Protein AF-0000000076226963 (afdb_homodimer)

Radius of gyration: 39.1 Å; Cα contacts (8 Å, |Δi|>4): 1462; chains: 2; bounding box: 75×161×65 Å

pLDDT: mean 89.84, std 10.43, range [43.22, 98.31]

InterPro domains:
  IPR007192 Cdc23 [PF04049] (12-250)
  IPR011990 Tetratricopeptide-like helical domain superfamily [G3DSA:1.25.40.10] (7-307)
  IPR011990 Tetratricopeptide-like helical domain superfamily [G3DSA:1.25.40.10] (308-516)
  IPR011990 Tetratricopeptide-like helical domain superfamily [SSF48452] (150-516)
  IPR019734 Tetratricopeptide repeat [PF13181] (312-343)
  IPR019734 Tetratricopeptide repeat [PF13181] (346-377)
  IPR019734 Tetratricopeptide repeat [PF13181] (414-442)
  IPR019734 Tetratricopeptide repeat [PF13181] (488-518)
  IPR019734 Tetratricopeptide repeat [PS50005] (311-344)
  IPR019734 Tetratricopeptide repeat [PS50005] (345-378)
  IPR019734 Tetratricopeptide repeat [PS50005] (413-446)
  IPR019734 Tetratricopeptide repeat [SM00028] (149-182)
  IPR019734 Tetratricopeptide repeat [SM00028] (243-276)
  IPR019734 Tetratricopeptide repeat [SM00028] (311-344)
  IPR019734 Tetratricopeptide repeat [SM00028] (345-378)
  IPR019734 Tetratricopeptide repeat [SM00028] (379-412)
  IPR019734 Tetratricopeptide repeat [SM00028] (413-446)
  IPR019734 Tetratricopeptide repeat [SM00028] (447-480)
  IPR019734 Tetratricopeptide repeat [SM00028] (488-521)

Nearest PDB structures (foldseek):
  8pkp-assembly1_V  TM=8.610E-01  e=2.396E-35  Homo sapiens
  6q6h-assembly1_V  TM=8.801E-01  e=3.695E-35  Homo sapiens
  9gaw-assembly1_U  TM=9.253E-01  e=6.177E-33  Homo sapiens
  8tar-assembly1_U  TM=9.081E-01  e=4.508E-33  Homo sapiens
  5l9t-assembly1_C  TM=8.942E-01  e=3.047E-31  Homo sapiens

Structure (mmCIF, N/CA/C/O backbone):
data_AF-0000000076226963-model_v1
#
loop_
_entity.id
_entity.type
_entity.pdbx_description
1 polymer 'Cdc23 domain-containing protein'
#
loop_
_atom_site.group_PDB
_atom_site.id
_atom_site.type_symbol
_atom_site.label_atom_id
_atom_site.label_alt_id
_atom_site.label_comp_id
_atom_site.label_asym_id
_atom_site.label_entity_id
_atom_site.label_seq_id
_atom_site.pdbx_PDB_ins_code
_atom_site.Cartn_x
_atom_site.Cartn_y
_atom_site.Cartn_z
_atom_site.occupancy
_atom_site.B_iso_or_equiv
_atom_site.auth_seq_id
_atom_site.auth_comp_id
_atom_site.auth_asym_id
_atom_site.auth_atom_id
_atom_site.pdbx_PDB_model_num
ATOM 1 N N . MET A 1 1 ? 24.438 -33.594 -20.312 1 43.47 1 MET A N 1
ATOM 2 C CA . MET A 1 1 ? 25.391 -33.219 -19.266 1 43.47 1 MET A CA 1
ATOM 3 C C . MET A 1 1 ? 24.891 -32.062 -18.453 1 43.47 1 MET A C 1
ATOM 5 O O . MET A 1 1 ? 24.391 -31.078 -19 1 43.47 1 MET A O 1
ATOM 9 N N . SER A 1 2 ? 24.688 -32.281 -17.203 1 61.31 2 SER A N 1
ATOM 10 C CA . SER A 1 2 ? 24 -31.422 -16.234 1 61.31 2 SER A CA 1
ATOM 11 C C . SER A 1 2 ? 24.609 -30.031 -16.203 1 61.31 2 SER A C 1
ATOM 13 O O . SER A 1 2 ? 25.828 -29.891 -16.078 1 61.31 2 SER A O 1
ATOM 15 N N . LEU A 1 3 ? 23.984 -29.094 -17.094 1 66.94 3 LEU A N 1
ATOM 16 C CA . LEU A 1 3 ? 24.422 -27.703 -17.109 1 66.94 3 LEU A CA 1
ATOM 17 C C . LEU A 1 3 ? 24.953 -27.297 -15.734 1 66.94 3 LEU A C 1
ATOM 19 O O . LEU A 1 3 ? 25.625 -26.266 -15.609 1 66.94 3 LEU A O 1
ATOM 23 N N . PHE A 1 4 ? 24.875 -28.234 -14.789 1 73.12 4 PHE A N 1
ATOM 24 C CA . PHE A 1 4 ? 25.25 -27.891 -13.43 1 73.12 4 PHE A CA 1
ATOM 25 C C . PHE A 1 4 ? 26.609 -28.469 -13.078 1 73.12 4 PHE A C 1
ATOM 27 O O . PHE A 1 4 ? 27.234 -28.078 -12.086 1 73.12 4 PHE A O 1
ATOM 34 N N . SER A 1 5 ? 27.094 -29.484 -13.781 1 66.06 5 SER A N 1
ATOM 35 C CA . SER A 1 5 ? 28.281 -30.25 -13.414 1 66.06 5 SER A CA 1
ATOM 36 C C . SER A 1 5 ? 29.5 -29.328 -13.32 1 66.06 5 SER A C 1
ATOM 38 O O . SER A 1 5 ? 30.391 -29.547 -12.484 1 66.06 5 SER A O 1
ATOM 40 N N . SER A 1 6 ? 29.578 -28.266 -14.07 1 68.38 6 SER A N 1
ATOM 41 C CA . SER A 1 6 ? 30.781 -27.438 -14.094 1 68.38 6 SER A CA 1
ATOM 42 C C . SER A 1 6 ? 30.562 -26.109 -13.359 1 68.38 6 SER A C 1
ATOM 44 O O . SER A 1 6 ? 31.438 -25.234 -13.359 1 68.38 6 SER A O 1
ATOM 46 N N . LEU A 1 7 ? 29.516 -26.109 -12.602 1 77.62 7 LEU A N 1
ATOM 47 C CA . LEU A 1 7 ? 29.156 -24.812 -12.055 1 77.62 7 LEU A CA 1
ATOM 48 C C . LEU A 1 7 ? 29.703 -24.641 -10.641 1 77.62 7 LEU A C 1
ATOM 50 O O . LEU A 1 7 ? 29.547 -25.531 -9.805 1 77.62 7 LEU A O 1
ATOM 54 N N . SER A 1 8 ? 30.641 -23.719 -10.531 1 83.75 8 SER A N 1
ATOM 55 C CA . SER A 1 8 ? 31.062 -23.344 -9.188 1 83.75 8 SER A CA 1
ATOM 56 C C . SER A 1 8 ? 29.938 -22.609 -8.445 1 83.75 8 SER A C 1
ATOM 58 O O . SER A 1 8 ? 29.547 -21.516 -8.836 1 83.75 8 SER A O 1
ATOM 60 N N . LEU A 1 9 ? 29.438 -23.188 -7.398 1 85.69 9 LEU A N 1
ATOM 61 C CA . LEU A 1 9 ? 28.312 -22.656 -6.648 1 85.69 9 LEU A CA 1
ATOM 62 C C . LEU A 1 9 ? 28.656 -21.312 -6.02 1 85.69 9 LEU A C 1
ATOM 64 O O . LEU A 1 9 ? 27.797 -20.453 -5.855 1 85.69 9 LEU A O 1
ATOM 68 N N . GLN A 1 10 ? 29.875 -21.156 -5.742 1 84.88 10 GLN A N 1
ATOM 69 C CA . GLN A 1 10 ? 30.297 -19.875 -5.188 1 84.88 10 GLN A CA 1
ATOM 70 C C . GLN A 1 10 ? 30.203 -18.766 -6.227 1 84.88 10 GLN A C 1
ATOM 72 O O . GLN A 1 10 ? 29.828 -17.641 -5.906 1 84.88 10 GLN A O 1
ATOM 77 N N . HIS A 1 11 ? 30.609 -19.141 -7.352 1 86.38 11 HIS A N 1
ATOM 78 C CA . HIS A 1 11 ? 30.516 -18.156 -8.43 1 86.38 11 HIS A CA 1
ATOM 79 C C . HIS A 1 11 ? 29.062 -17.781 -8.719 1 86.38 11 HIS A C 1
ATOM 81 O O . HIS A 1 11 ? 28.766 -16.609 -8.953 1 86.38 11 HIS A O 1
ATOM 87 N N . VAL A 1 12 ? 28.25 -18.828 -8.648 1 89.5 12 VAL A N 1
ATOM 88 C CA . VAL A 1 12 ? 26.828 -18.594 -8.875 1 89.5 12 VAL A CA 1
ATOM 89 C C . VAL A 1 12 ? 26.281 -17.656 -7.801 1 89.5 12 VAL A C 1
ATOM 91 O O . VAL A 1 12 ? 25.5 -16.75 -8.102 1 89.5 12 VAL A O 1
ATOM 94 N N . LYS A 1 13 ? 26.688 -17.859 -6.609 1 90.75 13 LYS A N 1
ATOM 95 C CA . LYS A 1 13 ? 26.234 -17.031 -5.504 1 90.75 13 LYS A CA 1
ATOM 96 C C . LYS A 1 13 ? 26.625 -15.57 -5.727 1 90.75 13 LYS A C 1
ATOM 98 O O . LYS A 1 13 ? 25.797 -14.672 -5.559 1 90.75 13 LYS A O 1
ATOM 103 N N . ASN A 1 14 ? 27.812 -15.32 -6.117 1 87.81 14 ASN A N 1
ATOM 104 C CA . ASN A 1 14 ? 28.297 -13.961 -6.344 1 87.81 14 ASN A CA 1
ATOM 105 C C . ASN A 1 14 ? 27.562 -13.289 -7.492 1 87.81 14 ASN A C 1
ATOM 107 O O . ASN A 1 14 ? 27.234 -12.094 -7.414 1 87.81 14 ASN A O 1
ATOM 111 N N . GLU A 1 15 ? 27.328 -14.078 -8.484 1 90.12 15 GLU A N 1
ATOM 112 C CA . GLU A 1 15 ? 26.594 -13.531 -9.625 1 90.12 15 GLU A CA 1
ATOM 113 C C . GLU A 1 15 ? 25.172 -13.172 -9.25 1 90.12 15 GLU A C 1
ATOM 115 O O . GLU A 1 15 ? 24.641 -12.148 -9.703 1 90.12 15 GLU A O 1
ATOM 120 N N . MET A 1 16 ? 24.594 -14.023 -8.43 1 92.75 16 MET A N 1
ATOM 121 C CA . MET A 1 16 ? 23.219 -13.773 -8.008 1 92.75 16 MET A CA 1
ATOM 122 C C . MET A 1 16 ? 23.141 -12.547 -7.113 1 92.75 16 MET A C 1
ATOM 124 O O . MET A 1 16 ? 22.172 -11.789 -7.168 1 92.75 16 MET A O 1
ATOM 128 N N . LEU A 1 17 ? 24.141 -12.297 -6.316 1 91.56 17 LEU A N 1
ATOM 129 C CA . LEU A 1 17 ? 24.172 -11.117 -5.465 1 91.56 17 LEU A CA 1
ATOM 130 C C . LEU A 1 17 ? 24.359 -9.852 -6.297 1 91.56 17 LEU A C 1
ATOM 132 O O . LEU A 1 17 ? 23.766 -8.805 -5.988 1 91.56 17 LEU A O 1
ATOM 136 N N . GLU A 1 18 ? 25.125 -10 -7.297 1 90.62 18 GLU A N 1
ATOM 137 C CA . GLU A 1 18 ? 25.328 -8.859 -8.188 1 90.62 18 GLU A CA 1
ATOM 138 C C . GLU A 1 18 ? 24.031 -8.469 -8.898 1 90.62 18 GLU A C 1
ATOM 140 O O . GLU A 1 18 ? 23.719 -7.289 -9.016 1 90.62 18 GLU A O 1
ATOM 145 N N . ILE A 1 19 ? 23.344 -9.492 -9.414 1 93.25 19 ILE A N 1
ATOM 146 C CA . ILE A 1 19 ? 22.094 -9.211 -10.117 1 93.25 19 ILE A CA 1
ATOM 147 C C . ILE A 1 19 ? 21.062 -8.664 -9.141 1 93.25 19 ILE A C 1
ATOM 149 O O . ILE A 1 19 ? 20.25 -7.812 -9.508 1 93.25 19 ILE A O 1
ATOM 153 N N . SER A 1 20 ? 21.094 -9.195 -7.902 1 94.56 20 SER A N 1
ATOM 154 C CA . SER A 1 20 ? 20.188 -8.672 -6.883 1 94.56 20 SER A CA 1
ATOM 155 C C . SER A 1 20 ? 20.406 -7.184 -6.652 1 94.56 20 SER A C 1
ATOM 157 O O . SER A 1 20 ? 19.453 -6.41 -6.551 1 94.56 20 SER A O 1
ATOM 159 N N . THR A 1 21 ? 21.641 -6.766 -6.617 1 91.94 21 THR A N 1
ATOM 160 C CA . THR A 1 21 ? 21.984 -5.363 -6.418 1 91.94 21 THR A CA 1
ATOM 161 C C . THR A 1 21 ? 21.562 -4.523 -7.621 1 91.94 21 THR A C 1
ATOM 163 O O . THR A 1 21 ? 21.016 -3.426 -7.457 1 91.94 21 THR A O 1
ATOM 166 N N . GLN A 1 22 ? 21.75 -5.066 -8.797 1 92.81 22 GLN A N 1
ATOM 167 C CA . GLN A 1 22 ? 21.359 -4.355 -10.008 1 92.81 22 GLN A CA 1
ATOM 168 C C . GLN A 1 22 ? 19.844 -4.164 -10.07 1 92.81 22 GLN A C 1
ATOM 170 O O . GLN A 1 22 ? 19.359 -3.111 -10.492 1 92.81 22 GLN A O 1
ATOM 175 N N . CYS A 1 23 ? 19.172 -5.191 -9.656 1 95.75 23 CYS A N 1
ATOM 176 C CA . CYS A 1 23 ? 17.719 -5.102 -9.641 1 95.75 23 CYS A CA 1
ATOM 177 C C . CYS A 1 23 ? 17.25 -4.109 -8.586 1 95.75 23 CYS A C 1
ATOM 179 O O . CYS A 1 23 ? 16.281 -3.379 -8.797 1 95.75 23 CYS A O 1
ATOM 181 N N . SER A 1 24 ? 17.953 -4.051 -7.469 1 94.19 24 SER A N 1
ATOM 182 C CA . SER A 1 24 ? 17.609 -3.109 -6.406 1 94.19 24 SER A CA 1
ATOM 183 C C . SER A 1 24 ? 17.766 -1.667 -6.879 1 94.19 24 SER A C 1
ATOM 185 O O . SER A 1 24 ? 16.906 -0.822 -6.59 1 94.19 24 SER A O 1
ATOM 187 N N . LEU A 1 25 ? 18.781 -1.418 -7.625 1 93.38 25 LEU A N 1
ATOM 188 C CA . LEU A 1 25 ? 19.062 -0.08 -8.141 1 93.38 25 LEU A CA 1
ATOM 189 C C . LEU A 1 25 ? 17.984 0.354 -9.133 1 93.38 25 LEU A C 1
ATOM 191 O O . LEU A 1 25 ? 17.719 1.55 -9.281 1 93.38 25 LEU A O 1
ATOM 195 N N . ARG A 1 26 ? 17.344 -0.627 -9.781 1 95.88 26 ARG A N 1
ATOM 196 C CA . ARG A 1 26 ? 16.375 -0.33 -10.836 1 95.88 26 ARG A CA 1
ATOM 197 C C . ARG A 1 26 ? 14.945 -0.418 -10.312 1 95.88 26 ARG A C 1
ATOM 199 O O . ARG A 1 26 ? 13.992 -0.237 -11.07 1 95.88 26 ARG A O 1
ATOM 206 N N . GLY A 1 27 ? 14.773 -0.711 -9.047 1 95.38 27 GLY A N 1
ATOM 207 C CA . GLY A 1 27 ? 13.453 -0.756 -8.445 1 95.38 27 GLY A CA 1
ATOM 208 C C . GLY A 1 27 ? 12.711 -2.047 -8.727 1 95.38 27 GLY A C 1
ATOM 209 O O . GLY A 1 27 ? 11.492 -2.123 -8.547 1 95.38 27 GLY A O 1
ATOM 210 N N . LEU A 1 28 ? 13.406 -3.053 -9.25 1 97 28 LEU A N 1
ATOM 211 C CA . LEU A 1 28 ? 12.82 -4.367 -9.492 1 97 28 LEU A CA 1
ATOM 212 C C . LEU A 1 28 ? 12.883 -5.23 -8.234 1 97 28 LEU A C 1
ATOM 214 O O . LEU A 1 28 ? 13.672 -6.172 -8.164 1 97 28 LEU A O 1
ATOM 218 N N . VAL A 1 29 ? 12 -4.965 -7.359 1 95.5 29 VAL A N 1
ATOM 219 C CA . VAL A 1 29 ? 12.062 -5.469 -5.988 1 95.5 29 VAL A CA 1
ATOM 220 C C . VAL A 1 29 ? 11.82 -6.977 -5.984 1 95.5 29 VAL A C 1
ATOM 222 O O . VAL A 1 29 ? 12.469 -7.715 -5.234 1 95.5 29 VAL A O 1
ATOM 225 N N . GLN A 1 30 ? 10.891 -7.48 -6.805 1 94.69 30 GLN A N 1
ATOM 226 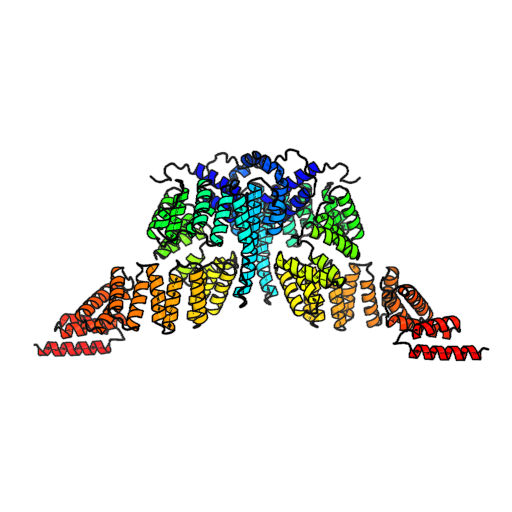C CA . GLN A 1 30 ? 10.578 -8.906 -6.824 1 94.69 30 GLN A CA 1
ATOM 227 C C . GLN A 1 30 ? 11.758 -9.719 -7.359 1 94.69 30 GLN A C 1
ATOM 229 O O . GLN A 1 30 ? 12.047 -10.805 -6.852 1 94.69 30 GLN A O 1
ATOM 234 N N . SER A 1 31 ? 12.336 -9.156 -8.375 1 96 31 SER A N 1
ATOM 235 C CA . SER A 1 31 ? 13.5 -9.836 -8.93 1 96 31 SER A CA 1
ATOM 236 C C . SER A 1 31 ? 14.68 -9.797 -7.961 1 96 31 SER A C 1
ATOM 238 O O . SER A 1 31 ? 15.453 -10.758 -7.879 1 96 31 SER A O 1
ATOM 240 N N . MET A 1 32 ? 14.812 -8.664 -7.324 1 95.88 32 MET A N 1
ATOM 241 C CA . MET A 1 32 ? 15.844 -8.547 -6.297 1 95.88 32 MET A CA 1
ATOM 242 C C . MET A 1 32 ? 15.664 -9.609 -5.215 1 95.88 32 MET A C 1
ATOM 244 O O . MET A 1 32 ? 16.609 -10.297 -4.848 1 95.88 32 MET A O 1
ATOM 248 N N . LYS A 1 33 ? 14.492 -9.805 -4.77 1 96.5 33 LYS A N 1
ATOM 249 C CA . LYS A 1 33 ? 14.164 -10.773 -3.723 1 96.5 33 LYS A CA 1
ATOM 250 C C . LYS A 1 33 ? 14.469 -12.195 -4.176 1 96.5 33 LYS A C 1
ATOM 252 O O . LYS A 1 33 ? 15.109 -12.961 -3.451 1 96.5 33 LYS A O 1
ATOM 257 N N . TRP A 1 34 ? 14.016 -12.484 -5.367 1 96.44 34 TRP A N 1
ATOM 258 C CA . TRP A 1 34 ? 14.219 -13.836 -5.895 1 96.44 34 TRP A CA 1
ATOM 259 C C . TRP A 1 34 ? 15.703 -14.164 -5.984 1 96.44 34 TRP A C 1
ATOM 261 O O . TRP A 1 34 ? 16.125 -15.25 -5.578 1 96.44 34 TRP A O 1
ATOM 271 N N . SER A 1 35 ? 16.5 -13.258 -6.535 1 96.38 35 SER A N 1
ATOM 272 C CA . SER A 1 35 ? 17.938 -13.469 -6.691 1 96.38 35 SER A CA 1
ATOM 273 C C . SER A 1 35 ? 18.625 -13.594 -5.336 1 96.38 35 SER A C 1
ATOM 275 O O . SER A 1 35 ? 19.516 -14.422 -5.164 1 96.38 35 SER A O 1
ATOM 277 N N . ALA A 1 36 ? 18.203 -12.805 -4.414 1 95.75 36 ALA A N 1
ATOM 278 C CA . ALA A 1 36 ? 18.781 -12.844 -3.076 1 95.75 36 ALA A CA 1
ATOM 279 C C . ALA A 1 36 ? 18.438 -14.156 -2.375 1 95.75 36 ALA A C 1
ATOM 281 O O . ALA A 1 36 ? 19.297 -14.734 -1.687 1 95.75 36 ALA A O 1
ATOM 282 N N . GLU A 1 37 ? 17.234 -14.672 -2.547 1 95.62 37 GLU A N 1
ATOM 283 C CA . GLU A 1 37 ? 16.812 -15.938 -1.946 1 95.62 37 GLU A CA 1
ATOM 284 C C . GLU A 1 37 ? 17.625 -17.109 -2.496 1 95.62 37 GLU A C 1
ATOM 286 O O . GLU A 1 37 ? 18.031 -18 -1.745 1 95.62 37 GLU A O 1
ATOM 291 N N . LEU A 1 38 ? 17.797 -17.031 -3.771 1 95.19 38 LEU A N 1
ATOM 292 C CA . LEU A 1 38 ? 18.578 -18.094 -4.383 1 95.19 38 LEU A CA 1
ATOM 293 C C . LEU A 1 38 ? 20.016 -18.062 -3.904 1 95.19 38 LEU A C 1
ATOM 295 O O . LEU A 1 38 ? 20.625 -19.094 -3.648 1 95.19 38 LEU A O 1
ATOM 299 N N . ALA A 1 39 ? 20.609 -16.828 -3.826 1 93.12 39 ALA A N 1
ATOM 300 C CA . ALA A 1 39 ? 21.984 -16.672 -3.348 1 93.12 39 ALA A CA 1
ATOM 301 C C . ALA A 1 39 ? 22.125 -17.172 -1.914 1 93.12 39 ALA A C 1
ATOM 303 O O . ALA A 1 39 ? 23.125 -17.812 -1.565 1 93.12 39 ALA A O 1
ATOM 304 N N . ALA A 1 40 ? 21.156 -16.922 -1.112 1 91.44 40 ALA A N 1
ATOM 305 C CA . ALA A 1 40 ? 21.203 -17.297 0.301 1 91.44 40 ALA A CA 1
ATOM 306 C C . ALA A 1 40 ? 21.125 -18.812 0.474 1 91.44 40 ALA A C 1
ATOM 308 O O . ALA A 1 40 ? 21.609 -19.344 1.479 1 91.44 40 ALA A O 1
ATOM 309 N N . ALA A 1 41 ? 20.531 -19.453 -0.454 1 91.44 41 ALA A N 1
ATOM 310 C CA . ALA A 1 41 ? 20.375 -20.906 -0.381 1 91.44 41 ALA A CA 1
ATOM 311 C C . ALA A 1 41 ? 21.672 -21.609 -0.746 1 91.44 41 ALA A C 1
ATOM 313 O O . ALA A 1 41 ? 21.812 -22.812 -0.518 1 91.44 41 ALA A O 1
ATOM 314 N N . LEU A 1 42 ? 22.609 -20.844 -1.284 1 90.38 42 LEU A N 1
ATOM 315 C CA . LEU A 1 42 ? 23.875 -21.422 -1.728 1 90.38 42 LEU A CA 1
ATOM 316 C C . LEU A 1 42 ? 24.953 -21.266 -0.656 1 90.38 42 LEU A C 1
ATOM 318 O O . LEU A 1 42 ? 24.875 -20.359 0.177 1 90.38 42 LEU A O 1
ATOM 322 N N . PRO A 1 43 ? 25.828 -22.156 -0.565 1 82.94 43 PRO A N 1
ATOM 323 C CA . PRO A 1 43 ? 26.859 -22.109 0.471 1 82.94 43 PRO A CA 1
ATOM 324 C C . PRO A 1 43 ? 27.797 -20.906 0.328 1 82.94 43 PRO A C 1
ATOM 326 O O . PRO A 1 43 ? 28.047 -20.453 -0.79 1 82.94 43 PRO A O 1
ATOM 329 N N . SER A 1 44 ? 28.031 -20.203 1.492 1 73.94 44 SER A N 1
ATOM 330 C CA . SER A 1 44 ? 28.891 -19.031 1.533 1 73.94 44 SER A CA 1
ATOM 331 C C . SER A 1 44 ? 30.375 -19.422 1.543 1 73.94 44 SER A C 1
ATOM 333 O O . SER A 1 44 ? 30.75 -20.438 2.139 1 73.94 44 SER A O 1
ATOM 335 N N . SER A 1 45 ? 31.109 -19.062 0.499 1 62.03 45 SER A N 1
ATOM 336 C CA . SER A 1 45 ? 32.531 -19.25 0.716 1 62.03 45 SER A CA 1
ATOM 337 C C . SER A 1 45 ? 33.188 -17.969 1.252 1 62.03 45 SER A C 1
ATOM 339 O O . SER A 1 45 ? 32.625 -16.875 1.102 1 62.03 45 SER A O 1
ATOM 341 N N . ASP A 1 46 ? 34.094 -18.109 2.199 1 58.75 46 ASP A N 1
ATOM 342 C CA . ASP A 1 46 ? 34.875 -17.078 2.865 1 58.75 46 ASP A CA 1
ATOM 343 C C . ASP A 1 46 ? 35.438 -16.078 1.854 1 58.75 46 ASP A C 1
ATOM 345 O O . ASP A 1 46 ? 36.188 -15.18 2.223 1 58.75 46 ASP A O 1
ATOM 349 N N . GLU A 1 47 ? 35.094 -16.328 0.615 1 56.91 47 GLU A N 1
ATOM 350 C CA . GLU A 1 47 ? 35.844 -15.508 -0.325 1 56.91 47 GLU A CA 1
ATOM 351 C C . GLU A 1 47 ? 35.25 -14.102 -0.417 1 56.91 47 GLU A C 1
ATOM 353 O O . GLU A 1 47 ? 34.062 -13.914 -0.192 1 56.91 47 GLU A O 1
ATOM 358 N N . ASN A 1 48 ? 36.219 -13.141 -0.602 1 56.19 48 ASN A N 1
ATOM 359 C CA . ASN A 1 48 ? 36.062 -11.688 -0.657 1 56.19 48 ASN A CA 1
ATOM 360 C C . ASN A 1 48 ? 35.031 -11.266 -1.684 1 56.19 48 ASN A C 1
ATOM 362 O O . ASN A 1 48 ? 35.188 -11.5 -2.881 1 56.19 48 ASN A O 1
ATOM 366 N N . LEU A 1 49 ? 33.719 -11.266 -1.299 1 60.44 49 LEU A N 1
ATOM 367 C CA . LEU A 1 49 ? 32.688 -10.711 -2.172 1 60.44 49 LEU A CA 1
ATOM 368 C C . LEU A 1 49 ? 33 -9.258 -2.512 1 60.44 49 LEU A C 1
ATOM 370 O O . LEU A 1 49 ? 33.281 -8.453 -1.622 1 60.44 49 LEU A O 1
ATOM 374 N N . GLU A 1 50 ? 33.781 -8.969 -3.637 1 57 50 GLU A N 1
ATOM 375 C CA . GLU A 1 50 ? 33.844 -7.562 -4.035 1 57 50 GLU A CA 1
ATOM 376 C C . GLU A 1 50 ? 32.469 -7.062 -4.449 1 57 50 GLU A C 1
ATOM 378 O O . GLU A 1 50 ? 31.812 -7.656 -5.316 1 57 50 GLU A O 1
ATOM 383 N N . ILE A 1 51 ? 31.875 -6.402 -3.572 1 56.94 51 ILE A N 1
ATOM 384 C CA . ILE A 1 51 ? 30.531 -5.863 -3.768 1 56.94 51 ILE A CA 1
ATOM 385 C C . ILE A 1 51 ? 30.531 -4.918 -4.969 1 56.94 51 ILE A C 1
ATOM 387 O O . ILE A 1 51 ? 31.562 -4.336 -5.312 1 56.94 51 ILE A O 1
ATOM 391 N N . MET A 1 52 ? 29.391 -4.781 -5.996 1 55.31 52 MET A N 1
ATOM 392 C CA . MET A 1 52 ? 28.938 -4.176 -7.246 1 55.31 52 MET A CA 1
ATOM 393 C C . MET A 1 52 ? 29.438 -2.736 -7.363 1 55.31 52 MET A C 1
ATOM 395 O O . MET A 1 52 ? 29.484 -2.178 -8.461 1 55.31 52 MET A O 1
ATOM 399 N N . SER A 1 53 ? 30 -2.016 -6.262 1 58.09 53 SER A N 1
ATOM 400 C CA . SER A 1 53 ? 30.25 -0.581 -6.234 1 58.09 53 SER A CA 1
ATOM 401 C C . SER A 1 53 ? 31.312 -0.19 -7.27 1 58.09 53 SER A C 1
ATOM 403 O O . SER A 1 53 ? 31.203 0.869 -7.891 1 58.09 53 SER A O 1
ATOM 405 N N . ASN A 1 54 ? 31.938 -1.172 -7.852 1 60.25 54 ASN A N 1
ATOM 406 C CA . ASN A 1 54 ? 33.031 -0.769 -8.711 1 60.25 54 ASN A CA 1
ATOM 407 C C . ASN A 1 54 ? 32.562 -0.5 -10.141 1 60.25 54 ASN A C 1
ATOM 409 O O . ASN A 1 54 ? 33.031 0.441 -10.781 1 60.25 54 ASN A O 1
ATOM 413 N N . GLU A 1 55 ? 31.484 -1.17 -10.578 1 66.56 55 GLU A N 1
ATOM 414 C CA . GLU A 1 55 ? 31.016 -0.993 -11.945 1 66.56 55 GLU A CA 1
ATOM 415 C C . GLU A 1 55 ? 30.25 0.318 -12.102 1 66.56 55 GLU A C 1
ATOM 417 O O . GLU A 1 55 ? 30.359 0.981 -13.141 1 66.56 55 GLU A O 1
ATOM 422 N N . LEU A 1 56 ? 29.656 0.745 -11.078 1 73.62 56 LEU A N 1
ATOM 423 C CA . LEU A 1 56 ? 28.906 1.991 -11.148 1 73.62 56 LEU A CA 1
ATOM 424 C C . LEU A 1 56 ? 29.844 3.193 -11.188 1 73.62 56 LEU A C 1
ATOM 426 O O . LEU A 1 56 ? 29.531 4.199 -11.828 1 73.62 56 LEU A O 1
ATOM 430 N N . ASN A 1 57 ? 30.922 2.957 -10.57 1 73.69 57 ASN A N 1
ATOM 431 C CA . ASN A 1 57 ? 31.891 4.047 -10.523 1 73.69 57 ASN A CA 1
ATOM 432 C C . ASN A 1 57 ? 32.625 4.215 -11.859 1 73.69 57 ASN A C 1
ATOM 434 O O . ASN A 1 57 ? 33.219 5.25 -12.109 1 73.69 57 ASN A O 1
ATOM 438 N N . LYS A 1 58 ? 32.406 3.248 -12.719 1 77 58 LYS A N 1
ATOM 439 C CA . LYS A 1 58 ? 33.094 3.312 -14.023 1 77 58 LYS A CA 1
ATOM 440 C C . LYS A 1 58 ? 32.219 4.02 -15.055 1 77 58 LYS A C 1
ATOM 442 O O . LYS A 1 58 ? 32.688 4.477 -16.078 1 77 58 LYS A O 1
ATOM 447 N N . ASP A 1 59 ? 30.984 4.156 -14.75 1 83.25 59 ASP A N 1
ATOM 448 C CA . ASP A 1 59 ? 30.062 4.828 -15.664 1 83.25 59 ASP A CA 1
ATOM 449 C C . ASP A 1 59 ? 30.062 6.336 -15.43 1 83.25 59 ASP A C 1
ATOM 451 O O . ASP A 1 59 ? 29.297 6.832 -14.594 1 83.25 59 ASP A O 1
ATOM 455 N N . LYS A 1 60 ? 30.797 7.047 -16.203 1 83.94 60 LYS A N 1
ATOM 456 C CA . LYS A 1 60 ? 30.953 8.484 -16.031 1 83.94 60 LYS A CA 1
ATOM 457 C C . LYS A 1 60 ? 29.625 9.219 -16.234 1 83.94 60 LYS A C 1
ATOM 459 O O . LYS A 1 60 ? 29.344 10.203 -15.555 1 83.94 60 LYS A O 1
ATOM 464 N N . LEU A 1 61 ? 28.938 8.695 -17.172 1 87.38 61 LEU A N 1
ATOM 465 C CA . LEU A 1 61 ? 27.641 9.312 -17.438 1 87.38 61 LEU A CA 1
ATOM 466 C C . LEU A 1 61 ? 26.719 9.172 -16.234 1 87.38 61 LEU A C 1
ATOM 468 O O . LEU A 1 61 ? 26 10.117 -15.891 1 87.38 61 LEU A O 1
ATOM 472 N N . PHE A 1 62 ? 26.703 8.07 -15.617 1 89.31 62 PHE A N 1
ATOM 473 C CA . PHE A 1 62 ? 25.875 7.832 -14.438 1 89.31 62 PHE A CA 1
ATOM 474 C C . PHE A 1 62 ? 26.312 8.719 -13.281 1 89.31 62 PHE A C 1
ATOM 476 O O . PHE A 1 62 ? 25.469 9.258 -12.555 1 89.31 62 PHE A O 1
ATOM 483 N N . LEU A 1 63 ? 27.594 8.883 -13.156 1 86.75 63 LEU A N 1
ATOM 484 C CA . LEU A 1 63 ? 28.109 9.695 -12.062 1 86.75 63 LEU A CA 1
ATOM 485 C C . LEU A 1 63 ? 27.672 11.148 -12.211 1 86.75 63 LEU A C 1
ATOM 487 O O . LEU A 1 63 ? 27.406 11.828 -11.219 1 86.75 63 LEU A O 1
ATOM 491 N N . LYS A 1 64 ? 27.562 11.555 -13.445 1 86.94 64 LYS A N 1
ATOM 492 C CA . LYS A 1 64 ? 27.125 12.922 -13.719 1 86.94 64 LYS A CA 1
ATOM 493 C C . LYS A 1 64 ? 25.641 13.094 -13.422 1 86.94 64 LYS A C 1
ATOM 495 O O . LYS A 1 64 ? 25.188 14.18 -13.047 1 86.94 64 LYS A O 1
ATOM 500 N N . GLU A 1 65 ? 24.938 12.008 -13.57 1 90.62 65 GLU A N 1
ATOM 501 C CA . GLU A 1 65 ? 23.484 12.062 -13.391 1 90.62 65 GLU A CA 1
ATOM 502 C C . GLU A 1 65 ? 23.078 11.477 -12.039 1 90.62 65 GLU A C 1
ATOM 504 O O . GLU A 1 65 ? 21.906 11.172 -11.82 1 90.62 65 GLU A O 1
ATOM 509 N N . TYR A 1 66 ? 24.016 11.344 -11.141 1 90.06 66 TYR A N 1
ATOM 510 C CA . TYR A 1 66 ? 23.75 10.648 -9.883 1 90.06 66 TYR A CA 1
ATOM 511 C C . TYR A 1 66 ? 22.734 11.406 -9.039 1 90.06 66 TYR A C 1
ATOM 513 O O . TYR A 1 66 ? 21.922 10.805 -8.344 1 90.06 66 TYR A O 1
ATOM 521 N N . ASP A 1 67 ? 22.797 12.727 -9.031 1 90.38 67 ASP A N 1
ATOM 522 C CA . ASP A 1 67 ? 21.828 13.523 -8.281 1 90.38 67 ASP A CA 1
ATOM 523 C C . ASP A 1 67 ? 20.406 13.305 -8.805 1 90.38 67 ASP A C 1
ATOM 525 O O . ASP A 1 67 ? 19.469 13.125 -8.016 1 90.38 67 ASP A O 1
ATOM 529 N N . LYS A 1 68 ? 20.312 13.266 -10.125 1 92.88 68 LYS A N 1
ATOM 530 C CA . LYS A 1 68 ? 19.016 13.016 -10.719 1 92.88 68 LYS A CA 1
ATOM 531 C C . LYS A 1 68 ? 18.547 11.594 -10.43 1 92.88 68 LYS A C 1
ATOM 533 O O . LYS A 1 68 ? 17.344 11.352 -10.242 1 92.88 68 LYS A O 1
ATOM 538 N N . TYR A 1 69 ? 19.516 10.664 -10.445 1 94.19 69 TYR A N 1
ATOM 539 C CA . TYR A 1 69 ? 19.172 9.289 -10.109 1 94.19 69 TYR A CA 1
ATOM 540 C C . TYR A 1 69 ? 18.609 9.203 -8.695 1 94.19 69 TYR A C 1
ATOM 542 O O . TYR A 1 69 ? 17.578 8.562 -8.469 1 94.19 69 TYR A O 1
ATOM 550 N N . CYS A 1 70 ? 19.25 9.859 -7.73 1 94.19 70 CYS A N 1
ATOM 551 C CA . CYS A 1 70 ? 18.828 9.828 -6.336 1 94.19 70 CYS A CA 1
ATOM 552 C C . CYS A 1 70 ? 17.422 10.414 -6.184 1 94.19 70 CYS A C 1
ATOM 554 O O . CYS A 1 70 ? 16.594 9.883 -5.453 1 94.19 70 CYS A O 1
ATOM 556 N N . LEU A 1 71 ? 17.25 11.461 -6.93 1 95.19 71 LEU A N 1
ATOM 557 C CA . LEU A 1 71 ? 15.945 12.117 -6.883 1 95.19 71 LEU A CA 1
ATOM 558 C C . LEU A 1 71 ? 14.859 11.227 -7.473 1 95.19 71 LEU A C 1
ATOM 560 O O . LEU A 1 71 ? 13.828 11 -6.844 1 95.19 71 LEU A O 1
ATOM 564 N N . GLY A 1 72 ? 15.102 10.734 -8.617 1 96.62 72 GLY A N 1
ATOM 565 C CA . GLY A 1 72 ? 14.148 9.844 -9.266 1 96.62 72 GLY A CA 1
ATOM 566 C C . GLY A 1 72 ? 13.867 8.586 -8.477 1 96.62 72 GLY A C 1
ATOM 567 O O . GLY A 1 72 ? 12.711 8.188 -8.328 1 96.62 72 GLY A O 1
ATOM 568 N N . LYS A 1 73 ? 14.945 7.945 -7.957 1 96.94 73 LYS A N 1
ATOM 569 C CA . LYS A 1 73 ? 14.797 6.734 -7.16 1 96.94 73 LYS A CA 1
ATOM 570 C C . LYS A 1 73 ? 14.023 7.016 -5.875 1 96.94 73 LYS A C 1
ATOM 572 O O . LYS A 1 73 ? 13.25 6.172 -5.414 1 96.94 73 LYS A O 1
ATOM 577 N N . GLY A 1 74 ? 14.281 8.211 -5.324 1 96.06 74 GLY A N 1
ATOM 578 C CA . GLY A 1 74 ? 13.539 8.609 -4.145 1 96.06 74 GLY A CA 1
ATOM 579 C C . GLY A 1 74 ? 12.039 8.711 -4.391 1 96.06 74 GLY A C 1
ATOM 580 O O . GLY A 1 74 ? 11.242 8.195 -3.609 1 96.06 74 GLY A O 1
ATOM 581 N N . TYR A 1 75 ? 11.672 9.359 -5.492 1 96.94 75 TYR A N 1
ATOM 582 C CA . TYR A 1 75 ? 10.266 9.469 -5.852 1 96.94 75 TYR A CA 1
ATOM 583 C C . TYR A 1 75 ? 9.68 8.102 -6.176 1 96.94 75 TYR A C 1
ATOM 585 O O . TYR A 1 75 ? 8.555 7.785 -5.766 1 96.94 75 TYR A O 1
ATOM 593 N N . PHE A 1 76 ? 10.438 7.246 -6.852 1 97.56 76 PHE A N 1
ATOM 594 C CA . PHE A 1 76 ? 9.984 5.922 -7.258 1 97.56 76 PHE A CA 1
ATOM 595 C C . PHE A 1 76 ? 9.672 5.059 -6.043 1 97.56 76 PHE A C 1
ATOM 597 O O . PHE A 1 76 ? 8.633 4.402 -5.996 1 97.56 76 PHE A O 1
ATOM 604 N N . ASP A 1 77 ? 10.594 5.086 -5.086 1 95.75 77 ASP A N 1
ATOM 605 C CA . ASP A 1 77 ? 10.43 4.25 -3.9 1 95.75 77 ASP A CA 1
ATOM 606 C C . ASP A 1 77 ? 9.273 4.746 -3.031 1 95.75 77 ASP A C 1
ATOM 608 O O . ASP A 1 77 ? 8.711 3.98 -2.248 1 95.75 77 ASP A O 1
ATOM 612 N N . CYS A 1 78 ? 8.938 5.992 -3.189 1 94.44 78 CYS A N 1
ATOM 613 C CA . CYS A 1 78 ? 7.785 6.543 -2.482 1 94.44 78 CYS A CA 1
ATOM 614 C C . CYS A 1 78 ? 6.508 6.352 -3.287 1 94.44 78 CYS A C 1
ATOM 616 O O . CYS A 1 78 ? 5.469 6.926 -2.957 1 94.44 78 CYS A O 1
ATOM 618 N N . LYS A 1 79 ? 6.543 5.711 -4.43 1 93.88 79 LYS A N 1
ATOM 619 C CA . LYS A 1 79 ? 5.434 5.371 -5.312 1 93.88 79 LYS A CA 1
ATOM 620 C C . LYS A 1 79 ? 4.895 6.609 -6.02 1 93.88 79 LYS A C 1
ATOM 622 O O . LYS A 1 79 ? 3.705 6.684 -6.336 1 93.88 79 LYS A O 1
ATOM 627 N N . GLU A 1 80 ? 5.691 7.594 -6.07 1 95 80 GLU A N 1
ATOM 628 C CA . GLU A 1 80 ? 5.406 8.75 -6.91 1 95 80 GLU A CA 1
ATOM 629 C C . GLU A 1 80 ? 6.047 8.609 -8.289 1 95 80 GLU A C 1
ATOM 631 O O . GLU A 1 80 ? 6.953 9.367 -8.641 1 95 80 GLU A O 1
ATOM 636 N N . PHE A 1 81 ? 5.469 7.762 -9.07 1 96.38 81 PHE A N 1
ATOM 637 C CA . PHE A 1 81 ? 6.07 7.332 -10.328 1 96.38 81 PHE A CA 1
ATOM 638 C C . PHE A 1 81 ? 6.031 8.453 -11.359 1 96.38 81 PHE A C 1
ATOM 640 O O . PHE A 1 81 ? 6.98 8.633 -12.125 1 96.38 81 PHE A O 1
ATOM 647 N N . SER A 1 82 ? 4.949 9.203 -11.375 1 94.12 82 SER A N 1
ATOM 648 C CA . SER A 1 82 ? 4.828 10.305 -12.32 1 94.12 82 SER A CA 1
ATOM 649 C C . SER A 1 82 ? 5.91 11.352 -12.094 1 94.12 82 SER A C 1
ATOM 651 O O . SER A 1 82 ? 6.496 11.867 -13.047 1 94.12 82 SER A O 1
ATOM 653 N N . ARG A 1 83 ? 6.145 11.625 -10.867 1 94.81 83 ARG A N 1
ATOM 654 C CA . ARG A 1 83 ? 7.176 12.602 -10.523 1 94.81 83 ARG A CA 1
ATOM 655 C C . ARG A 1 83 ? 8.562 12.078 -10.875 1 94.81 83 ARG A C 1
ATOM 657 O O . ARG A 1 83 ? 9.414 12.836 -11.344 1 94.81 83 ARG A O 1
ATOM 664 N N . ALA A 1 84 ? 8.766 10.797 -10.562 1 97.12 84 ALA A N 1
ATOM 665 C CA . ALA A 1 84 ? 10.039 10.18 -10.914 1 97.12 84 ALA A CA 1
ATOM 666 C C . ALA A 1 84 ? 10.305 10.281 -12.414 1 97.12 84 ALA A C 1
ATOM 668 O O . ALA A 1 84 ? 11.406 10.641 -12.836 1 97.12 84 ALA A O 1
ATOM 669 N N . SER A 1 85 ? 9.312 10.016 -13.242 1 96.31 85 SER A N 1
ATOM 670 C CA . SER A 1 85 ? 9.469 10.062 -14.688 1 96.31 85 SER A CA 1
ATOM 671 C C . SER A 1 85 ? 9.758 11.477 -15.172 1 96.31 85 SER A C 1
ATOM 673 O O . SER A 1 85 ? 10.547 11.68 -16.094 1 96.31 85 SER A O 1
ATOM 675 N N . LEU A 1 86 ? 9.133 12.438 -14.555 1 94.06 86 LEU A N 1
ATOM 676 C CA . LEU A 1 86 ? 9.312 13.836 -14.945 1 94.06 86 LEU A CA 1
ATOM 677 C C . LEU A 1 86 ? 10.766 14.273 -14.773 1 94.06 86 LEU A C 1
ATOM 679 O O . LEU A 1 86 ? 11.336 14.898 -15.664 1 94.06 86 LEU A O 1
ATOM 683 N N . TYR A 1 87 ? 11.414 13.898 -13.695 1 94.69 87 TYR A N 1
ATOM 684 C CA . TYR A 1 87 ? 12.75 14.398 -13.375 1 94.69 87 TYR A CA 1
ATOM 685 C C . TYR A 1 87 ? 13.82 13.547 -14.031 1 94.69 87 TYR A C 1
ATOM 687 O O . TYR A 1 87 ? 14.984 13.961 -14.125 1 94.69 87 TYR A O 1
ATOM 695 N N . LEU A 1 88 ? 13.461 12.344 -14.508 1 96.62 88 LEU A N 1
ATOM 696 C CA . LEU A 1 88 ? 14.422 11.453 -15.141 1 96.62 88 LEU A CA 1
ATOM 697 C C . LEU A 1 88 ? 14.32 11.531 -16.656 1 96.62 88 LEU A C 1
ATOM 699 O O . LEU A 1 88 ? 15.102 10.891 -17.375 1 96.62 88 LEU A O 1
ATOM 703 N N . LYS A 1 89 ? 13.5 12.289 -17.188 1 95.12 89 LYS A N 1
ATOM 704 C CA . LYS A 1 89 ? 13.133 12.312 -18.609 1 95.12 89 LYS A CA 1
ATOM 705 C C . LYS A 1 89 ? 14.352 12.609 -19.484 1 95.12 89 LYS A C 1
ATOM 707 O O . LYS A 1 89 ? 14.523 12.008 -20.531 1 95.12 89 LYS A O 1
ATOM 712 N N . ASP A 1 90 ? 15.273 13.445 -19.016 1 93.75 90 ASP A N 1
ATOM 713 C CA . ASP A 1 90 ? 16.359 13.922 -19.859 1 93.75 90 ASP A CA 1
ATOM 714 C C . ASP A 1 90 ? 17.656 13.141 -19.562 1 93.75 90 ASP A C 1
ATOM 716 O O . ASP A 1 90 ? 18.703 13.461 -20.125 1 93.75 90 ASP A O 1
ATOM 720 N N . CYS A 1 91 ? 17.578 12.148 -18.75 1 94.5 91 CYS A N 1
ATOM 721 C CA . CYS A 1 91 ? 18.781 11.375 -18.406 1 94.5 91 CYS A CA 1
ATOM 722 C C . CYS A 1 91 ? 19.156 10.43 -19.547 1 94.5 91 CYS A C 1
ATOM 724 O O . CYS A 1 91 ? 18.297 9.992 -20.312 1 94.5 91 CYS A O 1
ATOM 726 N N . LYS A 1 92 ? 20.469 10.133 -19.625 1 92.44 92 LYS A N 1
ATOM 727 C CA . LYS A 1 92 ? 20.953 9.336 -20.75 1 92.44 92 LYS A CA 1
ATOM 728 C C . LYS A 1 92 ? 21.625 8.055 -20.266 1 92.44 92 LYS A C 1
ATOM 730 O O . LYS A 1 92 ? 21.812 7.113 -21.031 1 92.44 92 LYS A O 1
ATOM 735 N N . SER A 1 93 ? 22.031 8.07 -19 1 92.81 93 SER A N 1
ATOM 736 C CA . SER A 1 93 ? 22.641 6.852 -18.484 1 92.81 93 SER A CA 1
ATOM 737 C C . SER A 1 93 ? 21.641 5.691 -18.516 1 92.81 93 SER A C 1
ATOM 739 O O . SER A 1 93 ? 20.438 5.895 -18.359 1 92.81 93 SER A O 1
ATOM 741 N N . LYS A 1 94 ? 22.109 4.469 -18.672 1 93.19 94 LYS A N 1
ATOM 742 C CA . LYS A 1 94 ? 21.266 3.287 -18.812 1 93.19 94 LYS A CA 1
ATOM 743 C C . LYS A 1 94 ? 20.375 3.09 -17.594 1 93.19 94 LYS A C 1
ATOM 745 O O . LYS A 1 94 ? 19.188 2.781 -17.719 1 93.19 94 LYS A O 1
ATOM 750 N N . LEU A 1 95 ? 20.953 3.281 -16.438 1 94 95 LEU A N 1
ATOM 751 C CA . LEU A 1 95 ? 20.203 3.098 -15.203 1 94 95 LEU A CA 1
ATOM 752 C C . LEU A 1 95 ? 19.094 4.129 -15.07 1 94 95 LEU A C 1
ATOM 754 O O . LEU A 1 95 ? 17.953 3.787 -14.742 1 94 95 LEU A O 1
ATOM 758 N N . CYS A 1 96 ? 19.391 5.375 -15.312 1 95.69 96 CYS A N 1
ATOM 759 C CA . CYS A 1 96 ? 18.406 6.449 -15.203 1 95.69 96 CYS A CA 1
ATOM 760 C C . CYS A 1 96 ? 17.328 6.312 -16.281 1 95.69 96 CYS A C 1
ATOM 762 O O . CYS A 1 96 ? 16.156 6.57 -16.016 1 95.69 96 CYS A O 1
ATOM 764 N N . GLN A 1 97 ? 17.766 5.906 -17.406 1 96.06 97 GLN A N 1
ATOM 765 C CA . GLN A 1 97 ? 16.812 5.73 -18.5 1 96.06 97 GLN A CA 1
ATOM 766 C C . GLN A 1 97 ? 15.844 4.594 -18.203 1 96.06 97 GLN A C 1
ATOM 768 O O . GLN A 1 97 ? 14.648 4.703 -18.484 1 96.06 97 GLN A O 1
ATOM 773 N N . PHE A 1 98 ? 16.391 3.512 -17.703 1 97.19 98 PHE A N 1
ATOM 774 C CA . PHE A 1 98 ? 15.5 2.418 -17.328 1 97.19 98 PHE A CA 1
ATOM 775 C C . PHE A 1 98 ? 14.477 2.877 -16.297 1 97.19 98 PHE A C 1
ATOM 777 O O . PHE A 1 98 ? 13.289 2.594 -16.422 1 97.19 98 PHE A O 1
ATOM 784 N N . LEU A 1 99 ? 14.977 3.545 -15.305 1 97.56 99 LEU A N 1
ATOM 785 C CA . LEU A 1 99 ? 14.102 4.004 -14.234 1 97.56 99 LEU A CA 1
ATOM 786 C C . LEU A 1 99 ? 13.039 4.953 -14.773 1 97.56 99 LEU A C 1
ATOM 788 O O . LEU A 1 99 ? 11.906 4.969 -14.281 1 97.56 99 LEU A O 1
ATOM 792 N N . TYR A 1 100 ? 13.422 5.734 -15.773 1 97.94 100 TYR A N 1
ATOM 793 C CA . TYR A 1 100 ? 12.477 6.633 -16.438 1 97.94 100 TYR A CA 1
ATOM 794 C C . TYR A 1 100 ? 11.336 5.852 -17.062 1 97.94 100 TYR A C 1
ATOM 796 O O . TYR A 1 100 ? 10.164 6.098 -16.781 1 97.94 100 TYR A O 1
ATOM 804 N N . PHE A 1 101 ? 11.633 4.891 -17.875 1 97.88 101 PHE A N 1
ATOM 805 C CA . PHE A 1 101 ? 10.625 4.109 -18.578 1 97.88 101 PHE A CA 1
ATOM 806 C C . PHE A 1 101 ? 9.836 3.246 -17.594 1 97.88 101 PHE A C 1
ATOM 808 O O . PHE A 1 101 ? 8.617 3.09 -17.75 1 97.88 101 PHE A O 1
ATOM 815 N N . TYR A 1 102 ? 10.539 2.662 -16.641 1 98.12 102 TYR A N 1
ATOM 816 C CA . TYR A 1 102 ? 9.883 1.793 -15.68 1 98.12 102 TYR A CA 1
ATOM 817 C C . TYR A 1 102 ? 8.906 2.584 -14.805 1 98.12 102 TYR A C 1
ATOM 819 O O . TYR A 1 102 ? 7.855 2.072 -14.422 1 98.12 102 TYR A O 1
ATOM 827 N N . SER A 1 103 ? 9.281 3.832 -14.492 1 97.94 103 SER A N 1
ATOM 828 C CA . SER A 1 103 ? 8.375 4.691 -13.734 1 97.94 103 SER A CA 1
ATOM 829 C C . SER A 1 103 ? 7.094 4.965 -14.516 1 97.94 103 SER A C 1
ATOM 831 O O . SER A 1 103 ? 6.004 4.992 -13.938 1 97.94 103 SER A O 1
ATOM 833 N N . ARG A 1 104 ? 7.238 5.199 -15.766 1 96.44 104 ARG A N 1
ATOM 834 C CA . ARG A 1 104 ? 6.07 5.414 -16.609 1 96.44 104 ARG A CA 1
ATOM 835 C C . ARG A 1 104 ? 5.176 4.176 -16.625 1 96.44 104 ARG A C 1
ATOM 837 O O . ARG A 1 104 ? 3.949 4.289 -16.547 1 96.44 104 ARG A O 1
ATOM 844 N N . TYR A 1 105 ? 5.781 3.023 -16.719 1 96.88 105 TYR A N 1
ATOM 845 C CA . TYR A 1 105 ? 5.031 1.771 -16.734 1 96.88 105 TYR A CA 1
ATOM 846 C C . TYR A 1 105 ? 4.316 1.552 -15.406 1 96.88 105 TYR A C 1
ATOM 848 O O . TYR A 1 105 ? 3.156 1.134 -15.383 1 96.88 105 TYR A O 1
ATOM 856 N N . MET A 1 106 ? 5.051 1.77 -14.32 1 96.31 106 MET A N 1
ATOM 857 C CA . MET A 1 106 ? 4.473 1.567 -13 1 96.31 106 MET A CA 1
ATOM 858 C C . MET A 1 106 ? 3.318 2.533 -12.758 1 96.31 106 MET A C 1
ATOM 860 O O . MET A 1 106 ? 2.361 2.197 -12.055 1 96.31 106 MET A O 1
ATOM 864 N N . GLU A 1 107 ? 3.479 3.732 -13.281 1 93.62 107 GLU A N 1
ATOM 865 C CA . GLU A 1 107 ? 2.373 4.684 -13.188 1 93.62 107 GLU A CA 1
ATOM 866 C C . GLU A 1 107 ? 1.129 4.152 -13.898 1 93.62 107 GLU A C 1
ATOM 868 O O . GLU A 1 107 ? 0.013 4.297 -13.391 1 93.62 107 GLU A O 1
ATOM 873 N N . TYR A 1 108 ? 1.344 3.59 -15.047 1 92.5 108 TYR A N 1
ATOM 874 C CA . TYR A 1 108 ? 0.251 2.975 -15.797 1 92.5 108 TYR A CA 1
ATOM 875 C C . TYR A 1 108 ? -0.397 1.855 -14.984 1 92.5 108 TYR A C 1
ATOM 877 O O . TYR A 1 108 ? -1.625 1.77 -14.906 1 92.5 108 TYR A O 1
ATOM 885 N N . GLU A 1 109 ? 0.409 1.02 -14.422 1 90.62 109 GLU A N 1
ATOM 886 C CA . GLU A 1 109 ? -0.094 -0.101 -13.633 1 90.62 109 GLU A CA 1
ATOM 887 C C . GLU A 1 109 ? -0.877 0.387 -12.414 1 90.62 109 GLU A C 1
ATOM 889 O O . GLU A 1 109 ? -1.879 -0.22 -12.031 1 90.62 109 GLU A O 1
ATOM 894 N N . LYS A 1 110 ? -0.368 1.405 -11.805 1 89.5 110 LYS A N 1
ATOM 895 C CA . LYS A 1 110 ? -1.034 1.984 -10.641 1 89.5 110 LYS A CA 1
ATOM 896 C C . LYS A 1 110 ? -2.42 2.512 -11.008 1 89.5 110 LYS A C 1
ATOM 898 O O . LYS A 1 110 ? -3.389 2.281 -10.281 1 89.5 110 LYS A O 1
ATOM 903 N N . LYS A 1 111 ? -2.553 3.195 -12.055 1 86.31 111 LYS A N 1
ATOM 904 C CA . LYS A 1 111 ? -3.83 3.74 -12.508 1 86.31 111 LYS A CA 1
ATOM 905 C C . LYS A 1 111 ? -4.801 2.625 -12.883 1 86.31 111 LYS A C 1
ATOM 907 O O . LYS A 1 111 ? -6.004 2.734 -12.641 1 86.31 111 LYS A O 1
ATOM 912 N N . LYS A 1 112 ? -4.285 1.562 -13.445 1 84.06 112 LYS A N 1
ATOM 913 C CA . LYS A 1 112 ? -5.09 0.401 -13.812 1 84.06 112 LYS A CA 1
ATOM 914 C C . LYS A 1 112 ? -5.691 -0.263 -12.57 1 84.06 112 LYS A C 1
ATOM 916 O O . LYS A 1 112 ? -6.855 -0.666 -12.578 1 84.06 112 LYS A O 1
ATOM 921 N N . LYS A 1 113 ? -4.93 -0.378 -11.547 1 80.69 113 LYS A N 1
ATOM 922 C CA . LYS A 1 113 ? -5.375 -1.008 -10.305 1 80.69 113 LYS A CA 1
ATOM 923 C C . LYS A 1 113 ? -6.5 -0.206 -9.656 1 80.69 113 LYS A C 1
ATOM 925 O O . LYS A 1 113 ? -7.449 -0.78 -9.117 1 80.69 113 LYS A O 1
ATOM 930 N N . TYR A 1 114 ? -6.422 1.098 -9.68 1 74.69 114 TYR A N 1
ATOM 931 C CA . TYR A 1 114 ? -7.441 1.959 -9.102 1 74.69 114 TYR A CA 1
ATOM 932 C C . TYR A 1 114 ? -8.773 1.79 -9.82 1 74.69 114 TYR A C 1
ATOM 934 O O . TYR A 1 114 ? -9.836 1.774 -9.188 1 74.69 114 TYR A O 1
ATOM 942 N N . GLN A 1 115 ? -8.719 1.661 -11.031 1 70.62 115 GLN A N 1
ATOM 943 C CA . GLN A 1 115 ? -9.93 1.51 -11.836 1 70.62 115 GLN A CA 1
ATOM 944 C C . GLN A 1 115 ? -10.625 0.183 -11.547 1 70.62 115 GLN A C 1
ATOM 946 O O . GLN A 1 115 ? -11.852 0.112 -11.516 1 70.62 115 GLN A O 1
ATOM 951 N N . PHE A 1 116 ? -9.859 -0.863 -11.305 1 65.44 116 PHE A N 1
ATOM 952 C CA . PHE A 1 116 ? -10.414 -2.186 -11.047 1 65.44 116 PHE A CA 1
ATOM 953 C C . PHE A 1 116 ? -11.156 -2.213 -9.719 1 65.44 116 PHE A C 1
ATOM 955 O O . PHE A 1 116 ? -12.227 -2.809 -9.609 1 65.44 116 PHE A O 1
ATOM 962 N N . VAL A 1 117 ? -10.633 -1.732 -8.758 1 59.12 117 VAL A N 1
ATOM 963 C CA . VAL A 1 117 ? -11.234 -1.725 -7.434 1 59.12 117 VAL A CA 1
ATOM 964 C C . VAL A 1 117 ? -12.602 -1.043 -7.488 1 59.12 117 VAL A C 1
ATOM 966 O O . VAL A 1 117 ? -13.555 -1.509 -6.863 1 59.12 117 VAL A O 1
ATOM 969 N N . ASP A 1 118 ? -12.602 -0.229 -8.336 1 54.59 118 ASP A N 1
ATOM 970 C CA . ASP A 1 118 ? -13.852 0.504 -8.5 1 54.59 118 ASP A CA 1
ATOM 971 C C . ASP A 1 118 ? -14.898 -0.352 -9.203 1 54.59 118 ASP A C 1
ATOM 973 O O . ASP A 1 118 ? -16.094 -0.276 -8.875 1 54.59 118 ASP A O 1
ATOM 977 N N . VAL A 1 119 ? -14.367 -1.198 -10.055 1 54.16 119 VAL A N 1
ATOM 978 C CA . VAL A 1 119 ? -15.25 -2.008 -10.898 1 54.16 119 VAL A CA 1
ATOM 979 C C . VAL A 1 119 ? -15.812 -3.17 -10.078 1 54.16 119 VAL A C 1
ATOM 981 O O . VAL A 1 119 ? -16.984 -3.531 -10.234 1 54.16 119 VAL A O 1
ATOM 984 N N . LEU A 1 120 ? -14.898 -3.904 -9.453 1 55.84 120 LEU A N 1
ATOM 985 C CA . LEU A 1 120 ? -15.414 -5.012 -8.656 1 55.84 120 LEU A CA 1
ATOM 986 C C . LEU A 1 120 ? -16.594 -4.562 -7.797 1 55.84 120 LEU A C 1
ATOM 988 O O . LEU A 1 120 ? -17.516 -5.336 -7.551 1 55.84 120 LEU A O 1
ATOM 992 N N . ASP A 1 121 ? -16.422 -3.234 -7.414 1 49.72 121 ASP A N 1
ATOM 993 C CA . ASP A 1 121 ? -17.562 -2.732 -6.652 1 49.72 121 ASP A CA 1
ATOM 994 C C . ASP A 1 121 ? -18.703 -2.324 -7.578 1 49.72 121 ASP A C 1
ATOM 996 O O . ASP A 1 121 ? -19.875 -2.541 -7.262 1 49.72 121 ASP A O 1
ATOM 1000 N N . GLU A 1 122 ? -18.359 -1.157 -8.484 1 53.47 122 GLU A N 1
ATOM 1001 C CA . GLU A 1 122 ? -19.375 -0.574 -9.344 1 53.47 122 GLU A CA 1
ATOM 1002 C C . GLU A 1 122 ? -19.375 -1.215 -10.727 1 53.47 122 GLU A C 1
ATOM 1004 O O . GLU A 1 122 ? -18.391 -1.837 -11.125 1 53.47 122 GLU A O 1
ATOM 1009 N N . LYS A 1 123 ? -20.578 -1.235 -11.578 1 48.25 123 LYS A N 1
ATOM 1010 C CA . LYS A 1 123 ? -20.969 -1.552 -12.953 1 48.25 123 LYS A CA 1
ATOM 1011 C C . LYS A 1 123 ? -20.062 -0.848 -13.961 1 48.25 123 LYS A C 1
ATOM 1013 O O . LYS A 1 123 ? -20.312 -0.89 -15.164 1 48.25 123 LYS A O 1
ATOM 1018 N N . ALA A 1 124 ? -19.203 0.103 -13.688 1 45.72 124 ALA A N 1
ATOM 1019 C CA . ALA A 1 124 ? -18.703 0.973 -14.75 1 45.72 124 ALA A CA 1
ATOM 1020 C C . ALA A 1 124 ? -17.469 0.367 -15.414 1 45.72 124 ALA A C 1
ATOM 1022 O O . ALA A 1 124 ? -16.469 0.093 -14.75 1 45.72 124 ALA A O 1
ATOM 1023 N N . ALA A 1 125 ? -17.516 -0.3 -16.406 1 46.84 125 ALA A N 1
ATOM 1024 C CA . ALA A 1 125 ? -16.5 -0.762 -17.344 1 46.84 125 ALA A CA 1
ATOM 1025 C C . ALA A 1 125 ? -15.594 0.389 -17.781 1 46.84 125 ALA A C 1
ATOM 1027 O O . ALA A 1 125 ? -15.969 1.182 -18.656 1 46.84 125 ALA A O 1
ATOM 1028 N N . GLU A 1 126 ? -14.922 1.262 -17.016 1 51.28 126 GLU A N 1
ATOM 1029 C CA . GLU A 1 126 ? -14.203 2.326 -17.703 1 51.28 126 GLU A CA 1
ATOM 1030 C C . GLU A 1 126 ? -13.055 1.768 -18.547 1 51.28 126 GLU A C 1
ATOM 1032 O O . GLU A 1 126 ? -12.414 0.792 -18.141 1 51.28 126 GLU A O 1
ATOM 1037 N N . LYS A 1 127 ? -12.93 2.238 -19.672 1 54.5 127 LYS A N 1
ATOM 1038 C CA . LYS A 1 127 ? -12.023 2.004 -20.797 1 54.5 127 LYS A CA 1
ATOM 1039 C C . LYS A 1 127 ? -10.578 2.244 -20.391 1 54.5 127 LYS A C 1
ATOM 1041 O O . LYS A 1 127 ? -10.234 3.311 -19.875 1 54.5 127 LYS A O 1
ATOM 1046 N N . GLN A 1 128 ? -9.852 1.222 -20.156 1 61.41 128 GLN A N 1
ATOM 1047 C CA . GLN A 1 128 ? -8.406 1.271 -19.969 1 61.41 128 GLN A CA 1
ATOM 1048 C C . GLN A 1 128 ? -7.762 2.219 -20.984 1 61.41 128 GLN A C 1
ATOM 1050 O O . GLN A 1 128 ? -8.086 2.191 -22.172 1 61.41 128 GLN A O 1
ATOM 1055 N N . ASP A 1 129 ? -7.246 3.342 -20.438 1 66.94 129 ASP A N 1
ATOM 1056 C CA . ASP A 1 129 ? -6.52 4.277 -21.297 1 66.94 129 ASP A CA 1
ATOM 1057 C C . ASP A 1 129 ? -5.234 3.654 -21.828 1 66.94 129 ASP A C 1
ATOM 1059 O O . ASP A 1 129 ? -4.195 3.695 -21.156 1 66.94 129 ASP A O 1
ATOM 1063 N N . TRP A 1 130 ? -5.285 3.012 -22.906 1 81.38 130 TRP A N 1
ATOM 1064 C CA . TRP A 1 130 ? -4.195 2.305 -23.578 1 81.38 130 TRP A CA 1
ATOM 1065 C C . TRP A 1 130 ? -3.201 3.285 -24.188 1 81.38 130 TRP A C 1
ATOM 1067 O O . TRP A 1 130 ? -2.109 2.895 -24.594 1 81.38 130 TRP A O 1
ATOM 1077 N N . GLN A 1 131 ? -3.572 4.516 -24.062 1 87.94 131 GLN A N 1
ATOM 1078 C CA . GLN A 1 131 ? -2.754 5.492 -24.781 1 87.94 131 GLN A CA 1
ATOM 1079 C C . GLN A 1 131 ? -1.368 5.609 -24.156 1 87.94 131 GLN A C 1
ATOM 1081 O O . GLN A 1 131 ? -0.362 5.676 -24.859 1 87.94 131 GLN A O 1
ATOM 1086 N N . GLU A 1 132 ? -1.349 5.578 -22.922 1 89.69 132 GLU A N 1
ATOM 1087 C CA . GLU A 1 132 ? -0.065 5.695 -22.234 1 89.69 132 GLU A CA 1
ATOM 1088 C C . GLU A 1 132 ? 0.841 4.512 -22.562 1 89.69 132 GLU A C 1
ATOM 1090 O O . GLU A 1 132 ? 2.059 4.668 -22.672 1 89.69 132 GLU A O 1
ATOM 1095 N N . LEU A 1 133 ? 0.294 3.391 -22.672 1 93.38 133 LEU A N 1
ATOM 1096 C CA . LEU A 1 133 ? 1.064 2.189 -22.984 1 93.38 133 LEU A CA 1
ATOM 1097 C C . LEU A 1 133 ? 1.585 2.227 -24.422 1 93.38 133 LEU A C 1
ATOM 1099 O O . LEU A 1 133 ? 2.707 1.793 -24.688 1 93.38 133 LEU A O 1
ATOM 1103 N N . ILE A 1 134 ? 0.759 2.771 -25.312 1 95.38 134 ILE A N 1
ATOM 1104 C CA . ILE A 1 134 ? 1.152 2.902 -26.719 1 95.38 134 ILE A CA 1
ATOM 1105 C C . ILE A 1 134 ? 2.297 3.904 -26.844 1 95.38 134 ILE A C 1
ATOM 1107 O O . ILE A 1 134 ? 3.275 3.656 -27.547 1 95.38 134 ILE A O 1
ATOM 1111 N N . ASP A 1 135 ? 2.125 4.965 -26.109 1 95.56 135 ASP A N 1
ATOM 1112 C CA . ASP A 1 135 ? 3.176 5.977 -26.109 1 95.56 135 ASP A CA 1
ATOM 1113 C C . ASP A 1 135 ? 4.488 5.41 -25.578 1 95.56 135 ASP A C 1
ATOM 1115 O O . ASP A 1 135 ? 5.562 5.711 -26.094 1 95.56 135 ASP A O 1
ATOM 1119 N N . LEU A 1 136 ? 4.355 4.664 -24.516 1 96.25 136 LEU A N 1
ATOM 1120 C CA . LEU A 1 136 ? 5.535 4.043 -23.938 1 96.25 136 LEU A CA 1
ATOM 1121 C C . LEU A 1 136 ? 6.191 3.076 -24.906 1 96.25 136 LEU A C 1
ATOM 1123 O O . LEU A 1 136 ? 7.418 3.033 -25.016 1 96.25 136 LEU A O 1
ATOM 1127 N N . ARG A 1 137 ? 5.398 2.291 -25.625 1 96.81 137 ARG A N 1
ATOM 1128 C CA . ARG A 1 137 ? 5.91 1.383 -26.641 1 96.81 137 ARG A CA 1
ATOM 1129 C C . ARG A 1 137 ? 6.684 2.143 -27.719 1 96.81 137 ARG A C 1
ATOM 1131 O O . ARG A 1 137 ? 7.777 1.734 -28.109 1 96.81 137 ARG A O 1
ATOM 1138 N N . ASP A 1 138 ? 6.094 3.229 -28.141 1 97.06 138 ASP A N 1
ATOM 1139 C CA . ASP A 1 138 ? 6.719 4.023 -29.188 1 97.06 138 ASP A CA 1
ATOM 1140 C C . ASP A 1 138 ? 8.039 4.629 -28.719 1 97.06 138 ASP A C 1
ATOM 1142 O O . ASP A 1 138 ? 9.016 4.668 -29.469 1 97.06 138 ASP A O 1
ATOM 1146 N N . ASP A 1 139 ? 8.07 5.121 -27.531 1 96.31 139 ASP A N 1
ATOM 1147 C CA . ASP A 1 139 ? 9.281 5.707 -26.969 1 96.31 139 ASP A CA 1
ATOM 1148 C C . ASP A 1 139 ? 10.375 4.652 -26.812 1 96.31 139 ASP A C 1
ATOM 1150 O O . ASP A 1 139 ? 11.555 4.93 -27.031 1 96.31 139 ASP A O 1
ATOM 1154 N N . LEU A 1 140 ? 10.008 3.488 -26.344 1 97.25 140 LEU A N 1
ATOM 1155 C CA . LEU A 1 140 ? 10.969 2.398 -26.203 1 97.25 140 LEU A CA 1
ATOM 1156 C C . LEU A 1 140 ? 11.5 1.96 -27.562 1 97.25 140 LEU A C 1
ATOM 1158 O O . LEU A 1 140 ? 12.688 1.667 -27.703 1 97.25 140 LEU A O 1
ATOM 1162 N N . LYS A 1 141 ? 10.609 1.955 -28.531 1 96.62 141 LYS A N 1
ATOM 1163 C CA . LYS A 1 141 ? 11.016 1.593 -29.891 1 96.62 141 LYS A CA 1
ATOM 1164 C C . LYS A 1 141 ? 12.039 2.588 -30.438 1 96.62 141 LYS A C 1
ATOM 1166 O O . LYS A 1 141 ? 13.031 2.191 -31.047 1 96.62 141 LYS A O 1
ATOM 1171 N N . LYS A 1 142 ? 11.781 3.812 -30.156 1 95.44 142 LYS A N 1
ATOM 1172 C CA . LYS A 1 142 ? 12.68 4.867 -30.625 1 95.44 142 LYS A CA 1
ATOM 1173 C C . LYS A 1 142 ? 14.055 4.738 -29.969 1 95.44 142 LYS A C 1
ATOM 1175 O O . LYS A 1 142 ? 15.07 5.09 -30.578 1 95.44 142 LYS A O 1
ATOM 1180 N N . ASN A 1 143 ? 14.141 4.219 -28.766 1 94.5 143 ASN A N 1
ATOM 1181 C CA . ASN A 1 143 ? 15.391 4.098 -28.031 1 94.5 143 ASN A CA 1
ATOM 1182 C C . ASN A 1 143 ? 15.914 2.664 -28.047 1 94.5 143 ASN A C 1
ATOM 1184 O O . ASN A 1 143 ? 16.734 2.287 -27.219 1 94.5 143 ASN A O 1
ATOM 1188 N N . GLU A 1 144 ? 15.5 1.857 -28.938 1 93 144 GLU A N 1
ATOM 1189 C CA . GLU A 1 144 ? 15.789 0.428 -28.969 1 93 144 GLU A CA 1
ATOM 1190 C C . GLU A 1 144 ? 17.297 0.173 -29.016 1 93 144 GLU A C 1
ATOM 1192 O O . GLU A 1 144 ? 17.781 -0.778 -28.391 1 93 144 GLU A O 1
ATOM 1197 N N . ASP A 1 145 ? 18.031 0.99 -29.609 1 91.56 145 ASP A N 1
ATOM 1198 C CA . ASP A 1 145 ? 19.453 0.803 -29.812 1 91.56 145 ASP A CA 1
ATOM 1199 C C . ASP A 1 145 ? 20.219 1.034 -28.5 1 91.56 145 ASP A C 1
ATOM 1201 O O . ASP A 1 145 ? 21.344 0.553 -28.344 1 91.56 145 ASP A O 1
ATOM 1205 N N . ASN A 1 146 ? 19.641 1.711 -27.641 1 90.75 146 ASN A N 1
ATOM 1206 C CA . ASN A 1 146 ? 20.328 2.062 -26.406 1 90.75 146 ASN A CA 1
ATOM 1207 C C . ASN A 1 146 ? 19.797 1.266 -25.219 1 90.75 146 ASN A C 1
ATOM 1209 O O . ASN A 1 146 ? 20.234 1.455 -24.094 1 90.75 146 ASN A O 1
ATOM 1213 N N . LEU A 1 147 ? 18.953 0.339 -25.516 1 94.75 147 LEU A N 1
ATOM 1214 C CA . LEU A 1 147 ? 18.344 -0.409 -24.422 1 94.75 147 LEU A CA 1
ATOM 1215 C C . LEU A 1 147 ? 19.281 -1.511 -23.938 1 94.75 147 LEU A C 1
ATOM 1217 O O . LEU A 1 147 ? 19.969 -2.156 -24.734 1 94.75 147 LEU A O 1
ATOM 1221 N N . ASP A 1 148 ? 19.422 -1.607 -22.656 1 95.31 148 ASP A N 1
ATOM 1222 C CA . ASP A 1 148 ? 20.125 -2.752 -22.078 1 95.31 148 ASP A CA 1
ATOM 1223 C C . ASP A 1 148 ? 19.156 -3.904 -21.812 1 95.31 148 ASP A C 1
ATOM 1225 O O . ASP A 1 148 ? 18.016 -3.895 -22.297 1 95.31 148 ASP A O 1
ATOM 1229 N N . SER A 1 149 ? 19.625 -4.953 -21.125 1 97.12 149 SER A N 1
ATOM 1230 C CA . SER A 1 149 ? 18.797 -6.133 -20.875 1 97.12 149 SER A CA 1
ATOM 1231 C C . SER A 1 149 ? 17.5 -5.762 -20.156 1 97.12 149 SER A C 1
ATOM 1233 O O . SER A 1 149 ? 16.438 -6.246 -20.531 1 97.12 149 SER A O 1
ATOM 1235 N N . TYR A 1 150 ? 17.562 -4.852 -19.219 1 97.69 150 TYR A N 1
ATOM 1236 C CA . TYR A 1 150 ? 16.391 -4.449 -18.438 1 97.69 150 TYR A CA 1
ATOM 1237 C C . TYR A 1 150 ? 15.414 -3.645 -19.281 1 97.69 150 TYR A C 1
ATOM 1239 O O . TYR A 1 150 ? 14.203 -3.76 -19.125 1 97.69 150 TYR A O 1
ATOM 1247 N N . GLY A 1 151 ? 16 -2.857 -20.188 1 97.81 151 GLY A N 1
ATOM 1248 C CA . GLY A 1 151 ? 15.164 -2.123 -21.109 1 97.81 151 GLY A CA 1
ATOM 1249 C C . GLY A 1 151 ? 14.375 -3.025 -22.047 1 97.81 151 GLY A C 1
ATOM 1250 O O . GLY A 1 151 ? 13.18 -2.803 -22.266 1 97.81 151 GLY A O 1
ATOM 1251 N N . PHE A 1 152 ? 15.008 -4.031 -22.531 1 98.25 152 PHE A N 1
ATOM 1252 C CA . PHE A 1 152 ? 14.344 -4.984 -23.422 1 98.25 152 PHE A CA 1
ATOM 1253 C C . PHE A 1 152 ? 13.273 -5.77 -22.656 1 98.25 152 PHE A C 1
ATOM 1255 O O . PHE A 1 152 ? 12.234 -6.105 -23.219 1 98.25 152 PHE A O 1
ATOM 1262 N N . TYR A 1 153 ? 13.57 -6.078 -21.453 1 98.06 153 TYR A N 1
ATOM 1263 C CA . TYR A 1 153 ? 12.578 -6.715 -20.609 1 98.06 153 TYR A CA 1
ATOM 1264 C C . TYR A 1 153 ? 11.312 -5.863 -20.516 1 98.06 153 TYR A C 1
ATOM 1266 O O . TYR A 1 153 ? 10.203 -6.359 -20.719 1 98.06 153 TYR A O 1
ATOM 1274 N N . LEU A 1 154 ? 11.57 -4.594 -20.188 1 98.31 154 LEU A N 1
ATOM 1275 C CA . LEU A 1 154 ? 10.438 -3.682 -20.062 1 98.31 154 LEU A CA 1
ATOM 1276 C C . LEU A 1 154 ? 9.68 -3.559 -21.391 1 98.31 154 LEU A C 1
ATOM 1278 O O . LEU A 1 154 ? 8.453 -3.543 -21.406 1 98.31 154 LEU A O 1
ATOM 1282 N N . TYR A 1 155 ? 10.438 -3.428 -22.453 1 98.19 155 TYR A N 1
ATOM 1283 C CA . TYR A 1 155 ? 9.828 -3.367 -23.766 1 98.19 155 TYR A CA 1
ATOM 1284 C C . TYR A 1 155 ? 8.984 -4.609 -24.047 1 98.19 155 TYR A C 1
ATOM 1286 O O . TYR A 1 155 ? 7.867 -4.512 -24.562 1 98.19 155 TYR A O 1
ATOM 1294 N N . GLY A 1 156 ? 9.461 -5.797 -23.688 1 98 156 GLY A N 1
ATOM 1295 C CA . GLY A 1 156 ? 8.727 -7.043 -23.844 1 98 156 GLY A CA 1
ATOM 1296 C C . GLY A 1 156 ? 7.422 -7.066 -23.062 1 98 156 GLY A C 1
ATOM 1297 O O . GLY A 1 156 ? 6.395 -7.516 -23.578 1 98 156 GLY A O 1
ATOM 1298 N N . ILE A 1 157 ? 7.457 -6.574 -21.859 1 97.12 157 ILE A N 1
ATOM 1299 C CA . ILE A 1 157 ? 6.273 -6.562 -21.016 1 97.12 157 ILE A CA 1
ATOM 1300 C C . ILE A 1 157 ? 5.215 -5.641 -21.609 1 97.12 157 ILE A C 1
ATOM 1302 O O . ILE A 1 157 ? 4.02 -5.953 -21.594 1 97.12 157 ILE A O 1
ATOM 1306 N N . VAL A 1 158 ? 5.641 -4.457 -22.094 1 97.38 158 VAL A N 1
ATOM 1307 C CA . VAL A 1 158 ? 4.727 -3.488 -22.688 1 97.38 158 VAL A CA 1
ATOM 1308 C C . VAL A 1 158 ? 4.066 -4.094 -23.922 1 97.38 158 VAL A C 1
ATOM 1310 O O . VAL A 1 158 ? 2.854 -3.977 -24.109 1 97.38 158 VAL A O 1
ATOM 1313 N N . LEU A 1 159 ? 4.824 -4.77 -24.75 1 97.38 159 LEU A N 1
ATOM 1314 C CA . LEU A 1 159 ? 4.301 -5.41 -25.953 1 97.38 159 LEU A CA 1
ATOM 1315 C C . LEU A 1 159 ? 3.33 -6.527 -25.594 1 97.38 159 LEU A C 1
ATOM 1317 O O . LEU A 1 159 ? 2.303 -6.699 -26.25 1 97.38 159 LEU A O 1
ATOM 1321 N N . LYS A 1 160 ? 3.664 -7.262 -24.578 1 94.94 160 LYS A N 1
ATOM 1322 C CA . LYS A 1 160 ? 2.785 -8.328 -24.094 1 94.94 160 LYS A CA 1
ATOM 1323 C C . LYS A 1 160 ? 1.426 -7.77 -23.672 1 94.94 160 LYS A C 1
ATOM 1325 O O . LYS A 1 160 ? 0.387 -8.336 -24.016 1 94.94 160 LYS A O 1
ATOM 1330 N N . ASN A 1 161 ? 1.447 -6.652 -22.953 1 92.44 161 ASN A N 1
ATOM 1331 C CA . ASN A 1 161 ? 0.211 -6.023 -22.5 1 92.44 161 ASN A CA 1
ATOM 1332 C C . ASN A 1 161 ? -0.611 -5.492 -23.672 1 92.44 161 ASN A C 1
ATOM 1334 O O . ASN A 1 161 ? -1.83 -5.348 -23.562 1 92.44 161 ASN A O 1
ATOM 1338 N N . LEU A 1 162 ? 0.053 -5.191 -24.797 1 93.94 162 LEU A N 1
ATOM 1339 C CA . LEU A 1 162 ? -0.63 -4.719 -26 1 93.94 162 LEU A CA 1
ATOM 1340 C C . LEU A 1 162 ? -1.025 -5.887 -26.891 1 93.94 162 LEU A C 1
ATOM 1342 O O . LEU A 1 162 ? -1.443 -5.68 -28.031 1 93.94 162 LEU A O 1
ATOM 1346 N N . ASP A 1 163 ? -0.803 -7.125 -26.516 1 91.5 163 ASP A N 1
ATOM 1347 C CA . ASP A 1 163 ? -1.18 -8.367 -27.188 1 91.5 163 ASP A CA 1
ATOM 1348 C C . ASP A 1 163 ? -0.375 -8.578 -28.469 1 91.5 163 ASP A C 1
ATOM 1350 O O . ASP A 1 163 ? -0.904 -9.062 -29.469 1 91.5 163 ASP A O 1
ATOM 1354 N N . LEU A 1 164 ? 0.761 -8.031 -28.422 1 95.19 164 LEU A N 1
ATOM 1355 C CA . LEU A 1 164 ? 1.716 -8.297 -29.484 1 95.19 164 LEU A CA 1
ATOM 1356 C C . LEU A 1 164 ? 2.695 -9.391 -29.094 1 95.19 164 LEU A C 1
ATOM 1358 O O . LEU A 1 164 ? 3.855 -9.109 -28.781 1 95.19 164 LEU A O 1
ATOM 1362 N N . THR A 1 165 ? 2.314 -10.586 -29.156 1 94.31 165 THR A N 1
ATOM 1363 C CA . THR A 1 165 ? 2.973 -11.742 -28.562 1 94.31 165 THR A CA 1
ATOM 1364 C C . THR A 1 165 ? 4.293 -12.039 -29.266 1 94.31 165 THR A C 1
ATOM 1366 O O . THR A 1 165 ? 5.309 -12.281 -28.609 1 94.31 165 THR A O 1
ATOM 1369 N N . LYS A 1 166 ? 4.297 -12.008 -30.578 1 95.38 166 LYS A N 1
ATOM 1370 C CA . LYS A 1 166 ? 5.5 -12.352 -31.328 1 95.38 166 LYS A CA 1
ATOM 1371 C C . LYS A 1 166 ? 6.641 -11.383 -31.016 1 95.38 166 LYS A C 1
ATOM 1373 O O . LYS A 1 166 ? 7.762 -11.812 -30.734 1 95.38 166 LYS A O 1
ATOM 1378 N N . GLU A 1 167 ? 6.32 -10.133 -31.078 1 97.06 167 GLU A N 1
ATOM 1379 C CA . GLU A 1 167 ? 7.324 -9.109 -30.797 1 97.06 167 GLU A CA 1
ATOM 1380 C C . GLU A 1 167 ? 7.77 -9.172 -29.328 1 97.06 167 GLU A C 1
ATOM 1382 O O . GLU A 1 167 ? 8.938 -8.93 -29.016 1 97.06 167 GLU A O 1
ATOM 1387 N N . ALA A 1 168 ? 6.871 -9.422 -28.438 1 97.81 168 ALA A N 1
ATOM 1388 C CA . ALA A 1 168 ? 7.188 -9.539 -27.031 1 97.81 168 ALA A CA 1
ATOM 1389 C C . ALA A 1 168 ? 8.203 -10.656 -26.781 1 97.81 168 ALA A C 1
ATOM 1391 O O . ALA A 1 168 ? 9.18 -10.477 -26.062 1 97.81 168 ALA A O 1
ATOM 1392 N N . ILE A 1 169 ? 7.949 -11.789 -27.438 1 97.38 169 ILE A N 1
ATOM 1393 C CA . ILE A 1 169 ? 8.836 -12.938 -27.281 1 97.38 169 ILE A CA 1
ATOM 1394 C C . ILE A 1 169 ? 10.234 -12.578 -27.781 1 97.38 169 ILE A C 1
ATOM 1396 O O . ILE A 1 169 ? 11.234 -12.852 -27.109 1 97.38 169 ILE A O 1
ATOM 1400 N N . GLU A 1 170 ? 10.328 -11.914 -28.859 1 96.94 170 GLU A N 1
ATOM 1401 C CA . GLU A 1 170 ? 11.617 -11.531 -29.453 1 96.94 170 GLU A CA 1
ATOM 1402 C C . GLU A 1 170 ? 12.398 -10.625 -28.5 1 96.94 170 GLU A C 1
ATOM 1404 O O . GLU A 1 170 ? 13.602 -10.797 -28.328 1 96.94 170 GLU A O 1
ATOM 1409 N N . ASN A 1 171 ? 11.734 -9.656 -27.953 1 97.75 171 ASN A N 1
ATOM 1410 C CA . ASN A 1 171 ? 12.398 -8.711 -27.062 1 97.75 171 ASN A CA 1
ATOM 1411 C C . ASN A 1 171 ? 12.805 -9.367 -25.75 1 97.75 171 ASN A C 1
ATOM 1413 O O . ASN A 1 171 ? 13.859 -9.062 -25.188 1 97.75 171 ASN A O 1
ATOM 1417 N N . LEU A 1 172 ? 12.008 -10.242 -25.219 1 98 172 LEU A N 1
ATOM 1418 C CA . LEU A 1 172 ? 12.352 -10.961 -24 1 98 172 LEU A CA 1
ATOM 1419 C C . LEU A 1 172 ? 13.523 -11.906 -24.234 1 98 172 LEU A C 1
ATOM 1421 O O . LEU A 1 172 ? 14.383 -12.062 -23.375 1 98 172 LEU A O 1
ATOM 1425 N N . GLU A 1 173 ? 13.531 -12.469 -25.438 1 97.56 173 GLU A N 1
ATOM 1426 C CA . GLU A 1 173 ? 14.688 -13.289 -25.812 1 97.56 173 GLU A CA 1
ATOM 1427 C C . GLU A 1 173 ? 15.969 -12.453 -25.844 1 97.56 173 GLU A C 1
ATOM 1429 O O . GLU A 1 173 ? 17.016 -12.914 -25.391 1 97.56 173 GLU A O 1
ATOM 1434 N N . CYS A 1 174 ? 15.836 -11.289 -26.328 1 97.12 174 CYS A N 1
ATOM 1435 C CA . CYS A 1 174 ? 16.984 -10.383 -26.375 1 97.12 174 CYS A CA 1
ATOM 1436 C C . CYS A 1 174 ? 17.453 -10.031 -24.969 1 97.12 174 CYS A C 1
ATOM 1438 O O . CYS A 1 174 ? 18.656 -10 -24.688 1 97.12 174 CYS A O 1
ATOM 1440 N N . SER A 1 175 ? 16.516 -9.719 -24.094 1 97.94 175 SER A N 1
ATOM 1441 C CA . SER A 1 175 ? 16.844 -9.406 -22.703 1 97.94 175 SER A CA 1
ATOM 1442 C C . SER A 1 175 ? 17.609 -10.555 -22.047 1 97.94 175 SER A C 1
ATOM 1444 O O . SER A 1 175 ? 18.625 -10.328 -21.406 1 97.94 175 SER A O 1
ATOM 1446 N N . ILE A 1 176 ? 17.156 -11.773 -22.281 1 97.69 176 ILE A N 1
ATOM 1447 C CA . ILE A 1 176 ? 17.734 -12.961 -21.656 1 97.69 176 ILE A CA 1
ATOM 1448 C C . ILE A 1 176 ? 19.125 -13.234 -22.25 1 97.69 176 ILE A C 1
ATOM 1450 O O . ILE A 1 176 ? 20.031 -13.664 -21.547 1 97.69 176 ILE A O 1
ATOM 1454 N N . GLN A 1 177 ? 19.25 -12.992 -23.484 1 96.69 177 GLN A N 1
ATOM 1455 C CA . GLN A 1 177 ? 20.547 -13.195 -24.141 1 96.69 177 GLN A CA 1
ATOM 1456 C C . GLN A 1 177 ? 21.594 -12.234 -23.578 1 96.69 177 GLN A C 1
ATOM 1458 O O . GLN A 1 177 ? 22.75 -12.602 -23.422 1 96.69 177 GLN A O 1
ATOM 1463 N N . MET A 1 178 ? 21.188 -11.062 -23.312 1 96.12 178 MET A N 1
ATOM 1464 C CA . MET A 1 178 ? 22.094 -10.039 -22.797 1 96.12 178 MET A CA 1
ATOM 1465 C C . MET A 1 178 ? 22.438 -10.289 -21.328 1 96.12 178 MET A C 1
ATOM 1467 O O . MET A 1 178 ? 23.594 -10.117 -20.922 1 96.12 178 MET A O 1
ATOM 1471 N N . GLU A 1 179 ? 21.422 -10.664 -20.547 1 96.31 179 GLU A N 1
ATOM 1472 C CA . GLU A 1 179 ? 21.594 -10.969 -19.125 1 96.31 179 GLU A CA 1
ATOM 1473 C C . GLU A 1 179 ? 20.812 -12.219 -18.734 1 96.31 179 GLU A C 1
ATOM 1475 O O . GLU A 1 179 ? 19.719 -12.117 -18.172 1 96.31 179 GLU A O 1
ATOM 1480 N N . PRO A 1 180 ? 21.453 -13.344 -18.828 1 96.44 180 PRO A N 1
ATOM 1481 C CA . PRO A 1 180 ? 20.766 -14.602 -18.562 1 96.44 180 PRO A CA 1
ATOM 1482 C C . PRO A 1 180 ? 20.391 -14.766 -17.094 1 96.44 180 PRO A C 1
ATOM 1484 O O . PRO A 1 180 ? 19.547 -15.602 -16.766 1 96.44 180 PRO A O 1
ATOM 1487 N N . LEU A 1 181 ? 20.938 -13.969 -16.203 1 95.75 181 LEU A N 1
ATOM 1488 C CA . LEU A 1 181 ? 20.688 -14.133 -14.773 1 95.75 181 LEU A CA 1
ATOM 1489 C C . LEU A 1 181 ? 19.438 -13.352 -14.352 1 95.75 181 LEU A C 1
ATOM 1491 O O . LEU A 1 181 ? 18.984 -13.469 -13.211 1 95.75 181 LEU A O 1
ATOM 1495 N N . PHE A 1 182 ? 18.891 -12.586 -15.258 1 96.44 182 PHE A N 1
ATOM 1496 C CA . PHE A 1 182 ? 17.734 -11.75 -14.969 1 96.44 182 PHE A CA 1
ATOM 1497 C C . PHE A 1 182 ? 16.453 -12.57 -15.016 1 96.44 182 PHE A C 1
ATOM 1499 O O . PHE A 1 182 ? 15.82 -12.688 -16.062 1 96.44 182 PHE A O 1
ATOM 1506 N N . TRP A 1 183 ? 15.93 -13.039 -13.945 1 95.62 183 TRP A N 1
ATOM 1507 C CA . TRP A 1 183 ? 14.859 -14.023 -13.828 1 95.62 183 TRP A CA 1
ATOM 1508 C C . TRP A 1 183 ? 13.523 -13.43 -14.266 1 95.62 183 TRP A C 1
ATOM 1510 O O . TRP A 1 183 ? 12.68 -14.133 -14.828 1 95.62 183 TRP A O 1
ATOM 1520 N N . ALA A 1 184 ? 13.344 -12.172 -14.039 1 96.62 184 ALA A N 1
ATOM 1521 C CA . ALA A 1 184 ? 12.07 -11.547 -14.383 1 96.62 184 ALA A CA 1
ATOM 1522 C C . ALA A 1 184 ? 11.75 -11.719 -15.867 1 96.62 184 ALA A C 1
ATOM 1524 O O . ALA A 1 184 ? 10.594 -11.93 -16.25 1 96.62 184 ALA A O 1
ATOM 1525 N N . ALA A 1 185 ? 12.734 -11.617 -16.672 1 97.62 185 ALA A N 1
ATOM 1526 C CA . ALA A 1 185 ? 12.547 -11.789 -18.109 1 97.62 185 ALA A CA 1
ATOM 1527 C C . ALA A 1 185 ? 12.117 -13.219 -18.438 1 97.62 185 ALA A C 1
ATOM 1529 O O . ALA A 1 185 ? 11.234 -13.438 -19.266 1 97.62 185 ALA A O 1
ATOM 1530 N N . TRP A 1 186 ? 12.727 -14.211 -17.766 1 96.81 186 TRP A N 1
ATOM 1531 C CA . TRP A 1 186 ? 12.375 -15.609 -17.953 1 96.81 186 TRP A CA 1
ATOM 1532 C C . TRP A 1 186 ? 10.922 -15.859 -17.547 1 96.81 186 TRP A C 1
ATOM 1534 O O . TRP A 1 186 ? 10.195 -16.578 -18.234 1 96.81 186 TRP A O 1
ATOM 1544 N N . GLN A 1 187 ? 10.562 -15.258 -16.438 1 94.81 187 GLN A N 1
ATOM 1545 C CA . GLN A 1 187 ? 9.211 -15.445 -15.914 1 94.81 187 GLN A CA 1
ATOM 1546 C C . GLN A 1 187 ? 8.164 -14.938 -16.891 1 94.81 187 GLN A C 1
ATOM 1548 O O . GLN A 1 187 ? 7.152 -15.602 -17.125 1 94.81 187 GLN A O 1
ATOM 1553 N N . GLU A 1 188 ? 8.406 -13.773 -17.438 1 95.44 188 GLU A N 1
ATOM 1554 C CA . GLU A 1 188 ? 7.469 -13.211 -18.406 1 95.44 188 GLU A CA 1
ATOM 1555 C C . GLU A 1 188 ? 7.406 -14.047 -19.672 1 95.44 188 GLU A C 1
ATOM 1557 O O . GLU A 1 188 ? 6.336 -14.219 -20.25 1 95.44 188 GLU A O 1
ATOM 1562 N N . LEU A 1 189 ? 8.539 -14.516 -20.078 1 95.94 189 LEU A N 1
ATOM 1563 C CA . LEU A 1 189 ? 8.586 -15.359 -21.266 1 95.94 189 LEU A CA 1
ATOM 1564 C C . LEU A 1 189 ? 7.797 -16.641 -21.062 1 95.94 189 LEU A C 1
ATOM 1566 O O . LEU A 1 189 ? 7.145 -17.141 -21.984 1 95.94 189 LEU A O 1
ATOM 1570 N N . SER A 1 190 ? 7.867 -17.172 -19.875 1 92.88 190 SER A N 1
ATOM 1571 C CA . SER A 1 190 ? 7.172 -18.422 -19.547 1 92.88 190 SER A CA 1
ATOM 1572 C C . SER A 1 190 ? 5.664 -18.266 -19.703 1 92.88 190 SER A C 1
ATOM 1574 O O . SER A 1 190 ? 4.973 -19.203 -20.094 1 92.88 190 SER A O 1
ATOM 1576 N N . THR A 1 191 ? 5.156 -17.109 -19.359 1 88.38 191 THR A N 1
ATOM 1577 C CA . THR A 1 191 ? 3.719 -16.875 -19.438 1 88.38 191 THR A CA 1
ATOM 1578 C C . THR A 1 191 ? 3.258 -16.797 -20.875 1 88.38 191 THR A C 1
ATOM 1580 O O . THR A 1 191 ? 2.068 -16.938 -21.172 1 88.38 191 THR A O 1
ATOM 1583 N N . LEU A 1 192 ? 4.168 -16.578 -21.797 1 90.81 192 LEU A N 1
ATOM 1584 C CA . LEU A 1 192 ? 3.826 -16.422 -23.219 1 90.81 192 LEU A CA 1
ATOM 1585 C C . LEU A 1 192 ? 3.898 -17.75 -23.938 1 90.81 192 LEU A C 1
ATOM 1587 O O . LEU A 1 192 ? 3.395 -17.891 -25.062 1 90.81 192 LEU A O 1
ATOM 1591 N N . CYS A 1 193 ? 4.473 -18.703 -23.328 1 89.69 193 CYS A N 1
ATOM 1592 C CA . CYS A 1 193 ? 4.582 -20.031 -23.938 1 89.69 193 CYS A CA 1
ATOM 1593 C C . CYS A 1 193 ? 3.281 -20.812 -23.781 1 89.69 193 CYS A C 1
ATOM 1595 O O . CYS A 1 193 ? 2.895 -21.156 -22.656 1 89.69 193 CYS A O 1
ATOM 1597 N N . LYS A 1 194 ? 2.689 -21.172 -24.875 1 83.19 194 LYS A N 1
ATOM 1598 C CA . LYS A 1 194 ? 1.369 -21.797 -24.844 1 83.19 194 LYS A CA 1
ATOM 1599 C C . LYS A 1 194 ? 1.47 -23.297 -25.016 1 83.19 194 LYS A C 1
ATOM 1601 O O . LYS A 1 194 ? 0.59 -24.047 -24.562 1 83.19 194 LYS A O 1
ATOM 1606 N N . ASP A 1 195 ? 2.479 -23.719 -25.719 1 85.75 195 ASP A N 1
ATOM 1607 C CA . ASP A 1 195 ? 2.592 -25.156 -25.969 1 85.75 195 ASP A CA 1
ATOM 1608 C C . ASP A 1 195 ? 4.055 -25.594 -26.047 1 85.75 195 ASP A C 1
ATOM 1610 O O . ASP A 1 195 ? 4.957 -24.75 -25.953 1 85.75 195 ASP A O 1
ATOM 1614 N N . ARG A 1 196 ? 4.215 -26.875 -26.219 1 84.06 196 ARG A N 1
ATOM 1615 C CA . ARG A 1 196 ? 5.539 -27.484 -26.25 1 84.06 196 ARG A CA 1
ATOM 1616 C C . ARG A 1 196 ? 6.301 -27.078 -27.5 1 84.06 196 ARG A C 1
ATOM 1618 O O . ARG A 1 196 ? 7.527 -26.953 -27.484 1 84.06 196 ARG A O 1
ATOM 1625 N N . GLN A 1 197 ? 5.547 -26.922 -28.531 1 88.31 197 GLN A N 1
ATOM 1626 C CA . GLN A 1 197 ? 6.188 -26.547 -29.781 1 88.31 197 GLN A CA 1
ATOM 1627 C C . GLN A 1 197 ? 6.84 -25.172 -29.688 1 88.31 197 GLN A C 1
ATOM 1629 O O . GLN A 1 197 ? 7.973 -24.984 -30.141 1 88.31 197 GLN A O 1
ATOM 1634 N N . MET A 1 198 ? 6.16 -24.281 -29.062 1 89.25 198 MET A N 1
ATOM 1635 C CA . MET A 1 198 ? 6.703 -22.938 -28.875 1 89.25 198 MET A CA 1
ATOM 1636 C C . MET A 1 198 ? 7.961 -22.984 -28.016 1 89.25 198 MET A C 1
ATOM 1638 O O . MET A 1 198 ? 8.906 -22.219 -28.25 1 89.25 198 MET A O 1
ATOM 1642 N N . LEU A 1 199 ? 7.93 -23.812 -27.062 1 89.62 199 LEU A N 1
ATOM 1643 C CA . LEU A 1 199 ? 9.07 -23.969 -26.156 1 89.62 199 LEU A CA 1
ATOM 1644 C C . LEU A 1 199 ? 10.32 -24.391 -26.922 1 89.62 199 LEU A C 1
ATOM 1646 O O . LEU A 1 199 ? 11.414 -23.891 -26.656 1 89.62 199 LEU A O 1
ATOM 1650 N N . LYS A 1 200 ? 10.117 -25.188 -27.875 1 88.38 200 LYS A N 1
ATOM 1651 C CA . LYS A 1 200 ? 11.234 -25.688 -28.656 1 88.38 200 LYS A CA 1
ATOM 1652 C C . LYS A 1 200 ? 11.766 -24.625 -29.625 1 88.38 200 LYS A C 1
ATOM 1654 O O . LYS A 1 200 ? 12.945 -24.641 -29.969 1 88.38 200 LYS A O 1
ATOM 1659 N N . GLU A 1 201 ? 10.922 -23.75 -29.969 1 91.06 201 GLU A N 1
ATOM 1660 C CA . GLU A 1 201 ? 11.281 -22.734 -30.969 1 91.06 201 GLU A CA 1
ATOM 1661 C C . GLU A 1 201 ? 11.945 -21.531 -30.297 1 91.06 201 GLU A C 1
ATOM 1663 O O . GLU A 1 201 ? 12.547 -20.688 -30.984 1 91.06 201 GLU A O 1
ATOM 1668 N N . LEU A 1 202 ? 11.93 -21.484 -29.031 1 92.88 202 LEU A N 1
ATOM 1669 C CA . LEU A 1 202 ? 12.484 -20.328 -28.328 1 92.88 202 LEU A CA 1
ATOM 1670 C C . LEU A 1 202 ? 14.008 -20.312 -28.422 1 92.88 202 LEU A C 1
ATOM 1672 O O . LEU A 1 202 ? 14.641 -21.375 -28.344 1 92.88 202 LEU A O 1
ATOM 1676 N N . LYS A 1 203 ? 14.539 -19.172 -28.656 1 92.19 203 LYS A N 1
ATOM 1677 C CA . LYS A 1 203 ? 15.992 -18.984 -28.703 1 92.19 203 LYS A CA 1
ATOM 1678 C C . LYS A 1 203 ? 16.531 -18.531 -27.344 1 92.19 203 LYS A C 1
ATOM 1680 O O . LYS A 1 203 ? 16.688 -17.344 -27.094 1 92.19 203 LYS A O 1
ATOM 1685 N N . VAL A 1 204 ? 16.828 -19.484 -26.5 1 91.06 204 VAL A N 1
ATOM 1686 C CA . VAL A 1 204 ? 17.344 -19.172 -25.172 1 91.06 204 VAL A CA 1
ATOM 1687 C C . VAL A 1 204 ? 18.797 -19.625 -25.062 1 91.06 204 VAL A C 1
ATOM 1689 O O . VAL A 1 204 ? 19.203 -20.594 -25.719 1 91.06 204 VAL A O 1
ATOM 1692 N N . PRO A 1 205 ? 19.562 -18.859 -24.344 1 93.44 205 PRO A N 1
ATOM 1693 C CA . PRO A 1 205 ? 20.984 -19.203 -24.203 1 93.44 205 PRO A CA 1
ATOM 1694 C C . PRO A 1 205 ? 21.203 -20.484 -23.391 1 93.44 205 PRO A C 1
ATOM 1696 O O . PRO A 1 205 ? 20.344 -20.859 -22.594 1 93.44 205 PRO A O 1
ATOM 1699 N N . LYS A 1 206 ? 22.375 -21.078 -23.672 1 89.62 206 LYS A N 1
ATOM 1700 C CA . LYS A 1 206 ? 22.781 -22.219 -22.844 1 89.62 206 LYS A CA 1
ATOM 1701 C C . LYS A 1 206 ? 23.359 -21.75 -21.516 1 89.62 206 LYS A C 1
ATOM 1703 O O . LYS A 1 206 ? 24.547 -21.438 -21.406 1 89.62 206 LYS A O 1
ATOM 1708 N N . HIS A 1 207 ? 22.594 -21.719 -20.547 1 92.25 207 HIS A N 1
ATOM 1709 C CA . HIS A 1 207 ? 22.891 -21.234 -19.203 1 92.25 207 HIS A CA 1
ATOM 1710 C C . HIS A 1 207 ? 22.156 -22.062 -18.156 1 92.25 207 HIS A C 1
ATOM 1712 O O . HIS A 1 207 ? 21.125 -22.672 -18.453 1 92.25 207 HIS A O 1
ATOM 1718 N N . TRP A 1 208 ? 22.688 -22.188 -17.016 1 92.06 208 TRP A N 1
ATOM 1719 C CA . TRP A 1 208 ? 22.062 -23.016 -15.992 1 92.06 208 TRP A CA 1
ATOM 1720 C C . TRP A 1 208 ? 20.672 -22.469 -15.633 1 92.06 208 TRP A C 1
ATOM 1722 O O . TRP A 1 208 ? 19.781 -23.219 -15.234 1 92.06 208 TRP A O 1
ATOM 1732 N N . MET A 1 209 ? 20.438 -21.219 -15.852 1 93.81 209 MET A N 1
ATOM 1733 C CA . MET A 1 209 ? 19.141 -20.594 -15.586 1 93.81 209 MET A CA 1
ATOM 1734 C C . MET A 1 209 ? 18.078 -21.141 -16.531 1 93.81 209 MET A C 1
ATOM 1736 O O . MET A 1 209 ? 16.891 -21.094 -16.203 1 93.81 209 MET A O 1
ATOM 1740 N N . SER A 1 210 ? 18.438 -21.578 -17.656 1 94.19 210 SER A N 1
ATOM 1741 C CA . SER A 1 210 ? 17.484 -22.141 -18.625 1 94.19 210 SER A CA 1
ATOM 1742 C C . SER A 1 210 ? 16.766 -23.344 -18.047 1 94.19 210 SER A C 1
ATOM 1744 O O . SER A 1 210 ? 15.602 -23.594 -18.375 1 94.19 210 SER A O 1
ATOM 1746 N N . GLU A 1 211 ? 17.453 -24.062 -17.172 1 93.06 211 GLU A N 1
ATOM 1747 C CA . GLU A 1 211 ? 16.812 -25.219 -16.547 1 93.06 211 GLU A CA 1
ATOM 1748 C C . GLU A 1 211 ? 15.664 -24.781 -15.648 1 93.06 211 GLU A C 1
ATOM 1750 O O . GLU A 1 211 ? 14.633 -25.453 -15.594 1 93.06 211 GLU A O 1
ATOM 1755 N N . PHE A 1 212 ? 15.891 -23.703 -14.898 1 94.88 212 PHE A N 1
ATOM 1756 C CA . PHE A 1 212 ? 14.812 -23.156 -14.086 1 94.88 212 PHE A CA 1
ATOM 1757 C C . PHE A 1 212 ? 13.625 -22.75 -14.953 1 94.88 212 PHE A C 1
ATOM 1759 O O . PHE A 1 212 ? 12.469 -22.969 -14.578 1 94.88 212 PHE A O 1
ATOM 1766 N N . PHE A 1 213 ? 14.031 -22.203 -16.141 1 95.69 213 PHE A N 1
ATOM 1767 C CA . PHE A 1 213 ? 13.016 -21.734 -17.078 1 95.69 213 PHE A CA 1
ATOM 1768 C C . PHE A 1 213 ? 12.203 -22.891 -17.641 1 95.69 213 PHE A C 1
ATOM 1770 O O . PHE A 1 213 ? 10.969 -22.859 -17.609 1 95.69 213 PHE A O 1
ATOM 1777 N N . TYR A 1 214 ? 12.828 -23.875 -18.047 1 93.94 214 TYR A N 1
ATOM 1778 C CA . TYR A 1 214 ? 12.148 -25.031 -18.625 1 93.94 214 TYR A CA 1
ATOM 1779 C C . TYR A 1 214 ? 11.25 -25.703 -17.594 1 93.94 214 TYR A C 1
ATOM 1781 O O . TYR A 1 214 ? 10.125 -26.109 -17.906 1 93.94 214 TYR A O 1
ATOM 1789 N N . SER A 1 215 ? 11.75 -25.844 -16.422 1 94.75 215 SER A N 1
ATOM 1790 C CA . SER A 1 215 ? 10.961 -26.453 -15.359 1 94.75 215 SER A CA 1
ATOM 1791 C C . SER A 1 215 ? 9.695 -25.641 -15.086 1 94.75 215 SER A C 1
ATOM 1793 O O . SER A 1 215 ? 8.617 -26.219 -14.906 1 94.75 215 SER A O 1
ATOM 1795 N N . SER A 1 216 ? 9.836 -24.359 -15.086 1 93.94 216 SER A N 1
ATOM 1796 C CA . SER A 1 216 ? 8.695 -23.484 -14.828 1 93.94 216 SER A CA 1
ATOM 1797 C C . SER A 1 216 ? 7.664 -23.562 -15.945 1 93.94 216 SER A C 1
ATOM 1799 O O . SER A 1 216 ? 6.461 -23.594 -15.68 1 93.94 216 SER A O 1
ATOM 1801 N N . VAL A 1 217 ? 8.117 -23.578 -17.172 1 93.5 217 VAL A N 1
ATOM 1802 C CA . VAL A 1 217 ? 7.223 -23.656 -18.328 1 93.5 217 VAL A CA 1
ATOM 1803 C C . VAL A 1 217 ? 6.492 -25 -18.328 1 93.5 217 VAL A C 1
ATOM 1805 O O . VAL A 1 217 ? 5.297 -25.062 -18.625 1 93.5 217 VAL A O 1
ATOM 1808 N N . GLU A 1 218 ? 7.223 -26.031 -18.047 1 91.69 218 GLU A N 1
ATOM 1809 C CA . GLU A 1 218 ? 6.613 -27.344 -18 1 91.69 218 GLU A CA 1
ATOM 1810 C C . GLU A 1 218 ? 5.508 -27.406 -16.953 1 91.69 218 GLU A C 1
ATOM 1812 O O . GLU A 1 218 ? 4.477 -28.047 -17.172 1 91.69 218 GLU A O 1
ATOM 1817 N N . LEU A 1 219 ? 5.754 -26.812 -15.875 1 88.94 219 LEU A N 1
ATOM 1818 C CA . LEU A 1 219 ? 4.734 -26.75 -14.836 1 88.94 219 LEU A CA 1
ATOM 1819 C C . LEU A 1 219 ? 3.508 -25.984 -15.32 1 88.94 219 LEU A C 1
ATOM 1821 O O . LEU A 1 219 ? 2.373 -26.406 -15.062 1 88.94 219 LEU A O 1
ATOM 1825 N N . GLU A 1 220 ? 3.697 -24.906 -16.047 1 84.88 220 GLU A N 1
ATOM 1826 C CA . GLU A 1 220 ? 2.607 -24.078 -16.562 1 84.88 220 GLU A CA 1
ATOM 1827 C C . GLU A 1 220 ? 1.805 -24.812 -17.625 1 84.88 220 GLU A C 1
ATOM 1829 O O . GLU A 1 220 ? 0.596 -24.609 -17.75 1 84.88 220 GLU A O 1
ATOM 1834 N N . LEU A 1 221 ? 2.494 -25.609 -18.344 1 83.5 221 LEU A N 1
ATOM 1835 C CA . LEU A 1 221 ? 1.854 -26.359 -19.406 1 83.5 221 LEU A CA 1
ATOM 1836 C C . LEU A 1 221 ? 1.272 -27.672 -18.875 1 83.5 221 LEU A C 1
ATOM 1838 O O . LEU A 1 221 ? 0.942 -28.562 -19.656 1 83.5 221 LEU A O 1
ATOM 1842 N N . HIS A 1 222 ? 1.281 -27.859 -17.562 1 81.06 222 HIS A N 1
ATOM 1843 C CA . HIS A 1 222 ? 0.666 -28.984 -16.875 1 81.06 222 HIS A CA 1
ATOM 1844 C C . HIS A 1 222 ? 1.41 -30.281 -17.172 1 81.06 222 HIS A C 1
ATOM 1846 O O . HIS A 1 222 ? 0.792 -31.344 -17.297 1 81.06 222 HIS A O 1
ATOM 1852 N N . MET A 1 223 ? 2.652 -30.125 -17.453 1 87.06 223 MET A N 1
ATOM 1853 C CA . MET A 1 223 ? 3.559 -31.266 -17.531 1 87.06 223 MET A CA 1
ATOM 1854 C C . MET A 1 223 ? 4.266 -31.5 -16.203 1 87.06 223 MET A C 1
ATOM 1856 O O . MET A 1 223 ? 5.492 -31.375 -16.125 1 87.06 223 MET A O 1
ATOM 1860 N N . ALA A 1 224 ? 3.512 -31.984 -15.281 1 88 224 ALA A N 1
ATOM 1861 C CA . ALA A 1 224 ? 3.941 -32 -13.891 1 88 224 ALA A CA 1
ATOM 1862 C C . ALA A 1 224 ? 5.055 -33.031 -13.664 1 88 224 ALA A C 1
ATOM 1864 O O . ALA A 1 224 ? 5.977 -32.781 -12.883 1 88 224 ALA A O 1
ATOM 1865 N N . GLU A 1 225 ? 4.984 -34.156 -14.32 1 91.88 225 GLU A N 1
ATOM 1866 C CA . GLU A 1 225 ? 5.992 -35.188 -14.117 1 91.88 225 GLU A CA 1
ATOM 1867 C C . GLU A 1 225 ? 7.363 -34.75 -14.602 1 91.88 225 GLU A C 1
ATOM 1869 O O . GLU A 1 225 ? 8.367 -34.906 -13.914 1 91.88 225 GLU A O 1
ATOM 1874 N N . GLU A 1 226 ? 7.359 -34.188 -15.797 1 93.25 226 GLU A N 1
ATOM 1875 C CA . GLU A 1 226 ? 8.609 -33.656 -16.344 1 93.25 226 GLU A CA 1
ATOM 1876 C C . GLU A 1 226 ? 9.164 -32.531 -15.5 1 93.25 226 GLU A C 1
ATOM 1878 O O . GLU A 1 226 ? 10.367 -32.469 -15.219 1 93.25 226 GLU A O 1
ATOM 1883 N N . ALA A 1 227 ? 8.336 -31.656 -15.117 1 95 227 ALA A N 1
ATOM 1884 C CA . ALA A 1 227 ? 8.742 -30.531 -14.273 1 95 227 ALA A CA 1
ATOM 1885 C C . ALA A 1 227 ? 9.328 -31.016 -12.953 1 95 227 ALA A C 1
ATOM 1887 O O . ALA A 1 227 ? 10.352 -30.5 -12.492 1 95 227 ALA A O 1
ATOM 1888 N N . LEU A 1 228 ? 8.672 -32 -12.367 1 96.75 228 LEU A N 1
ATOM 1889 C CA . LEU A 1 228 ? 9.133 -32.562 -11.094 1 96.75 228 LEU A CA 1
ATOM 1890 C C . LEU A 1 228 ? 10.539 -33.125 -11.227 1 96.75 228 LEU A C 1
ATOM 1892 O O . LEU A 1 228 ? 11.398 -32.844 -10.391 1 96.75 228 LEU A O 1
ATOM 1896 N N . THR A 1 229 ? 10.719 -33.875 -12.25 1 96.69 229 THR A N 1
ATOM 1897 C CA . THR A 1 229 ? 12.023 -34.5 -12.477 1 96.69 229 THR A CA 1
ATOM 1898 C C . THR A 1 229 ? 13.102 -33.406 -12.633 1 96.69 229 THR A C 1
ATOM 1900 O O . THR A 1 229 ? 14.188 -33.531 -12.055 1 96.69 229 THR A O 1
ATOM 1903 N N . ARG A 1 230 ? 12.82 -32.406 -13.336 1 95.31 230 ARG A N 1
ATOM 1904 C CA . ARG A 1 230 ? 13.781 -31.328 -13.57 1 95.31 230 ARG A CA 1
ATOM 1905 C C . ARG A 1 230 ? 14.086 -30.578 -12.281 1 95.31 230 ARG A C 1
ATOM 1907 O O . ARG A 1 230 ? 15.234 -30.234 -12.008 1 95.31 230 ARG A O 1
ATOM 1914 N N . TYR A 1 231 ? 13.094 -30.266 -11.531 1 96.5 231 TYR A N 1
ATOM 1915 C CA . TYR A 1 231 ? 13.305 -29.562 -10.273 1 96.5 231 TYR A CA 1
ATOM 1916 C C . TYR A 1 231 ? 14.094 -30.422 -9.297 1 96.5 231 TYR A C 1
ATOM 1918 O O . TYR A 1 231 ? 14.891 -29.906 -8.508 1 96.5 231 TYR A O 1
ATOM 1926 N N . GLN A 1 232 ? 13.836 -31.672 -9.336 1 95.81 232 GLN A N 1
ATOM 1927 C CA . GLN A 1 232 ? 14.609 -32.594 -8.492 1 95.81 232 GLN A CA 1
ATOM 1928 C C . GLN A 1 232 ? 16.078 -32.625 -8.914 1 95.81 232 GLN A C 1
ATOM 1930 O O . GLN A 1 232 ? 16.969 -32.688 -8.062 1 95.81 232 GLN A O 1
ATOM 1935 N N . ASP A 1 233 ? 16.25 -32.531 -10.18 1 94.94 233 ASP A N 1
ATOM 1936 C CA . ASP A 1 233 ? 17.609 -32.469 -10.68 1 94.94 233 ASP A CA 1
ATOM 1937 C C . ASP A 1 233 ? 18.297 -31.172 -10.227 1 94.94 233 ASP A C 1
ATOM 1939 O O . ASP A 1 233 ? 19.469 -31.188 -9.859 1 94.94 233 ASP A O 1
ATOM 1943 N N . ILE A 1 234 ? 17.594 -30.094 -10.281 1 94.44 234 ILE A N 1
ATOM 1944 C CA . ILE A 1 234 ? 18.094 -28.797 -9.82 1 94.44 234 ILE A CA 1
ATOM 1945 C C . ILE A 1 234 ? 18.422 -28.875 -8.328 1 94.44 234 ILE A C 1
ATOM 1947 O O . ILE A 1 234 ? 19.469 -28.391 -7.891 1 94.44 234 ILE A O 1
ATOM 1951 N N . SER A 1 235 ? 17.547 -29.469 -7.598 1 94.06 235 SER A N 1
ATOM 1952 C CA . SER A 1 235 ? 17.75 -29.656 -6.164 1 94.06 235 SER A CA 1
ATOM 1953 C C . SER A 1 235 ? 19.016 -30.453 -5.887 1 94.06 235 SER A C 1
ATOM 1955 O O . SER A 1 235 ? 19.812 -30.109 -5.004 1 94.06 235 SER A O 1
ATOM 1957 N N . ALA A 1 236 ? 19.234 -31.453 -6.672 1 92.12 236 ALA A N 1
ATOM 1958 C CA . ALA A 1 236 ? 20.391 -32.344 -6.496 1 92.12 236 ALA A CA 1
ATOM 1959 C C . ALA A 1 236 ? 21.688 -31.641 -6.906 1 92.12 236 ALA A C 1
ATOM 1961 O O . ALA A 1 236 ? 22.766 -31.984 -6.426 1 92.12 236 ALA A O 1
ATOM 1962 N N . ALA A 1 237 ? 21.547 -30.656 -7.742 1 90.81 237 ALA A N 1
ATOM 1963 C CA . ALA A 1 237 ? 22.719 -29.938 -8.258 1 90.81 237 ALA A CA 1
ATOM 1964 C C . ALA A 1 237 ? 23.219 -28.906 -7.254 1 90.81 237 ALA A C 1
ATOM 1966 O O . ALA A 1 237 ? 24.172 -28.172 -7.527 1 90.81 237 ALA A O 1
ATOM 1967 N N . GLY A 1 238 ? 22.547 -28.797 -6.125 1 89.38 238 GLY A N 1
ATOM 1968 C CA . GLY A 1 238 ? 23.047 -27.906 -5.09 1 89.38 238 GLY A CA 1
ATOM 1969 C C . GLY A 1 238 ? 22.031 -26.859 -4.664 1 89.38 238 GLY A C 1
ATOM 1970 O O . GLY A 1 238 ? 22.297 -26.031 -3.791 1 89.38 238 GLY A O 1
ATOM 1971 N N . PHE A 1 239 ? 20.875 -26.906 -5.18 1 93.31 239 PHE A N 1
ATOM 1972 C CA . PHE A 1 239 ? 19.891 -25.875 -4.883 1 93.31 239 PHE A CA 1
ATOM 1973 C C . PHE A 1 239 ? 18.812 -26.422 -3.947 1 93.31 239 PHE A C 1
ATOM 1975 O O . PHE A 1 239 ? 17.672 -25.953 -3.949 1 93.31 239 PHE A O 1
ATOM 1982 N N . ASN A 1 240 ? 19.141 -27.391 -3.215 1 91.88 240 ASN A N 1
ATOM 1983 C CA . ASN A 1 240 ? 18.172 -28.016 -2.318 1 91.88 240 ASN A CA 1
ATOM 1984 C C . ASN A 1 240 ? 17.766 -27.078 -1.188 1 91.88 240 ASN A C 1
ATOM 1986 O O . ASN A 1 240 ? 16.703 -27.266 -0.587 1 91.88 240 ASN A O 1
ATOM 1990 N N . GLY A 1 241 ? 18.531 -26.109 -0.924 1 91.31 241 GLY A N 1
ATOM 1991 C CA . GLY A 1 241 ? 18.203 -25.172 0.136 1 91.31 241 GLY A CA 1
ATOM 1992 C C . GLY A 1 241 ? 17.312 -24.031 -0.328 1 91.31 241 GLY A C 1
ATOM 1993 O O . GLY A 1 241 ? 16.875 -23.219 0.482 1 91.31 241 GLY A O 1
ATOM 1994 N N . SER A 1 242 ? 17 -24.016 -1.546 1 93.69 242 SER A N 1
ATOM 1995 C CA . SER A 1 242 ? 16.203 -22.938 -2.111 1 93.69 242 SER A CA 1
ATOM 1996 C C . SER A 1 242 ? 14.719 -23.141 -1.818 1 93.69 242 SER A C 1
ATOM 1998 O O . SER A 1 242 ? 14.156 -24.188 -2.146 1 93.69 242 SER A O 1
ATOM 2000 N N . SER A 1 243 ? 14.141 -22.156 -1.184 1 93.5 243 SER A N 1
ATOM 2001 C CA . SER A 1 243 ? 12.711 -22.203 -0.904 1 93.5 243 SER A CA 1
ATOM 2002 C C . SER A 1 243 ? 11.898 -22.219 -2.193 1 93.5 243 SER A C 1
ATOM 2004 O O . SER A 1 243 ? 10.82 -22.812 -2.246 1 93.5 243 SER A O 1
ATOM 2006 N N . TYR A 1 244 ? 12.406 -21.594 -3.209 1 94.31 244 TYR A N 1
ATOM 2007 C CA . TYR A 1 244 ? 11.719 -21.578 -4.496 1 94.31 244 TYR A CA 1
ATOM 2008 C C . TYR A 1 244 ? 11.633 -22.984 -5.09 1 94.31 244 TYR A C 1
ATOM 2010 O O . TYR A 1 244 ? 10.555 -23.438 -5.48 1 94.31 244 TYR A O 1
ATOM 2018 N N . VAL A 1 245 ? 12.75 -23.625 -5.168 1 96.12 245 VAL A N 1
ATOM 2019 C CA . VAL A 1 245 ? 12.812 -24.953 -5.773 1 96.12 245 VAL A CA 1
ATOM 2020 C C . VAL A 1 245 ? 11.922 -25.922 -5 1 96.12 245 VAL A C 1
ATOM 2022 O O . VAL A 1 245 ? 11.133 -26.656 -5.594 1 96.12 245 VAL A O 1
ATOM 2025 N N . ASN A 1 246 ? 12.031 -25.891 -3.727 1 96.56 246 ASN A N 1
ATOM 2026 C CA . ASN A 1 246 ? 11.25 -26.797 -2.893 1 96.56 246 ASN A CA 1
ATOM 2027 C C . ASN A 1 246 ? 9.75 -26.516 -3.014 1 96.56 246 ASN A C 1
ATOM 2029 O O . ASN A 1 246 ? 8.938 -27.438 -2.975 1 96.56 246 ASN A O 1
ATOM 2033 N N . SER A 1 247 ? 9.43 -25.266 -3.086 1 96.56 247 SER A N 1
ATOM 2034 C CA . SER A 1 247 ? 8.016 -24.938 -3.268 1 96.56 247 SER A CA 1
ATOM 2035 C C . SER A 1 247 ? 7.496 -25.438 -4.609 1 96.56 247 SER A C 1
ATOM 2037 O O . SER A 1 247 ? 6.375 -25.938 -4.691 1 96.56 247 SER A O 1
ATOM 2039 N N . GLN A 1 248 ? 8.305 -25.297 -5.633 1 96.69 248 GLN A N 1
ATOM 2040 C CA . GLN A 1 248 ? 7.895 -25.766 -6.953 1 96.69 248 GLN A CA 1
ATOM 2041 C C . GLN A 1 248 ? 7.742 -27.281 -6.977 1 96.69 248 GLN A C 1
ATOM 2043 O O . GLN A 1 248 ? 6.84 -27.812 -7.625 1 96.69 248 GLN A O 1
ATOM 2048 N N . ILE A 1 249 ? 8.617 -27.938 -6.285 1 97.44 249 ILE A N 1
ATOM 2049 C CA . ILE A 1 249 ? 8.508 -29.391 -6.172 1 97.44 249 ILE A CA 1
ATOM 2050 C C . ILE A 1 249 ? 7.188 -29.75 -5.5 1 97.44 249 ILE A C 1
ATOM 2052 O O . ILE A 1 249 ? 6.469 -30.641 -5.973 1 97.44 249 ILE A O 1
ATOM 2056 N N . ALA A 1 250 ? 6.879 -29.078 -4.445 1 97.44 250 ALA A N 1
ATOM 2057 C CA . ALA A 1 250 ? 5.621 -29.312 -3.738 1 97.44 250 ALA A CA 1
ATOM 2058 C C . ALA A 1 250 ? 4.426 -29.094 -4.656 1 97.44 250 ALA A C 1
ATOM 2060 O O . ALA A 1 250 ? 3.459 -29.859 -4.621 1 97.44 250 ALA A O 1
ATOM 2061 N N . ILE A 1 251 ? 4.48 -28.094 -5.461 1 96.62 251 ILE A N 1
ATOM 2062 C CA . ILE A 1 251 ? 3.395 -27.766 -6.375 1 96.62 251 ILE A CA 1
ATOM 2063 C C . ILE A 1 251 ? 3.273 -28.844 -7.445 1 96.62 251 ILE A C 1
ATOM 2065 O O . ILE A 1 251 ? 2.166 -29.234 -7.828 1 96.62 251 ILE A O 1
ATOM 2069 N N . CYS A 1 252 ? 4.398 -29.297 -7.922 1 96.38 252 CYS A N 1
ATOM 2070 C CA . CYS A 1 252 ? 4.383 -30.391 -8.883 1 96.38 252 CYS A CA 1
ATOM 2071 C C . CYS A 1 252 ? 3.697 -31.625 -8.305 1 96.38 252 CYS A C 1
ATOM 2073 O O . CYS A 1 252 ? 2.875 -32.25 -8.977 1 96.38 252 CYS A O 1
ATOM 2075 N N . LEU A 1 253 ? 4.012 -31.922 -7.109 1 96.5 253 LEU A N 1
ATOM 2076 C CA . LEU A 1 253 ? 3.42 -33.062 -6.43 1 96.5 253 LEU A CA 1
ATOM 2077 C C . LEU A 1 253 ? 1.917 -32.875 -6.254 1 96.5 253 LEU A C 1
ATOM 2079 O O . LEU A 1 253 ? 1.146 -33.844 -6.406 1 96.5 253 LEU A O 1
ATOM 2083 N N . TYR A 1 254 ? 1.54 -31.703 -5.969 1 94.31 254 TYR A N 1
ATOM 2084 C CA . TYR A 1 254 ? 0.126 -31.359 -5.871 1 94.31 254 TYR A CA 1
ATOM 2085 C C . TYR A 1 254 ? -0.589 -31.609 -7.191 1 94.31 254 TYR A C 1
ATOM 2087 O O . TYR A 1 254 ? -1.667 -32.219 -7.219 1 94.31 254 TYR A O 1
ATOM 2095 N N . ASN A 1 255 ? 0.028 -31.141 -8.242 1 89.31 255 ASN A N 1
ATOM 2096 C CA . ASN A 1 255 ? -0.567 -31.297 -9.57 1 89.31 255 ASN A CA 1
ATOM 2097 C C . ASN A 1 255 ? -0.641 -32.781 -9.984 1 89.31 255 ASN A C 1
ATOM 2099 O O . ASN A 1 255 ? -1.508 -33.156 -10.766 1 89.31 255 ASN A O 1
ATOM 2103 N N . LEU A 1 256 ? 0.245 -33.594 -9.422 1 89.81 256 LEU A N 1
ATOM 2104 C CA . LEU A 1 256 ? 0.258 -35.031 -9.695 1 89.81 256 LEU A CA 1
ATOM 2105 C C . LEU A 1 256 ? -0.66 -35.75 -8.727 1 89.81 256 LEU A C 1
ATOM 2107 O O . LEU A 1 256 ? -0.69 -37 -8.719 1 89.81 256 LEU A O 1
ATOM 2111 N N . ARG A 1 257 ? -1.306 -35 -7.828 1 87.75 257 ARG A N 1
ATOM 2112 C CA . ARG A 1 257 ? -2.279 -35.531 -6.863 1 87.75 257 ARG A CA 1
ATOM 2113 C C . ARG A 1 257 ? -1.602 -36.375 -5.789 1 87.75 257 ARG A C 1
ATOM 2115 O O . ARG A 1 257 ? -2.209 -37.281 -5.242 1 87.75 257 ARG A O 1
ATOM 2122 N N . ASP A 1 258 ? -0.367 -36.156 -5.695 1 94.06 258 ASP A N 1
ATOM 2123 C CA . ASP A 1 258 ? 0.348 -36.719 -4.551 1 94.06 258 ASP A CA 1
ATOM 2124 C C . ASP A 1 258 ? 0.308 -35.75 -3.363 1 94.06 258 ASP A C 1
ATOM 2126 O O . ASP A 1 258 ? 1.317 -35.125 -3.029 1 94.06 258 ASP A O 1
ATOM 2130 N N . PHE A 1 259 ? -0.767 -35.719 -2.701 1 95.19 259 PHE A N 1
ATOM 2131 C CA . PHE A 1 259 ? -1.059 -34.719 -1.688 1 95.19 259 PHE A CA 1
ATOM 2132 C C . PHE A 1 259 ? -0.2 -34.938 -0.448 1 95.19 259 PHE A C 1
ATOM 2134 O O . PHE A 1 259 ? 0.288 -33.969 0.151 1 95.19 259 PHE A O 1
ATOM 2141 N N . ASP A 1 260 ? 0.038 -36.156 -0.126 1 96 260 ASP A N 1
ATOM 2142 C CA . ASP A 1 260 ? 0.779 -36.438 1.096 1 96 260 ASP A CA 1
ATOM 2143 C C . ASP A 1 260 ? 2.209 -35.906 1.016 1 96 260 ASP A C 1
ATOM 2145 O O . ASP A 1 260 ? 2.674 -35.219 1.93 1 96 260 ASP A O 1
ATOM 2149 N N . ASN A 1 261 ? 2.795 -36.25 -0.107 1 96.75 261 ASN A N 1
ATOM 2150 C CA . ASN A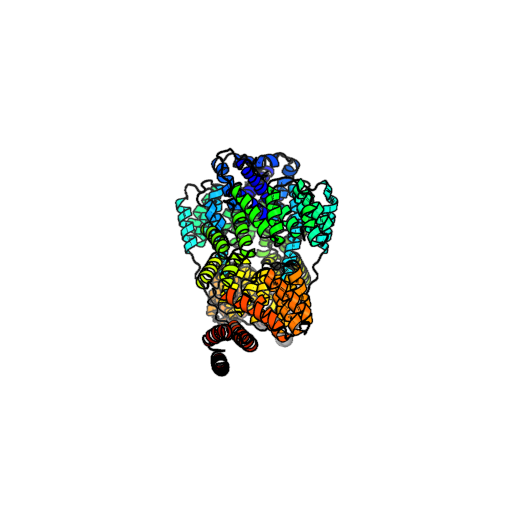 1 261 ? 4.164 -35.781 -0.268 1 96.75 261 ASN A CA 1
ATOM 2151 C C . ASN A 1 261 ? 4.211 -34.25 -0.427 1 96.75 261 ASN A C 1
ATOM 2153 O O . ASN A 1 261 ? 5.148 -33.594 0.039 1 96.75 261 ASN A O 1
ATOM 2157 N N . SER A 1 262 ? 3.303 -33.719 -1.104 1 97.5 262 SER A N 1
ATOM 2158 C CA . SER A 1 262 ? 3.227 -32.281 -1.271 1 97.5 262 SER A CA 1
ATOM 2159 C C . SER A 1 262 ? 3.117 -31.562 0.076 1 97.5 262 SER A C 1
ATOM 2161 O O . SER A 1 262 ? 3.822 -30.594 0.328 1 97.5 262 SER A O 1
ATOM 2163 N N . VAL A 1 263 ? 2.27 -32.125 0.961 1 96.88 263 VAL A N 1
ATOM 2164 C CA . VAL A 1 263 ? 2.059 -31.531 2.281 1 96.88 263 VAL A CA 1
ATOM 2165 C C . VAL A 1 263 ? 3.359 -31.594 3.082 1 96.88 263 VAL A C 1
ATOM 2167 O O . VAL A 1 263 ? 3.686 -30.641 3.809 1 96.88 263 VAL A O 1
ATOM 2170 N N . GLU A 1 264 ? 4.031 -32.656 2.924 1 96.69 264 GLU A N 1
ATOM 2171 C CA . GLU A 1 264 ? 5.289 -32.781 3.648 1 96.69 264 GLU A CA 1
ATOM 2172 C C . GLU A 1 264 ? 6.297 -31.719 3.223 1 96.69 264 GLU A C 1
ATOM 2174 O O . GLU A 1 264 ? 6.984 -31.141 4.062 1 96.69 264 GLU A O 1
ATOM 2179 N N . TYR A 1 265 ? 6.422 -31.484 1.948 1 96.38 265 TYR A N 1
ATOM 2180 C CA . TYR A 1 265 ? 7.316 -30.453 1.442 1 96.38 265 TYR A CA 1
ATOM 2181 C C . TYR A 1 265 ? 6.902 -29.078 1.952 1 96.38 265 TYR A C 1
ATOM 2183 O O . TYR A 1 265 ? 7.75 -28.281 2.379 1 96.38 265 TYR A O 1
ATOM 2191 N N . PHE A 1 266 ? 5.66 -28.766 1.944 1 97.12 266 PHE A N 1
ATOM 2192 C CA . PHE A 1 266 ? 5.176 -27.484 2.408 1 97.12 266 PHE A CA 1
ATOM 2193 C C . PHE A 1 266 ? 5.402 -27.328 3.908 1 97.12 266 PHE A C 1
ATOM 2195 O O . PHE A 1 266 ? 5.785 -26.25 4.375 1 97.12 266 PHE A O 1
ATOM 2202 N N . ARG A 1 267 ? 5.156 -28.391 4.609 1 95.69 267 ARG A N 1
ATOM 2203 C CA . ARG A 1 267 ? 5.379 -28.344 6.051 1 95.69 267 ARG A CA 1
ATOM 2204 C C . ARG A 1 267 ? 6.836 -28.031 6.371 1 95.69 267 ARG A C 1
ATOM 2206 O O . ARG A 1 267 ? 7.129 -27.219 7.246 1 95.69 267 ARG A O 1
ATOM 2213 N N . GLU A 1 268 ? 7.688 -28.703 5.684 1 95.81 268 GLU A N 1
ATOM 2214 C CA . GLU A 1 268 ? 9.117 -28.453 5.883 1 95.81 268 GLU A CA 1
ATOM 2215 C C . GLU A 1 268 ? 9.484 -27.016 5.547 1 95.81 268 GLU A C 1
ATOM 2217 O O . GLU A 1 268 ? 10.289 -26.406 6.246 1 95.81 268 GLU A O 1
ATOM 2222 N N . LEU A 1 269 ? 8.945 -26.531 4.527 1 95.19 269 LEU A N 1
ATOM 2223 C CA . LEU A 1 269 ? 9.219 -25.172 4.078 1 95.19 269 LEU A CA 1
ATOM 2224 C C . LEU A 1 269 ? 8.773 -24.156 5.121 1 95.19 269 LEU A C 1
ATOM 2226 O O . LEU A 1 269 ? 9.523 -23.234 5.457 1 95.19 269 LEU A O 1
ATOM 2230 N N . TYR A 1 270 ? 7.598 -24.297 5.691 1 94.12 270 TYR A N 1
ATOM 2231 C CA . TYR A 1 270 ? 7.016 -23.312 6.598 1 94.12 270 TYR A CA 1
ATOM 2232 C C . TYR A 1 270 ? 7.559 -23.484 8.008 1 94.12 270 TYR A C 1
ATOM 2234 O O . TYR A 1 270 ? 7.523 -22.547 8.812 1 94.12 270 TYR A O 1
ATOM 2242 N N . ASP A 1 271 ? 8.039 -24.625 8.289 1 93.88 271 ASP A N 1
ATOM 2243 C CA . ASP A 1 271 ? 8.75 -24.812 9.555 1 93.88 271 ASP A CA 1
ATOM 2244 C C . ASP A 1 271 ? 10.086 -24.078 9.547 1 93.88 271 ASP A C 1
ATOM 2246 O O . ASP A 1 271 ? 10.5 -23.516 10.562 1 93.88 271 ASP A O 1
ATOM 2250 N N . ALA A 1 272 ? 10.727 -24.141 8.359 1 91.62 272 ALA A N 1
ATOM 2251 C CA . ALA A 1 272 ? 12.016 -23.469 8.211 1 91.62 272 ALA A CA 1
ATOM 2252 C C . ALA A 1 272 ? 11.852 -21.953 8.172 1 91.62 272 ALA A C 1
ATOM 2254 O O . ALA A 1 272 ? 12.703 -21.219 8.68 1 91.62 272 ALA A O 1
ATOM 2255 N N . ASP A 1 273 ? 10.805 -21.516 7.562 1 93.44 273 ASP A N 1
ATOM 2256 C CA . ASP A 1 273 ? 10.484 -20.094 7.453 1 93.44 273 ASP A CA 1
ATOM 2257 C C . ASP A 1 273 ? 9.023 -19.844 7.801 1 93.44 273 ASP A C 1
ATOM 2259 O O . ASP A 1 273 ? 8.195 -19.656 6.91 1 93.44 273 ASP A O 1
ATOM 2263 N N . PRO A 1 274 ? 8.773 -19.641 9.047 1 92.19 274 PRO A N 1
ATOM 2264 C CA . PRO A 1 274 ? 7.383 -19.516 9.5 1 92.19 274 PRO A CA 1
ATOM 2265 C C . PRO A 1 274 ? 6.719 -18.234 9.008 1 92.19 274 PRO A C 1
ATOM 2267 O O . PRO A 1 274 ? 5.488 -18.141 8.977 1 92.19 274 PRO A O 1
ATOM 2270 N N . GLU A 1 275 ? 7.477 -17.297 8.617 1 92.19 275 GLU A N 1
ATOM 2271 C CA . GLU A 1 275 ? 6.906 -16.016 8.203 1 92.19 275 GLU A CA 1
ATOM 2272 C C . GLU A 1 275 ? 6.676 -15.977 6.691 1 92.19 275 GLU A C 1
ATOM 2274 O O . GLU A 1 275 ? 6.152 -14.992 6.164 1 92.19 275 GLU A O 1
ATOM 2279 N N . MET A 1 276 ? 7.023 -17.016 6.074 1 93.69 276 MET A N 1
ATOM 2280 C CA . MET A 1 276 ? 6.832 -17.078 4.629 1 93.69 276 MET A CA 1
ATOM 2281 C C . MET A 1 276 ? 5.375 -17.375 4.285 1 93.69 276 MET A C 1
ATOM 2283 O O . MET A 1 276 ? 4.754 -18.25 4.895 1 93.69 276 MET A O 1
ATOM 2287 N N . LEU A 1 277 ? 4.824 -16.641 3.346 1 94.19 277 LEU A N 1
ATOM 2288 C CA . LEU A 1 277 ? 3.43 -16.844 2.975 1 94.19 277 LEU A CA 1
ATOM 2289 C C . LEU A 1 277 ? 3.305 -17.203 1.497 1 94.19 277 LEU A C 1
ATOM 2291 O O . LEU A 1 277 ? 2.197 -17.406 0.997 1 94.19 277 LEU A O 1
ATOM 2295 N N . GLU A 1 278 ? 4.387 -17.359 0.798 1 93.38 278 GLU A N 1
ATOM 2296 C CA . GLU A 1 278 ? 4.363 -17.688 -0.622 1 93.38 278 GLU A CA 1
ATOM 2297 C C . GLU A 1 278 ? 3.809 -19.094 -0.847 1 93.38 278 GLU A C 1
ATOM 2299 O O . GLU A 1 278 ? 4.219 -20.047 -0.179 1 93.38 278 GLU A O 1
ATOM 2304 N N . HIS A 1 279 ? 2.895 -19.281 -1.706 1 94.19 279 HIS A N 1
ATOM 2305 C CA . HIS A 1 279 ? 2.271 -20.516 -2.148 1 94.19 279 HIS A CA 1
ATOM 2306 C C . HIS A 1 279 ? 1.521 -21.203 -1.008 1 94.19 279 HIS A C 1
ATOM 2308 O O . HIS A 1 279 ? 1.203 -22.391 -1.088 1 94.19 279 HIS A O 1
ATOM 2314 N N . ILE A 1 280 ? 1.286 -20.469 0.102 1 96.38 280 ILE A N 1
ATOM 2315 C CA . ILE A 1 280 ? 0.571 -21.031 1.24 1 96.38 280 ILE A CA 1
ATOM 2316 C C . ILE A 1 280 ? -0.875 -21.328 0.847 1 96.38 280 ILE A C 1
ATOM 2318 O O . ILE A 1 280 ? -1.543 -22.141 1.483 1 96.38 280 ILE A O 1
ATOM 2322 N N . ASP A 1 281 ? -1.345 -20.656 -0.155 1 95.56 281 ASP A N 1
ATOM 2323 C CA . ASP A 1 281 ? -2.678 -20.906 -0.694 1 95.56 281 ASP A CA 1
ATOM 2324 C C . ASP A 1 281 ? -2.781 -22.328 -1.261 1 95.56 281 ASP A C 1
ATOM 2326 O O . ASP A 1 281 ? -3.793 -23 -1.07 1 95.56 281 ASP A O 1
ATOM 2330 N N . VAL A 1 282 ? -1.76 -22.781 -1.953 1 96 282 VAL A N 1
ATOM 2331 C CA . VAL A 1 282 ? -1.743 -24.125 -2.498 1 96 282 VAL A CA 1
ATOM 2332 C C . VAL A 1 282 ? -1.775 -25.141 -1.36 1 96 282 VAL A C 1
ATOM 2334 O O . VAL A 1 282 ? -2.514 -26.125 -1.422 1 96 282 VAL A O 1
ATOM 2337 N N . TYR A 1 283 ? -0.965 -24.891 -0.39 1 97.19 283 TYR A N 1
ATOM 2338 C CA . TYR A 1 283 ? -0.965 -25.734 0.801 1 97.19 283 TYR A CA 1
ATOM 2339 C C . TYR A 1 283 ? -2.359 -25.812 1.414 1 97.19 283 TYR A C 1
ATOM 2341 O O . TYR A 1 283 ? -2.832 -26.891 1.76 1 97.19 283 TYR A O 1
ATOM 2349 N N . SER A 1 284 ? -2.988 -24.672 1.501 1 97.44 284 SER A N 1
ATOM 2350 C CA . SER A 1 284 ? -4.34 -24.625 2.049 1 97.44 284 SER A CA 1
ATOM 2351 C C . SER A 1 284 ? -5.32 -25.406 1.189 1 97.44 284 SER A C 1
ATOM 2353 O O . SER A 1 284 ? -6.25 -26.031 1.71 1 97.44 284 SER A O 1
ATOM 2355 N N . ASN A 1 285 ? -5.176 -25.375 -0.101 1 95.62 285 ASN A N 1
ATOM 2356 C CA . ASN A 1 285 ? -6.031 -26.141 -1.007 1 95.62 285 ASN A CA 1
ATOM 2357 C C . ASN A 1 285 ? -5.918 -27.641 -0.753 1 95.62 285 ASN A C 1
ATOM 2359 O O . ASN A 1 285 ? -6.914 -28.359 -0.807 1 95.62 285 ASN A O 1
ATOM 2363 N N . ILE A 1 286 ? -4.734 -28.062 -0.512 1 96.94 286 ILE A N 1
ATOM 2364 C CA . ILE A 1 286 ? -4.512 -29.484 -0.249 1 96.94 286 ILE A CA 1
ATOM 2365 C C . ILE A 1 286 ? -5.203 -29.875 1.053 1 96.94 286 ILE A C 1
ATOM 2367 O O . ILE A 1 286 ? -5.879 -30.906 1.113 1 96.94 286 ILE A O 1
ATOM 2371 N N . LEU A 1 287 ? -5.012 -29.062 2.033 1 96.94 287 LEU A N 1
ATOM 2372 C CA . LEU A 1 287 ? -5.652 -29.328 3.316 1 96.94 287 LEU A CA 1
ATOM 2373 C C . LEU A 1 287 ? -7.172 -29.344 3.176 1 96.94 287 LEU A C 1
ATOM 2375 O O . LEU A 1 287 ? -7.859 -30.125 3.84 1 96.94 287 LEU A O 1
ATOM 2379 N N . TYR A 1 288 ? -7.699 -28.516 2.346 1 96.12 288 TYR A N 1
ATOM 2380 C CA . TYR A 1 288 ? -9.133 -28.469 2.068 1 96.12 288 TYR A CA 1
ATOM 2381 C C . TYR A 1 288 ? -9.617 -29.75 1.425 1 96.12 288 TYR A C 1
ATOM 2383 O O . TYR A 1 288 ? -10.641 -30.312 1.832 1 96.12 288 TYR A O 1
ATOM 2391 N N . ILE A 1 289 ? -8.844 -30.219 0.444 1 93.12 289 ILE A N 1
ATOM 2392 C CA . ILE A 1 289 ? -9.188 -31.453 -0.27 1 93.12 289 ILE A CA 1
ATOM 2393 C C . ILE A 1 289 ? -9.141 -32.625 0.689 1 93.12 289 ILE A C 1
ATOM 2395 O O . ILE A 1 289 ? -10.008 -33.531 0.641 1 93.12 289 ILE A O 1
ATOM 2399 N N . GLN A 1 290 ? -8.188 -32.562 1.57 1 94.88 290 GLN A N 1
ATOM 2400 C CA . GLN A 1 290 ? -8.031 -33.625 2.539 1 94.88 290 GLN A CA 1
ATOM 2401 C C . GLN A 1 290 ? -8.992 -33.469 3.711 1 94.88 290 GLN A C 1
ATOM 2403 O O . GLN A 1 290 ? -9.07 -34.344 4.586 1 94.88 290 GLN A O 1
ATOM 2408 N N . GLU A 1 291 ? -9.641 -32.406 3.773 1 94.94 291 GLU A N 1
ATOM 2409 C CA . GLU A 1 291 ? -10.602 -32.062 4.82 1 94.94 291 GLU A CA 1
ATOM 2410 C C . GLU A 1 291 ? -9.945 -32.062 6.195 1 94.94 291 GLU A C 1
ATOM 2412 O O . GLU A 1 291 ? -10.484 -32.625 7.148 1 94.94 291 GLU A O 1
ATOM 2417 N N . ASP A 1 292 ? -8.805 -31.641 6.211 1 95.56 292 ASP A N 1
ATOM 2418 C CA . ASP A 1 292 ? -8.086 -31.5 7.477 1 95.56 292 ASP A CA 1
ATOM 2419 C C . ASP A 1 292 ? -8.469 -30.203 8.188 1 95.56 292 ASP A C 1
ATOM 2421 O O . ASP A 1 292 ? -7.734 -29.219 8.125 1 95.56 292 ASP A O 1
ATOM 2425 N N . ARG A 1 293 ? -9.469 -30.188 8.977 1 95.44 293 ARG A N 1
ATOM 2426 C CA . ARG A 1 293 ? -10.062 -29 9.578 1 95.44 293 ARG A CA 1
ATOM 2427 C C . ARG A 1 293 ? -9.125 -28.391 10.617 1 95.44 293 ARG A C 1
ATOM 2429 O O . ARG A 1 293 ? -8.867 -27.188 10.594 1 95.44 293 ARG A O 1
ATOM 2436 N N . PRO A 1 294 ? -8.555 -29.156 11.484 1 96.31 294 PRO A N 1
ATOM 2437 C CA . PRO A 1 294 ? -7.703 -28.562 12.516 1 96.31 294 PRO A CA 1
ATOM 2438 C C . PRO A 1 294 ? -6.48 -27.859 11.938 1 96.31 294 PRO A C 1
ATOM 2440 O O . PRO A 1 294 ? -6.172 -26.734 12.336 1 96.31 294 PRO A O 1
ATOM 2443 N N . GLU A 1 295 ? -5.855 -28.531 11.023 1 96.31 295 GLU A N 1
ATOM 2444 C CA . GLU A 1 295 ? -4.652 -27.938 10.438 1 96.31 295 GLU A CA 1
ATOM 2445 C C . GLU A 1 295 ? -4.988 -26.688 9.648 1 96.31 295 GLU A C 1
ATOM 2447 O O . GLU A 1 295 ? -4.223 -25.719 9.648 1 96.31 295 GLU A O 1
ATOM 2452 N N . LEU A 1 296 ? -6.035 -26.703 8.961 1 96.81 296 LEU A N 1
ATOM 2453 C CA . LEU A 1 296 ? -6.449 -25.531 8.188 1 96.81 296 LEU A CA 1
ATOM 2454 C C . LEU A 1 296 ? -6.812 -24.375 9.109 1 96.81 296 LEU A C 1
ATOM 2456 O O . LEU A 1 296 ? -6.555 -23.219 8.781 1 96.81 296 LEU A O 1
ATOM 2460 N N . SER A 1 297 ? -7.438 -24.688 10.227 1 96.94 297 SER A N 1
ATOM 2461 C CA . SER A 1 297 ? -7.754 -23.672 11.219 1 96.94 297 SER A CA 1
ATOM 2462 C C . SER A 1 297 ? -6.484 -23.047 11.789 1 96.94 297 SER A C 1
ATOM 2464 O O . SER A 1 297 ? -6.395 -21.812 11.914 1 96.94 297 SER A O 1
ATOM 2466 N N . HIS A 1 298 ? -5.613 -23.891 12.117 1 96.81 298 HIS A N 1
ATOM 2467 C CA . HIS A 1 298 ? -4.332 -23.406 12.617 1 96.81 298 HIS A CA 1
ATOM 2468 C C . HIS A 1 298 ? -3.643 -22.516 11.586 1 96.81 298 HIS A C 1
ATOM 2470 O O . HIS A 1 298 ? -3.1 -21.469 11.93 1 96.81 298 HIS A O 1
ATOM 2476 N N . LEU A 1 299 ? -3.645 -22.953 10.375 1 96.81 299 LEU A N 1
ATOM 2477 C CA . LEU A 1 299 ? -3.02 -22.203 9.289 1 96.81 299 LEU A CA 1
ATOM 2478 C C . LEU A 1 299 ? -3.693 -20.844 9.102 1 96.81 299 LEU A C 1
ATOM 2480 O O . LEU A 1 299 ? -3.018 -19.844 8.883 1 96.81 299 LEU A O 1
ATOM 2484 N N . ALA A 1 300 ? -5.008 -20.812 9.156 1 97.12 300 ALA A N 1
ATOM 2485 C CA . ALA A 1 300 ? -5.766 -19.562 9 1 97.12 300 ALA A CA 1
ATOM 2486 C C . ALA A 1 300 ? -5.402 -18.562 10.086 1 97.12 300 ALA A C 1
ATOM 2488 O O . ALA A 1 300 ? -5.234 -17.375 9.805 1 97.12 300 ALA A O 1
ATOM 2489 N N . HIS A 1 301 ? -5.277 -19.031 11.273 1 95.38 301 HIS A N 1
ATOM 2490 C CA . HIS A 1 301 ? -4.895 -18.156 12.383 1 95.38 301 HIS A CA 1
ATOM 2491 C C . HIS A 1 301 ? -3.469 -17.641 12.211 1 95.38 301 HIS A C 1
ATOM 2493 O O . HIS A 1 301 ? -3.188 -16.484 12.492 1 95.38 301 HIS A O 1
ATOM 2499 N N . HIS A 1 302 ? -2.664 -18.5 11.797 1 95.38 302 HIS A N 1
ATOM 2500 C CA . HIS A 1 302 ? -1.26 -18.156 11.609 1 95.38 302 HIS A CA 1
ATOM 2501 C C . HIS A 1 302 ? -1.096 -17.062 10.562 1 95.38 302 HIS A C 1
ATOM 2503 O O . HIS A 1 302 ? -0.374 -16.094 10.781 1 95.38 302 HIS A O 1
ATOM 2509 N N . VAL A 1 303 ? -1.742 -17.219 9.438 1 95.44 303 VAL A N 1
ATOM 2510 C CA . VAL A 1 303 ? -1.577 -16.266 8.352 1 95.44 303 VAL A CA 1
ATOM 2511 C C . VAL A 1 303 ? -2.17 -14.914 8.766 1 95.44 303 VAL A C 1
ATOM 2513 O O . VAL A 1 303 ? -1.675 -13.859 8.352 1 95.44 303 VAL A O 1
ATOM 2516 N N . CYS A 1 304 ? -3.193 -14.898 9.617 1 91.56 304 CYS A N 1
ATOM 2517 C CA . CYS A 1 304 ? -3.795 -13.664 10.109 1 91.56 304 CYS A CA 1
ATOM 2518 C C . CYS A 1 304 ? -2.824 -12.906 11.008 1 91.56 304 CYS A C 1
ATOM 2520 O O . CYS A 1 304 ? -2.809 -11.672 11.016 1 91.56 304 CYS A O 1
ATOM 2522 N N . LYS A 1 305 ? -2.051 -13.648 11.703 1 89 305 LYS A N 1
ATOM 2523 C CA . LYS A 1 305 ? -1.078 -13.039 12.609 1 89 305 LYS A CA 1
ATOM 2524 C C . LYS A 1 305 ? 0.096 -12.445 11.836 1 89 305 LYS A C 1
ATOM 2526 O O . LYS A 1 305 ? 0.623 -11.398 12.219 1 89 305 LYS A O 1
ATOM 2531 N N . VAL A 1 306 ? 0.475 -13.133 10.797 1 90.88 306 VAL A N 1
ATOM 2532 C CA . VAL A 1 306 ? 1.636 -12.695 10.031 1 90.88 306 VAL A CA 1
ATOM 2533 C C . VAL A 1 306 ? 1.245 -11.523 9.125 1 90.88 306 VAL A C 1
ATOM 2535 O O . VAL A 1 306 ? 1.858 -10.453 9.18 1 90.88 306 VAL A O 1
ATOM 2538 N N . ASP A 1 307 ? 0.282 -11.727 8.273 1 90.75 307 ASP A N 1
ATOM 2539 C CA . ASP A 1 307 ? -0.214 -10.695 7.363 1 90.75 307 ASP A CA 1
ATOM 2540 C C . ASP A 1 307 ? -1.629 -11.023 6.891 1 90.75 307 ASP A C 1
ATOM 2542 O O . ASP A 1 307 ? -1.813 -11.797 5.953 1 90.75 307 ASP A O 1
ATOM 2546 N N . LYS A 1 308 ? -2.523 -10.328 7.344 1 88.06 308 LYS A N 1
ATOM 2547 C CA . LYS A 1 308 ? -3.934 -10.602 7.086 1 88.06 308 LYS A CA 1
ATOM 2548 C C . LYS A 1 308 ? -4.352 -10.094 5.707 1 88.06 308 LYS A C 1
ATOM 2550 O O . LYS A 1 308 ? -5.238 -10.672 5.07 1 88.06 308 LYS A O 1
ATOM 2555 N N . TYR A 1 309 ? -3.721 -9.086 5.23 1 86.5 309 TYR A N 1
ATOM 2556 C CA . TYR A 1 309 ? -4.176 -8.422 4.012 1 86.5 309 TYR A CA 1
ATOM 2557 C C . TYR A 1 309 ? -3.26 -8.75 2.84 1 86.5 309 TYR A C 1
ATOM 2559 O O . TYR A 1 309 ? -2.678 -7.848 2.232 1 86.5 309 TYR A O 1
ATOM 2567 N N . ARG A 1 310 ? -3.076 -9.992 2.578 1 92 310 ARG A N 1
ATOM 2568 C CA . ARG A 1 310 ? -2.365 -10.539 1.429 1 92 310 ARG A CA 1
ATOM 2569 C C . ARG A 1 310 ? -3.252 -11.5 0.643 1 92 310 ARG A C 1
ATOM 2571 O O . ARG A 1 310 ? -4.152 -12.125 1.206 1 92 310 ARG A O 1
ATOM 2578 N N . THR A 1 311 ? -3.02 -11.57 -0.623 1 93.69 311 THR A N 1
ATOM 2579 C CA . THR A 1 311 ? -3.842 -12.414 -1.484 1 93.69 311 THR A CA 1
ATOM 2580 C C . THR A 1 311 ? -3.844 -13.859 -0.988 1 93.69 311 THR A C 1
ATOM 2582 O O . THR A 1 311 ? -4.902 -14.477 -0.862 1 93.69 311 THR A O 1
ATOM 2585 N N . GLU A 1 312 ? -2.713 -14.391 -0.646 1 96.19 312 GLU A N 1
ATOM 2586 C CA . GLU A 1 312 ? -2.574 -15.773 -0.198 1 96.19 312 GLU A CA 1
ATOM 2587 C C . GLU A 1 312 ? -3.283 -16 1.135 1 96.19 312 GLU A C 1
ATOM 2589 O O . GLU A 1 312 ? -3.941 -17.016 1.329 1 96.19 312 GLU A O 1
ATOM 2594 N N . SER A 1 313 ? -3.125 -15 2.018 1 96.19 313 SER A N 1
ATOM 2595 C CA . SER A 1 313 ? -3.768 -15.094 3.322 1 96.19 313 SER A CA 1
ATOM 2596 C C . SER A 1 313 ? -5.289 -15.117 3.189 1 96.19 313 SER A C 1
ATOM 2598 O O . SER A 1 313 ? -5.965 -15.891 3.867 1 96.19 313 SER A O 1
ATOM 2600 N N . CYS A 1 314 ? -5.793 -14.273 2.285 1 96.38 314 CYS A N 1
ATOM 2601 C CA . CYS A 1 314 ? -7.234 -14.211 2.074 1 96.38 314 CYS A CA 1
ATOM 2602 C C . CYS A 1 314 ? -7.766 -15.539 1.536 1 96.38 314 CYS A C 1
ATOM 2604 O O . CYS A 1 314 ? -8.852 -15.977 1.916 1 96.38 314 CYS A O 1
ATOM 2606 N N . VAL A 1 315 ? -7.031 -16.156 0.677 1 97.5 315 VAL A N 1
ATOM 2607 C CA . VAL A 1 315 ? -7.449 -17.438 0.112 1 97.5 315 VAL A CA 1
ATOM 2608 C C . VAL A 1 315 ? -7.473 -18.5 1.205 1 97.5 315 VAL A C 1
ATOM 2610 O O . VAL A 1 315 ? -8.398 -19.312 1.27 1 97.5 315 VAL A O 1
ATOM 2613 N N . VAL A 1 316 ? -6.473 -18.5 2.078 1 98.12 316 VAL A N 1
ATOM 2614 C CA . VAL A 1 316 ? -6.406 -19.469 3.17 1 98.12 316 VAL A CA 1
ATOM 2615 C C . VAL A 1 316 ? -7.609 -19.281 4.09 1 98.12 316 VAL A C 1
ATOM 2617 O O . VAL A 1 316 ? -8.266 -20.266 4.453 1 98.12 316 VAL A O 1
ATOM 2620 N N . ILE A 1 317 ? -7.918 -18.094 4.453 1 97.38 317 ILE A N 1
ATOM 2621 C CA . ILE A 1 317 ? -9.047 -17.812 5.336 1 97.38 317 ILE A CA 1
ATOM 2622 C C . ILE A 1 317 ? -10.352 -18.172 4.637 1 97.38 317 ILE A C 1
ATOM 2624 O O . ILE A 1 317 ? -11.273 -18.703 5.27 1 97.38 317 ILE A O 1
ATOM 2628 N N . GLY A 1 318 ? -10.43 -17.875 3.365 1 97.62 318 GLY A N 1
ATOM 2629 C CA . GLY A 1 318 ? -11.586 -18.297 2.596 1 97.62 318 GLY A CA 1
ATOM 2630 C C . GLY A 1 318 ? -11.805 -19.797 2.615 1 97.62 318 GLY A C 1
ATOM 2631 O O . GLY A 1 318 ? -12.93 -20.266 2.812 1 97.62 318 GLY A O 1
ATOM 2632 N N . ASN A 1 319 ? -10.75 -20.531 2.418 1 97.81 319 ASN A N 1
ATOM 2633 C CA . ASN A 1 319 ? -10.82 -21.984 2.461 1 97.81 319 ASN A CA 1
ATOM 2634 C C . ASN A 1 319 ? -11.266 -22.484 3.834 1 97.81 319 ASN A C 1
ATOM 2636 O O . ASN A 1 319 ? -12 -23.484 3.934 1 97.81 319 ASN A O 1
ATOM 2640 N N . TYR A 1 320 ? -10.742 -21.844 4.844 1 97.69 320 TYR A N 1
ATOM 2641 C CA . TYR A 1 320 ? -11.133 -22.203 6.207 1 97.69 320 TYR A CA 1
ATOM 2642 C C . TYR A 1 320 ? -12.633 -22.047 6.406 1 97.69 320 TYR A C 1
ATOM 2644 O O . TYR A 1 320 ? -13.297 -22.969 6.898 1 97.69 320 TYR A O 1
ATOM 2652 N N . TYR A 1 321 ? -13.227 -20.938 6.004 1 97.25 321 TYR A N 1
ATOM 2653 C CA . TYR A 1 321 ? -14.656 -20.703 6.148 1 97.25 321 TYR A CA 1
ATOM 2654 C C . TYR A 1 321 ? -15.453 -21.609 5.227 1 97.25 321 TYR A C 1
ATOM 2656 O O . TYR A 1 321 ? -16.547 -22.062 5.586 1 97.25 321 TYR A O 1
ATOM 2664 N N . SER A 1 322 ? -14.953 -21.875 4.059 1 96.81 322 SER A N 1
ATOM 2665 C CA . SER A 1 322 ? -15.609 -22.781 3.121 1 96.81 322 SER A CA 1
ATOM 2666 C C . SER A 1 322 ? -15.734 -24.188 3.703 1 96.81 322 SER A C 1
ATOM 2668 O O . SER A 1 322 ? -16.797 -24.812 3.633 1 96.81 322 SER A O 1
ATOM 2670 N N . LEU A 1 323 ? -14.633 -24.641 4.277 1 96.38 323 LEU A N 1
ATOM 2671 C CA . LEU A 1 323 ? -14.617 -25.984 4.848 1 96.38 323 LEU A CA 1
ATOM 2672 C C . LEU A 1 323 ? -15.578 -26.078 6.027 1 96.38 323 LEU A C 1
ATOM 2674 O O . LEU A 1 323 ? -16.141 -27.156 6.285 1 96.38 323 LEU A O 1
ATOM 2678 N N . ARG A 1 324 ? -15.844 -24.969 6.699 1 95.5 324 ARG A N 1
ATOM 2679 C CA . ARG A 1 324 ? -16.75 -24.922 7.848 1 95.5 324 ARG A CA 1
ATOM 2680 C C . ARG A 1 324 ? -18.188 -24.719 7.406 1 95.5 324 ARG A C 1
ATOM 2682 O O . ARG A 1 324 ? -19.109 -24.797 8.219 1 95.5 324 ARG A O 1
ATOM 2689 N N . GLY A 1 325 ? -18.422 -24.484 6.184 1 95.12 325 GLY A N 1
ATOM 2690 C CA . GLY A 1 325 ? -19.766 -24.328 5.641 1 95.12 325 GLY A CA 1
ATOM 2691 C C . GLY A 1 325 ? -20.25 -22.891 5.652 1 95.12 325 GLY A C 1
ATOM 2692 O O . GLY A 1 325 ? -21.391 -22.609 5.305 1 95.12 325 GLY A O 1
ATOM 2693 N N . ASP A 1 326 ? -19.328 -21.969 6.078 1 96.69 326 ASP A N 1
ATOM 2694 C CA . ASP A 1 326 ? -19.672 -20.547 6.039 1 96.69 326 ASP A CA 1
ATOM 2695 C C . ASP A 1 326 ? -19.312 -19.938 4.688 1 96.69 326 ASP A C 1
ATOM 2697 O O . ASP A 1 326 ? -18.359 -19.156 4.586 1 96.69 326 ASP A O 1
ATOM 2701 N N . HIS A 1 327 ? -20.172 -20.109 3.75 1 96.69 327 HIS A N 1
ATOM 2702 C CA . HIS A 1 327 ? -19.859 -19.781 2.363 1 96.69 327 HIS A CA 1
ATOM 2703 C C . HIS A 1 327 ? -19.906 -18.281 2.129 1 96.69 327 HIS A C 1
ATOM 2705 O O . HIS A 1 327 ? -19.172 -17.75 1.299 1 96.69 327 HIS A O 1
ATOM 2711 N N . ASP A 1 328 ? -20.688 -17.562 2.875 1 96.19 328 ASP A N 1
ATOM 2712 C CA . ASP A 1 328 ? -20.781 -16.109 2.721 1 96.19 328 ASP A CA 1
ATOM 2713 C C . ASP A 1 328 ? -19.469 -15.438 3.111 1 96.19 328 ASP A C 1
ATOM 2715 O O . ASP A 1 328 ? -18.984 -14.555 2.404 1 96.19 328 ASP A O 1
ATOM 2719 N N . LYS A 1 329 ? -18.969 -15.906 4.199 1 96.38 329 LYS A N 1
ATOM 2720 C CA . LYS A 1 329 ? -17.703 -15.352 4.645 1 96.38 329 LYS A CA 1
ATOM 2721 C C . LYS A 1 329 ? -16.562 -15.75 3.697 1 96.38 329 LYS A C 1
ATOM 2723 O O . LYS A 1 329 ? -15.648 -14.961 3.463 1 96.38 329 LYS A O 1
ATOM 2728 N N . ALA A 1 330 ? -16.641 -16.938 3.205 1 97.19 330 ALA A N 1
ATOM 2729 C CA . ALA A 1 330 ? -15.633 -17.375 2.24 1 97.19 330 ALA A CA 1
ATOM 2730 C C . ALA A 1 330 ? -15.633 -16.484 1.001 1 97.19 330 ALA A C 1
ATOM 2732 O O . ALA A 1 330 ? -14.57 -16.078 0.52 1 97.19 330 ALA A O 1
ATOM 2733 N N . VAL A 1 331 ? -16.875 -16.156 0.545 1 96.25 331 VAL A N 1
ATOM 2734 C CA . VAL A 1 331 ? -17.031 -15.305 -0.629 1 96.25 331 VAL A CA 1
ATOM 2735 C C . VAL A 1 331 ? -16.391 -13.945 -0.358 1 96.25 331 VAL A C 1
ATOM 2737 O O . VAL A 1 331 ? -15.711 -13.383 -1.222 1 96.25 331 VAL A O 1
ATOM 2740 N N . MET A 1 332 ? -16.562 -13.5 0.809 1 94.5 332 MET A N 1
ATOM 2741 C CA . MET A 1 332 ? -16.016 -12.195 1.189 1 94.5 332 MET A CA 1
ATOM 2742 C C . MET A 1 332 ? -14.492 -12.195 1.095 1 94.5 332 MET A C 1
ATOM 2744 O O . MET A 1 332 ? -13.906 -11.266 0.549 1 94.5 332 MET A O 1
ATOM 2748 N N . TYR A 1 333 ? -13.875 -13.195 1.564 1 95 333 TYR A N 1
ATOM 2749 C CA . TYR A 1 333 ? -12.414 -13.258 1.585 1 95 333 TYR A CA 1
ATOM 2750 C C . TYR A 1 333 ? -11.859 -13.539 0.194 1 95 333 TYR A C 1
ATOM 2752 O O . TYR A 1 333 ? -10.789 -13.055 -0.166 1 95 333 TYR A O 1
ATOM 2760 N N . PHE A 1 334 ? -12.586 -14.336 -0.599 1 95.62 334 PHE A N 1
ATOM 2761 C CA . PHE A 1 334 ? -12.133 -14.547 -1.969 1 95.62 334 PHE A CA 1
ATOM 2762 C C . PHE A 1 334 ? -12.242 -13.266 -2.783 1 95.62 334 PHE A C 1
ATOM 2764 O O . PHE A 1 334 ? -11.383 -12.977 -3.619 1 95.62 334 PHE A O 1
ATOM 2771 N N . LYS A 1 335 ? -13.305 -12.508 -2.537 1 92.56 335 LYS A N 1
ATOM 2772 C CA . LYS A 1 335 ? -13.438 -11.211 -3.195 1 92.56 335 LYS A CA 1
ATOM 2773 C C . LYS A 1 335 ? -12.312 -10.266 -2.785 1 92.56 335 LYS A C 1
ATOM 2775 O O . LYS A 1 335 ? -11.805 -9.5 -3.609 1 92.56 335 LYS A O 1
ATOM 2780 N N . GLN A 1 336 ? -12 -10.367 -1.517 1 91.81 336 GLN A N 1
ATOM 2781 C CA . GLN A 1 336 ? -10.898 -9.547 -1.022 1 91.81 336 GLN A CA 1
ATOM 2782 C C . GLN A 1 336 ? -9.578 -9.93 -1.691 1 91.81 336 GLN A C 1
ATOM 2784 O O . GLN A 1 336 ? -8.766 -9.062 -2.01 1 91.81 336 GLN A O 1
ATOM 2789 N N . ALA A 1 337 ? -9.328 -11.172 -1.867 1 93.5 337 ALA A N 1
ATOM 2790 C CA . ALA A 1 337 ? -8.133 -11.641 -2.564 1 93.5 337 ALA A CA 1
ATOM 2791 C C . ALA A 1 337 ? -8.078 -11.086 -3.984 1 93.5 337 ALA A C 1
ATOM 2793 O O . ALA A 1 337 ? -7.008 -10.703 -4.465 1 93.5 337 ALA A O 1
ATOM 2794 N N . LEU A 1 338 ? -9.227 -11.008 -4.621 1 90.69 338 LEU A N 1
ATOM 2795 C CA . LEU A 1 338 ? -9.297 -10.555 -6.004 1 90.69 338 LEU A CA 1
ATOM 2796 C C . LEU A 1 338 ? -9.141 -9.039 -6.086 1 90.69 338 LEU A C 1
ATOM 2798 O O . LEU A 1 338 ? -8.656 -8.516 -7.09 1 90.69 338 LEU A O 1
ATOM 2802 N N . ARG A 1 339 ? -9.508 -8.328 -5.047 1 87.5 339 ARG A N 1
ATOM 2803 C CA . ARG A 1 339 ? -9.289 -6.887 -4.996 1 87.5 339 ARG A CA 1
ATOM 2804 C C . ARG A 1 339 ? -7.797 -6.562 -4.926 1 87.5 339 ARG A C 1
ATOM 2806 O O . ARG A 1 339 ? -7.352 -5.551 -5.473 1 87.5 339 ARG A O 1
ATOM 2813 N N . LEU A 1 340 ? -7.172 -7.441 -4.254 1 87.31 340 LEU A N 1
ATOM 2814 C CA . LEU A 1 340 ? -5.727 -7.266 -4.129 1 87.31 340 LEU A CA 1
ATOM 2815 C C . LEU A 1 340 ? -5.016 -7.688 -5.41 1 87.31 340 LEU A C 1
ATOM 2817 O O . LEU A 1 340 ? -4.066 -7.031 -5.844 1 87.31 340 LEU A O 1
ATOM 2821 N N . ASN A 1 341 ? -5.465 -8.773 -5.965 1 88.81 341 ASN A N 1
ATOM 2822 C CA . ASN A 1 341 ? -4.922 -9.289 -7.219 1 88.81 341 ASN A CA 1
ATOM 2823 C C . ASN A 1 341 ? -6.027 -9.82 -8.133 1 88.81 341 ASN A C 1
ATOM 2825 O O . ASN A 1 341 ? -6.453 -10.969 -7.992 1 88.81 341 ASN A O 1
ATOM 2829 N N . SER A 1 342 ? -6.316 -9.07 -9.086 1 86.62 342 SER A N 1
ATOM 2830 C CA . SER A 1 342 ? -7.438 -9.406 -9.961 1 86.62 342 SER A CA 1
ATOM 2831 C C . SER A 1 342 ? -7.059 -10.508 -10.953 1 86.62 342 SER A C 1
ATOM 2833 O O . SER A 1 342 ? -7.93 -11.133 -11.555 1 86.62 342 SER A O 1
ATOM 2835 N N . ASN A 1 343 ? -5.797 -10.812 -11.086 1 86.12 343 ASN A N 1
ATOM 2836 C CA . ASN A 1 343 ? -5.352 -11.797 -12.062 1 86.12 343 ASN A CA 1
ATOM 2837 C C . ASN A 1 343 ? -5.082 -13.148 -11.414 1 86.12 343 ASN A C 1
ATOM 2839 O O . ASN A 1 343 ? -4.469 -14.023 -12.031 1 86.12 343 ASN A O 1
ATOM 2843 N N . TYR A 1 344 ? -5.602 -13.305 -10.258 1 90.25 344 TYR A N 1
ATOM 2844 C CA . TYR A 1 344 ? -5.387 -14.562 -9.555 1 90.25 344 TYR A CA 1
ATOM 2845 C C . TYR A 1 344 ? -6.438 -15.594 -9.945 1 90.25 344 TYR A C 1
ATOM 2847 O O . TYR A 1 344 ? -7.504 -15.664 -9.336 1 90.25 344 TYR A O 1
ATOM 2855 N N . VAL A 1 345 ? -6.152 -16.484 -10.789 1 90.31 345 VAL A N 1
ATOM 2856 C CA . VAL A 1 345 ? -7.082 -17.406 -11.422 1 90.31 345 VAL A CA 1
ATOM 2857 C C . VAL A 1 345 ? -7.684 -18.344 -10.375 1 90.31 345 VAL A C 1
ATOM 2859 O O . VAL A 1 345 ? -8.891 -18.609 -10.391 1 90.31 345 VAL A O 1
ATOM 2862 N N . ALA A 1 346 ? -6.891 -18.828 -9.508 1 92 346 ALA A N 1
ATOM 2863 C CA . ALA A 1 346 ? -7.359 -19.781 -8.5 1 92 346 ALA A CA 1
ATOM 2864 C C . ALA A 1 346 ? -8.453 -19.172 -7.633 1 92 346 ALA A C 1
ATOM 2866 O O . ALA A 1 346 ? -9.422 -19.844 -7.27 1 92 346 ALA A O 1
ATOM 2867 N N . ALA A 1 347 ? -8.289 -17.906 -7.34 1 93.88 347 ALA A N 1
ATOM 2868 C CA . ALA A 1 347 ? -9.273 -17.234 -6.508 1 93.88 347 ALA A CA 1
ATOM 2869 C C . ALA A 1 347 ? -10.602 -17.094 -7.246 1 93.88 347 ALA A C 1
ATOM 2871 O O . ALA A 1 347 ? -11.672 -17.203 -6.645 1 93.88 347 ALA A O 1
ATOM 2872 N N . TRP A 1 348 ? -10.609 -16.844 -8.531 1 94 348 TRP A N 1
ATOM 2873 C CA . TRP A 1 348 ? -11.828 -16.766 -9.336 1 94 348 TRP A CA 1
ATOM 2874 C C . TRP A 1 348 ? -12.555 -18.109 -9.352 1 94 348 TRP A C 1
ATOM 2876 O O . TRP A 1 348 ? -13.773 -18.156 -9.219 1 94 348 TRP A O 1
ATOM 2886 N N . THR A 1 349 ? -11.805 -19.125 -9.508 1 95.31 349 THR A N 1
ATOM 2887 C CA . THR A 1 349 ? -12.383 -20.469 -9.539 1 95.31 349 THR A CA 1
ATOM 2888 C C . THR A 1 349 ? -13.023 -20.812 -8.203 1 95.31 349 THR A C 1
ATOM 2890 O O . THR A 1 349 ? -14.133 -21.344 -8.156 1 95.31 349 THR A O 1
ATOM 2893 N N . LEU A 1 350 ? -12.336 -20.531 -7.148 1 95.94 350 LEU A N 1
ATOM 2894 C CA . LEU A 1 350 ? -12.852 -20.797 -5.812 1 95.94 350 LEU A CA 1
ATOM 2895 C C . LEU A 1 350 ? -14.109 -19.984 -5.539 1 95.94 350 LEU A C 1
ATOM 2897 O O . LEU A 1 350 ? -15.055 -20.469 -4.918 1 95.94 350 LEU A O 1
ATOM 2901 N N . LEU A 1 351 ? -14.094 -18.766 -5.996 1 96.25 351 LEU A N 1
ATOM 2902 C CA . LEU A 1 351 ? -15.266 -17.906 -5.867 1 96.25 351 LEU A CA 1
ATOM 2903 C C . LEU A 1 351 ? -16.453 -18.5 -6.602 1 96.25 351 LEU A C 1
ATOM 2905 O O . LEU A 1 351 ? -17.578 -18.484 -6.094 1 96.25 351 LEU A O 1
ATOM 2909 N N . GLY A 1 352 ? -16.281 -19.031 -7.758 1 95.94 352 GLY A N 1
ATOM 2910 C CA . GLY A 1 352 ? -17.344 -19.719 -8.5 1 95.94 352 GLY A CA 1
ATOM 2911 C C . GLY A 1 352 ? -17.922 -20.906 -7.762 1 95.94 352 GLY A C 1
ATOM 2912 O O . GLY A 1 352 ? -19.141 -21.062 -7.707 1 95.94 352 GLY A O 1
ATOM 2913 N N . HIS A 1 353 ? -17.016 -21.688 -7.195 1 95.69 353 HIS A N 1
ATOM 2914 C CA . HIS A 1 353 ? -17.469 -22.828 -6.418 1 95.69 353 HIS A CA 1
ATOM 2915 C C . HIS A 1 353 ? -18.359 -22.406 -5.262 1 95.69 353 HIS A C 1
ATOM 2917 O O . HIS A 1 353 ? -19.359 -23.047 -4.973 1 95.69 353 HIS A O 1
ATOM 2923 N N . GLU A 1 354 ? -18 -21.328 -4.613 1 96.38 354 GLU A N 1
ATOM 2924 C CA . GLU A 1 354 ? -18.781 -20.844 -3.477 1 96.38 354 GLU A CA 1
ATOM 2925 C C . GLU A 1 354 ? -20.141 -20.328 -3.92 1 96.38 354 GLU A C 1
ATOM 2927 O O . GLU A 1 354 ? -21.156 -20.531 -3.234 1 96.38 354 GLU A O 1
ATOM 2932 N N . TYR A 1 355 ? -20.188 -19.719 -5.043 1 95.88 355 TYR A N 1
ATOM 2933 C CA . TYR A 1 355 ? -21.469 -19.234 -5.555 1 95.88 355 TYR A CA 1
ATOM 2934 C C . TYR A 1 355 ? -22.375 -20.391 -5.957 1 95.88 355 TYR A C 1
ATOM 2936 O O . TYR A 1 355 ? -23.594 -20.297 -5.809 1 95.88 355 TYR A O 1
ATOM 2944 N N . VAL A 1 356 ? -21.766 -21.438 -6.449 1 94.75 356 VAL A N 1
ATOM 2945 C CA . VAL A 1 356 ? -22.547 -22.625 -6.777 1 94.75 356 VAL A CA 1
ATOM 2946 C C . VAL A 1 356 ? -23.172 -23.203 -5.504 1 94.75 356 VAL A C 1
ATOM 2948 O O . VAL A 1 356 ? -24.328 -23.594 -5.5 1 94.75 356 VAL A O 1
ATOM 2951 N N . GLU A 1 357 ? -22.344 -23.219 -4.461 1 93.75 357 GLU A N 1
ATOM 2952 C CA . GLU A 1 357 ? -22.828 -23.719 -3.178 1 93.75 357 GLU A CA 1
ATOM 2953 C C . GLU A 1 357 ? -23.953 -22.828 -2.631 1 93.75 357 GLU A C 1
ATOM 2955 O O . GLU A 1 357 ? -24.859 -23.312 -1.959 1 93.75 357 GLU A O 1
ATOM 2960 N N . LEU A 1 358 ? -23.875 -21.594 -2.939 1 95.25 358 LEU A N 1
ATOM 2961 C CA . LEU A 1 358 ? -24.875 -20.641 -2.492 1 95.25 358 LEU A CA 1
ATOM 2962 C C . LEU A 1 358 ? -26.047 -20.594 -3.469 1 95.25 358 LEU A C 1
ATOM 2964 O O . LEU A 1 358 ? -26.953 -19.766 -3.307 1 95.25 358 LEU A O 1
ATOM 2968 N N . LYS A 1 359 ? -26.031 -21.391 -4.539 1 93.81 359 LYS A N 1
ATOM 2969 C CA . LYS A 1 359 ? -27.078 -21.5 -5.555 1 93.81 359 LYS A CA 1
ATOM 2970 C C . LYS A 1 359 ? -27.219 -20.203 -6.34 1 93.81 359 LYS A C 1
ATOM 2972 O O . LYS A 1 359 ? -28.328 -19.828 -6.715 1 93.81 359 LYS A O 1
ATOM 2977 N N . ASN A 1 360 ? -26.172 -19.516 -6.359 1 94.31 360 ASN A N 1
ATOM 2978 C CA . ASN A 1 360 ? -26.094 -18.328 -7.219 1 94.31 360 ASN A CA 1
ATOM 2979 C C . ASN A 1 360 ? -25.375 -18.625 -8.523 1 94.31 360 ASN A C 1
ATOM 2981 O O . ASN A 1 360 ? -24.203 -18.281 -8.688 1 94.31 360 ASN A O 1
ATOM 2985 N N . THR A 1 361 ? -26.062 -19.156 -9.492 1 93.5 361 THR A N 1
ATOM 2986 C CA . THR A 1 361 ? -25.469 -19.672 -10.719 1 93.5 361 THR A CA 1
ATOM 2987 C C . THR A 1 361 ? -24.984 -18.547 -11.609 1 93.5 361 THR A C 1
ATOM 2989 O O . THR A 1 361 ? -23.969 -18.688 -12.312 1 93.5 361 THR A O 1
ATOM 2992 N N . SER A 1 362 ? -25.641 -17.438 -11.602 1 93.25 362 SER A N 1
ATOM 2993 C CA . SER A 1 362 ? -25.234 -16.312 -12.43 1 93.25 362 SER A CA 1
ATOM 2994 C C . SER A 1 362 ? -23.859 -15.789 -12.023 1 93.25 362 SER A C 1
ATOM 2996 O O . SER A 1 362 ? -22.984 -15.578 -12.875 1 93.25 362 SER A O 1
ATOM 2998 N N . ALA A 1 363 ? -23.734 -15.617 -10.719 1 93.62 363 ALA A N 1
ATOM 2999 C CA . ALA A 1 363 ? -22.453 -15.133 -10.211 1 93.62 363 ALA A CA 1
ATOM 3000 C C . ALA A 1 363 ? -21.344 -16.172 -10.422 1 93.62 363 ALA A C 1
ATOM 3002 O O . ALA A 1 363 ? -20.203 -15.805 -10.672 1 93.62 363 ALA A O 1
ATOM 3003 N N . ALA A 1 364 ? -21.703 -17.406 -10.344 1 95.69 364 ALA A N 1
ATOM 3004 C CA . ALA A 1 364 ? -20.734 -18.469 -10.578 1 95.69 364 ALA A CA 1
ATOM 3005 C C . ALA A 1 364 ? -20.234 -18.453 -12.023 1 95.69 364 ALA A C 1
ATOM 3007 O O . ALA A 1 364 ? -19.031 -18.547 -12.266 1 95.69 364 ALA A O 1
ATOM 3008 N N . ILE A 1 365 ? -21.141 -18.281 -12.93 1 94.81 365 ILE A N 1
ATOM 3009 C CA . ILE A 1 365 ? -20.797 -18.25 -14.344 1 94.81 365 ILE A CA 1
ATOM 3010 C C . ILE A 1 365 ? -19.875 -17.062 -14.617 1 94.81 365 ILE A C 1
ATOM 3012 O O . ILE A 1 365 ? -18.875 -17.188 -15.328 1 94.81 365 ILE A O 1
ATOM 3016 N N . LEU A 1 366 ? -20.234 -15.969 -14.016 1 92.81 366 LEU A N 1
ATOM 3017 C CA . LEU A 1 366 ? -19.406 -14.781 -14.203 1 92.81 366 LEU A CA 1
ATOM 3018 C C . LEU A 1 366 ? -18 -15 -13.648 1 92.81 366 LEU A C 1
ATOM 3020 O O . LEU A 1 366 ? -17.016 -14.578 -14.266 1 92.81 366 LEU A O 1
ATOM 3024 N N . SER A 1 367 ? -17.906 -15.633 -12.547 1 94.44 367 SER A N 1
ATOM 3025 C CA . SER A 1 367 ? -16.609 -15.906 -11.922 1 94.44 367 SER A CA 1
ATOM 3026 C C . SER A 1 367 ? -15.766 -16.844 -12.781 1 94.44 367 SER A C 1
ATOM 3028 O O . SER A 1 367 ? -14.578 -16.578 -13 1 94.44 367 SER A O 1
ATOM 3030 N N . TYR A 1 368 ? -16.391 -17.891 -13.258 1 94.69 368 TYR A N 1
ATOM 3031 C CA . TYR A 1 368 ? -15.656 -18.844 -14.086 1 94.69 368 TYR A CA 1
ATOM 3032 C C . TYR A 1 368 ? -15.25 -18.203 -15.414 1 94.69 368 TYR A C 1
ATOM 3034 O O . TYR A 1 368 ? -14.172 -18.5 -15.945 1 94.69 368 TYR A O 1
ATOM 3042 N N . ARG A 1 369 ? -16.078 -17.391 -15.945 1 93.62 369 ARG A N 1
ATOM 3043 C CA . ARG A 1 369 ? -15.742 -16.703 -17.188 1 93.62 369 ARG A CA 1
ATOM 3044 C C . ARG A 1 369 ? -14.531 -15.789 -17 1 93.62 369 ARG A C 1
ATOM 3046 O O . ARG A 1 369 ? -13.68 -15.695 -17.891 1 93.62 369 ARG A O 1
ATOM 3053 N N . LYS A 1 370 ? -14.508 -15.148 -15.914 1 91.44 370 LYS A N 1
ATOM 3054 C CA . LYS A 1 370 ? -13.359 -14.297 -15.617 1 91.44 370 LYS A CA 1
ATOM 3055 C C . LYS A 1 370 ? -12.094 -15.125 -15.438 1 91.44 370 LYS A C 1
ATOM 3057 O O . LYS A 1 370 ? -11.008 -14.695 -15.844 1 91.44 370 LYS A O 1
ATOM 3062 N N . ALA A 1 371 ? -12.242 -16.25 -14.844 1 92.69 371 ALA A N 1
ATOM 3063 C CA . ALA A 1 371 ? -11.102 -17.141 -14.672 1 92.69 371 ALA A CA 1
ATOM 3064 C C . ALA A 1 371 ? -10.539 -17.578 -16.016 1 92.69 371 ALA A C 1
ATOM 3066 O O . ALA A 1 371 ? -9.32 -17.578 -16.219 1 92.69 371 ALA A O 1
ATOM 3067 N N . THR A 1 372 ? -11.43 -17.953 -16.922 1 91.62 372 THR A N 1
ATOM 3068 C CA . THR A 1 372 ? -11.008 -18.391 -18.25 1 91.62 372 THR A CA 1
ATOM 3069 C C . THR A 1 372 ? -10.445 -17.219 -19.047 1 91.62 372 THR A C 1
ATOM 3071 O O . THR A 1 372 ? -9.586 -17.406 -19.906 1 91.62 372 THR A O 1
ATOM 3074 N N . GLY A 1 373 ? -10.906 -16.016 -18.766 1 87.38 373 GLY A N 1
ATOM 3075 C CA . GLY A 1 373 ? -10.375 -14.828 -19.422 1 87.38 373 GLY A CA 1
ATOM 3076 C C . GLY A 1 373 ? -8.961 -14.492 -18.984 1 87.38 373 GLY A C 1
ATOM 3077 O O . GLY A 1 373 ? -8.148 -14.055 -19.797 1 87.38 373 GLY A O 1
ATOM 3078 N N . VAL A 1 374 ? -8.664 -14.656 -17.766 1 85.62 374 VAL A N 1
ATOM 3079 C CA . VAL A 1 374 ? -7.34 -14.359 -17.234 1 85.62 374 VAL A CA 1
ATOM 3080 C C . VAL A 1 374 ? -6.332 -15.383 -17.734 1 85.62 374 VAL A C 1
ATOM 3082 O O . VAL A 1 374 ? -5.23 -15.023 -18.156 1 85.62 374 VAL A O 1
ATOM 3085 N N . ASN A 1 375 ? -6.75 -16.656 -17.625 1 86.31 375 ASN A N 1
ATOM 3086 C CA . ASN A 1 375 ? -5.898 -17.719 -18.125 1 86.31 375 ASN A CA 1
ATOM 3087 C C . ASN A 1 375 ? -6.703 -18.766 -18.891 1 86.31 375 ASN A C 1
ATOM 3089 O O . ASN A 1 375 ? -7.207 -19.734 -18.297 1 86.31 375 ASN A O 1
ATOM 3093 N N . PRO A 1 376 ? -6.668 -18.672 -20.109 1 84.62 376 PRO A N 1
ATOM 3094 C CA . PRO A 1 376 ? -7.449 -19.609 -20.906 1 84.62 376 PRO A CA 1
ATOM 3095 C C . PRO A 1 376 ? -6.863 -21.016 -20.906 1 84.62 376 PRO A C 1
ATOM 3097 O O . PRO A 1 376 ? -7.535 -21.969 -21.312 1 84.62 376 PRO A O 1
ATOM 3100 N N . HIS A 1 377 ? -5.715 -21.203 -20.375 1 81.56 377 HIS A N 1
ATOM 3101 C CA . HIS A 1 377 ? -5.062 -22.5 -20.422 1 81.56 377 HIS A CA 1
ATOM 3102 C C . HIS A 1 377 ? -5.293 -23.266 -19.125 1 81.56 377 HIS A C 1
ATOM 3104 O O . HIS A 1 377 ? -4.844 -24.406 -18.984 1 81.56 377 HIS A O 1
ATOM 3110 N N . ASP A 1 378 ? -5.992 -22.688 -18.312 1 86.81 378 ASP A N 1
ATOM 3111 C CA . ASP A 1 378 ? -6.367 -23.375 -17.078 1 86.81 378 ASP A CA 1
ATOM 3112 C C . ASP A 1 378 ? -7.699 -24.094 -17.25 1 86.81 378 ASP A C 1
ATOM 3114 O O . ASP A 1 378 ? -8.719 -23.469 -17.547 1 86.81 378 ASP A O 1
ATOM 3118 N N . PHE A 1 379 ? -7.723 -25.375 -16.969 1 88.94 379 PHE A N 1
ATOM 3119 C CA . PHE A 1 379 ? -8.898 -26.203 -17.234 1 88.94 379 PHE A CA 1
ATOM 3120 C C . PHE A 1 379 ? -9.969 -25.969 -16.172 1 88.94 379 PHE A C 1
ATOM 3122 O O . PHE A 1 379 ? -11.141 -26.281 -16.391 1 88.94 379 PHE A O 1
ATOM 3129 N N . ARG A 1 380 ? -9.688 -25.531 -15.062 1 89.5 380 ARG A N 1
ATOM 3130 C CA . ARG A 1 380 ? -10.594 -25.453 -13.922 1 89.5 380 ARG A CA 1
ATOM 3131 C C . ARG A 1 380 ? -11.766 -24.531 -14.211 1 89.5 380 ARG A C 1
ATOM 3133 O O . ARG A 1 380 ? -12.898 -24.797 -13.789 1 89.5 380 ARG A O 1
ATOM 3140 N N . GLY A 1 381 ? -11.391 -23.406 -14.82 1 93.38 381 GLY A N 1
ATOM 3141 C CA . GLY A 1 381 ? -12.453 -22.484 -15.188 1 93.38 381 GLY A CA 1
ATOM 3142 C C . GLY A 1 381 ? -13.438 -23.078 -16.172 1 93.38 381 GLY A C 1
ATOM 3143 O O . GLY A 1 381 ? -14.648 -22.938 -16.016 1 93.38 381 GLY A O 1
ATOM 3144 N N . TRP A 1 382 ? -12.977 -23.734 -17.141 1 94.5 382 TRP A N 1
ATOM 3145 C CA . TRP A 1 382 ? -13.805 -24.375 -18.172 1 94.5 382 TRP A CA 1
ATOM 3146 C C . TRP A 1 382 ? -14.641 -25.5 -17.562 1 94.5 382 TRP A C 1
ATOM 3148 O O . TRP A 1 382 ? -15.828 -25.625 -17.859 1 94.5 382 TRP A O 1
ATOM 3158 N N . TYR A 1 383 ? -14.031 -26.25 -16.75 1 95 383 TYR A N 1
ATOM 3159 C CA . TYR A 1 383 ? -14.734 -27.328 -16.062 1 95 383 TYR A CA 1
ATOM 3160 C C . TYR A 1 383 ? -15.836 -26.781 -15.164 1 95 383 TYR A C 1
ATOM 3162 O O . TYR A 1 383 ? -16.938 -27.344 -15.109 1 95 383 TYR A O 1
ATOM 3170 N N . GLY A 1 384 ? -15.539 -25.703 -14.484 1 95.38 384 GLY A N 1
ATOM 3171 C CA . GLY A 1 384 ? -16.531 -25.062 -13.648 1 95.38 384 GLY A CA 1
ATOM 3172 C C . GLY A 1 384 ? -17.734 -24.562 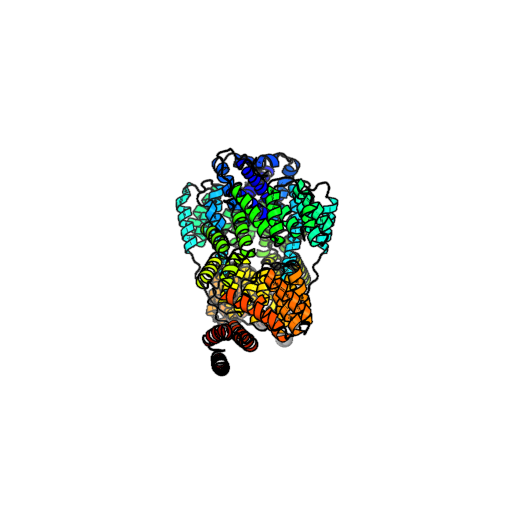-14.422 1 95.38 384 GLY A C 1
ATOM 3173 O O . GLY A 1 384 ? -18.875 -24.703 -13.977 1 95.38 384 GLY A O 1
ATOM 3174 N N . LEU A 1 385 ? -17.531 -24 -15.586 1 95.69 385 LEU A N 1
ATOM 3175 C CA . LEU A 1 385 ? -18.609 -23.562 -16.453 1 95.69 385 LEU A CA 1
ATOM 3176 C C . LEU A 1 385 ? -19.469 -24.734 -16.906 1 95.69 385 LEU A C 1
ATOM 3178 O O . LEU A 1 385 ? -20.703 -24.656 -16.891 1 95.69 385 LEU A O 1
ATOM 3182 N N . GLY A 1 386 ? -18.828 -25.781 -17.266 1 95.88 386 GLY A N 1
ATOM 3183 C CA . GLY A 1 386 ? -19.547 -26.984 -17.641 1 95.88 386 GLY A CA 1
ATOM 3184 C C . GLY A 1 386 ? -20.453 -27.516 -16.547 1 95.88 386 GLY A C 1
ATOM 3185 O O . GLY A 1 386 ? -21.625 -27.828 -16.781 1 95.88 386 GLY A O 1
ATOM 3186 N N . GLN A 1 387 ? -19.922 -27.578 -15.375 1 94.75 387 GLN A N 1
ATOM 3187 C CA . GLN A 1 387 ? -20.672 -28.078 -14.227 1 94.75 387 GLN A CA 1
ATOM 3188 C C . GLN A 1 387 ? -21.859 -27.156 -13.922 1 94.75 387 GLN A C 1
ATOM 3190 O O . GLN A 1 387 ? -22.938 -27.641 -13.57 1 94.75 387 GLN A O 1
ATOM 3195 N N . THR A 1 388 ? -21.625 -25.891 -14 1 95.44 388 THR A N 1
ATOM 3196 C CA . THR A 1 388 ? -22.688 -24.938 -13.68 1 95.44 388 THR A CA 1
ATOM 3197 C C . THR A 1 388 ? -23.812 -25.031 -14.695 1 95.44 388 THR A C 1
ATOM 3199 O O . THR A 1 388 ? -24.984 -25 -14.336 1 95.44 388 THR A O 1
ATOM 3202 N N . TYR A 1 389 ? -23.516 -25.172 -15.945 1 94.44 389 TYR A N 1
ATOM 3203 C CA . TYR A 1 389 ? -24.531 -25.281 -16.984 1 94.44 389 TYR A CA 1
ATOM 3204 C C . TYR A 1 389 ? -25.25 -26.609 -16.906 1 94.44 389 TYR A C 1
ATOM 3206 O O . TYR A 1 389 ? -26.422 -26.734 -17.297 1 94.44 389 TYR A O 1
ATOM 3214 N N . GLU A 1 390 ? -24.531 -27.578 -16.438 1 93.56 390 GLU A N 1
ATOM 3215 C CA . GLU A 1 390 ? -25.203 -28.844 -16.156 1 93.56 390 GLU A CA 1
ATOM 3216 C C . GLU A 1 390 ? -26.266 -28.688 -15.086 1 93.56 390 GLU A C 1
ATOM 3218 O O . GLU A 1 390 ? -27.359 -29.234 -15.211 1 93.56 390 GLU A O 1
ATOM 3223 N N . LEU A 1 391 ? -25.906 -27.953 -14.117 1 92.81 391 LEU A N 1
ATOM 3224 C CA . LEU A 1 391 ? -26.844 -27.688 -13.031 1 92.81 391 LEU A CA 1
ATOM 3225 C C . LEU A 1 391 ? -28.047 -26.906 -13.539 1 92.81 391 LEU A C 1
ATOM 3227 O O . LEU A 1 391 ? -29.156 -27.062 -13.008 1 92.81 391 LEU A O 1
ATOM 3231 N N . LEU A 1 392 ? -27.844 -26.141 -14.562 1 93.5 392 LEU A N 1
ATOM 3232 C CA . LEU A 1 392 ? -28.906 -25.344 -15.156 1 93.5 392 LEU A CA 1
ATOM 3233 C C . LEU A 1 392 ? -29.656 -26.156 -16.203 1 93.5 392 LEU A C 1
ATOM 3235 O O . LEU A 1 392 ? -30.578 -25.641 -16.859 1 93.5 392 LEU A O 1
ATOM 3239 N N . ASN A 1 393 ? -29.312 -27.438 -16.391 1 93.31 393 ASN A N 1
ATOM 3240 C CA . ASN A 1 393 ? -29.922 -28.359 -17.328 1 93.31 393 ASN A CA 1
ATOM 3241 C C . ASN A 1 393 ? -29.781 -27.859 -18.766 1 93.31 393 ASN A C 1
ATOM 3243 O O . ASN A 1 393 ? -30.75 -27.859 -19.531 1 93.31 393 ASN A O 1
ATOM 3247 N N . MET A 1 394 ? -28.641 -27.312 -18.969 1 94.12 394 MET A N 1
ATOM 3248 C CA . MET A 1 394 ? -28.266 -26.906 -20.328 1 94.12 394 MET A CA 1
ATOM 3249 C C . MET A 1 394 ? -27.125 -27.766 -20.859 1 94.12 394 MET A C 1
ATOM 3251 O O . MET A 1 394 ? -25.984 -27.312 -20.922 1 94.12 394 MET A O 1
ATOM 3255 N N . PRO A 1 395 ? -27.391 -28.922 -21.266 1 93.5 395 PRO A N 1
ATOM 3256 C CA . PRO A 1 395 ? -26.359 -29.922 -21.562 1 93.5 395 PRO A CA 1
ATOM 3257 C C . PRO A 1 395 ? -25.5 -29.547 -22.766 1 93.5 395 PRO A C 1
ATOM 3259 O O . PRO A 1 395 ? -24.312 -29.891 -22.812 1 93.5 395 PRO A O 1
ATOM 3262 N N . PHE A 1 396 ? -26.047 -28.828 -23.719 1 93.12 396 PHE A N 1
ATOM 3263 C CA . PHE A 1 396 ? -25.266 -28.469 -24.906 1 93.12 396 PHE A CA 1
ATOM 3264 C C . PHE A 1 396 ? -24.188 -27.453 -24.547 1 93.12 396 PHE A C 1
ATOM 3266 O O . PHE A 1 396 ? -23.062 -27.547 -25.062 1 93.12 396 PHE A O 1
ATOM 3273 N N . TYR A 1 397 ? -24.625 -26.578 -23.719 1 92 397 TYR A N 1
ATOM 3274 C CA . TYR A 1 397 ? -23.609 -25.641 -23.234 1 92 397 TYR A CA 1
ATOM 3275 C C . TYR A 1 397 ? -22.578 -26.344 -22.375 1 92 397 TYR A C 1
ATOM 3277 O O . TYR A 1 397 ? -21.375 -26.094 -22.516 1 92 397 TYR A O 1
ATOM 3285 N N . SER A 1 398 ? -23 -27.188 -21.578 1 95.12 398 SER A N 1
ATOM 3286 C CA . SER A 1 398 ? -22.109 -27.938 -20.719 1 95.12 398 SER A CA 1
ATOM 3287 C C . SER A 1 398 ? -21.109 -28.766 -21.531 1 95.12 398 SER A C 1
ATOM 3289 O O . SER A 1 398 ? -19.922 -28.812 -21.203 1 95.12 398 SER A O 1
ATOM 3291 N N . LEU A 1 399 ? -21.625 -29.328 -22.578 1 95.12 399 LEU A N 1
ATOM 3292 C CA . LEU A 1 399 ? -20.797 -30.156 -23.453 1 95.12 399 LEU A CA 1
ATOM 3293 C C . LEU A 1 399 ? -19.656 -29.344 -24.047 1 95.12 399 LEU A C 1
ATOM 3295 O O . LEU A 1 399 ? -18.516 -29.812 -24.078 1 95.12 399 LEU A O 1
ATOM 3299 N N . CYS A 1 400 ? -19.969 -28.188 -24.484 1 94.94 400 CYS A N 1
ATOM 3300 C CA . CYS A 1 400 ? -18.969 -27.312 -25.109 1 94.94 400 CYS A CA 1
ATOM 3301 C C . CYS A 1 400 ? -17.844 -26.984 -24.125 1 94.94 400 CYS A C 1
ATOM 3303 O O . CYS A 1 400 ? -16.672 -27.031 -24.5 1 94.94 400 CYS A O 1
ATOM 3305 N N . TYR A 1 401 ? -18.188 -26.688 -22.969 1 95.75 401 TYR A N 1
ATOM 3306 C CA . TYR A 1 401 ? -17.203 -26.281 -21.984 1 95.75 401 TYR A CA 1
ATOM 3307 C C . TYR A 1 401 ? -16.406 -27.484 -21.469 1 95.75 401 TYR A C 1
ATOM 3309 O O . TYR A 1 401 ? -15.203 -27.375 -21.219 1 95.75 401 TYR A O 1
ATOM 3317 N N . PHE A 1 402 ? -17.031 -28.625 -21.312 1 95.62 402 PHE A N 1
ATOM 3318 C CA . PHE A 1 402 ? -16.312 -29.828 -20.922 1 95.62 402 PHE A CA 1
ATOM 3319 C C . PHE A 1 402 ? -15.328 -30.234 -22 1 95.62 402 PHE A C 1
ATOM 3321 O O . PHE A 1 402 ? -14.25 -30.766 -21.703 1 95.62 402 PHE A O 1
ATOM 3328 N N . LYS A 1 403 ? -15.719 -30 -23.203 1 95.19 403 LYS A N 1
ATOM 3329 C CA . LYS A 1 403 ? -14.82 -30.312 -24.312 1 95.19 403 LYS A CA 1
ATOM 3330 C C . LYS A 1 403 ? -13.562 -29.453 -24.25 1 95.19 403 LYS A C 1
ATOM 3332 O O . LYS A 1 403 ? -12.461 -29.938 -24.531 1 95.19 403 LYS A O 1
ATOM 3337 N N . GLU A 1 404 ? -13.781 -28.219 -23.969 1 93.94 404 GLU A N 1
ATOM 3338 C CA . GLU A 1 404 ? -12.641 -27.328 -23.828 1 93.94 404 GLU A CA 1
ATOM 3339 C C . GLU A 1 404 ? -11.727 -27.766 -22.688 1 93.94 404 GLU A C 1
ATOM 3341 O O . GLU A 1 404 ? -10.5 -27.719 -22.812 1 93.94 404 GLU A O 1
ATOM 3346 N N . ALA A 1 405 ? -12.297 -28.156 -21.594 1 93.62 405 ALA A N 1
ATOM 3347 C CA . ALA A 1 405 ? -11.523 -28.625 -20.453 1 93.62 405 ALA A CA 1
ATOM 3348 C C . ALA A 1 405 ? -10.75 -29.906 -20.812 1 93.62 405 ALA A C 1
ATOM 3350 O O . ALA A 1 405 ? -9.594 -30.062 -20.406 1 93.62 405 ALA A O 1
ATOM 3351 N N . GLN A 1 406 ? -11.359 -30.781 -21.516 1 92.31 406 GLN A N 1
ATOM 3352 C CA . GLN A 1 406 ? -10.734 -32.031 -21.922 1 92.31 406 GLN A CA 1
ATOM 3353 C C . GLN A 1 406 ? -9.562 -31.797 -22.859 1 92.31 406 GLN A C 1
ATOM 3355 O O . GLN A 1 406 ? -8.555 -32.5 -22.812 1 92.31 406 GLN A O 1
ATOM 3360 N N . LYS A 1 407 ? -9.711 -30.797 -23.703 1 89.56 407 LYS A N 1
ATOM 3361 C CA . LYS A 1 407 ? -8.633 -30.438 -24.625 1 89.56 407 LYS A CA 1
ATOM 3362 C C . LYS A 1 407 ? -7.391 -30 -23.859 1 89.56 407 LYS A C 1
ATOM 3364 O O . LYS A 1 407 ? -6.266 -30.266 -24.297 1 89.56 407 LYS A O 1
ATOM 3369 N N . LEU A 1 408 ? -7.609 -29.375 -22.781 1 85.12 408 LEU A N 1
ATOM 3370 C CA . LEU A 1 408 ? -6.504 -28.859 -21.984 1 85.12 408 LEU A CA 1
ATOM 3371 C C . LEU A 1 408 ? -5.863 -29.969 -21.156 1 85.12 408 LEU A C 1
ATOM 3373 O O . LEU A 1 408 ? -4.66 -29.922 -20.891 1 85.12 408 LEU A O 1
ATOM 3377 N N . ARG A 1 409 ? -6.734 -30.906 -20.75 1 86.25 409 ARG A N 1
ATOM 3378 C CA . ARG A 1 409 ? -6.25 -32.062 -20.016 1 86.25 409 ARG A CA 1
ATOM 3379 C C . ARG A 1 409 ? -6.773 -33.344 -20.625 1 86.25 409 ARG A C 1
ATOM 3381 O O . ARG A 1 409 ? -7.652 -34 -20.047 1 86.25 409 ARG A O 1
ATOM 3388 N N . PRO A 1 410 ? -6.059 -33.719 -21.531 1 84.25 410 PRO A N 1
ATOM 3389 C CA . PRO A 1 410 ? -6.578 -34.875 -22.281 1 84.25 410 PRO A CA 1
ATOM 3390 C C . PRO A 1 410 ? -6.453 -36.188 -21.5 1 84.25 410 PRO A C 1
ATOM 3392 O O . PRO A 1 410 ? -7.246 -37.094 -21.703 1 84.25 410 PRO A O 1
ATOM 3395 N N . ASN A 1 411 ? -5.574 -36.25 -20.594 1 82.25 411 ASN A N 1
ATOM 3396 C CA . ASN A 1 411 ? -5.332 -37.531 -19.906 1 82.25 411 ASN A CA 1
ATOM 3397 C C . ASN A 1 411 ? -5.945 -37.531 -18.5 1 82.25 411 ASN A C 1
ATOM 3399 O O . ASN A 1 411 ? -5.562 -38.344 -17.656 1 82.25 411 ASN A O 1
ATOM 3403 N N . ASP A 1 412 ? -6.844 -36.688 -18.281 1 84.5 412 ASP A N 1
ATOM 3404 C CA . ASP A 1 412 ? -7.555 -36.656 -17 1 84.5 412 ASP A CA 1
ATOM 3405 C C . ASP A 1 412 ? -8.914 -37.344 -17.109 1 84.5 412 ASP A C 1
ATOM 3407 O O . ASP A 1 412 ? -9.797 -36.875 -17.828 1 84.5 412 ASP A O 1
ATOM 3411 N N . PRO A 1 413 ? -9.055 -38.375 -16.391 1 88.25 413 PRO A N 1
ATOM 3412 C CA . PRO A 1 413 ? -10.297 -39.156 -16.516 1 88.25 413 PRO A CA 1
ATOM 3413 C C . PRO A 1 413 ? -11.523 -38.375 -16.031 1 88.25 413 PRO A C 1
ATOM 3415 O O . PRO A 1 413 ? -12.641 -38.656 -16.469 1 88.25 413 PRO A O 1
ATOM 3418 N N . ARG A 1 414 ? -11.422 -37.406 -15.219 1 85.94 414 ARG A N 1
ATOM 3419 C CA . ARG A 1 414 ? -12.547 -36.625 -14.695 1 85.94 414 ARG A CA 1
ATOM 3420 C C . ARG A 1 414 ? -13.258 -35.875 -15.797 1 85.94 414 ARG A C 1
ATOM 3422 O O . ARG A 1 414 ? -14.477 -35.656 -15.742 1 85.94 414 ARG A O 1
ATOM 3429 N N . MET A 1 415 ? -12.492 -35.406 -16.625 1 90.94 415 MET A N 1
ATOM 3430 C CA . MET A 1 415 ? -13.062 -34.656 -17.734 1 90.94 415 MET A CA 1
ATOM 3431 C C . MET A 1 415 ? -13.836 -35.594 -18.672 1 90.94 415 MET A C 1
ATOM 3433 O O . MET A 1 415 ? -14.906 -35.219 -19.172 1 90.94 415 MET A O 1
ATOM 3437 N N . LEU A 1 416 ? -13.312 -36.688 -18.828 1 92.19 416 LEU A N 1
ATOM 3438 C CA . LEU A 1 416 ? -13.945 -37.656 -19.719 1 92.19 416 LEU A CA 1
ATOM 3439 C C . LEU A 1 416 ? -15.242 -38.188 -19.109 1 92.19 416 LEU A C 1
ATOM 3441 O O . LEU A 1 416 ? -16.219 -38.406 -19.828 1 92.19 416 LEU A O 1
ATOM 3445 N N . ILE A 1 417 ? -15.203 -38.375 -17.875 1 93 417 ILE A N 1
ATOM 3446 C CA . ILE A 1 417 ? -16.406 -38.844 -17.172 1 93 417 ILE A CA 1
ATOM 3447 C C . ILE A 1 417 ? -17.5 -37.781 -17.297 1 93 417 ILE A C 1
ATOM 3449 O O . ILE A 1 417 ? -18.656 -38.125 -17.562 1 93 417 ILE A O 1
ATOM 3453 N N . ALA A 1 418 ? -17.109 -36.562 -17.109 1 93.44 418 ALA A N 1
ATOM 3454 C CA . ALA A 1 418 ? -18.078 -35.469 -17.234 1 93.44 418 ALA A CA 1
ATOM 3455 C C . ALA A 1 418 ? -18.656 -35.406 -18.656 1 93.44 418 ALA A C 1
ATOM 3457 O O . ALA A 1 418 ? -19.859 -35.188 -18.828 1 93.44 418 ALA A O 1
ATOM 3458 N N . LEU A 1 419 ? -17.891 -35.594 -19.609 1 94.88 419 LEU A N 1
ATOM 3459 C CA . LEU A 1 419 ? -18.312 -35.594 -21 1 94.88 419 LEU A CA 1
ATOM 3460 C C . LEU A 1 419 ? -19.25 -36.781 -21.266 1 94.88 419 LEU A C 1
ATOM 3462 O O . LEU A 1 419 ? -20.266 -36.625 -21.953 1 94.88 419 LEU A O 1
ATOM 3466 N N . GLY A 1 420 ? -18.844 -37.906 -20.766 1 94.94 420 GLY A N 1
ATOM 3467 C CA . GLY A 1 420 ? -19.688 -39.094 -20.906 1 94.94 420 GLY A CA 1
ATOM 3468 C C . GLY A 1 420 ? -21.078 -38.906 -20.328 1 94.94 420 GLY A C 1
ATOM 3469 O O . GLY A 1 420 ? -22.062 -39.312 -20.938 1 94.94 420 GLY A O 1
ATOM 3470 N N . ASP A 1 421 ? -21.125 -38.344 -19.188 1 94.88 421 ASP A N 1
ATOM 3471 C CA . ASP A 1 421 ? -22.406 -38.094 -18.531 1 94.88 421 ASP A CA 1
ATOM 3472 C C . ASP A 1 421 ? -23.266 -37.156 -19.359 1 94.88 421 ASP A C 1
ATOM 3474 O O . ASP A 1 421 ? -24.469 -37.344 -19.469 1 94.88 421 ASP A O 1
ATOM 3478 N N . THR A 1 422 ? -22.688 -36.125 -19.875 1 95.56 422 THR A N 1
ATOM 3479 C CA . THR A 1 422 ? -23.422 -35.156 -20.672 1 95.56 422 THR A CA 1
ATOM 3480 C C . THR A 1 422 ? -23.906 -35.781 -21.984 1 95.56 422 THR A C 1
ATOM 3482 O O . THR A 1 422 ? -25.047 -35.562 -22.391 1 95.56 422 THR A O 1
ATOM 3485 N N . TYR A 1 423 ? -23.094 -36.594 -22.594 1 95.69 423 TYR A N 1
ATOM 3486 C CA . TYR A 1 423 ? -23.5 -37.281 -23.812 1 95.69 423 TYR A CA 1
ATOM 3487 C C . TYR A 1 423 ? -24.656 -38.25 -23.516 1 95.69 423 TYR A C 1
ATOM 3489 O O . TYR A 1 423 ? -25.562 -38.406 -24.328 1 95.69 423 TYR A O 1
ATOM 3497 N N . ASN A 1 424 ? -24.562 -38.844 -22.359 1 94.12 424 ASN A N 1
ATOM 3498 C CA . ASN A 1 424 ? -25.656 -39.719 -21.953 1 94.12 424 ASN A CA 1
ATOM 3499 C C . ASN A 1 424 ? -26.953 -38.938 -21.781 1 94.12 424 ASN A C 1
ATOM 3501 O O . ASN A 1 424 ? -28.016 -39.406 -22.156 1 94.12 424 ASN A O 1
ATOM 3505 N N . THR A 1 425 ? -26.844 -37.781 -21.219 1 93.94 425 THR A N 1
ATOM 3506 C CA . THR A 1 425 ? -28.016 -36.938 -20.969 1 93.94 425 THR A CA 1
ATOM 3507 C C . THR A 1 425 ? -28.656 -36.5 -22.281 1 93.94 425 THR A C 1
ATOM 3509 O O . THR A 1 425 ? -29.875 -36.406 -22.375 1 93.94 425 THR A O 1
ATOM 3512 N N . ILE A 1 426 ? -27.844 -36.25 -23.281 1 94.19 426 ILE A N 1
ATOM 3513 C CA . ILE A 1 426 ? -28.375 -35.812 -24.578 1 94.19 426 ILE A CA 1
ATOM 3514 C C . ILE A 1 426 ? -28.672 -37.031 -25.453 1 94.19 426 ILE A C 1
ATOM 3516 O O . ILE A 1 426 ? -28.922 -36.875 -26.641 1 94.19 426 ILE A O 1
ATOM 3520 N N . GLU A 1 427 ? -28.516 -38.25 -24.953 1 92.38 427 GLU A N 1
ATOM 3521 C CA . GLU A 1 427 ? -28.875 -39.531 -25.562 1 92.38 427 GLU A CA 1
ATOM 3522 C C . GLU A 1 427 ? -27.953 -39.875 -26.734 1 92.38 427 GLU A C 1
ATOM 3524 O O . GLU A 1 427 ? -28.406 -40.406 -27.75 1 92.38 427 GLU A O 1
ATOM 3529 N N . ASN A 1 428 ? -26.891 -39.312 -26.688 1 94.56 428 ASN A N 1
ATOM 3530 C CA . ASN A 1 428 ? -25.828 -39.781 -27.578 1 94.56 428 ASN A CA 1
ATOM 3531 C C . ASN A 1 428 ? -25.016 -40.875 -26.938 1 94.56 428 ASN A C 1
ATOM 3533 O O . ASN A 1 428 ? -23.891 -40.656 -26.484 1 94.56 428 ASN A O 1
ATOM 3537 N N . LEU A 1 429 ? -25.438 -42.062 -26.984 1 93.88 429 LEU A N 1
ATOM 3538 C CA . LEU A 1 429 ? -24.953 -43.188 -26.203 1 93.88 429 LEU A CA 1
ATOM 3539 C C . LEU A 1 429 ? -23.609 -43.656 -26.734 1 93.88 429 LEU A C 1
ATOM 3541 O O . LEU A 1 429 ? -22.75 -44.094 -25.953 1 93.88 429 LEU A O 1
ATOM 3545 N N . ASN A 1 430 ? -23.438 -43.562 -27.984 1 94.06 430 ASN A N 1
ATOM 3546 C CA . ASN A 1 430 ? -22.172 -44.031 -28.562 1 94.06 430 ASN A CA 1
ATOM 3547 C C . ASN A 1 430 ? -21 -43.188 -28.078 1 94.06 430 ASN A C 1
ATOM 3549 O O . ASN A 1 430 ? -19.969 -4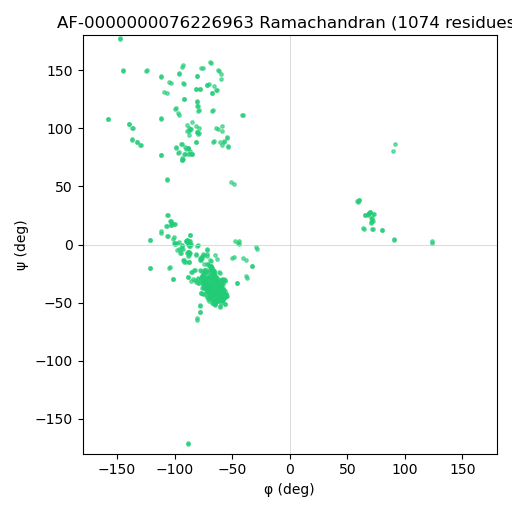3.75 -27.688 1 94.06 430 ASN A O 1
ATOM 3553 N N . GLU A 1 431 ? -21.219 -41.938 -28.188 1 95.38 431 GLU A N 1
ATOM 3554 C CA . GLU A 1 431 ? -20.141 -41.062 -27.719 1 95.38 431 GLU A CA 1
ATOM 3555 C C . GLU A 1 431 ? -19.922 -41.219 -26.219 1 95.38 431 GLU A C 1
ATOM 3557 O O . GLU A 1 431 ? -18.781 -41.094 -25.75 1 95.38 431 GLU A O 1
ATOM 3562 N N . ALA A 1 432 ? -20.906 -41.375 -25.453 1 96.19 432 ALA A N 1
ATOM 3563 C CA . ALA A 1 432 ? -20.797 -41.562 -24.016 1 96.19 432 ALA A CA 1
ATOM 3564 C C . ALA A 1 432 ? -19.969 -42.812 -23.703 1 96.19 432 ALA A C 1
ATOM 3566 O O . ALA A 1 432 ? -19.094 -42.781 -22.828 1 96.19 432 ALA A O 1
ATOM 3567 N N . LYS A 1 433 ? -20.25 -43.844 -24.453 1 94.56 433 LYS A N 1
ATOM 3568 C CA . LYS A 1 433 ? -19.531 -45.094 -24.25 1 94.56 433 LYS A CA 1
ATOM 3569 C C . LYS A 1 433 ? -18.047 -44.938 -24.531 1 94.56 433 LYS A C 1
ATOM 3571 O O . LYS A 1 433 ? -17.203 -45.469 -23.781 1 94.56 433 LYS A O 1
ATOM 3576 N N . LYS A 1 434 ? -17.797 -44.281 -25.562 1 95.12 434 LYS A N 1
ATOM 3577 C CA . LYS A 1 434 ? -16.406 -44.031 -25.922 1 95.12 434 LYS A CA 1
ATOM 3578 C C . LYS A 1 434 ? -15.68 -43.25 -24.828 1 95.12 434 LYS A C 1
ATOM 3580 O O . LYS A 1 434 ? -14.523 -43.531 -24.516 1 95.12 434 LYS A O 1
ATOM 3585 N N . CYS A 1 435 ? -16.344 -42.281 -24.297 1 95.25 435 CYS A N 1
ATOM 3586 C CA . CYS A 1 435 ? -15.766 -41.469 -23.25 1 95.25 435 CYS A CA 1
ATOM 3587 C C . CYS A 1 435 ? -15.5 -42.281 -22 1 95.25 435 CYS A C 1
ATOM 3589 O O . CYS A 1 435 ? -14.414 -42.219 -21.422 1 95.25 435 CYS A O 1
ATOM 3591 N N . PHE A 1 436 ? -16.422 -43.094 -21.594 1 94.44 436 PHE A N 1
ATOM 3592 C CA . PHE A 1 436 ? -16.25 -43.906 -20.391 1 94.44 436 PHE A CA 1
ATOM 3593 C C . PHE A 1 436 ? -15.164 -44.938 -20.594 1 94.44 436 PHE A C 1
ATOM 3595 O O . PHE A 1 436 ? -14.383 -45.219 -19.688 1 94.44 436 PHE A O 1
ATOM 3602 N N . LEU A 1 437 ? -15.117 -45.5 -21.766 1 93.31 437 LEU A N 1
ATOM 3603 C CA . LEU A 1 437 ? -14.094 -46.5 -22.078 1 93.31 437 LEU A CA 1
ATOM 3604 C C . LEU A 1 437 ? -12.703 -45.906 -21.984 1 93.31 437 LEU A C 1
ATOM 3606 O O . LEU A 1 437 ? -11.789 -46.5 -21.422 1 93.31 437 LEU A O 1
ATOM 3610 N N . ARG A 1 438 ? -12.594 -44.781 -22.5 1 93.5 438 ARG A N 1
ATOM 3611 C CA . ARG A 1 438 ? -11.312 -44.094 -22.453 1 93.5 438 ARG A CA 1
ATOM 3612 C C . ARG A 1 438 ? -10.945 -43.719 -21.016 1 93.5 438 ARG A C 1
ATOM 3614 O O . ARG A 1 438 ? -9.773 -43.812 -20.625 1 93.5 438 ARG A O 1
ATOM 3621 N N . ALA A 1 439 ? -11.883 -43.281 -20.266 1 92.81 439 ALA A N 1
ATOM 3622 C CA . ALA A 1 439 ? -11.648 -42.906 -18.859 1 92.81 439 ALA A CA 1
ATOM 3623 C C . ALA A 1 439 ? -11.18 -44.125 -18.062 1 92.81 439 ALA A C 1
ATOM 3625 O O . ALA A 1 439 ? -10.312 -44 -17.203 1 92.81 439 ALA A O 1
ATOM 3626 N N . VAL A 1 440 ? -11.719 -45.25 -18.344 1 90 440 VAL A N 1
ATOM 3627 C CA . VAL A 1 440 ? -11.344 -46.5 -17.672 1 90 440 VAL A CA 1
ATOM 3628 C C . VAL A 1 440 ? -9.898 -46.844 -18.016 1 90 440 VAL A C 1
ATOM 3630 O O . VAL A 1 440 ? -9.133 -47.281 -17.141 1 90 440 VAL A O 1
ATOM 3633 N N . ARG A 1 441 ? -9.516 -46.625 -19.203 1 89.38 441 ARG A N 1
ATOM 3634 C CA . ARG A 1 441 ? -8.172 -46.969 -19.672 1 89.38 441 ARG A CA 1
ATOM 3635 C C . ARG A 1 441 ? -7.133 -46.062 -19.016 1 89.38 441 ARG A C 1
ATOM 3637 O O . ARG A 1 441 ? -6.008 -46.5 -18.766 1 89.38 441 ARG A O 1
ATOM 3644 N N . LEU A 1 442 ? -7.52 -44.812 -18.812 1 86.56 442 LEU A N 1
ATOM 3645 C CA . LEU A 1 442 ? -6.602 -43.844 -18.219 1 86.56 442 LEU A CA 1
ATOM 3646 C C . LEU A 1 442 ? -6.441 -44.094 -16.734 1 86.56 442 LEU A C 1
ATOM 3648 O O . LEU A 1 442 ? -5.484 -43.625 -16.109 1 86.56 442 LEU A O 1
ATOM 3652 N N . GLY A 1 443 ? -7.219 -44.969 -16.141 1 77.06 443 GLY A N 1
ATOM 3653 C CA . GLY A 1 443 ? -7.074 -45.312 -14.734 1 77.06 443 GLY A CA 1
ATOM 3654 C C . GLY A 1 443 ? -7.898 -44.438 -13.82 1 77.06 443 GLY A C 1
ATOM 3655 O O . GLY A 1 443 ? -7.422 -43.375 -13.344 1 77.06 443 GLY A O 1
ATOM 3656 N N . ASP A 1 444 ? -9.094 -44.688 -13.68 1 72.62 444 ASP A N 1
ATOM 3657 C CA . ASP A 1 444 ? -9.953 -43.969 -12.734 1 72.62 444 ASP A CA 1
ATOM 3658 C C . ASP A 1 444 ? -9.836 -44.594 -11.336 1 72.62 444 ASP A C 1
ATOM 3660 O O . ASP A 1 444 ? -10.258 -45.719 -11.102 1 72.62 444 ASP A O 1
ATOM 3664 N N . SER A 1 445 ? -9.148 -43.906 -10.5 1 66.12 445 SER A N 1
ATOM 3665 C CA . SER A 1 445 ? -8.844 -44.406 -9.172 1 66.12 445 SER A CA 1
ATOM 3666 C C . SER A 1 445 ? -10.117 -44.719 -8.391 1 66.12 445 SER A C 1
ATOM 3668 O O . SER A 1 445 ? -10.172 -45.688 -7.641 1 66.12 445 SER A O 1
ATOM 3670 N N . GLU A 1 446 ? -11.156 -44 -8.648 1 71.94 446 GLU A N 1
ATOM 3671 C CA . GLU A 1 446 ? -12.367 -44.156 -7.848 1 71.94 446 GLU A CA 1
ATOM 3672 C C . GLU A 1 446 ? -13.367 -45.094 -8.516 1 71.94 446 GLU A C 1
ATOM 3674 O O . GLU A 1 446 ? -14.352 -45.5 -7.895 1 71.94 446 GLU A O 1
ATOM 3679 N N . GLY A 1 447 ? -13.086 -45.562 -9.695 1 79.88 447 GLY A N 1
ATOM 3680 C CA . GLY A 1 447 ? -13.93 -46.531 -10.391 1 79.88 447 GLY A CA 1
ATOM 3681 C C . GLY A 1 447 ? -15.234 -45.938 -10.891 1 79.88 447 GLY A C 1
ATOM 3682 O O . GLY A 1 447 ? -16.172 -46.688 -11.219 1 79.88 447 GLY A O 1
ATOM 3683 N N . GLN A 1 448 ? -15.32 -44.656 -10.891 1 85.69 448 GLN A N 1
ATOM 3684 C CA . GLN A 1 448 ? -16.547 -44 -11.328 1 85.69 448 GLN A CA 1
ATOM 3685 C C . GLN A 1 448 ? -16.797 -44.25 -12.812 1 85.69 448 GLN A C 1
ATOM 3687 O O . GLN A 1 448 ? -17.953 -44.438 -13.219 1 85.69 448 GLN A O 1
ATOM 3692 N N . ALA A 1 449 ? -15.766 -44.312 -13.547 1 90.31 449 ALA A N 1
ATOM 3693 C CA . ALA A 1 449 ? -15.898 -44.531 -14.984 1 90.31 449 ALA A CA 1
ATOM 3694 C C . ALA A 1 449 ? -16.406 -45.938 -15.297 1 90.31 449 ALA A C 1
ATOM 3696 O O . ALA A 1 449 ? -17.234 -46.125 -16.188 1 90.31 449 ALA A O 1
ATOM 3697 N N . ILE A 1 450 ? -16 -46.875 -14.5 1 90.25 450 ILE A N 1
ATOM 3698 C CA . ILE A 1 450 ? -16.344 -48.281 -14.758 1 90.25 450 ILE A CA 1
ATOM 3699 C C . ILE A 1 450 ? -17.828 -48.5 -14.461 1 90.25 450 ILE A C 1
ATOM 3701 O O . ILE A 1 450 ? -18.516 -49.156 -15.234 1 90.25 450 ILE A O 1
ATOM 3705 N N . VAL A 1 451 ? -18.25 -48 -13.406 1 90.38 451 VAL A N 1
ATOM 3706 C CA . VAL A 1 451 ? -19.641 -48.188 -13.008 1 90.38 451 VAL A CA 1
ATOM 3707 C C . VAL A 1 451 ? -20.562 -47.469 -14 1 90.38 451 VAL A C 1
ATOM 3709 O O . VAL A 1 451 ? -21.609 -48 -14.383 1 90.38 451 VAL A O 1
ATOM 3712 N N . LYS A 1 452 ? -20.188 -46.344 -14.391 1 92.88 452 LYS A N 1
ATOM 3713 C CA . LYS A 1 452 ? -21 -45.594 -15.344 1 92.88 452 LYS A CA 1
ATOM 3714 C C . LYS A 1 452 ? -21.031 -46.281 -16.703 1 92.88 452 LYS A C 1
ATOM 3716 O O . LYS A 1 452 ? -22.047 -46.281 -17.391 1 92.88 452 LYS A O 1
ATOM 3721 N N . LEU A 1 453 ? -19.922 -46.844 -17.094 1 93.25 453 LEU A N 1
ATOM 3722 C CA . LEU A 1 453 ? -19.875 -47.625 -18.312 1 93.25 453 LEU A CA 1
ATOM 3723 C C . LEU A 1 453 ? -20.797 -48.844 -18.234 1 93.25 453 LEU A C 1
ATOM 3725 O O . LEU A 1 453 ? -21.516 -49.125 -19.188 1 93.25 453 LEU A O 1
ATOM 3729 N N . GLY A 1 454 ? -20.766 -49.5 -17.062 1 93.56 454 GLY A N 1
ATOM 3730 C CA . GLY A 1 454 ? -21.656 -50.625 -16.859 1 93.56 454 GLY A CA 1
ATOM 3731 C C . GLY A 1 454 ? -23.125 -50.25 -16.969 1 93.56 454 GLY A C 1
ATOM 3732 O O . GLY A 1 454 ? -23.891 -50.969 -17.609 1 93.56 454 GLY A O 1
ATOM 3733 N N . ARG A 1 455 ? -23.453 -49.219 -16.359 1 93.81 455 ARG A N 1
ATOM 3734 C CA . ARG A 1 455 ? -24.844 -48.75 -16.391 1 93.81 455 ARG A CA 1
ATOM 3735 C C . ARG A 1 455 ? -25.266 -48.406 -17.812 1 93.81 455 ARG A C 1
ATOM 3737 O O . ARG A 1 455 ? -26.422 -48.625 -18.203 1 93.81 455 ARG A O 1
ATOM 3744 N N . LEU A 1 456 ? -24.422 -47.781 -18.531 1 94.75 456 LEU A N 1
ATOM 3745 C CA . LEU A 1 456 ? -24.719 -47.438 -19.906 1 94.75 456 LEU A CA 1
ATOM 3746 C C . LEU A 1 456 ? -24.875 -48.656 -20.781 1 94.75 456 LEU A C 1
ATOM 3748 O O . LEU A 1 456 ? -25.75 -48.719 -21.641 1 94.75 456 LEU A O 1
ATOM 3752 N N . GLN A 1 457 ? -24.078 -49.625 -20.578 1 94.94 457 GLN A N 1
ATOM 3753 C CA . GLN A 1 457 ? -24.156 -50.875 -21.312 1 94.94 457 GLN A CA 1
ATOM 3754 C C . GLN A 1 457 ? -25.453 -51.625 -21 1 94.94 457 GLN A C 1
ATOM 3756 O O . GLN A 1 457 ? -26.031 -52.25 -21.875 1 94.94 457 GLN A O 1
ATOM 3761 N N . GLU A 1 458 ? -25.828 -51.469 -19.766 1 92.88 458 GLU A N 1
ATOM 3762 C CA . GLU A 1 458 ? -27.125 -52.031 -19.359 1 92.88 458 GLU A CA 1
ATOM 3763 C C . GLU A 1 458 ? -28.266 -51.344 -20.094 1 92.88 458 GLU A C 1
ATOM 3765 O O . GLU A 1 458 ? -29.203 -52 -20.562 1 92.88 458 GLU A O 1
ATOM 3770 N N . GLN A 1 459 ? -28.156 -50.094 -20.203 1 92.81 459 GLN A N 1
ATOM 3771 C CA . GLN A 1 459 ? -29.156 -49.312 -20.875 1 92.81 459 GLN A CA 1
ATOM 3772 C C . GLN A 1 459 ? -29.234 -49.656 -22.359 1 92.81 459 GLN A C 1
ATOM 3774 O O . GLN A 1 459 ? -30.297 -49.594 -22.969 1 92.81 459 GLN A O 1
ATOM 3779 N N . CYS A 1 460 ? -28.125 -50 -22.953 1 93.25 460 CYS A N 1
ATOM 3780 C CA . CYS A 1 460 ? -28.031 -50.312 -24.375 1 93.25 460 CYS A CA 1
ATOM 3781 C C . CYS A 1 460 ? -28.297 -51.812 -24.594 1 93.25 460 CYS A C 1
ATOM 3783 O O . CYS A 1 460 ? -28.156 -52.312 -25.703 1 93.25 460 CYS A O 1
ATOM 3785 N N . ASN A 1 461 ? -28.594 -52.562 -23.547 1 91.88 461 ASN A N 1
ATOM 3786 C CA . ASN A 1 461 ? -28.922 -54 -23.578 1 91.88 461 ASN A CA 1
ATOM 3787 C C . ASN A 1 461 ? -27.719 -54.844 -23.969 1 91.88 461 ASN A C 1
ATOM 3789 O O . ASN A 1 461 ? -27.859 -55.844 -24.672 1 91.88 461 ASN A O 1
ATOM 3793 N N . GLU A 1 462 ? -26.672 -54.25 -23.688 1 93.88 462 GLU A N 1
ATOM 3794 C CA . GLU A 1 462 ? -25.438 -55.031 -23.828 1 93.88 462 GLU A CA 1
ATOM 3795 C C . GLU A 1 462 ? -25.062 -55.75 -22.531 1 93.88 462 GLU A C 1
ATOM 3797 O O . GLU A 1 462 ? -24.109 -55.344 -21.859 1 93.88 462 GLU A O 1
ATOM 3802 N N . MET A 1 463 ? -25.672 -56.781 -22.234 1 92.44 463 MET A N 1
ATOM 3803 C CA . MET A 1 463 ? -25.672 -57.406 -20.906 1 92.44 463 MET A CA 1
ATOM 3804 C C . MET A 1 463 ? -24.328 -58.062 -20.641 1 92.44 463 MET A C 1
ATOM 3806 O O . MET A 1 463 ? -23.828 -58.062 -19.516 1 92.44 463 MET A O 1
ATOM 3810 N N . GLU A 1 464 ? -23.766 -58.625 -21.656 1 93.25 464 GLU A N 1
ATOM 3811 C CA . GLU A 1 464 ? -22.484 -59.281 -21.469 1 93.25 464 GLU A CA 1
ATOM 3812 C C . GLU A 1 464 ? -21.391 -58.281 -21.125 1 93.25 464 GLU A C 1
ATOM 3814 O O . GLU A 1 464 ? -20.578 -58.531 -20.219 1 93.25 464 GLU A O 1
ATOM 3819 N N . GLU A 1 465 ? -21.391 -57.281 -21.891 1 94.19 465 GLU A N 1
ATOM 3820 C CA . GLU A 1 465 ? -20.391 -56.219 -21.641 1 94.19 465 GLU A CA 1
ATOM 3821 C C . GLU A 1 465 ? -20.609 -55.562 -20.281 1 94.19 465 GLU A C 1
ATOM 3823 O O . GLU A 1 465 ? -19.641 -55.25 -19.594 1 94.19 465 GLU A O 1
ATOM 3828 N N . ALA A 1 466 ? -21.766 -55.281 -19.906 1 94.88 466 ALA A N 1
ATOM 3829 C CA . ALA A 1 466 ? -22.094 -54.719 -18.609 1 94.88 466 ALA A CA 1
ATOM 3830 C C . ALA A 1 466 ? -21.609 -55.594 -17.469 1 94.88 466 ALA A C 1
ATOM 3832 O O . ALA A 1 466 ? -21.078 -55.094 -16.469 1 94.88 466 ALA A O 1
ATOM 3833 N N . ALA A 1 467 ? -21.828 -56.875 -17.656 1 93.88 467 ALA A N 1
ATOM 3834 C CA . ALA A 1 467 ? -21.391 -57.844 -16.641 1 93.88 467 ALA A CA 1
ATOM 3835 C C . ALA A 1 467 ? -19.875 -57.781 -16.453 1 93.88 467 ALA A C 1
ATOM 3837 O O . ALA A 1 467 ? -19.391 -57.875 -15.312 1 93.88 467 ALA A O 1
ATOM 3838 N N . LEU A 1 468 ? -19.188 -57.688 -17.516 1 93.56 468 LEU A N 1
ATOM 3839 C CA . LEU A 1 468 ? -17.734 -57.594 -17.453 1 93.56 468 LEU A CA 1
ATOM 3840 C C . LEU A 1 468 ? -17.312 -56.344 -16.719 1 93.56 468 LEU A C 1
ATOM 3842 O O . LEU A 1 468 ? -16.406 -56.375 -15.883 1 93.56 468 LEU A O 1
ATOM 3846 N N . SER A 1 469 ? -17.938 -55.25 -17.047 1 93.44 469 SER A N 1
ATOM 3847 C CA . SER A 1 469 ? -17.625 -53.969 -16.422 1 93.44 469 SER A CA 1
ATOM 3848 C C . SER A 1 469 ? -17.922 -54 -14.922 1 93.44 469 SER A C 1
ATOM 3850 O O . SER A 1 469 ? -17.109 -53.531 -14.117 1 93.44 469 SER A O 1
ATOM 3852 N N . TYR A 1 470 ? -19.031 -54.5 -14.531 1 91.5 470 TYR A N 1
ATOM 3853 C CA . TYR A 1 470 ? -19.391 -54.594 -13.125 1 91.5 470 TYR A CA 1
ATOM 3854 C C . TYR A 1 470 ? -18.453 -55.531 -12.367 1 91.5 470 TYR A C 1
ATOM 3856 O O . TYR A 1 470 ? -18.141 -55.281 -11.203 1 91.5 470 TYR A O 1
ATOM 3864 N N . THR A 1 471 ? -18.062 -56.594 -13.023 1 91.06 471 THR A N 1
ATOM 3865 C CA . THR A 1 471 ? -17.094 -57.5 -12.406 1 91.06 471 THR A CA 1
ATOM 3866 C C . THR A 1 471 ? -15.781 -56.75 -12.125 1 91.06 471 THR A C 1
ATOM 3868 O O . THR A 1 471 ? -15.203 -56.906 -11.039 1 91.06 471 THR A O 1
ATOM 3871 N N . LYS A 1 472 ? -15.336 -56.062 -13.086 1 88.94 472 LYS A N 1
ATOM 3872 C CA . LYS A 1 472 ? -14.117 -55.25 -12.922 1 88.94 472 LYS A CA 1
ATOM 3873 C C . LYS A 1 472 ? -14.266 -54.25 -11.805 1 88.94 472 LYS A C 1
ATOM 3875 O O . LYS A 1 472 ? -13.32 -53.969 -11.062 1 88.94 472 LYS A O 1
ATOM 3880 N N . TYR A 1 473 ? -15.414 -53.625 -11.75 1 89 473 TYR A N 1
ATOM 3881 C CA . TYR A 1 473 ? -15.711 -52.625 -10.727 1 89 473 TYR A CA 1
ATOM 3882 C C . TYR A 1 473 ? -15.609 -53.219 -9.336 1 89 473 TYR A C 1
ATOM 3884 O O . TYR A 1 473 ? -14.992 -52.656 -8.438 1 89 473 TYR A O 1
ATOM 3892 N N . ILE A 1 474 ? -16.188 -54.344 -9.148 1 86.06 474 ILE A N 1
ATOM 3893 C CA . ILE A 1 474 ? -16.219 -55.031 -7.859 1 86.06 474 ILE A CA 1
ATOM 3894 C C . ILE A 1 474 ? -14.812 -55.469 -7.48 1 86.06 474 ILE A C 1
ATOM 3896 O O . ILE A 1 474 ? -14.414 -55.406 -6.316 1 86.06 474 ILE A O 1
ATOM 3900 N N . LYS A 1 475 ? -14.094 -55.906 -8.383 1 83.88 475 LYS A N 1
ATOM 3901 C CA . LYS A 1 475 ? -12.727 -56.344 -8.125 1 83.88 475 LYS A CA 1
ATOM 3902 C C . LYS A 1 475 ? -11.844 -55.188 -7.695 1 83.88 475 LYS A C 1
ATOM 3904 O O . LYS A 1 475 ? -10.961 -55.344 -6.848 1 83.88 475 LYS A O 1
ATOM 3909 N N . ARG A 1 476 ? -12.125 -54.094 -8.305 1 80.94 476 ARG A N 1
ATOM 3910 C CA . ARG A 1 476 ? -11.336 -52.906 -8.008 1 80.94 476 ARG A CA 1
ATOM 3911 C C . ARG A 1 476 ? -11.641 -52.375 -6.613 1 80.94 476 ARG A C 1
ATOM 3913 O O . ARG A 1 476 ? -10.75 -51.844 -5.93 1 80.94 476 ARG A O 1
ATOM 3920 N N . LEU A 1 477 ? -12.945 -52.344 -6.184 1 74.38 477 LEU A N 1
ATOM 3921 C CA . LEU A 1 477 ? -13.359 -51.75 -4.918 1 74.38 477 LEU A CA 1
ATOM 3922 C C . LEU A 1 477 ? -13.219 -52.75 -3.773 1 74.38 477 LEU A C 1
ATOM 3924 O O . LEU A 1 477 ? -13.359 -52.375 -2.604 1 74.38 477 LEU A O 1
ATOM 3928 N N . GLU A 1 478 ? -13.242 -54 -4.086 1 65.12 478 GLU A N 1
ATOM 3929 C CA . GLU A 1 478 ? -13.102 -54.969 -3.016 1 65.12 478 GLU A CA 1
ATOM 3930 C C . GLU A 1 478 ? -12.094 -54.5 -1.971 1 65.12 478 GLU A C 1
ATOM 3932 O O . GLU A 1 478 ? -12.25 -54.781 -0.78 1 65.12 478 GLU A O 1
ATOM 3937 N N . ASN A 1 479 ? -11.188 -53.719 -2.396 1 57.59 479 ASN A N 1
ATOM 3938 C CA . ASN A 1 479 ? -10.203 -53.281 -1.406 1 57.59 479 ASN A CA 1
ATOM 3939 C C . ASN A 1 479 ? -10.57 -51.938 -0.82 1 57.59 479 ASN A C 1
ATOM 3941 O O . ASN A 1 479 ? -9.875 -51.406 0.064 1 57.59 479 ASN A O 1
ATOM 3945 N N . SER A 1 480 ? -11.617 -51.312 -1.397 1 58.31 480 SER A N 1
ATOM 3946 C CA . SER A 1 480 ? -11.945 -50 -0.903 1 58.31 480 SER A CA 1
ATOM 3947 C C . SER A 1 480 ? -13.273 -50 -0.162 1 58.31 480 SER A C 1
ATOM 3949 O O . SER A 1 480 ? -14.164 -50.781 -0.475 1 58.31 480 SER A O 1
ATOM 3951 N N . VAL A 1 481 ? -13.336 -49.875 1.062 1 52.09 481 VAL A N 1
ATOM 3952 C CA . VAL A 1 481 ? -14.43 -49.906 2.029 1 52.09 481 VAL A CA 1
ATOM 3953 C C . VAL A 1 481 ? -15.578 -49.031 1.528 1 52.09 481 VAL A C 1
ATOM 3955 O O . VAL A 1 481 ? -16.594 -48.875 2.221 1 52.09 481 VAL A O 1
ATOM 3958 N N . HIS A 1 482 ? -15.523 -48.469 0.412 1 54.88 482 HIS A N 1
ATOM 3959 C CA . HIS A 1 482 ? -16.562 -47.469 0.174 1 54.88 482 HIS A CA 1
ATOM 3960 C C . HIS A 1 482 ? -17.859 -48.156 -0.256 1 54.88 482 HIS A C 1
ATOM 3962 O O . HIS A 1 482 ? -17.875 -48.969 -1.168 1 54.88 482 HIS A O 1
ATOM 3968 N N . ILE A 1 483 ? -18.828 -48.281 0.685 1 53.81 483 ILE A N 1
ATOM 3969 C CA . ILE A 1 483 ? -20.203 -48.75 0.536 1 53.81 483 ILE A CA 1
ATOM 3970 C C . ILE A 1 483 ? -20.953 -47.844 -0.427 1 53.81 483 ILE A C 1
ATOM 3972 O O . ILE A 1 483 ? -21.094 -46.656 -0.176 1 53.81 483 ILE A O 1
ATOM 3976 N N . SER A 1 484 ? -20.906 -48.125 -1.765 1 69.38 484 SER A N 1
ATOM 3977 C CA . SER A 1 484 ? -21.625 -47.219 -2.678 1 69.38 484 SER A CA 1
ATOM 3978 C C . SER A 1 484 ? -22.859 -47.906 -3.246 1 69.38 484 SER A C 1
ATOM 3980 O O . SER A 1 484 ? -22.938 -49.156 -3.287 1 69.38 484 SER A O 1
ATOM 3982 N N . GLU A 1 485 ? -24 -47.312 -3.238 1 77.94 485 GLU A N 1
ATOM 3983 C 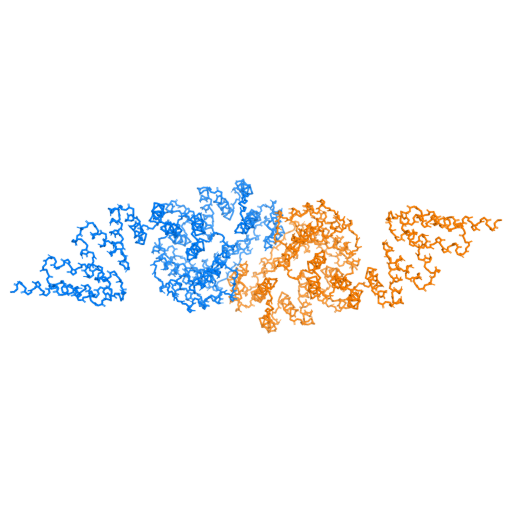CA . GLU A 1 485 ? -25.203 -47.688 -3.955 1 77.94 485 GLU A CA 1
ATOM 3984 C C . GLU A 1 485 ? -24.859 -48.344 -5.289 1 77.94 485 GLU A C 1
ATOM 3986 O O . GLU A 1 485 ? -25.547 -49.281 -5.73 1 77.94 485 GLU A O 1
ATOM 3991 N N . ASP A 1 486 ? -23.734 -48.156 -5.723 1 85.81 486 ASP A N 1
ATOM 3992 C CA . ASP A 1 486 ? -23.328 -48.625 -7.035 1 85.81 486 ASP A CA 1
ATOM 3993 C C . ASP A 1 486 ? -22.844 -50.094 -6.953 1 85.81 486 ASP A C 1
ATOM 3995 O O . ASP A 1 486 ? -23.078 -50.875 -7.871 1 85.81 486 ASP A O 1
ATOM 3999 N N . ILE A 1 487 ? -22.297 -50.375 -5.797 1 84.44 487 ILE A N 1
ATOM 4000 C CA . ILE A 1 487 ? -21.812 -51.75 -5.617 1 84.44 487 ILE A CA 1
ATOM 4001 C C . ILE A 1 487 ? -23 -52.719 -5.477 1 84.44 487 ILE A C 1
ATOM 4003 O O . ILE A 1 487 ? -22.984 -53.812 -6.027 1 84.44 487 ILE A O 1
ATOM 4007 N N . ALA A 1 488 ? -23.938 -52.156 -4.738 1 87 488 ALA A N 1
ATOM 4008 C CA . ALA A 1 488 ? -25.156 -52.969 -4.555 1 87 488 ALA A CA 1
ATOM 4009 C C . ALA A 1 488 ? -25.828 -53.25 -5.895 1 87 488 ALA A C 1
ATOM 4011 O O . ALA A 1 488 ? -26.234 -54.375 -6.152 1 87 488 ALA A O 1
ATOM 4012 N N . HIS A 1 489 ? -25.891 -52.25 -6.668 1 89.75 489 HIS A N 1
ATOM 4013 C CA . HIS A 1 489 ? -26.516 -52.406 -7.98 1 89.75 489 HIS A CA 1
ATOM 4014 C C . HIS A 1 489 ? -25.703 -53.375 -8.859 1 89.75 489 HIS A C 1
ATOM 4016 O O . HIS A 1 489 ? -26.281 -54.188 -9.578 1 89.75 489 HIS A O 1
ATOM 4022 N N . ALA A 1 490 ? -24.453 -53.25 -8.812 1 90.69 490 ALA A N 1
ATOM 4023 C CA . ALA A 1 490 ? -23.578 -54.094 -9.609 1 90.69 490 ALA A CA 1
ATOM 4024 C C . ALA A 1 490 ? -23.719 -55.562 -9.203 1 90.69 490 ALA A C 1
ATOM 4026 O O . ALA A 1 490 ? -23.766 -56.438 -10.055 1 90.69 490 ALA A O 1
ATOM 4027 N N . CYS A 1 491 ? -23.859 -55.781 -7.926 1 90.56 491 CYS A N 1
ATOM 4028 C CA . CYS A 1 491 ? -24.016 -57.125 -7.418 1 90.56 491 CYS A CA 1
ATOM 4029 C C . CYS A 1 491 ? -25.344 -57.75 -7.836 1 90.56 491 CYS A C 1
ATOM 4031 O O . CYS A 1 491 ? -25.422 -58.906 -8.234 1 90.56 491 CYS A O 1
ATOM 4033 N N . LEU A 1 492 ? -26.328 -56.906 -7.723 1 92.5 492 LEU A N 1
ATOM 4034 C CA . LEU A 1 492 ? -27.656 -57.375 -8.117 1 92.5 492 LEU A CA 1
ATOM 4035 C C . LEU A 1 492 ? -27.703 -57.719 -9.602 1 92.5 492 LEU A C 1
ATOM 4037 O O . LEU A 1 492 ? -28.281 -58.719 -9.992 1 92.5 492 LEU A O 1
ATOM 4041 N N . PHE A 1 493 ? -27.125 -56.875 -10.344 1 93.44 493 PHE A N 1
ATOM 4042 C CA . PHE A 1 493 ? -27.078 -57.094 -11.781 1 93.44 493 PHE A CA 1
ATOM 4043 C C . PHE A 1 493 ? -26.328 -58.375 -12.117 1 93.44 493 PHE A C 1
ATOM 4045 O O . PHE A 1 493 ? -26.797 -59.188 -12.938 1 93.44 493 PHE A O 1
ATOM 4052 N N . LEU A 1 494 ? -25.188 -58.594 -11.516 1 93.75 494 LEU A N 1
ATOM 4053 C CA . LEU A 1 494 ? -24.375 -59.781 -11.789 1 93.75 494 LEU A CA 1
ATOM 4054 C C . LEU A 1 494 ? -25.078 -61.031 -11.32 1 93.75 494 LEU A C 1
ATOM 4056 O O . LEU A 1 494 ? -24.969 -62.094 -11.969 1 93.75 494 LEU A O 1
ATOM 4060 N N . ALA A 1 495 ? -25.797 -60.875 -10.227 1 93.31 495 ALA A N 1
ATOM 4061 C CA . ALA A 1 495 ? -26.547 -62 -9.742 1 93.31 495 ALA A CA 1
ATOM 4062 C C . ALA A 1 495 ? -27.641 -62.406 -10.734 1 93.31 495 ALA A C 1
ATOM 4064 O O . ALA A 1 495 ? -27.797 -63.594 -11.039 1 93.31 495 ALA A O 1
ATOM 4065 N N . ARG A 1 496 ? -28.328 -61.5 -11.227 1 93.06 496 ARG A N 1
ATOM 4066 C CA . ARG A 1 496 ? -29.375 -61.75 -12.203 1 93.06 496 ARG A CA 1
ATOM 4067 C C . ARG A 1 496 ? -28.797 -62.25 -13.516 1 93.06 496 ARG A C 1
ATOM 4069 O O . ARG A 1 496 ? -29.375 -63.156 -14.141 1 93.06 496 ARG A O 1
ATOM 4076 N N . HIS A 1 497 ? -27.75 -61.719 -13.898 1 93.81 497 HIS A N 1
ATOM 4077 C CA . HIS A 1 497 ? -27.094 -62.125 -15.141 1 93.81 497 HIS A CA 1
ATOM 4078 C C . HIS A 1 497 ? -26.625 -63.562 -15.086 1 93.81 497 HIS A C 1
ATOM 4080 O O . HIS A 1 497 ? -26.844 -64.312 -16.031 1 93.81 497 HIS A O 1
ATOM 4086 N N . HIS A 1 498 ? -26.047 -63.938 -14.039 1 93.44 498 HIS A N 1
ATOM 4087 C CA . HIS A 1 498 ? -25.562 -65.312 -13.891 1 93.44 498 HIS A CA 1
ATOM 4088 C C . HIS A 1 498 ? -26.703 -66.312 -13.711 1 93.44 498 HIS A C 1
ATOM 4090 O O . HIS A 1 498 ? -26.625 -67.438 -14.125 1 93.44 498 HIS A O 1
ATOM 4096 N N . LEU A 1 499 ? -27.781 -65.75 -13.148 1 92 499 LEU A N 1
ATOM 4097 C CA . LEU A 1 499 ? -28.969 -66.562 -13.031 1 92 499 LEU A CA 1
ATOM 4098 C C . LEU A 1 499 ? -29.562 -66.875 -14.398 1 92 499 LEU A C 1
ATOM 4100 O O . LEU A 1 499 ? -29.969 -68 -14.672 1 92 499 LEU A O 1
ATOM 4104 N N . ASP A 1 500 ? -29.531 -65.875 -15.227 1 92.44 500 ASP A N 1
ATOM 4105 C CA . ASP A 1 500 ? -30.062 -66.062 -16.578 1 92.44 500 ASP A CA 1
ATOM 4106 C C . ASP A 1 500 ? -29.188 -67 -17.406 1 92.44 500 ASP A C 1
ATOM 4108 O O . ASP A 1 500 ? -29.688 -67.688 -18.297 1 92.44 500 ASP A O 1
ATOM 4112 N N . LEU A 1 501 ? -27.984 -67.125 -17.078 1 92.5 501 LEU A N 1
ATOM 4113 C CA . LEU A 1 501 ? -27.047 -68 -17.781 1 92.5 501 LEU A CA 1
ATOM 4114 C C . LEU A 1 501 ? -26.984 -69.312 -17.109 1 92.5 501 LEU A C 1
ATOM 4116 O O . LEU A 1 501 ? -26.203 -70.188 -17.531 1 92.5 501 LEU A O 1
ATOM 4120 N N . LYS A 1 502 ? -27.656 -69.5 -16 1 89.62 502 LYS A N 1
ATOM 4121 C CA . LYS A 1 502 ? -27.781 -70.75 -15.266 1 89.62 502 LYS A CA 1
ATOM 4122 C C . LYS A 1 502 ? -26.469 -71.125 -14.547 1 89.62 502 LYS A C 1
ATOM 4124 O O . LYS A 1 502 ? -26.078 -72.312 -14.477 1 89.62 502 LYS A O 1
ATOM 4129 N N . GLN A 1 503 ? -25.781 -70.125 -14.297 1 92.12 503 GLN A N 1
ATOM 4130 C CA . GLN A 1 503 ? -24.625 -70.25 -13.438 1 92.12 503 GLN A CA 1
ATOM 4131 C C . GLN A 1 503 ? -24.969 -70 -11.977 1 92.12 503 GLN A C 1
ATOM 4133 O O . GLN A 1 503 ? -24.75 -68.938 -11.453 1 92.12 503 GLN A O 1
ATOM 4138 N N . TYR A 1 504 ? -25.422 -70.938 -11.32 1 90.38 504 TYR A N 1
ATOM 4139 C CA . TYR A 1 504 ? -26.094 -70.812 -10.039 1 90.38 504 TYR A CA 1
ATOM 4140 C C . TYR A 1 504 ? -25.094 -70.5 -8.93 1 90.38 504 TYR A C 1
ATOM 4142 O O . TYR A 1 504 ? -25.406 -69.75 -8.008 1 90.38 504 TYR A O 1
ATOM 4150 N N . ASP A 1 505 ? -23.891 -71.062 -9.055 1 92.25 505 ASP A N 1
ATOM 4151 C CA . ASP A 1 505 ? -22.891 -70.812 -8.023 1 92.25 505 ASP A CA 1
ATOM 4152 C C . ASP A 1 505 ? -22.484 -69.312 -7.984 1 92.25 505 ASP A C 1
ATOM 4154 O O . ASP A 1 505 ? -22.453 -68.688 -6.91 1 92.25 505 ASP A O 1
ATOM 4158 N N . GLU A 1 506 ? -22.172 -68.812 -9.109 1 92.38 506 GLU A N 1
ATOM 4159 C CA . GLU A 1 506 ? -21.797 -67.438 -9.203 1 92.38 506 GLU A CA 1
ATOM 4160 C C . GLU A 1 506 ? -22.969 -66.5 -8.828 1 92.38 506 GLU A C 1
ATOM 4162 O O . GLU A 1 506 ? -22.781 -65.5 -8.164 1 92.38 506 GLU A O 1
ATOM 4167 N N . ALA A 1 507 ? -24.109 -66.75 -9.273 1 93.31 507 ALA A N 1
ATOM 4168 C CA . ALA A 1 507 ? -25.297 -66 -8.945 1 93.31 507 ALA A CA 1
ATOM 4169 C C . ALA A 1 507 ? -25.516 -65.938 -7.438 1 93.31 507 ALA A C 1
ATOM 4171 O O . ALA A 1 507 ? -25.875 -64.875 -6.91 1 93.31 507 ALA A O 1
ATOM 4172 N N . THR A 1 508 ? -25.281 -67.125 -6.805 1 92.06 508 THR A N 1
ATOM 4173 C CA . THR A 1 508 ? -25.438 -67.188 -5.355 1 92.06 508 THR A CA 1
ATOM 4174 C C . THR A 1 508 ? -24.422 -66.312 -4.656 1 92.06 508 THR A C 1
ATOM 4176 O O . THR A 1 508 ? -24.734 -65.625 -3.688 1 92.06 508 THR A O 1
ATOM 4179 N N . THR A 1 509 ? -23.25 -66.312 -5.188 1 92.81 509 THR A N 1
ATOM 4180 C CA . THR A 1 509 ? -22.172 -65.562 -4.598 1 92.81 509 THR A CA 1
ATOM 4181 C C . THR A 1 509 ? -22.516 -64.062 -4.645 1 92.81 509 THR A C 1
ATOM 4183 O O . THR A 1 509 ? -22.375 -63.344 -3.643 1 92.81 509 THR A O 1
ATOM 4186 N N . TYR A 1 510 ? -22.906 -63.562 -5.727 1 93.25 510 TYR A N 1
ATOM 4187 C CA . TYR A 1 510 ? -23.203 -62.125 -5.891 1 93.25 510 TYR A CA 1
ATOM 4188 C C . TYR A 1 510 ? -24.5 -61.781 -5.176 1 93.25 510 TYR A C 1
ATOM 4190 O O . TYR A 1 510 ? -24.641 -60.656 -4.668 1 93.25 510 TYR A O 1
ATOM 4198 N N . ALA A 1 511 ? -25.453 -62.594 -5.184 1 92.31 511 ALA A N 1
ATOM 4199 C CA . ALA A 1 511 ? -26.688 -62.344 -4.434 1 92.31 511 ALA A CA 1
ATOM 4200 C C . ALA A 1 511 ? -26.406 -62.188 -2.943 1 92.31 511 ALA A C 1
ATOM 4202 O O . ALA A 1 511 ? -27 -61.344 -2.268 1 92.31 511 ALA A O 1
ATOM 4203 N N . ARG A 1 512 ? -25.531 -63.031 -2.523 1 91.56 512 ARG A N 1
ATOM 4204 C CA . ARG A 1 512 ? -25.125 -62.938 -1.126 1 91.56 512 ARG A CA 1
ATOM 4205 C C . ARG A 1 512 ? -24.438 -61.625 -0.836 1 91.56 512 ARG A C 1
ATOM 4207 O O . ARG A 1 512 ? -24.672 -61 0.212 1 91.56 512 ARG A O 1
ATOM 4214 N N . LYS A 1 513 ? -23.609 -61.281 -1.714 1 89.44 513 LYS A N 1
ATOM 4215 C CA . LYS A 1 513 ? -22.906 -60.031 -1.562 1 89.44 513 LYS A CA 1
ATOM 4216 C C . LYS A 1 513 ? -23.891 -58.844 -1.581 1 89.44 513 LYS A C 1
ATOM 4218 O O . LYS A 1 513 ? -23.719 -57.875 -0.862 1 89.44 513 LYS A O 1
ATOM 4223 N N . ALA A 1 514 ? -24.812 -58.875 -2.422 1 89.31 514 ALA A N 1
ATOM 4224 C CA . ALA A 1 514 ? -25.828 -57.812 -2.514 1 89.31 514 ALA A CA 1
ATOM 4225 C C . ALA A 1 514 ? -26.609 -57.688 -1.211 1 89.31 514 ALA A C 1
ATOM 4227 O O . ALA A 1 514 ? -27.047 -56.594 -0.844 1 89.31 514 ALA A O 1
ATOM 4228 N N . MET A 1 515 ? -26.797 -58.781 -0.551 1 89 515 MET A N 1
ATOM 4229 C CA . MET A 1 515 ? -27.547 -58.812 0.695 1 89 515 MET A CA 1
ATOM 4230 C C . MET A 1 515 ? -26.797 -58.094 1.808 1 89 515 MET A C 1
ATOM 4232 O O . MET A 1 515 ? -27.391 -57.719 2.816 1 89 515 MET A O 1
ATOM 4236 N N . GLU A 1 516 ? -25.609 -57.906 1.65 1 85.88 516 GLU A N 1
ATOM 4237 C CA . GLU A 1 516 ? -24.781 -57.25 2.646 1 85.88 516 GLU A CA 1
ATOM 4238 C C . GLU A 1 516 ? -25.047 -55.75 2.652 1 85.88 516 GLU A C 1
ATOM 4240 O O . GLU A 1 516 ? -24.734 -55.031 3.625 1 85.88 516 GLU A O 1
ATOM 4245 N N . TYR A 1 517 ? -25.656 -55.312 1.608 1 86.06 517 TYR A N 1
ATOM 4246 C CA . TYR A 1 517 ? -25.953 -53.906 1.502 1 86.06 517 TYR A CA 1
ATOM 4247 C C . TYR A 1 517 ? -27.422 -53.625 1.785 1 86.06 517 TYR A C 1
ATOM 4249 O O . TYR A 1 517 ? -28.297 -54.375 1.369 1 86.06 517 TYR A O 1
ATOM 4257 N N . THR A 1 518 ? -27.672 -52.562 2.51 1 83.94 518 THR A N 1
ATOM 4258 C CA . THR A 1 518 ? -29.016 -52.25 2.982 1 83.94 518 THR A CA 1
ATOM 4259 C C . THR A 1 518 ? -29.953 -51.938 1.809 1 83.94 518 THR A C 1
ATOM 4261 O O . THR A 1 518 ? -31.125 -52.344 1.829 1 83.94 518 THR A O 1
ATOM 4264 N N . GLU A 1 519 ? -29.484 -51.344 0.745 1 83.19 519 GLU A N 1
ATOM 4265 C CA . GLU A 1 519 ? -30.312 -50.906 -0.376 1 83.19 519 GLU A CA 1
ATOM 4266 C C . GLU A 1 519 ? -30.75 -52.094 -1.231 1 83.19 519 GLU A C 1
ATOM 4268 O O . GLU A 1 519 ? -31.828 -52.062 -1.83 1 83.19 519 GLU A O 1
ATOM 4273 N N . SER A 1 520 ? -29.969 -53.094 -1.308 1 84.94 520 SER A N 1
ATOM 4274 C CA . SER A 1 520 ? -30.25 -54.219 -2.209 1 84.94 520 SER A CA 1
ATOM 4275 C C . SER A 1 520 ? -30.578 -55.469 -1.433 1 84.94 520 SER A C 1
ATOM 4277 O O . SER A 1 520 ? -30.672 -56.562 -2.012 1 84.94 520 SER A O 1
ATOM 4279 N N . ARG A 1 521 ? -30.766 -55.375 -0.172 1 87.88 521 ARG A N 1
ATOM 4280 C CA . ARG A 1 521 ? -30.938 -56.562 0.688 1 87.88 521 ARG A CA 1
ATOM 4281 C C . ARG A 1 521 ? -32.188 -57.344 0.302 1 87.88 521 ARG A C 1
ATOM 4283 O O . ARG A 1 521 ? -32.156 -58.562 0.182 1 87.88 521 ARG A O 1
ATOM 4290 N N . ASP A 1 522 ? -33.281 -56.594 0.096 1 90.88 522 ASP A N 1
ATOM 4291 C CA . ASP A 1 522 ? -34.562 -57.25 -0.197 1 90.88 522 ASP A CA 1
ATOM 4292 C C . ASP A 1 522 ? -34.531 -57.938 -1.557 1 90.88 522 ASP A C 1
ATOM 4294 O O . ASP A 1 522 ? -35 -59.062 -1.696 1 90.88 522 ASP A O 1
ATOM 4298 N N . GLU A 1 523 ? -33.969 -57.219 -2.396 1 91.25 523 GLU A N 1
ATOM 4299 C CA . GLU A 1 523 ? -33.875 -57.781 -3.734 1 91.25 523 GLU A CA 1
ATOM 4300 C C . GLU A 1 523 ? -32.906 -58.969 -3.762 1 91.25 523 GLU A C 1
ATOM 4302 O O . GLU A 1 523 ? -33.094 -59.938 -4.492 1 91.25 523 GLU A O 1
ATOM 4307 N N . GLY A 1 524 ? -31.938 -58.875 -3.01 1 89.75 524 GLY A N 1
ATOM 4308 C CA . GLY A 1 524 ? -30.969 -59.969 -2.893 1 89.75 524 GLY A CA 1
ATOM 4309 C C . GLY A 1 524 ? -31.594 -61.25 -2.348 1 89.75 524 GLY A C 1
ATOM 4310 O O . GLY A 1 524 ? -31.312 -62.344 -2.846 1 89.75 524 GLY A O 1
ATOM 4311 N N . LYS A 1 525 ? -32.469 -61 -1.443 1 91.69 525 LYS A N 1
ATOM 4312 C CA . LYS A 1 525 ? -33.156 -62.125 -0.849 1 91.69 525 LYS A CA 1
ATOM 4313 C C . LYS A 1 525 ? -34.062 -62.812 -1.862 1 91.69 525 LYS A C 1
ATOM 4315 O O . LYS A 1 525 ? -34.156 -64.062 -1.922 1 91.69 525 LYS A O 1
ATOM 4320 N N . THR A 1 526 ? -34.688 -61.938 -2.525 1 92.38 526 THR A N 1
ATOM 4321 C CA . THR A 1 526 ? -35.594 -62.469 -3.547 1 92.38 526 THR A CA 1
ATOM 4322 C C . THR A 1 526 ? -34.812 -63.281 -4.582 1 92.38 526 THR A C 1
ATOM 4324 O O . THR A 1 526 ? -35.281 -64.312 -5.012 1 92.38 526 THR A O 1
ATOM 4327 N N . LEU A 1 527 ? -33.719 -62.812 -4.875 1 91.75 527 LEU A N 1
ATOM 4328 C CA . LEU A 1 527 ? -32.906 -63.5 -5.875 1 91.75 527 LEU A CA 1
ATOM 4329 C C . LEU A 1 527 ? -32.344 -64.812 -5.328 1 91.75 527 LEU A C 1
ATOM 4331 O O . LEU A 1 527 ? -32.25 -65.812 -6.059 1 91.75 527 LEU A O 1
ATOM 4335 N N . MET A 1 528 ? -32.062 -64.812 -4.078 1 90.94 528 MET A N 1
ATOM 4336 C CA . MET A 1 528 ? -31.578 -66 -3.436 1 90.94 528 MET A CA 1
ATOM 4337 C C . MET A 1 528 ? -32.656 -67.125 -3.414 1 90.94 528 MET A C 1
ATOM 4339 O O . MET A 1 528 ? -32.344 -68.25 -3.609 1 90.94 528 MET A O 1
ATOM 4343 N N . PHE A 1 529 ? -33.812 -66.625 -3.232 1 90.62 529 PHE A N 1
ATOM 4344 C CA . PHE A 1 529 ? -34.938 -67.5 -3.238 1 90.62 529 PHE A CA 1
ATOM 4345 C C . PHE A 1 529 ? -35.156 -68.062 -4.637 1 90.62 529 PHE A C 1
ATOM 4347 O O . PHE A 1 529 ? -35.438 -69.25 -4.797 1 90.62 529 PHE A O 1
ATOM 4354 N N . GLU A 1 530 ? -35.094 -67.25 -5.484 1 91.5 530 GLU A N 1
ATOM 4355 C CA . GLU A 1 530 ? -35.281 -67.688 -6.871 1 91.5 530 GLU A CA 1
ATOM 4356 C C . GLU A 1 530 ? -34.188 -68.625 -7.309 1 91.5 530 GLU A C 1
ATOM 4358 O O . GLU A 1 530 ? -34.469 -69.625 -8.047 1 91.5 530 GLU A O 1
ATOM 4363 N N . ILE A 1 531 ? -33.062 -68.5 -6.941 1 89.31 531 ILE A N 1
ATOM 4364 C CA . ILE A 1 531 ? -31.922 -69.375 -7.277 1 89.31 531 ILE A CA 1
ATOM 4365 C C . ILE A 1 531 ? -32.094 -70.75 -6.652 1 89.31 531 ILE A C 1
ATOM 4367 O O . ILE A 1 531 ? -31.859 -71.75 -7.297 1 89.31 531 ILE A O 1
ATOM 4371 N N . SER A 1 532 ? -32.625 -70.688 -5.445 1 88.56 532 SER A N 1
ATOM 4372 C CA . SER A 1 532 ? -32.844 -72 -4.742 1 88.56 532 SER A CA 1
ATOM 4373 C C . SER A 1 532 ? -33.969 -72.812 -5.398 1 88.56 532 SER A C 1
ATOM 4375 O O . SER A 1 532 ? -33.875 -74 -5.469 1 88.56 532 SER A O 1
ATOM 4377 N N . GLN A 1 533 ? -34.906 -72.125 -5.902 1 87.25 533 GLN A N 1
ATOM 4378 C CA . GLN A 1 533 ? -36 -72.75 -6.562 1 87.25 533 GLN A CA 1
ATOM 4379 C C . GLN A 1 533 ? -35.594 -73.375 -7.902 1 87.25 533 GLN A C 1
ATOM 4381 O O . GLN A 1 533 ? -35.969 -74.5 -8.25 1 87.25 533 GLN A O 1
ATOM 4386 N N . MET A 1 534 ? -34.781 -72.688 -8.469 1 87.44 534 MET A N 1
ATOM 4387 C CA . MET A 1 534 ? -34.375 -73.125 -9.805 1 87.44 534 MET A CA 1
ATOM 4388 C C . MET A 1 534 ? -33.312 -74.188 -9.727 1 87.44 534 MET A C 1
ATOM 4390 O O . MET A 1 534 ? -33.25 -75.062 -10.586 1 87.44 534 MET A O 1
ATOM 4394 N N . SER A 1 535 ? -32.562 -74.125 -8.75 1 81.19 535 SER A N 1
ATOM 4395 C CA . SER A 1 535 ? -31.5 -75.062 -8.555 1 81.19 535 SER A CA 1
ATOM 4396 C C . SER A 1 535 ? -32.094 -76.438 -8.117 1 81.19 535 SER A C 1
ATOM 4398 O O . SER A 1 535 ? -31.562 -77.5 -8.469 1 81.19 535 SER A O 1
ATOM 4400 N N . SER A 1 536 ? -33.25 -76.375 -7.297 1 73.88 536 SER A N 1
ATOM 4401 C CA . SER A 1 536 ? -33.906 -77.625 -6.855 1 73.88 536 SER A CA 1
ATOM 4402 C C . SER A 1 536 ? -34.688 -78.25 -7.996 1 73.88 536 SER A C 1
ATOM 4404 O O . SER A 1 536 ? -34.844 -79.5 -8.023 1 73.88 536 SER A O 1
ATOM 4406 N N . SER A 1 537 ? -35.188 -77.5 -8.867 1 64.94 537 SER A N 1
ATOM 4407 C CA . SER A 1 537 ? -35.938 -78.062 -9.977 1 64.94 537 SER A CA 1
ATOM 4408 C C . SER A 1 537 ? -35 -78.75 -10.977 1 64.94 537 SER A C 1
ATOM 4410 O O . SER A 1 537 ? -35.469 -79.5 -11.828 1 64.94 537 SER A O 1
ATOM 4412 N N . VAL A 1 538 ? -33.938 -78.5 -11.07 1 65.25 538 VAL A N 1
ATOM 4413 C CA . VAL A 1 538 ? -33.031 -79.188 -11.984 1 65.25 538 VAL A CA 1
ATOM 4414 C C . VAL A 1 538 ? -32.406 -80.375 -11.297 1 65.25 538 VAL A C 1
ATOM 4416 O O . VAL A 1 538 ? -31.812 -81.25 -11.953 1 65.25 538 VAL A O 1
ATOM 4419 N N . LYS A 1 539 ? -32.625 -80.562 -9.953 1 49.66 539 LYS A N 1
ATOM 4420 C CA . LYS A 1 539 ? -32.25 -81.875 -9.391 1 49.66 539 LYS A CA 1
ATOM 4421 C C . LYS A 1 539 ? -33.406 -82.812 -9.484 1 49.66 539 LYS A C 1
ATOM 4423 O O . LYS A 1 539 ? -34.562 -82.5 -9.219 1 49.66 539 LYS A O 1
ATOM 4428 N N . MET B 1 1 ? 26.344 35.281 12.68 1 43.22 1 MET B N 1
ATOM 4429 C CA . MET B 1 1 ? 26.984 35 11.391 1 43.22 1 MET B CA 1
ATOM 4430 C C . MET B 1 1 ? 26.328 33.781 10.727 1 43.22 1 MET B C 1
ATOM 4432 O O . MET B 1 1 ? 26.062 32.781 11.383 1 43.22 1 MET B O 1
ATOM 4436 N N . SER B 1 2 ? 25.766 34.031 9.594 1 61.06 2 SER B N 1
ATOM 4437 C CA . SER B 1 2 ? 24.891 33.125 8.844 1 61.06 2 SER B CA 1
ATOM 4438 C C . SER B 1 2 ? 25.578 31.766 8.609 1 61.06 2 SER B C 1
ATOM 4440 O O . SER B 1 2 ? 26.719 31.703 8.164 1 61.06 2 SER B O 1
ATOM 4442 N N . LEU B 1 3 ? 25.281 30.781 9.633 1 66.94 3 LEU B N 1
ATOM 4443 C CA . LEU B 1 3 ? 25.797 29.422 9.5 1 66.94 3 LEU B CA 1
ATOM 4444 C C . LEU B 1 3 ? 25.969 29.047 8.039 1 66.94 3 LEU B C 1
ATOM 4446 O O . LEU B 1 3 ? 26.656 28.078 7.723 1 66.94 3 LEU B O 1
ATOM 4450 N N . PHE B 1 4 ? 25.547 29.984 7.16 1 72.19 4 PHE B N 1
ATOM 4451 C CA . PHE B 1 4 ? 25.578 29.641 5.742 1 72.19 4 PHE B CA 1
ATOM 4452 C C . PHE B 1 4 ? 26.75 30.328 5.043 1 72.19 4 PHE B C 1
ATOM 4454 O O . PHE B 1 4 ? 27.078 29.984 3.91 1 72.19 4 PHE B O 1
ATOM 4461 N N . SER B 1 5 ? 27.312 31.375 5.598 1 65.75 5 SER B N 1
ATOM 4462 C CA . SER B 1 5 ? 28.281 32.219 4.926 1 65.75 5 SER B CA 1
ATOM 4463 C C . SER B 1 5 ? 29.5 31.406 4.48 1 65.75 5 SER B C 1
ATOM 4465 O O . SER B 1 5 ? 30.094 31.688 3.438 1 65.75 5 SER B O 1
ATOM 4467 N N . SER B 1 6 ? 29.859 30.359 5.164 1 68.5 6 SER B N 1
ATOM 4468 C CA . SER B 1 6 ? 31.078 29.625 4.844 1 68.5 6 SER B CA 1
ATOM 4469 C C . SER B 1 6 ? 30.781 28.281 4.188 1 68.5 6 SER B C 1
ATOM 4471 O O . SER B 1 6 ? 31.688 27.484 3.934 1 68.5 6 SER B O 1
ATOM 4473 N N . LEU B 1 7 ? 29.578 28.188 3.754 1 77.5 7 LEU B N 1
ATOM 4474 C CA . LEU B 1 7 ? 29.172 26.859 3.307 1 77.5 7 LEU B CA 1
ATOM 4475 C C . LEU B 1 7 ? 29.328 26.719 1.796 1 77.5 7 LEU B C 1
ATOM 4477 O O . LEU B 1 7 ? 28.875 27.578 1.041 1 77.5 7 LEU B O 1
ATOM 4481 N N . SER B 1 8 ? 30.281 25.891 1.419 1 83.69 8 SER B N 1
ATOM 4482 C CA . SER B 1 8 ? 30.344 25.531 0.006 1 83.69 8 SER B CA 1
ATOM 4483 C C . SER B 1 8 ? 29.125 24.703 -0.407 1 83.69 8 SER B C 1
ATOM 4485 O O . SER B 1 8 ? 28.938 23.578 0.065 1 83.69 8 SER B O 1
ATOM 4487 N N . LEU B 1 9 ? 28.312 25.219 -1.272 1 85.56 9 LEU B N 1
ATOM 4488 C CA . LEU B 1 9 ? 27.062 24.594 -1.689 1 85.56 9 LEU B CA 1
ATOM 4489 C C . LEU B 1 9 ? 27.328 23.266 -2.406 1 85.56 9 LEU B C 1
ATOM 4491 O O . LEU B 1 9 ? 26.531 22.344 -2.33 1 85.56 9 LEU B O 1
ATOM 4495 N N . GLN B 1 10 ? 28.422 23.219 -3.01 1 84.94 10 GLN B N 1
ATOM 4496 C CA . GLN B 1 10 ? 28.781 21.969 -3.678 1 84.94 10 GLN B CA 1
ATOM 4497 C C . GLN B 1 10 ? 29.078 20.859 -2.666 1 84.94 10 GLN B C 1
ATOM 4499 O O . GLN B 1 10 ? 28.703 19.703 -2.879 1 84.94 10 GLN B O 1
ATOM 4504 N N . HIS B 1 11 ? 29.734 21.281 -1.687 1 86.44 11 HIS B N 1
ATOM 4505 C CA . HIS B 1 11 ? 30.031 20.312 -0.636 1 86.44 11 HIS B CA 1
ATOM 4506 C C . HIS B 1 11 ? 28.75 19.828 0.037 1 86.44 11 HIS B C 1
ATOM 4508 O O . HIS B 1 11 ? 28.625 18.641 0.334 1 86.44 11 HIS B O 1
ATOM 4514 N N . VAL B 1 12 ? 27.859 20.797 0.203 1 89.44 12 VAL B N 1
ATOM 4515 C CA . VAL B 1 12 ? 26.578 20.453 0.812 1 89.44 12 VAL B CA 1
ATOM 4516 C C . VAL B 1 12 ? 25.828 19.469 -0.08 1 89.44 12 VAL B C 1
ATOM 4518 O O . VAL B 1 12 ? 25.25 18.5 0.412 1 89.44 12 VAL B O 1
ATOM 4521 N N . LYS B 1 13 ? 25.891 19.688 -1.334 1 90.75 13 LYS B N 1
ATOM 4522 C CA . LYS B 1 13 ? 25.203 18.812 -2.281 1 90.75 13 LYS B CA 1
ATOM 4523 C C . LYS B 1 13 ? 25.766 17.391 -2.193 1 90.75 13 LYS B C 1
ATOM 4525 O O . LYS B 1 13 ? 25 16.422 -2.139 1 90.75 13 LYS B O 1
ATOM 4530 N N . ASN B 1 14 ? 27.031 17.234 -2.145 1 87.75 14 ASN B N 1
ATOM 4531 C CA . ASN B 1 14 ? 27.672 15.93 -2.076 1 87.75 14 ASN B CA 1
ATOM 4532 C C . ASN B 1 14 ? 27.328 15.203 -0.777 1 87.75 14 ASN B C 1
ATOM 4534 O O . ASN B 1 14 ? 27.094 13.992 -0.777 1 87.75 14 ASN B O 1
ATOM 4538 N N . GLU B 1 15 ? 27.297 15.984 0.241 1 90.12 15 GLU B N 1
ATOM 4539 C CA . GLU B 1 15 ? 26.969 15.398 1.535 1 90.12 15 GLU B CA 1
ATOM 4540 C C . GLU B 1 15 ? 25.516 14.914 1.563 1 90.12 15 GLU B C 1
ATOM 4542 O O . GLU B 1 15 ? 25.219 13.852 2.125 1 90.12 15 GLU B O 1
ATOM 4547 N N . MET B 1 16 ? 24.688 15.703 0.943 1 92.69 16 MET B N 1
ATOM 4548 C CA . MET B 1 16 ? 23.281 15.336 0.919 1 92.69 16 MET B CA 1
ATOM 4549 C C . MET B 1 16 ? 23.062 14.102 0.064 1 92.69 16 MET B C 1
ATOM 4551 O O . MET B 1 16 ? 22.203 13.273 0.377 1 92.69 16 MET B O 1
ATOM 4555 N N . LEU B 1 17 ? 23.797 13.938 -0.982 1 91.56 17 LEU B N 1
ATOM 4556 C CA . LEU B 1 17 ? 23.703 12.75 -1.825 1 91.56 17 LEU B CA 1
ATOM 4557 C C . LEU B 1 17 ? 24.203 11.508 -1.09 1 91.56 17 LEU B C 1
ATOM 4559 O O . LEU B 1 17 ? 23.641 10.422 -1.238 1 91.56 17 LEU B O 1
ATOM 4563 N N . GLU B 1 18 ? 25.203 11.727 -0.331 1 90.69 18 GLU B N 1
ATOM 4564 C CA . GLU B 1 18 ? 25.734 10.617 0.453 1 90.69 18 GLU B CA 1
ATOM 4565 C C . GLU B 1 18 ? 24.719 10.141 1.49 1 90.69 18 GLU B C 1
ATOM 4567 O O . GLU B 1 18 ? 24.547 8.93 1.674 1 90.69 18 GLU B O 1
ATOM 4572 N N . ILE B 1 19 ? 24.125 11.102 2.184 1 93.25 19 ILE B N 1
ATOM 4573 C CA . ILE B 1 19 ? 23.141 10.734 3.199 1 93.25 19 ILE B CA 1
ATOM 4574 C C . ILE B 1 19 ? 21.938 10.086 2.535 1 93.25 19 ILE B C 1
ATOM 4576 O O . ILE B 1 19 ? 21.312 9.18 3.102 1 93.25 19 ILE B O 1
ATOM 4580 N N . SER B 1 20 ? 21.562 10.609 1.347 1 94.56 20 SER B N 1
ATOM 4581 C CA . SER B 1 20 ? 20.469 10 0.61 1 94.56 20 SER B CA 1
ATOM 4582 C C . SER B 1 20 ? 20.734 8.531 0.308 1 94.56 20 SER B C 1
ATOM 4584 O O . SER B 1 20 ? 19.859 7.684 0.462 1 94.56 20 SER B O 1
ATOM 4586 N N . THR B 1 21 ? 21.938 8.219 -0.06 1 92 21 THR B N 1
ATOM 4587 C CA . THR B 1 21 ? 22.328 6.844 -0.362 1 92 21 THR B CA 1
ATOM 4588 C C . THR B 1 21 ? 22.312 5.988 0.901 1 92 21 THR B C 1
ATOM 4590 O O . THR B 1 21 ? 21.844 4.848 0.879 1 92 21 THR B O 1
ATOM 4593 N N . GLN B 1 22 ? 22.781 6.559 1.979 1 92.88 22 GLN B N 1
ATOM 4594 C CA . GLN B 1 22 ? 22.797 5.828 3.242 1 92.88 22 GLN B CA 1
ATOM 4595 C C . GLN B 1 22 ? 21.391 5.512 3.717 1 92.88 22 GLN B C 1
ATOM 4597 O O . GLN B 1 22 ? 21.125 4.43 4.246 1 92.88 22 GLN B O 1
ATOM 4602 N N . CYS B 1 23 ? 20.547 6.477 3.518 1 95.81 23 CYS B N 1
ATOM 4603 C CA . CYS B 1 23 ? 19.156 6.266 3.896 1 95.81 23 CYS B CA 1
ATOM 4604 C C . CYS B 1 23 ? 18.484 5.23 2.996 1 95.81 23 CYS B C 1
ATOM 4606 O O . CYS B 1 23 ? 17.672 4.426 3.459 1 95.81 23 CYS B O 1
ATOM 4608 N N . SER B 1 24 ? 18.859 5.219 1.737 1 94.25 24 SER B N 1
ATOM 4609 C CA . SER B 1 24 ? 18.328 4.242 0.795 1 94.25 24 SER B CA 1
ATOM 4610 C C . SER B 1 24 ? 18.719 2.824 1.188 1 94.25 24 SER B C 1
ATOM 4612 O O . SER B 1 24 ? 17.891 1.908 1.134 1 94.25 24 SER B O 1
ATOM 4614 N N . LEU B 1 25 ? 19.922 2.674 1.623 1 93.38 25 LEU B N 1
ATOM 4615 C CA . LEU B 1 25 ? 20.438 1.367 2.021 1 93.38 25 LEU B CA 1
ATOM 4616 C C . LEU B 1 25 ? 19.719 0.856 3.264 1 93.38 25 LEU B C 1
ATOM 4618 O O . LEU B 1 25 ? 19.609 -0.355 3.469 1 93.38 25 LEU B O 1
ATOM 4622 N N . ARG B 1 26 ? 19.188 1.78 4.082 1 95.88 26 ARG B N 1
ATOM 4623 C CA . ARG B 1 26 ? 18.578 1.417 5.355 1 95.88 26 ARG B CA 1
ATOM 4624 C C . ARG B 1 26 ? 17.062 1.381 5.242 1 95.88 26 ARG B C 1
ATOM 4626 O O . ARG B 1 26 ? 16.359 1.133 6.227 1 95.88 26 ARG B O 1
ATOM 4633 N N . GLY B 1 27 ? 16.516 1.646 4.078 1 95.44 27 GLY B N 1
ATOM 4634 C CA . GLY B 1 27 ? 15.086 1.576 3.857 1 95.44 27 GLY B CA 1
ATOM 4635 C C . GLY B 1 27 ? 14.344 2.805 4.352 1 95.44 27 GLY B C 1
ATOM 4636 O O . GLY B 1 27 ? 13.125 2.777 4.512 1 95.44 27 GLY B O 1
ATOM 4637 N N . LEU B 1 28 ? 15.078 3.877 4.672 1 97 28 LEU B N 1
ATOM 4638 C CA . LEU B 1 28 ? 14.477 5.141 5.082 1 97 28 LEU B CA 1
ATOM 4639 C C . LEU B 1 28 ? 14.117 5.992 3.869 1 97 28 LEU B C 1
ATOM 4641 O O . LEU B 1 28 ? 14.781 6.988 3.586 1 97 28 LEU B O 1
ATOM 4645 N N . VAL B 1 29 ? 13.055 5.648 3.266 1 95.5 29 VAL B N 1
ATOM 4646 C CA . VAL B 1 29 ? 12.688 6.137 1.939 1 95.5 29 VAL B CA 1
ATOM 4647 C C . VAL B 1 29 ? 12.336 7.621 2.016 1 95.5 29 VAL B C 1
ATOM 4649 O O . VAL B 1 29 ? 12.688 8.398 1.125 1 95.5 29 VAL B O 1
ATOM 4652 N N . GLN B 1 30 ? 11.641 8.062 3.072 1 94.62 30 GLN B N 1
ATOM 4653 C CA . GLN B 1 30 ? 11.234 9.461 3.193 1 94.62 30 GLN B CA 1
ATOM 4654 C C . GLN B 1 30 ? 12.438 10.375 3.395 1 94.62 30 GLN B C 1
ATOM 4656 O O . GLN B 1 30 ? 12.492 11.477 2.838 1 94.62 30 GLN B O 1
ATOM 4661 N N . SER B 1 31 ? 13.32 9.875 4.203 1 95.94 31 SER B N 1
ATOM 4662 C CA . SER B 1 31 ? 14.531 10.648 4.426 1 95.94 31 SER B CA 1
ATOM 4663 C C . SER B 1 31 ? 15.398 10.695 3.172 1 95.94 31 SER B C 1
ATOM 4665 O O . SER B 1 31 ? 16.047 11.711 2.893 1 95.94 31 SER B O 1
ATOM 4667 N N . MET B 1 32 ? 15.445 9.562 2.512 1 95.88 32 MET B N 1
ATOM 4668 C CA . MET B 1 32 ? 16.156 9.516 1.241 1 95.88 32 MET B CA 1
ATOM 4669 C C . MET B 1 32 ? 15.602 10.539 0.261 1 95.88 32 MET B C 1
ATOM 4671 O O . MET B 1 32 ? 16.359 11.297 -0.345 1 95.88 32 MET B O 1
ATOM 4675 N N . LYS B 1 33 ? 14.336 10.648 0.156 1 96.44 33 LYS B N 1
ATOM 4676 C CA . LYS B 1 33 ? 13.656 11.57 -0.749 1 96.44 33 LYS B CA 1
ATOM 4677 C C . LYS B 1 33 ? 13.961 13.023 -0.381 1 96.44 33 LYS B C 1
ATOM 4679 O O . LYS B 1 33 ? 14.312 13.828 -1.246 1 96.44 33 LYS B O 1
ATOM 4684 N N . TRP B 1 34 ? 13.836 13.289 0.891 1 96.44 34 TRP B N 1
ATOM 4685 C CA . TRP B 1 34 ? 14.07 14.656 1.359 1 96.44 34 TRP B CA 1
ATOM 4686 C C . TRP B 1 34 ? 15.492 15.109 1.043 1 96.44 34 TRP B C 1
ATOM 4688 O O . TRP B 1 34 ? 15.695 16.219 0.548 1 96.44 34 TRP B O 1
ATOM 4698 N N . SER B 1 35 ? 16.469 14.266 1.338 1 96.38 35 SER B N 1
ATOM 4699 C CA . SER B 1 35 ? 17.875 14.594 1.094 1 96.38 35 SER B CA 1
ATOM 4700 C C . SER B 1 35 ? 18.156 14.758 -0.397 1 96.38 35 SER B C 1
ATOM 4702 O O . SER B 1 35 ? 18.906 15.648 -0.801 1 96.38 35 SER B O 1
ATOM 4704 N N . ALA B 1 36 ? 17.547 13.93 -1.179 1 95.81 36 ALA B N 1
ATOM 4705 C CA . ALA B 1 36 ? 17.734 14.008 -2.625 1 95.81 36 ALA B CA 1
ATOM 4706 C C . ALA B 1 36 ? 17.125 15.281 -3.193 1 95.81 36 ALA B C 1
ATOM 4708 O O . ALA B 1 36 ? 17.688 15.914 -4.078 1 95.81 36 ALA B O 1
ATOM 4709 N N . GLU B 1 37 ? 15.977 15.695 -2.686 1 95.62 37 GLU B N 1
ATOM 4710 C CA . GLU B 1 37 ? 15.305 16.906 -3.133 1 95.62 37 GLU B CA 1
ATOM 4711 C C . GLU B 1 37 ? 16.141 18.156 -2.812 1 95.62 37 GLU B C 1
ATOM 4713 O O . GLU B 1 37 ? 16.234 19.062 -3.635 1 95.62 37 GLU B O 1
ATOM 4718 N N . LEU B 1 38 ? 16.656 18.109 -1.637 1 95.25 38 LEU B N 1
ATOM 4719 C CA . LEU B 1 38 ? 17.484 19.234 -1.251 1 95.25 38 LEU B CA 1
ATOM 4720 C C . LEU B 1 38 ? 18.734 19.312 -2.107 1 95.25 38 LEU B C 1
ATOM 4722 O O . LEU B 1 38 ? 19.172 20.391 -2.504 1 95.25 38 LEU B O 1
ATOM 4726 N N . ALA B 1 39 ? 19.375 18.141 -2.361 1 93.12 39 ALA B N 1
ATOM 4727 C CA . ALA B 1 39 ? 20.562 18.094 -3.197 1 93.12 39 ALA B CA 1
ATOM 4728 C C . ALA B 1 39 ? 20.266 18.578 -4.613 1 93.12 39 ALA B C 1
ATOM 4730 O O . ALA B 1 39 ? 21.078 19.281 -5.215 1 93.12 39 ALA B O 1
ATOM 4731 N N . ALA B 1 40 ? 19.156 18.25 -5.117 1 91.31 40 ALA B N 1
ATOM 4732 C CA . ALA B 1 40 ? 18.766 18.609 -6.484 1 91.31 40 ALA B CA 1
ATOM 4733 C C . ALA B 1 40 ? 18.547 20.109 -6.617 1 91.31 40 ALA B C 1
ATOM 4735 O O . ALA B 1 40 ? 18.672 20.672 -7.707 1 91.31 40 ALA B O 1
ATOM 4736 N N . ALA B 1 41 ? 18.172 20.719 -5.547 1 91.31 41 ALA B N 1
ATOM 4737 C CA . ALA B 1 41 ? 17.891 22.141 -5.559 1 91.31 41 ALA B CA 1
ATOM 4738 C C . ALA B 1 41 ? 19.188 22.953 -5.559 1 91.31 41 ALA B C 1
ATOM 4740 O O . ALA B 1 41 ? 19.156 24.172 -5.805 1 91.31 41 ALA B O 1
ATOM 4741 N N . LEU B 1 42 ? 20.281 22.281 -5.312 1 90.38 42 LEU B N 1
ATOM 4742 C CA . LEU B 1 42 ? 21.578 22.953 -5.227 1 90.38 42 LEU B CA 1
ATOM 4743 C C . LEU B 1 42 ? 22.328 22.875 -6.551 1 90.38 42 LEU B C 1
ATOM 4745 O O . LEU B 1 42 ? 22.094 21.953 -7.34 1 90.38 42 LEU B O 1
ATOM 4749 N N . PRO B 1 43 ? 23.062 23.828 -6.871 1 82.75 43 PRO B N 1
ATOM 4750 C CA . PRO B 1 43 ? 23.781 23.844 -8.148 1 82.75 43 PRO B CA 1
ATOM 4751 C C . PRO B 1 43 ? 24.812 22.719 -8.273 1 82.75 43 PRO B C 1
ATOM 4753 O O . PRO B 1 43 ? 25.391 22.297 -7.27 1 82.75 43 PRO B O 1
ATOM 4756 N N . SER B 1 44 ? 24.781 22.031 -9.453 1 73.75 44 SER B N 1
ATOM 4757 C CA . SER B 1 44 ? 25.688 20.922 -9.734 1 73.75 44 SER B CA 1
ATOM 4758 C C . SER B 1 44 ? 27.062 21.438 -10.156 1 73.75 44 SER B C 1
ATOM 4760 O O . SER B 1 44 ? 27.156 22.453 -10.844 1 73.75 44 SER B O 1
ATOM 4762 N N . SER B 1 45 ? 28.094 21.172 -9.352 1 62 45 SER B N 1
ATOM 4763 C CA . SER B 1 45 ? 29.375 21.469 -9.961 1 62 45 SER B CA 1
ATOM 4764 C C . SER B 1 45 ? 29.953 20.234 -10.672 1 62 45 SER B C 1
ATOM 4766 O O . SER B 1 45 ? 29.547 19.109 -10.383 1 62 45 SER B O 1
ATOM 4768 N N . ASP B 1 46 ? 30.516 20.438 -11.844 1 58.69 46 ASP B N 1
ATOM 4769 C CA . ASP B 1 46 ? 31.172 19.469 -12.719 1 58.69 46 ASP B CA 1
ATOM 4770 C C . ASP B 1 46 ? 32.094 18.531 -11.922 1 58.69 46 ASP B C 1
ATOM 4772 O O . ASP B 1 46 ? 32.781 17.703 -12.492 1 58.69 46 ASP B O 1
ATOM 4776 N N . GLU B 1 47 ? 32.062 18.75 -10.633 1 56.78 47 GLU B N 1
ATOM 4777 C CA . GLU B 1 47 ? 33.094 18 -9.945 1 56.78 47 GLU B CA 1
ATOM 4778 C C . GLU B 1 47 ? 32.688 16.547 -9.727 1 56.78 47 GLU B C 1
ATOM 4780 O O . GLU B 1 47 ? 31.5 16.25 -9.625 1 56.78 47 GLU B O 1
ATOM 4785 N N . ASN B 1 48 ? 33.75 15.688 -9.828 1 56.28 48 ASN B N 1
ATOM 4786 C CA . ASN B 1 48 ? 33.75 14.227 -9.758 1 56.28 48 ASN B CA 1
ATOM 4787 C C . ASN B 1 48 ? 33.062 13.734 -8.484 1 56.28 48 ASN B C 1
ATOM 4789 O O . ASN B 1 48 ? 33.531 13.992 -7.379 1 56.28 48 ASN B O 1
ATOM 4793 N N . LEU B 1 49 ? 31.719 13.625 -8.492 1 60.41 49 LEU B N 1
ATOM 4794 C CA . LEU B 1 49 ? 31.016 13 -7.371 1 60.41 49 LEU B CA 1
ATOM 4795 C C . LEU B 1 49 ? 31.516 11.578 -7.145 1 60.41 49 LEU B C 1
ATOM 4797 O O . LEU B 1 49 ? 31.609 10.789 -8.086 1 60.41 49 LEU B O 1
ATOM 4801 N N . GLU B 1 50 ? 32.625 11.375 -6.285 1 56.78 50 GLU B N 1
ATOM 4802 C CA . GLU B 1 50 ? 32.906 9.992 -5.926 1 56.78 50 GLU B CA 1
ATOM 4803 C C . GLU B 1 50 ? 31.734 9.383 -5.141 1 56.78 50 GLU B C 1
ATOM 4805 O O . GLU B 1 50 ? 31.312 9.938 -4.125 1 56.78 50 GLU B O 1
ATOM 4810 N N . ILE B 1 51 ? 30.984 8.672 -5.836 1 56.78 51 ILE B N 1
ATOM 4811 C CA . ILE B 1 51 ? 29.797 8.031 -5.273 1 56.78 51 ILE B CA 1
ATOM 4812 C C . ILE B 1 51 ? 30.203 7.09 -4.145 1 56.78 51 ILE B C 1
ATOM 4814 O O . ILE B 1 51 ? 31.344 6.613 -4.105 1 56.78 51 ILE B O 1
ATOM 4818 N N . MET B 1 52 ? 29.391 6.789 -2.877 1 55.31 52 MET B N 1
ATOM 4819 C CA . MET B 1 52 ? 29.312 6.164 -1.562 1 55.31 52 MET B CA 1
ATOM 4820 C C . MET B 1 52 ? 29.969 4.789 -1.574 1 55.31 52 MET B C 1
ATOM 4822 O O . MET B 1 52 ? 30.297 4.246 -0.519 1 55.31 52 MET B O 1
ATOM 4826 N N . SER B 1 53 ? 30.344 4.129 -2.791 1 57.88 53 SER B N 1
ATOM 4827 C CA . SER B 1 53 ? 30.75 2.729 -2.904 1 57.88 53 SER B CA 1
ATOM 4828 C C . SER B 1 53 ? 32.031 2.461 -2.133 1 57.88 53 SER B C 1
ATOM 4830 O O . SER B 1 53 ? 32.188 1.412 -1.503 1 57.88 53 SER B O 1
ATOM 4832 N N . ASN B 1 54 ? 32.688 3.516 -1.727 1 60.22 54 ASN B N 1
ATOM 4833 C CA . ASN B 1 54 ? 34 3.227 -1.174 1 60.22 54 ASN B CA 1
ATOM 4834 C C . ASN B 1 54 ? 33.938 2.926 0.32 1 60.22 54 ASN B C 1
ATOM 4836 O O . ASN B 1 54 ? 34.625 2.035 0.812 1 60.22 54 ASN B O 1
ATOM 4840 N N . GLU B 1 55 ? 32.938 3.498 1.027 1 66.44 55 GLU B N 1
ATOM 4841 C CA . GLU B 1 55 ? 32.844 3.291 2.471 1 66.44 55 GLU B CA 1
ATOM 4842 C C . GLU B 1 55 ? 32.281 1.921 2.803 1 66.44 55 GLU B C 1
ATOM 4844 O O . GLU B 1 55 ? 32.719 1.271 3.758 1 66.44 55 GLU B O 1
ATOM 4849 N N . LEU B 1 56 ? 31.453 1.437 1.972 1 73.44 56 LEU B N 1
ATOM 4850 C CA . LEU B 1 56 ? 30.859 0.131 2.221 1 73.44 56 LEU B CA 1
ATOM 4851 C C . LEU B 1 56 ? 31.859 -0.988 1.98 1 73.44 56 LEU B C 1
ATOM 4853 O O . LEU B 1 56 ? 31.828 -2.014 2.662 1 73.44 56 LEU B O 1
ATOM 4857 N N . ASN B 1 57 ? 32.719 -0.663 1.1 1 73.62 57 ASN B N 1
ATOM 4858 C CA . ASN B 1 57 ? 33.719 -1.666 0.771 1 73.62 57 ASN B CA 1
ATOM 4859 C C . ASN B 1 57 ? 34.781 -1.766 1.856 1 73.62 57 ASN B C 1
ATOM 4861 O O . ASN B 1 57 ? 35.531 -2.75 1.916 1 73.62 57 ASN B O 1
ATOM 4865 N N . LYS B 1 58 ? 34.75 -0.786 2.75 1 76.69 58 LYS B N 1
ATOM 4866 C CA . LYS B 1 58 ? 35.75 -0.784 3.814 1 76.69 58 LYS B CA 1
ATOM 4867 C C . LYS B 1 58 ? 35.25 -1.557 5.035 1 76.69 58 LYS B C 1
ATOM 4869 O O . LYS B 1 58 ? 36.062 -1.969 5.879 1 76.69 58 LYS B O 1
ATOM 4874 N N . ASP B 1 59 ? 34.031 -1.825 5.098 1 83.38 59 ASP B N 1
ATOM 4875 C CA . ASP B 1 59 ? 33.469 -2.562 6.215 1 83.38 59 ASP B CA 1
ATOM 4876 C C . ASP B 1 59 ? 33.5 -4.07 5.965 1 83.38 59 ASP B C 1
ATOM 4878 O O . ASP B 1 59 ? 32.594 -4.633 5.359 1 83.38 59 ASP B O 1
ATOM 4882 N N . LYS B 1 60 ? 34.469 -4.711 6.488 1 83.88 60 LYS B N 1
ATOM 4883 C CA . LYS B 1 60 ? 34.688 -6.137 6.262 1 83.88 60 LYS B CA 1
ATOM 4884 C C . LYS B 1 60 ? 33.531 -6.969 6.809 1 83.88 60 LYS B C 1
ATOM 4886 O O . LYS B 1 60 ? 33.156 -7.977 6.211 1 83.88 60 LYS B O 1
ATOM 4891 N N . LEU B 1 61 ? 33.094 -6.5 7.902 1 87.38 61 LEU B N 1
ATOM 4892 C CA . LEU B 1 61 ? 31.969 -7.223 8.508 1 87.38 61 LEU B CA 1
ATOM 4893 C C . LEU B 1 61 ? 30.734 -7.168 7.613 1 87.38 61 LEU B C 1
ATOM 4895 O O . LEU B 1 61 ? 30.031 -8.172 7.457 1 87.38 61 LEU B O 1
ATOM 4899 N N . PHE B 1 62 ? 30.469 -6.066 7.031 1 89.31 62 PHE B N 1
ATOM 4900 C CA . PHE B 1 62 ? 29.344 -5.906 6.133 1 89.31 62 PHE B CA 1
ATOM 4901 C C . PHE B 1 62 ? 29.516 -6.766 4.887 1 89.31 62 PHE B C 1
ATOM 4903 O O . PHE B 1 62 ? 28.547 -7.375 4.41 1 89.31 62 PHE B O 1
ATOM 4910 N N . LEU B 1 63 ? 30.703 -6.816 4.418 1 86.88 63 LEU B N 1
ATOM 4911 C CA . LEU B 1 63 ? 30.969 -7.598 3.213 1 86.88 63 LEU B CA 1
ATOM 4912 C C . LEU B 1 63 ? 30.719 -9.078 3.457 1 86.88 63 LEU B C 1
ATOM 4914 O O . LEU B 1 63 ? 30.234 -9.789 2.566 1 86.88 63 LEU B O 1
ATOM 4918 N N . LYS B 1 64 ? 30.969 -9.477 4.668 1 87 64 LYS B N 1
ATOM 4919 C CA . LYS B 1 64 ? 30.734 -10.875 5.035 1 87 64 LYS B CA 1
ATOM 4920 C C . LYS B 1 64 ? 29.25 -11.164 5.152 1 87 64 LYS B C 1
ATOM 4922 O O . LYS B 1 64 ? 28.797 -12.289 4.891 1 87 64 LYS B O 1
ATOM 4927 N N . GLU B 1 65 ? 28.531 -10.148 5.508 1 90.69 65 GLU B N 1
ATOM 4928 C CA . GLU B 1 65 ? 27.094 -10.32 5.73 1 90.69 65 GLU B CA 1
ATOM 4929 C C . GLU B 1 65 ? 26.297 -9.781 4.555 1 90.69 65 GLU B C 1
ATOM 4931 O O . GLU B 1 65 ? 25.078 -9.578 4.668 1 90.69 65 GLU B O 1
ATOM 4936 N N . TYR B 1 66 ? 26.922 -9.578 3.43 1 90.12 66 TYR B N 1
ATOM 4937 C CA . TYR B 1 66 ? 26.266 -8.922 2.299 1 90.12 66 TYR B CA 1
ATOM 4938 C C . TYR B 1 66 ? 25.125 -9.773 1.758 1 90.12 66 TYR B C 1
ATOM 4940 O O . TYR B 1 66 ? 24.109 -9.242 1.315 1 90.12 66 TYR B O 1
ATOM 4948 N N . ASP B 1 67 ? 25.266 -11.078 1.72 1 90.5 67 ASP B N 1
ATOM 4949 C CA . ASP B 1 67 ? 24.203 -11.961 1.254 1 90.5 67 ASP B CA 1
ATOM 4950 C C . ASP B 1 67 ? 22.969 -11.852 2.146 1 90.5 67 ASP B C 1
ATOM 4952 O O . ASP B 1 67 ? 21.844 -11.758 1.649 1 90.5 67 ASP B O 1
ATOM 4956 N N . LYS B 1 68 ? 23.25 -11.812 3.447 1 92.94 68 LYS B N 1
ATOM 4957 C CA . LYS B 1 68 ? 22.141 -11.656 4.387 1 92.94 68 LYS B CA 1
ATOM 4958 C C . LYS B 1 68 ? 21.484 -10.281 4.246 1 92.94 68 LYS B C 1
ATOM 4960 O O . LYS B 1 68 ? 20.266 -10.148 4.395 1 92.94 68 LYS B O 1
ATOM 4965 N N . TYR B 1 69 ? 22.359 -9.281 4.004 1 94.19 69 TYR B N 1
ATOM 4966 C CA . TYR B 1 69 ? 21.828 -7.941 3.787 1 94.19 69 TYR B CA 1
ATOM 4967 C C . TYR B 1 69 ? 20.891 -7.914 2.58 1 94.19 69 TYR B C 1
ATOM 4969 O O . TYR B 1 69 ? 19.797 -7.363 2.652 1 94.19 69 TYR B O 1
ATOM 4977 N N . CYS B 1 70 ? 21.297 -8.531 1.468 1 94.25 70 CYS B N 1
ATOM 4978 C CA . CYS B 1 70 ? 20.5 -8.539 0.249 1 94.25 70 CYS B CA 1
ATOM 4979 C C . CYS B 1 70 ? 19.172 -9.25 0.479 1 94.25 70 CYS B C 1
ATOM 4981 O O . CYS B 1 70 ? 18.125 -8.789 0.008 1 94.25 70 CYS B O 1
ATOM 4983 N N . LEU B 1 71 ? 19.281 -10.297 1.231 1 95.25 71 LEU B N 1
ATOM 4984 C CA . LEU B 1 71 ? 18.078 -11.062 1.534 1 95.25 71 LEU B CA 1
ATOM 4985 C C . LEU B 1 71 ? 17.125 -10.25 2.41 1 95.25 71 LEU B C 1
ATOM 4987 O O . LEU B 1 71 ? 15.945 -10.117 2.09 1 95.25 71 LEU B O 1
ATOM 4991 N N . GLY B 1 72 ? 17.641 -9.727 3.451 1 96.69 72 GLY B N 1
ATOM 4992 C CA . GLY B 1 72 ? 16.828 -8.914 4.352 1 96.69 72 GLY B CA 1
ATOM 4993 C C . GLY B 1 72 ? 16.25 -7.691 3.68 1 96.69 72 GLY B C 1
ATOM 4994 O O . GLY B 1 72 ? 15.062 -7.387 3.859 1 96.69 72 GLY B O 1
ATOM 4995 N N . LYS B 1 73 ? 17.078 -6.965 2.887 1 97 73 LYS B N 1
ATOM 4996 C CA . LYS B 1 73 ? 16.625 -5.781 2.172 1 97 73 LYS B CA 1
ATOM 4997 C C . LYS B 1 73 ? 15.547 -6.137 1.146 1 97 73 LYS B C 1
ATOM 4999 O O . LYS B 1 73 ? 14.617 -5.367 0.925 1 97 73 LYS B O 1
ATOM 5004 N N . GLY B 1 74 ? 15.742 -7.32 0.53 1 96.06 74 GLY B N 1
ATOM 5005 C CA . GLY B 1 74 ? 14.734 -7.797 -0.404 1 96.06 74 GLY B CA 1
ATOM 5006 C C . GLY B 1 74 ? 13.383 -8.016 0.242 1 96.06 74 GLY B C 1
ATOM 5007 O O . GLY B 1 74 ? 12.359 -7.574 -0.284 1 96.06 74 GLY B O 1
ATOM 5008 N N . TYR B 1 75 ? 13.383 -8.68 1.394 1 96.94 75 TYR B N 1
ATOM 5009 C CA . TYR B 1 75 ? 12.141 -8.898 2.125 1 96.94 75 TYR B CA 1
ATOM 5010 C C . TYR B 1 75 ? 11.555 -7.578 2.615 1 96.94 75 TYR B C 1
ATOM 5012 O O . TYR B 1 75 ? 10.344 -7.359 2.535 1 96.94 75 TYR B O 1
ATOM 5020 N N . PHE B 1 76 ? 12.406 -6.66 3.07 1 97.56 76 PHE B N 1
ATOM 5021 C CA . PHE B 1 76 ? 11.977 -5.371 3.6 1 97.56 76 PHE B CA 1
ATOM 5022 C C . PHE B 1 76 ? 11.273 -4.551 2.527 1 97.56 76 PHE B C 1
ATOM 5024 O O . PHE B 1 76 ? 10.203 -3.984 2.771 1 97.56 76 PHE B O 1
ATOM 5031 N N . ASP B 1 77 ? 11.898 -4.512 1.35 1 95.81 77 ASP B N 1
ATOM 5032 C CA . ASP B 1 77 ? 11.352 -3.707 0.261 1 95.81 77 ASP B CA 1
ATOM 5033 C C . ASP B 1 77 ? 10.047 -4.305 -0.263 1 95.81 77 ASP B C 1
ATOM 5035 O O . ASP B 1 77 ? 9.227 -3.598 -0.852 1 95.81 77 ASP B O 1
ATOM 5039 N N . CYS B 1 78 ? 9.859 -5.57 -0.027 1 94.44 78 CYS B N 1
ATOM 5040 C CA . CYS B 1 78 ? 8.609 -6.223 -0.401 1 94.44 78 CYS B CA 1
ATOM 5041 C C . CYS B 1 78 ? 7.586 -6.129 0.727 1 94.44 78 CYS B C 1
ATOM 5043 O O . CYS B 1 78 ? 6.547 -6.789 0.684 1 94.44 78 CYS B O 1
ATOM 5045 N N . LYS B 1 79 ? 7.879 -5.473 1.816 1 93.81 79 LYS B N 1
ATOM 5046 C CA . LYS B 1 79 ? 7.027 -5.211 2.975 1 93.81 79 LYS B CA 1
ATOM 5047 C C . LYS B 1 79 ? 6.805 -6.484 3.789 1 93.81 79 LYS B C 1
ATOM 5049 O O . LYS B 1 79 ? 5.754 -6.648 4.414 1 93.81 79 LYS B O 1
ATOM 5054 N N . GLU B 1 80 ? 7.668 -7.391 3.607 1 95.06 80 GLU B N 1
ATOM 5055 C CA . GLU B 1 80 ? 7.715 -8.555 4.484 1 95.06 80 GLU B CA 1
ATOM 5056 C C . GLU B 1 80 ? 8.695 -8.344 5.633 1 95.06 80 GLU B C 1
ATOM 5058 O O . GLU B 1 80 ? 9.727 -9.016 5.711 1 95.06 80 GLU B O 1
ATOM 5063 N N . PHE B 1 81 ? 8.281 -7.543 6.555 1 96.38 81 PHE B N 1
ATOM 5064 C CA . PHE B 1 81 ? 9.172 -7.051 7.602 1 96.38 81 PHE B CA 1
ATOM 5065 C C . PHE B 1 81 ? 9.508 -8.156 8.594 1 96.38 81 PHE B C 1
ATOM 5067 O O . PHE B 1 81 ? 10.641 -8.25 9.07 1 96.38 81 PHE B O 1
ATOM 5074 N N . SER B 1 82 ? 8.539 -8.992 8.906 1 94.12 82 SER B N 1
ATOM 5075 C CA . SER B 1 82 ? 8.773 -10.086 9.836 1 94.12 82 SER B CA 1
ATOM 5076 C C . SER B 1 82 ? 9.828 -11.047 9.312 1 94.12 82 SER B C 1
ATOM 5078 O O . SER B 1 82 ? 10.695 -11.5 10.062 1 94.12 82 SER B O 1
ATOM 5080 N N . ARG B 1 83 ? 9.742 -11.32 8.055 1 94.88 83 ARG B N 1
ATOM 5081 C CA . ARG B 1 83 ? 10.711 -12.219 7.434 1 94.88 83 ARG B CA 1
ATOM 5082 C C . ARG B 1 83 ? 12.102 -11.578 7.398 1 94.88 83 ARG B C 1
ATOM 5084 O O . ARG B 1 83 ? 13.109 -12.258 7.609 1 94.88 83 ARG B O 1
ATOM 5091 N N . ALA B 1 84 ? 12.102 -10.289 7.051 1 97.19 84 ALA B N 1
ATOM 5092 C CA . ALA B 1 84 ? 13.367 -9.57 7.051 1 97.19 84 ALA B CA 1
ATOM 5093 C C . ALA B 1 84 ? 14.039 -9.633 8.422 1 97.19 84 ALA B C 1
ATOM 5095 O O . ALA B 1 84 ? 15.242 -9.898 8.516 1 97.19 84 ALA B O 1
ATOM 5096 N N . SER B 1 85 ? 13.289 -9.43 9.5 1 96.31 85 SER B N 1
ATOM 5097 C CA . SER B 1 85 ? 13.852 -9.445 10.852 1 96.31 85 SER B CA 1
ATOM 5098 C C . SER B 1 85 ? 14.367 -10.836 11.219 1 96.31 85 SER B C 1
ATOM 5100 O O . SER B 1 85 ? 15.391 -10.961 11.898 1 96.31 85 SER B O 1
ATOM 5102 N N . LEU B 1 86 ? 13.68 -11.852 10.781 1 94.12 86 LEU B N 1
ATOM 5103 C CA . LEU B 1 86 ? 14.062 -13.227 11.086 1 94.12 86 LEU B CA 1
ATOM 5104 C C . LEU B 1 86 ? 15.445 -13.539 10.523 1 94.12 86 LEU B C 1
ATOM 5106 O O . LEU B 1 86 ? 16.297 -14.109 11.219 1 94.12 86 LEU B O 1
ATOM 5110 N N . TYR B 1 87 ? 15.75 -13.133 9.312 1 94.75 87 TYR B N 1
ATOM 5111 C CA . TYR B 1 87 ? 16.984 -13.531 8.633 1 94.75 87 TYR B CA 1
ATOM 5112 C C . TYR B 1 87 ? 18.125 -12.586 8.977 1 94.75 87 TYR B C 1
ATOM 5114 O O . TYR B 1 87 ? 19.297 -12.906 8.742 1 94.75 87 TYR B O 1
ATOM 5122 N N . LEU B 1 88 ? 17.797 -11.406 9.547 1 96.69 88 LEU B N 1
ATOM 5123 C CA . LEU B 1 88 ? 18.828 -10.438 9.898 1 96.69 88 LEU B CA 1
ATOM 5124 C C . LEU B 1 88 ? 19.156 -10.508 11.391 1 96.69 88 LEU B C 1
ATOM 5126 O O . LEU B 1 88 ? 20.047 -9.797 11.867 1 96.69 88 LEU B O 1
ATOM 5130 N N . LYS B 1 89 ? 18.562 -11.328 12.125 1 95.12 89 LYS B N 1
ATOM 5131 C CA . LYS B 1 89 ? 18.609 -11.367 13.586 1 95.12 89 LYS B CA 1
ATOM 5132 C C . LYS B 1 89 ? 20.031 -11.555 14.094 1 95.12 89 LYS B C 1
ATOM 5134 O O . LYS B 1 89 ? 20.438 -10.93 15.07 1 95.12 89 LYS B O 1
ATOM 5139 N N . ASP B 1 90 ? 20.859 -12.305 13.383 1 93.81 90 ASP B N 1
ATOM 5140 C CA . ASP B 1 90 ? 22.172 -12.68 13.883 1 93.81 90 ASP B CA 1
ATOM 5141 C C . ASP B 1 90 ? 23.266 -11.812 13.266 1 93.81 90 ASP B C 1
ATOM 5143 O O . ASP B 1 90 ? 24.453 -12.031 13.5 1 93.81 90 ASP B O 1
ATOM 5147 N N . CYS B 1 91 ? 22.906 -10.836 12.492 1 94.5 91 CYS B N 1
ATOM 5148 C CA . CYS B 1 91 ? 23.891 -9.977 11.852 1 94.5 91 CYS B CA 1
ATOM 5149 C C . CYS B 1 91 ? 24.5 -8.992 12.844 1 94.5 91 CYS B C 1
ATOM 5151 O O . CYS B 1 91 ? 23.844 -8.617 13.828 1 94.5 91 CYS B O 1
ATOM 5153 N N . LYS B 1 92 ? 25.75 -8.578 12.57 1 92.5 92 LYS B N 1
ATOM 5154 C CA . LYS B 1 92 ? 26.453 -7.73 13.523 1 92.5 92 LYS B CA 1
ATOM 5155 C C . LYS B 1 92 ? 26.859 -6.402 12.891 1 92.5 92 LYS B C 1
ATOM 5157 O O . LYS B 1 92 ? 27.188 -5.445 13.594 1 92.5 92 LYS B O 1
ATOM 5162 N N . SER B 1 93 ? 26.906 -6.402 11.562 1 92.81 93 SER B N 1
ATOM 5163 C CA . SER B 1 93 ? 27.25 -5.141 10.906 1 92.81 93 SER B CA 1
ATOM 5164 C C . SER B 1 93 ? 26.219 -4.062 11.219 1 92.81 93 SER B C 1
ATOM 5166 O O . SER B 1 93 ? 25.031 -4.363 11.398 1 92.81 93 SER B O 1
ATOM 5168 N N . LYS B 1 94 ? 26.609 -2.812 11.266 1 93.19 94 LYS B N 1
ATOM 5169 C CA . LYS B 1 94 ? 25.734 -1.702 11.648 1 93.19 94 LYS B CA 1
ATOM 5170 C C . LYS B 1 94 ? 24.547 -1.588 10.711 1 93.19 94 LYS B C 1
ATOM 5172 O O . LYS B 1 94 ? 23.406 -1.377 11.164 1 93.19 94 LYS B O 1
ATOM 5177 N N . LEU B 1 95 ? 24.797 -1.745 9.461 1 94 95 LEU B N 1
ATOM 5178 C CA . LEU B 1 95 ? 23.734 -1.632 8.469 1 94 95 LEU B CA 1
ATOM 5179 C C . LEU B 1 95 ? 22.703 -2.754 8.641 1 94 95 LEU B C 1
ATOM 5181 O O . LEU B 1 95 ? 21.5 -2.504 8.641 1 94 95 LEU B O 1
ATOM 5185 N N . CYS B 1 96 ? 23.156 -3.961 8.773 1 95.69 96 CYS B N 1
ATOM 5186 C CA . CYS B 1 96 ? 22.266 -5.109 8.93 1 95.69 96 CYS B CA 1
ATOM 5187 C C . CYS B 1 96 ? 21.516 -5.051 10.258 1 95.69 96 CYS B C 1
ATOM 5189 O O . CYS B 1 96 ? 20.344 -5.406 10.328 1 95.69 96 CYS B O 1
ATOM 5191 N N . GLN B 1 97 ? 22.219 -4.594 11.227 1 96.06 97 GLN B N 1
ATOM 5192 C CA . GLN B 1 97 ? 21.594 -4.484 12.531 1 96.06 97 GLN B CA 1
ATOM 5193 C C . GLN B 1 97 ? 20.484 -3.436 12.523 1 96.06 97 GLN B C 1
ATOM 5195 O O . GLN B 1 97 ? 19.422 -3.637 13.125 1 96.06 97 GLN B O 1
ATOM 5200 N N . PHE B 1 98 ? 20.797 -2.322 11.906 1 97.19 98 PHE B N 1
ATOM 5201 C CA . PHE B 1 98 ? 19.75 -1.308 11.805 1 97.19 98 PHE B CA 1
ATOM 5202 C C . PHE B 1 98 ? 18.516 -1.858 11.086 1 97.19 98 PHE B C 1
ATOM 5204 O O . PHE B 1 98 ? 17.391 -1.672 11.547 1 97.19 98 PHE B O 1
ATOM 5211 N N . LEU B 1 99 ? 18.781 -2.498 9.992 1 97.62 99 LEU B N 1
ATOM 5212 C CA . LEU B 1 99 ? 17.688 -3.037 9.195 1 97.62 99 LEU B CA 1
ATOM 5213 C C . LEU B 1 99 ? 16.891 -4.062 10 1 97.62 99 LEU B C 1
ATOM 5215 O O . LEU B 1 99 ? 15.672 -4.176 9.836 1 97.62 99 LEU B O 1
ATOM 5219 N N . TYR B 1 100 ? 17.594 -4.805 10.844 1 97.94 100 TYR B N 1
ATOM 5220 C CA . TYR B 1 100 ? 16.938 -5.77 11.727 1 97.94 100 TYR B CA 1
ATOM 5221 C C . TYR B 1 100 ? 15.953 -5.078 12.664 1 97.94 100 TYR B C 1
ATOM 5223 O O . TYR B 1 100 ? 14.773 -5.422 12.695 1 97.94 100 TYR B O 1
ATOM 5231 N N . PHE B 1 101 ? 16.375 -4.09 13.359 1 97.88 101 PHE B N 1
ATOM 5232 C CA . PHE B 1 101 ? 15.547 -3.379 14.32 1 97.88 101 PHE B CA 1
ATOM 5233 C C . PHE B 1 101 ? 14.445 -2.596 13.609 1 97.88 101 PHE B C 1
ATOM 5235 O O . PHE B 1 101 ? 13.312 -2.541 14.086 1 97.88 101 PHE B O 1
ATOM 5242 N N . TYR B 1 102 ? 14.82 -1.965 12.508 1 98.12 102 TYR B N 1
ATOM 5243 C CA . TYR B 1 102 ? 13.852 -1.162 11.773 1 98.12 102 TYR B CA 1
ATOM 5244 C C . TYR B 1 102 ? 12.742 -2.037 11.195 1 98.12 102 TYR B C 1
ATOM 5246 O O . TYR B 1 102 ? 11.586 -1.618 11.125 1 98.12 102 TYR B O 1
ATOM 5254 N N . SER B 1 103 ? 13.117 -3.258 10.773 1 97.94 103 SER B N 1
ATOM 5255 C CA . SER B 1 103 ? 12.109 -4.195 10.281 1 97.94 103 SER B CA 1
ATOM 5256 C C . SER B 1 103 ? 11.117 -4.566 11.383 1 97.94 103 SER B C 1
ATOM 5258 O O . SER B 1 103 ? 9.914 -4.684 11.125 1 97.94 103 SER B O 1
ATOM 5260 N N . ARG B 1 104 ? 11.609 -4.773 12.547 1 96.44 104 ARG B N 1
ATOM 5261 C CA . ARG B 1 104 ? 10.734 -5.07 13.68 1 96.44 104 ARG B CA 1
ATOM 5262 C C . ARG B 1 104 ? 9.789 -3.91 13.953 1 96.44 104 ARG B C 1
ATOM 5264 O O . ARG B 1 104 ? 8.602 -4.121 14.219 1 96.44 104 ARG B O 1
ATOM 5271 N N . TYR B 1 105 ? 10.297 -2.709 13.883 1 96.88 105 TYR B N 1
ATOM 5272 C CA . TYR B 1 105 ? 9.484 -1.521 14.117 1 96.88 105 TYR B CA 1
ATOM 5273 C C . TYR B 1 105 ? 8.422 -1.373 13.039 1 96.88 105 TYR B C 1
ATOM 5275 O O . TYR B 1 105 ? 7.266 -1.051 13.336 1 96.88 105 TYR B O 1
ATOM 5283 N N . MET B 1 106 ? 8.852 -1.538 11.789 1 96.31 106 MET B N 1
ATOM 5284 C CA . MET B 1 106 ? 7.922 -1.397 10.672 1 96.31 106 MET B CA 1
ATOM 5285 C C . MET B 1 106 ? 6.824 -2.455 10.75 1 96.31 106 MET B C 1
ATOM 5287 O O . MET B 1 106 ? 5.688 -2.205 10.344 1 96.31 106 MET B O 1
ATOM 5291 N N . GLU B 1 107 ? 7.215 -3.635 11.211 1 93.62 107 GLU B N 1
ATOM 5292 C CA . GLU B 1 107 ? 6.203 -4.668 11.414 1 93.62 107 GLU B CA 1
ATOM 5293 C C . GLU B 1 107 ? 5.164 -4.23 12.438 1 93.62 107 GLU B C 1
ATOM 5295 O O . GLU B 1 107 ? 3.967 -4.465 12.258 1 93.62 107 GLU B O 1
ATOM 5300 N N . TYR B 1 108 ? 5.629 -3.646 13.484 1 92.44 108 TYR B N 1
ATOM 5301 C CA . TYR B 1 108 ? 4.738 -3.111 14.508 1 92.44 108 TYR B CA 1
ATOM 5302 C C . TYR B 1 108 ? 3.809 -2.057 13.922 1 92.44 108 TYR B C 1
ATOM 5304 O O . TYR B 1 108 ? 2.604 -2.07 14.188 1 92.44 108 TYR B O 1
ATOM 5312 N N . GLU B 1 109 ? 4.359 -1.161 13.164 1 90.56 109 GLU B N 1
ATOM 5313 C CA . GLU B 1 109 ? 3.574 -0.093 12.555 1 90.56 109 GLU B CA 1
ATOM 5314 C C . GLU B 1 109 ? 2.529 -0.656 11.602 1 90.56 109 GLU B C 1
ATOM 5316 O O . GLU B 1 109 ? 1.416 -0.134 11.508 1 90.56 109 GLU B O 1
ATOM 5321 N N . LYS B 1 110 ? 2.938 -1.639 10.859 1 89.44 110 LYS B N 1
ATOM 5322 C CA . LYS B 1 110 ? 2.027 -2.281 9.922 1 89.44 110 LYS B CA 1
ATOM 5323 C C . LYS B 1 110 ? 0.843 -2.914 10.641 1 89.44 110 LYS B C 1
ATOM 5325 O O . LYS B 1 110 ? -0.303 -2.771 10.211 1 89.44 110 LYS B O 1
ATOM 5330 N N . LYS B 1 111 ? 1.052 -3.592 11.68 1 86.25 111 LYS B N 1
ATOM 5331 C CA . LYS B 1 111 ? -0.006 -4.234 12.453 1 86.25 111 LYS B CA 1
ATOM 5332 C C . LYS B 1 111 ? -0.923 -3.197 13.094 1 86.25 111 LYS B C 1
ATOM 5334 O O . LYS B 1 111 ? -2.135 -3.404 13.188 1 86.25 111 LYS B O 1
ATOM 5339 N N . LYS B 1 112 ? -0.365 -2.09 13.508 1 84 112 LYS B N 1
ATOM 5340 C CA . LYS B 1 112 ? -1.131 -0.994 14.094 1 84 112 LYS B CA 1
ATOM 5341 C C . LYS B 1 112 ? -2.098 -0.394 13.078 1 84 112 LYS B C 1
ATOM 5343 O O . LYS B 1 112 ? -3.244 -0.086 13.406 1 84 112 LYS B O 1
ATOM 5348 N N . LYS B 1 113 ? -1.66 -0.231 11.867 1 80.38 113 LYS B N 1
ATOM 5349 C CA . LYS B 1 113 ? -2.479 0.347 10.805 1 80.38 113 LYS B CA 1
ATOM 5350 C C . LYS B 1 113 ? -3.672 -0.549 10.484 1 80.38 113 LYS B C 1
ATOM 5352 O O . LYS B 1 113 ? -4.773 -0.058 10.234 1 80.38 113 LYS B O 1
ATOM 5357 N N . TYR B 1 114 ? -3.484 -1.833 10.477 1 74.62 114 TYR B N 1
ATOM 5358 C CA . TYR B 1 114 ? -4.555 -2.779 10.18 1 74.62 114 TYR B CA 1
ATOM 5359 C C . TYR B 1 114 ? -5.645 -2.715 11.242 1 74.62 114 TYR B C 1
ATOM 5361 O O . TYR B 1 114 ? -6.836 -2.793 10.93 1 74.62 114 TYR B O 1
ATOM 5369 N N . GLN B 1 115 ? -5.27 -2.566 12.391 1 70.56 115 GLN B N 1
ATOM 5370 C CA . GLN B 1 115 ? -6.215 -2.504 13.5 1 70.56 115 GLN B CA 1
ATOM 5371 C C . GLN B 1 115 ? -7.066 -1.24 13.43 1 70.56 115 GLN B C 1
ATOM 5373 O O . GLN B 1 115 ? -8.258 -1.27 13.734 1 70.56 115 GLN B O 1
ATOM 5378 N N . PHE B 1 116 ? -6.484 -0.145 13.008 1 65.38 116 PHE B N 1
ATOM 5379 C CA . PHE B 1 116 ? -7.195 1.127 12.93 1 65.38 116 PHE B CA 1
ATOM 5380 C C . PHE B 1 116 ? -8.273 1.08 11.852 1 65.38 116 PHE B C 1
ATOM 5382 O O . PHE B 1 116 ? -9.375 1.589 12.047 1 65.38 116 PHE B O 1
ATOM 5389 N N . VAL B 1 117 ? -7.996 0.644 10.781 1 59.25 117 VAL B N 1
ATOM 5390 C CA . VAL B 1 117 ? -8.938 0.573 9.664 1 59.25 117 VAL B CA 1
ATOM 5391 C C . VAL B 1 117 ? -10.18 -0.21 10.086 1 59.25 117 VAL B C 1
ATOM 5393 O O . VAL B 1 117 ? -11.305 0.172 9.758 1 59.25 117 VAL B O 1
ATOM 5396 N N . ASP B 1 118 ? -9.883 -1.021 10.898 1 54.72 118 ASP B N 1
ATOM 5397 C CA . ASP B 1 118 ? -10.984 -1.849 11.391 1 54.72 118 ASP B CA 1
ATOM 5398 C C . ASP B 1 118 ? -11.867 -1.067 12.367 1 54.72 118 ASP B C 1
ATOM 5400 O O . ASP B 1 118 ? -13.086 -1.239 12.375 1 54.72 118 ASP B O 1
ATOM 5404 N N . VAL B 1 119 ? -11.18 -0.178 13.039 1 54.31 119 VAL B N 1
ATOM 5405 C CA . VAL B 1 119 ? -11.859 0.566 14.094 1 54.31 119 VAL B CA 1
ATOM 5406 C C . VAL B 1 119 ? -12.711 1.674 13.484 1 54.31 119 VAL B C 1
ATOM 5408 O O . VAL B 1 119 ? -13.82 1.942 13.945 1 54.31 119 VAL B O 1
ATOM 5411 N N . LEU B 1 120 ? -12.062 2.467 12.648 1 56.34 120 LEU B N 1
ATOM 5412 C CA . LEU B 1 120 ? -12.859 3.525 12.039 1 56.34 120 LEU B CA 1
ATOM 5413 C C . LEU B 1 120 ? -14.188 2.98 11.531 1 56.34 120 LEU B C 1
ATOM 5415 O O . LEU B 1 120 ? -15.211 3.676 11.57 1 56.34 120 LEU B O 1
ATOM 5419 N N . ASP B 1 121 ? -14.031 1.682 11.102 1 50.09 121 ASP B N 1
ATOM 5420 C CA . ASP B 1 121 ? -15.289 1.087 10.672 1 50.09 121 ASP B CA 1
ATOM 5421 C C . ASP B 1 121 ? -16.109 0.594 11.867 1 50.09 121 ASP B C 1
ATOM 5423 O O . ASP B 1 121 ? -17.328 0.723 11.883 1 50.09 121 ASP B O 1
ATOM 5427 N N . GLU B 1 122 ? -15.43 -0.518 12.648 1 53.69 122 GLU B N 1
ATOM 5428 C CA . GLU B 1 122 ? -16.141 -1.164 13.75 1 53.69 122 GLU B CA 1
ATOM 5429 C C . GLU B 1 122 ? -15.805 -0.494 15.078 1 53.69 122 GLU B C 1
ATOM 5431 O O . GLU B 1 122 ? -14.805 0.208 15.195 1 53.69 122 GLU B O 1
ATOM 5436 N N . LYS B 1 123 ? -16.75 -0.507 16.219 1 48.44 123 LYS B N 1
ATOM 5437 C CA . LYS B 1 123 ? -16.781 -0.191 17.641 1 48.44 123 LYS B CA 1
ATOM 5438 C C . LYS B 1 123 ? -15.594 -0.819 18.359 1 48.44 123 LYS B C 1
ATOM 5440 O O . LYS B 1 123 ? -15.523 -0.788 19.594 1 48.44 123 LYS B O 1
ATOM 5445 N N . ALA B 1 124 ? -14.781 -1.685 17.859 1 45.47 124 ALA B N 1
ATOM 5446 C CA . ALA B 1 124 ? -13.945 -2.508 18.734 1 45.47 124 ALA B CA 1
ATOM 5447 C C . ALA B 1 124 ? -12.656 -1.783 19.094 1 45.47 124 ALA B C 1
ATOM 5449 O O . ALA B 1 124 ? -11.906 -1.346 18.219 1 45.47 124 ALA B O 1
ATOM 5450 N N . ALA B 1 125 ? -12.523 -1.204 20.141 1 46.5 125 ALA B N 1
ATOM 5451 C CA . ALA B 1 125 ? -11.352 -0.641 20.812 1 46.5 125 ALA B CA 1
ATOM 5452 C C . ALA B 1 125 ? -10.227 -1.662 20.906 1 46.5 125 ALA B C 1
ATOM 5454 O O . ALA B 1 125 ? -10.281 -2.604 21.703 1 46.5 125 ALA B O 1
ATOM 5455 N N . GLU B 1 126 ? -9.633 -2.4 19.938 1 51 126 GLU B N 1
ATOM 5456 C CA . GLU B 1 126 ? -8.672 -3.414 20.359 1 51 126 GLU B CA 1
ATOM 5457 C C . GLU B 1 126 ? -7.391 -2.775 20.891 1 51 126 GLU B C 1
ATOM 5459 O O . GLU B 1 126 ? -6.973 -1.718 20.422 1 51 126 GLU B O 1
ATOM 5464 N N . LYS B 1 127 ? -6.898 -3.303 21.922 1 54.16 127 LYS B N 1
ATOM 5465 C CA . LYS B 1 127 ? -5.734 -3.078 22.766 1 54.16 127 LYS B CA 1
ATOM 5466 C C . LYS B 1 127 ? -4.441 -3.18 21.969 1 54.16 127 LYS B C 1
ATOM 5468 O O . LYS B 1 127 ? -4.184 -4.199 21.328 1 54.16 127 LYS B O 1
ATOM 5473 N N . GLN B 1 128 ? -3.891 -2.1 21.547 1 61.19 128 GLN B N 1
ATOM 5474 C CA . GLN B 1 128 ? -2.555 -2.027 20.969 1 61.19 128 GLN B CA 1
ATOM 5475 C C . GLN B 1 128 ? -1.573 -2.912 21.734 1 61.19 128 GLN B C 1
ATOM 5477 O O . GLN B 1 128 ? -1.549 -2.898 22.969 1 61.19 128 GLN B O 1
ATOM 5482 N N . ASP B 1 129 ? -1.139 -3.996 21.047 1 66.94 129 ASP B N 1
ATOM 5483 C CA . ASP B 1 129 ? -0.131 -4.867 21.656 1 66.94 129 ASP B CA 1
ATOM 5484 C C . ASP B 1 129 ? 1.202 -4.141 21.812 1 66.94 129 ASP B C 1
ATOM 5486 O O . ASP B 1 129 ? 2.008 -4.102 20.875 1 66.94 129 ASP B O 1
ATOM 5490 N N . TRP B 1 130 ? 1.394 -3.488 22.859 1 81.31 130 TRP B N 1
ATOM 5491 C CA . TRP B 1 130 ? 2.568 -2.693 23.203 1 81.31 130 TRP B CA 1
ATOM 5492 C C . TRP B 1 130 ? 3.764 -3.59 23.516 1 81.31 130 TRP B C 1
ATOM 5494 O O . TRP B 1 130 ? 4.898 -3.113 23.609 1 81.31 130 TRP B O 1
ATOM 5504 N N . GLN B 1 131 ? 3.473 -4.848 23.484 1 87.94 131 GLN B N 1
ATOM 5505 C CA . GLN B 1 131 ? 4.527 -5.75 23.938 1 87.94 131 GLN B CA 1
ATOM 5506 C C . GLN B 1 131 ? 5.695 -5.766 22.938 1 87.94 131 GLN B C 1
ATOM 5508 O O . GLN B 1 131 ? 6.859 -5.742 23.359 1 87.94 131 GLN B O 1
ATOM 5513 N N . GLU B 1 132 ? 5.379 -5.754 21.766 1 89.56 132 GLU B N 1
ATOM 5514 C CA . GLU B 1 132 ? 6.43 -5.777 20.75 1 89.56 132 GLU B CA 1
ATOM 5515 C C . GLU B 1 132 ? 7.293 -4.52 20.828 1 89.56 132 GLU B C 1
ATOM 5517 O O . GLU B 1 132 ? 8.5 -4.578 20.609 1 89.56 132 GLU B O 1
ATOM 5522 N N . LEU B 1 133 ? 6.707 -3.445 21.109 1 93.38 133 LEU B N 1
ATOM 5523 C CA . LEU B 1 133 ? 7.434 -2.184 21.203 1 93.38 133 LEU B CA 1
ATOM 5524 C C . LEU B 1 133 ? 8.328 -2.164 22.438 1 93.38 133 LEU B C 1
ATOM 5526 O O . LEU B 1 133 ? 9.445 -1.641 22.391 1 93.38 133 LEU B O 1
ATOM 5530 N N . ILE B 1 134 ? 7.824 -2.766 23.516 1 95.38 134 ILE B N 1
ATOM 5531 C CA . ILE B 1 134 ? 8.594 -2.85 24.75 1 95.38 134 ILE B CA 1
ATOM 5532 C C . ILE B 1 134 ? 9.805 -3.758 24.547 1 95.38 134 ILE B C 1
ATOM 5534 O O . ILE B 1 134 ? 10.914 -3.426 24.969 1 95.38 134 ILE B O 1
ATOM 5538 N N . ASP B 1 135 ? 9.523 -4.832 23.875 1 95.56 135 ASP B N 1
ATOM 5539 C CA . ASP B 1 135 ? 10.617 -5.758 23.578 1 95.56 135 ASP B CA 1
ATOM 5540 C C . ASP B 1 135 ? 11.68 -5.09 22.719 1 95.56 135 ASP B C 1
ATOM 5542 O O . ASP B 1 135 ? 12.875 -5.297 22.922 1 95.56 135 ASP B O 1
ATOM 5546 N N . LEU B 1 136 ? 11.211 -4.375 21.75 1 96.25 136 LEU B N 1
ATOM 5547 C CA . LEU B 1 136 ? 12.133 -3.666 20.859 1 96.25 136 LEU B CA 1
ATOM 5548 C C . LEU B 1 136 ? 12.945 -2.641 21.641 1 96.25 136 LEU B C 1
ATOM 5550 O O . LEU B 1 136 ? 14.148 -2.494 21.406 1 96.25 136 LEU B O 1
ATOM 5554 N N . ARG B 1 137 ? 12.32 -1.908 22.562 1 96.75 137 ARG B N 1
ATOM 5555 C CA . ARG B 1 137 ? 13.016 -0.951 23.406 1 96.75 137 ARG B CA 1
ATOM 5556 C C . ARG B 1 137 ? 14.117 -1.635 24.219 1 96.75 137 ARG B C 1
ATOM 5558 O O . ARG B 1 137 ? 15.242 -1.135 24.297 1 96.75 137 ARG B O 1
ATOM 5565 N N . ASP B 1 138 ? 13.758 -2.768 24.766 1 97.06 138 ASP B N 1
ATOM 5566 C CA . ASP B 1 138 ? 14.703 -3.496 25.594 1 97.06 138 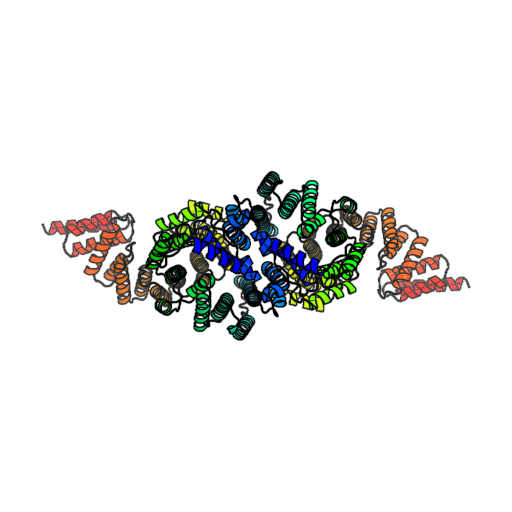ASP B CA 1
ATOM 5567 C C . ASP B 1 138 ? 15.883 -4 24.766 1 97.06 138 ASP B C 1
ATOM 5569 O O . ASP B 1 138 ? 17.031 -3.953 25.219 1 97.06 138 ASP B O 1
ATOM 5573 N N . ASP B 1 139 ? 15.633 -4.496 23.609 1 96.25 139 ASP B N 1
ATOM 5574 C CA . ASP B 1 139 ? 16.688 -4.984 22.734 1 96.25 139 ASP B CA 1
ATOM 5575 C C . ASP B 1 139 ? 17.609 -3.848 22.297 1 96.25 139 ASP B C 1
ATOM 5577 O O . ASP B 1 139 ? 18.828 -4.031 22.188 1 96.25 139 ASP B O 1
ATOM 5581 N N . LEU B 1 140 ? 17.031 -2.723 21.969 1 97.25 140 LEU B N 1
ATOM 5582 C CA . LEU B 1 140 ? 17.812 -1.56 21.578 1 97.25 140 LEU B CA 1
ATOM 5583 C C . LEU B 1 140 ? 18.672 -1.066 22.734 1 97.25 140 LEU B C 1
ATOM 5585 O O . LEU B 1 140 ? 19.828 -0.677 22.547 1 97.25 140 LEU B O 1
ATOM 5589 N N . LYS B 1 141 ? 18.078 -1.13 23.922 1 96.62 141 LYS B N 1
ATOM 5590 C CA . LYS B 1 141 ? 18.812 -0.721 25.125 1 96.62 141 LYS B CA 1
ATOM 5591 C C . LYS B 1 141 ? 20.016 -1.624 25.359 1 96.62 141 LYS B C 1
ATOM 5593 O O . LYS B 1 141 ? 21.109 -1.142 25.688 1 96.62 141 LYS B O 1
ATOM 5598 N N . LYS B 1 142 ? 19.797 -2.869 25.141 1 95.38 142 LYS B N 1
ATOM 5599 C CA . LYS B 1 142 ? 20.875 -3.84 25.328 1 95.38 142 LYS B CA 1
ATOM 5600 C C . LYS B 1 142 ? 22 -3.605 24.328 1 95.38 142 LYS B C 1
ATOM 5602 O O . LYS B 1 142 ? 23.172 -3.869 24.625 1 95.38 142 LYS B O 1
ATOM 5607 N N . ASN B 1 143 ? 21.703 -3.092 23.156 1 94.5 143 ASN B N 1
ATOM 5608 C CA . ASN B 1 143 ? 22.688 -2.875 22.109 1 94.5 143 ASN B CA 1
ATOM 5609 C C . ASN B 1 143 ? 23.078 -1.405 22 1 94.5 143 ASN B C 1
ATOM 5611 O O . ASN B 1 143 ? 23.609 -0.971 20.969 1 94.5 143 ASN B O 1
ATOM 5615 N N . GLU B 1 144 ? 22.859 -0.627 22.969 1 92.94 144 GLU B N 1
ATOM 5616 C CA . GLU B 1 144 ? 23.031 0.822 22.938 1 92.94 144 GLU B CA 1
ATOM 5617 C C . GLU B 1 144 ? 24.469 1.2 22.562 1 92.94 144 GLU B C 1
ATOM 5619 O O . GLU B 1 144 ? 24.688 2.182 21.859 1 92.94 144 GLU B O 1
ATOM 5624 N N . ASP B 1 145 ? 25.406 0.461 22.938 1 91.5 145 ASP B N 1
ATOM 5625 C CA . ASP B 1 145 ? 26.812 0.766 22.734 1 91.5 145 ASP B CA 1
ATOM 5626 C C . ASP B 1 145 ? 27.203 0.581 21.266 1 91.5 145 ASP B C 1
ATOM 5628 O O . ASP B 1 145 ? 28.203 1.149 20.812 1 91.5 145 ASP B O 1
ATOM 5632 N N . ASN B 1 146 ? 26.484 -0.154 20.594 1 90.81 146 ASN B N 1
ATOM 5633 C CA . ASN B 1 146 ? 26.828 -0.466 19.203 1 90.81 146 ASN B CA 1
ATOM 5634 C C . ASN B 1 146 ? 25.922 0.272 18.219 1 90.81 146 ASN B C 1
ATOM 5636 O O . ASN B 1 146 ? 26.047 0.103 17.016 1 90.81 146 ASN B O 1
ATOM 5640 N N . LEU B 1 147 ? 25.125 1.135 18.75 1 94.75 147 LEU B N 1
ATOM 5641 C CA . LEU B 1 147 ? 24.188 1.82 17.875 1 94.75 147 LEU B CA 1
ATOM 5642 C C . LEU B 1 147 ? 24.859 2.986 17.156 1 94.75 147 LEU B C 1
ATOM 5644 O O . LEU B 1 147 ? 25.672 3.693 17.75 1 94.75 147 LEU B O 1
ATOM 5648 N N . ASP B 1 148 ? 24.641 3.076 15.898 1 95.31 148 ASP B N 1
ATOM 5649 C CA . ASP B 1 148 ? 25.062 4.266 15.164 1 95.31 148 ASP B CA 1
ATOM 5650 C C . ASP B 1 148 ? 23.969 5.336 15.188 1 95.31 148 ASP B C 1
ATOM 5652 O O . ASP B 1 148 ? 23 5.234 15.961 1 95.31 148 ASP B O 1
ATOM 5656 N N . SER B 1 149 ? 24.141 6.406 14.406 1 97.19 149 SER B N 1
ATOM 5657 C CA . SER B 1 149 ? 23.188 7.516 14.398 1 97.19 149 SER B CA 1
ATOM 5658 C C . SER B 1 149 ? 21.781 7.031 14.07 1 97.19 149 SER B C 1
ATOM 5660 O O . SER B 1 149 ? 20.812 7.43 14.727 1 97.19 149 SER B O 1
ATOM 5662 N N . TYR B 1 150 ? 21.641 6.117 13.148 1 97.69 150 TYR B N 1
ATOM 5663 C CA . TYR B 1 150 ? 20.344 5.613 12.703 1 97.69 150 TYR B CA 1
ATOM 5664 C C . TYR B 1 150 ? 19.703 4.742 13.781 1 97.69 150 TYR B C 1
ATOM 5666 O O . TYR B 1 150 ? 18.484 4.758 13.953 1 97.69 150 TYR B O 1
ATOM 5674 N N . GLY B 1 151 ? 20.578 4.016 14.469 1 97.81 151 GLY B N 1
ATOM 5675 C CA . GLY B 1 151 ? 20.094 3.227 15.586 1 97.81 151 GLY B CA 1
ATOM 5676 C C . GLY B 1 151 ? 19.516 4.074 16.703 1 97.81 151 GLY B C 1
ATOM 5677 O O . GLY B 1 151 ? 18.453 3.758 17.25 1 97.81 151 GLY B O 1
ATOM 5678 N N . PHE B 1 152 ? 20.172 5.137 17.016 1 98.25 152 PHE B N 1
ATOM 5679 C CA . PHE B 1 152 ? 19.703 6.043 18.047 1 98.25 152 PHE B CA 1
ATOM 5680 C C . PHE B 1 152 ? 18.406 6.727 17.625 1 98.25 152 PHE B C 1
ATOM 5682 O O . PHE B 1 152 ? 17.531 6.984 18.453 1 98.25 152 PHE B O 1
ATOM 5689 N N . TYR B 1 153 ? 18.344 7.047 16.391 1 98.06 153 TYR B N 1
ATOM 5690 C CA . TYR B 1 153 ? 17.094 7.59 15.852 1 98.06 153 TYR B CA 1
ATOM 5691 C C . TYR B 1 153 ? 15.938 6.637 16.109 1 98.06 153 TYR B C 1
ATOM 5693 O O . TYR B 1 153 ? 14.891 7.047 16.625 1 98.06 153 TYR B O 1
ATOM 5701 N N . LEU B 1 154 ? 16.188 5.387 15.719 1 98.31 154 LEU B N 1
ATOM 5702 C CA . LEU B 1 154 ? 15.141 4.387 15.891 1 98.31 154 LEU B CA 1
ATOM 5703 C C . LEU B 1 154 ? 14.789 4.219 17.375 1 98.31 154 LEU B C 1
ATOM 5705 O O . LEU B 1 154 ? 13.617 4.102 17.719 1 98.31 154 LEU B O 1
ATOM 5709 N N . TYR B 1 155 ? 15.82 4.164 18.188 1 98.19 155 TYR B N 1
ATOM 5710 C CA . TYR B 1 155 ? 15.602 4.07 19.625 1 98.19 155 TYR B CA 1
ATOM 5711 C C . TYR B 1 155 ? 14.773 5.242 20.125 1 98.19 155 TYR B C 1
ATOM 5713 O O . TYR B 1 155 ? 13.844 5.055 20.922 1 98.19 155 TYR B O 1
ATOM 5721 N N . GLY B 1 156 ? 15.031 6.465 19.672 1 98 156 GLY B N 1
ATOM 5722 C CA . GLY B 1 156 ? 14.273 7.648 20.031 1 98 156 GLY B CA 1
ATOM 5723 C C . GLY B 1 156 ? 12.805 7.555 19.641 1 98 156 GLY B C 1
ATOM 5724 O O . GLY B 1 156 ? 11.93 7.93 20.422 1 98 156 GLY B O 1
ATOM 5725 N N . ILE B 1 157 ? 12.547 7.051 18.469 1 97.12 157 ILE B N 1
ATOM 5726 C CA . ILE B 1 157 ? 11.18 6.938 17.984 1 97.12 157 ILE B CA 1
ATOM 5727 C C . ILE B 1 157 ? 10.406 5.938 18.828 1 97.12 157 ILE B C 1
ATOM 5729 O O . ILE B 1 157 ? 9.234 6.152 19.141 1 97.12 157 ILE B O 1
ATOM 5733 N N . VAL B 1 158 ? 11.047 4.801 19.172 1 97.38 158 VAL B N 1
ATOM 5734 C CA . VAL B 1 158 ? 10.414 3.766 19.984 1 97.38 158 VAL B CA 1
ATOM 5735 C C . VAL B 1 158 ? 10.078 4.328 21.359 1 97.38 158 VAL B C 1
ATOM 5737 O O . VAL B 1 158 ? 8.977 4.117 21.875 1 97.38 158 VAL B O 1
ATOM 5740 N N . LEU B 1 159 ? 10.969 5.078 21.953 1 97.38 159 LEU B N 1
ATOM 5741 C CA . LEU B 1 159 ? 10.75 5.688 23.266 1 97.38 159 LEU B CA 1
ATOM 5742 C C . LEU B 1 159 ? 9.633 6.719 23.203 1 97.38 159 LEU B C 1
ATOM 5744 O O . LEU B 1 159 ? 8.812 6.812 24.125 1 97.38 159 LEU B O 1
ATOM 5748 N N . LYS B 1 160 ? 9.609 7.465 22.125 1 94.88 160 LYS B N 1
ATOM 5749 C CA . LYS B 1 160 ? 8.555 8.445 21.922 1 94.88 160 LYS B CA 1
ATOM 5750 C C . LYS B 1 160 ? 7.18 7.777 21.891 1 94.88 160 LYS B C 1
ATOM 5752 O O . LYS B 1 160 ? 6.23 8.266 22.516 1 94.88 160 LYS B O 1
ATOM 5757 N N . ASN B 1 161 ? 7.09 6.66 21.172 1 92.38 161 ASN B N 1
ATOM 5758 C CA . ASN B 1 161 ? 5.828 5.93 21.062 1 92.38 161 ASN B CA 1
ATOM 5759 C C . ASN B 1 161 ? 5.406 5.348 22.406 1 92.38 161 ASN B C 1
ATOM 5761 O O . ASN B 1 161 ? 4.219 5.102 22.641 1 92.38 161 ASN B O 1
ATOM 5765 N N . LEU B 1 162 ? 6.379 5.109 23.312 1 93.88 162 LEU B N 1
ATOM 5766 C CA . LEU B 1 162 ? 6.094 4.594 24.641 1 93.88 162 LEU B CA 1
ATOM 5767 C C . LEU B 1 162 ? 5.863 5.734 25.625 1 93.88 162 LEU B C 1
ATOM 5769 O O . LEU B 1 162 ? 5.797 5.512 26.844 1 93.88 162 LEU B O 1
ATOM 5773 N N . ASP B 1 163 ? 5.875 6.988 25.219 1 91.56 163 ASP B N 1
ATOM 5774 C CA . ASP B 1 163 ? 5.594 8.203 25.969 1 91.56 163 ASP B CA 1
ATOM 5775 C C . ASP B 1 163 ? 6.695 8.492 26.984 1 91.56 163 ASP B C 1
ATOM 5777 O O . ASP B 1 163 ? 6.422 8.953 28.094 1 91.56 163 ASP B O 1
ATOM 5781 N N . LEU B 1 164 ? 7.816 8.031 26.641 1 95.19 164 LEU B N 1
ATOM 5782 C CA . LEU B 1 164 ? 9.008 8.391 27.406 1 95.19 164 LEU B CA 1
ATOM 5783 C C . LEU B 1 164 ? 9.742 9.555 26.766 1 95.19 164 LEU B C 1
ATOM 5785 O O . LEU B 1 164 ? 10.789 9.367 26.141 1 95.19 164 LEU B O 1
ATOM 5789 N N . THR B 1 165 ? 9.305 10.703 26.953 1 94.25 165 THR B N 1
ATOM 5790 C CA . THR B 1 165 ? 9.672 11.906 26.203 1 94.25 165 THR B CA 1
ATOM 5791 C C . THR B 1 165 ? 11.109 12.312 26.516 1 94.25 165 THR B C 1
ATOM 5793 O O . THR B 1 165 ? 11.883 12.641 25.609 1 94.25 165 THR B O 1
ATOM 5796 N N . LYS B 1 166 ? 11.484 12.305 27.781 1 95.31 166 LYS B N 1
ATOM 5797 C CA . LYS B 1 166 ? 12.812 12.758 28.188 1 95.31 166 LYS B CA 1
ATOM 5798 C C . LYS B 1 166 ? 13.898 11.883 27.562 1 95.31 166 LYS B C 1
ATOM 5800 O O . LYS B 1 166 ? 14.859 12.391 26.984 1 95.31 166 LYS B O 1
ATOM 5805 N N . GLU B 1 167 ? 13.711 10.602 27.688 1 97.06 167 GLU B N 1
ATOM 5806 C CA . GLU B 1 167 ? 14.672 9.664 27.125 1 97.06 167 GLU B CA 1
ATOM 5807 C C . GLU B 1 167 ? 14.695 9.742 25.594 1 97.06 167 GLU B C 1
ATOM 5809 O O . GLU B 1 167 ? 15.75 9.602 24.969 1 97.06 167 GLU B O 1
ATOM 5814 N N . ALA B 1 168 ? 13.57 9.906 25 1 97.81 168 ALA B N 1
ATOM 5815 C CA . ALA B 1 168 ? 13.477 10.039 23.547 1 97.81 168 ALA B CA 1
ATOM 5816 C C . ALA B 1 168 ? 14.289 11.234 23.047 1 97.81 168 ALA B C 1
ATOM 5818 O O . ALA B 1 168 ? 15.039 11.117 22.078 1 97.81 168 ALA B O 1
ATOM 5819 N N . ILE B 1 169 ? 14.133 12.352 23.766 1 97.38 169 ILE B N 1
ATOM 5820 C CA . ILE B 1 169 ? 14.852 13.57 23.391 1 97.38 169 ILE B CA 1
ATOM 5821 C C . ILE B 1 169 ? 16.359 13.32 23.484 1 97.38 169 ILE B C 1
ATOM 5823 O O . ILE B 1 169 ? 17.109 13.68 22.562 1 97.38 169 ILE B O 1
ATOM 5827 N N . GLU B 1 170 ? 16.797 12.68 24.469 1 96.94 170 GLU B N 1
ATOM 5828 C CA . GLU B 1 170 ? 18.219 12.406 24.672 1 96.94 170 GLU B CA 1
ATOM 5829 C C . GLU B 1 170 ? 18.781 11.555 23.547 1 96.94 170 GLU B C 1
ATOM 5831 O O . GLU B 1 170 ? 19.875 11.82 23.031 1 96.94 170 GLU B O 1
ATOM 5836 N N . ASN B 1 171 ? 18.078 10.531 23.188 1 97.75 171 ASN B N 1
ATOM 5837 C CA . ASN B 1 171 ? 18.547 9.633 22.141 1 97.75 171 ASN B CA 1
ATOM 5838 C C . ASN B 1 171 ? 18.516 10.305 20.766 1 97.75 171 ASN B C 1
ATOM 5840 O O . ASN B 1 171 ? 19.406 10.07 19.938 1 97.75 171 ASN B O 1
ATOM 5844 N N . LEU B 1 172 ? 17.531 11.094 20.5 1 98 172 LEU B N 1
ATOM 5845 C CA . LEU B 1 172 ? 17.469 11.828 19.234 1 98 172 LEU B CA 1
ATOM 5846 C C . LEU B 1 172 ? 18.594 12.867 19.156 1 98 172 LEU B C 1
ATOM 5848 O O . LEU B 1 172 ? 19.156 13.086 18.078 1 98 172 LEU B O 1
ATOM 5852 N N . GLU B 1 173 ? 18.875 13.445 20.312 1 97.56 173 GLU B N 1
ATOM 5853 C CA . GLU B 1 173 ? 20.016 14.359 20.359 1 97.56 173 GLU B CA 1
ATOM 5854 C C . GLU B 1 173 ? 21.328 13.633 20.031 1 97.56 173 GLU B C 1
ATOM 5856 O O . GLU B 1 173 ? 22.172 14.164 19.312 1 97.56 173 GLU B O 1
ATOM 5861 N N . CYS B 1 174 ? 21.422 12.461 20.516 1 97.19 174 CYS B N 1
ATOM 5862 C CA . CYS B 1 174 ? 22.609 11.648 20.234 1 97.19 174 CYS B CA 1
ATOM 5863 C C . CYS B 1 174 ? 22.703 11.32 18.75 1 97.19 174 CYS B C 1
ATOM 5865 O O . CYS B 1 174 ? 23.781 11.391 18.156 1 97.19 174 CYS B O 1
ATOM 5867 N N . SER B 1 175 ? 21.594 10.93 18.172 1 98 175 SER B N 1
ATOM 5868 C CA . SER B 1 175 ? 21.547 10.633 16.734 1 98 175 SER B CA 1
ATOM 5869 C C . SER B 1 175 ? 22 11.828 15.914 1 98 175 SER B C 1
ATOM 5871 O O . SER B 1 175 ? 22.844 11.688 15.016 1 98 175 SER B O 1
ATOM 5873 N N . ILE B 1 176 ? 21.547 13.023 16.266 1 97.69 176 ILE B N 1
ATOM 5874 C CA . ILE B 1 176 ? 21.844 14.25 15.531 1 97.69 176 ILE B CA 1
ATOM 5875 C C . ILE B 1 176 ? 23.297 14.633 15.727 1 97.69 176 ILE B C 1
ATOM 5877 O O . ILE B 1 176 ? 23.953 15.125 14.797 1 97.69 176 ILE B O 1
ATOM 5881 N N . GLN B 1 177 ? 23.781 14.414 16.875 1 96.62 177 GLN B N 1
ATOM 5882 C CA . GLN B 1 177 ? 25.188 14.727 17.141 1 96.62 177 GLN B CA 1
ATOM 5883 C C . GLN B 1 177 ? 26.109 13.844 16.312 1 96.62 177 GLN B C 1
ATOM 5885 O O . GLN B 1 177 ? 27.156 14.305 15.828 1 96.62 177 GLN B O 1
ATOM 5890 N N . MET B 1 178 ? 25.75 12.641 16.141 1 96.12 178 MET B N 1
ATOM 5891 C CA . MET B 1 178 ? 26.562 11.688 15.391 1 96.12 178 MET B CA 1
ATOM 5892 C C . MET B 1 178 ? 26.469 11.953 13.891 1 96.12 178 MET B C 1
ATOM 5894 O O . MET B 1 178 ? 27.469 11.859 13.172 1 96.12 178 MET B O 1
ATOM 5898 N N . GLU B 1 179 ? 25.234 12.234 13.414 1 96.31 179 GLU B N 1
ATOM 5899 C CA . GLU B 1 179 ? 24.984 12.531 12.008 1 96.31 179 GLU B CA 1
ATOM 5900 C C . GLU B 1 179 ? 24.031 13.711 11.852 1 96.31 179 GLU B C 1
ATOM 5902 O O . GLU B 1 179 ? 22.828 13.516 11.609 1 96.31 179 GLU B O 1
ATOM 5907 N N . PRO B 1 180 ? 24.594 14.883 11.781 1 96.38 180 PRO B N 1
ATOM 5908 C CA . PRO B 1 180 ? 23.75 16.078 11.734 1 96.38 180 PRO B CA 1
ATOM 5909 C C . PRO B 1 180 ? 22.969 16.203 10.422 1 96.38 180 PRO B C 1
ATOM 5911 O O . PRO B 1 180 ? 22 16.953 10.344 1 96.38 180 PRO B O 1
ATOM 5914 N N . LEU B 1 181 ? 23.312 15.445 9.414 1 95.69 181 LEU B N 1
ATOM 5915 C CA . LEU B 1 181 ? 22.672 15.57 8.109 1 95.69 181 LEU B CA 1
ATOM 5916 C C . LEU B 1 181 ? 21.422 14.688 8.031 1 95.69 181 LEU B C 1
ATOM 5918 O O . LEU B 1 181 ? 20.672 14.758 7.062 1 95.69 181 LEU B O 1
ATOM 5922 N N . PHE B 1 182 ? 21.203 13.898 9.047 1 96.44 182 PHE B N 1
ATOM 5923 C CA . PHE B 1 182 ? 20.078 12.969 9.086 1 96.44 182 PHE B CA 1
ATOM 5924 C C . PHE B 1 182 ? 18.797 13.68 9.492 1 96.44 182 PHE B C 1
ATOM 5926 O O . PHE B 1 182 ? 18.469 13.758 10.68 1 96.44 182 PHE B O 1
ATOM 5933 N N . TRP B 1 183 ? 17.969 14.094 8.609 1 95.62 183 TRP B N 1
ATOM 5934 C CA . TRP B 1 183 ? 16.828 14.984 8.797 1 95.62 183 TRP B CA 1
ATOM 5935 C C . TRP B 1 183 ? 15.719 14.289 9.578 1 95.62 183 TRP B C 1
ATOM 5937 O O . TRP B 1 183 ? 15.008 14.93 10.359 1 95.62 183 TRP B O 1
ATOM 5947 N N . ALA B 1 184 ? 15.586 13.008 9.398 1 96.62 184 ALA B N 1
ATOM 5948 C CA . ALA B 1 184 ? 14.508 12.289 10.07 1 96.62 184 ALA B CA 1
ATOM 5949 C C . ALA B 1 184 ? 14.602 12.453 11.586 1 96.62 184 ALA B C 1
ATOM 5951 O O . ALA B 1 184 ? 13.578 12.57 12.266 1 96.62 184 ALA B O 1
ATOM 5952 N N . ALA B 1 185 ? 15.773 12.438 12.094 1 97.62 185 ALA B N 1
ATOM 5953 C CA . ALA B 1 185 ? 15.977 12.617 13.531 1 97.62 185 ALA B CA 1
ATOM 5954 C C . ALA B 1 185 ? 15.547 14.008 13.977 1 97.62 185 ALA B C 1
ATOM 5956 O O . ALA B 1 185 ? 14.906 14.164 15.023 1 97.62 185 ALA B O 1
ATOM 5957 N N . TRP B 1 186 ? 15.867 15.039 13.188 1 96.81 186 TRP B N 1
ATOM 5958 C CA . TRP B 1 186 ? 15.461 16.406 13.477 1 96.81 186 TRP B CA 1
ATOM 5959 C C . TRP B 1 186 ? 13.945 16.531 13.484 1 96.81 186 TRP B C 1
ATOM 5961 O O . TRP B 1 186 ? 13.375 17.203 14.352 1 96.81 186 TRP B O 1
ATOM 5971 N N . GLN B 1 187 ? 13.344 15.898 12.508 1 94.88 187 GLN B N 1
ATOM 5972 C CA . GLN B 1 187 ? 11.891 15.977 12.375 1 94.88 187 GLN B CA 1
ATOM 5973 C C . GLN B 1 187 ? 11.195 15.391 13.602 1 94.88 187 GLN B C 1
ATOM 5975 O O . GLN B 1 187 ? 10.234 15.969 14.117 1 94.88 187 GLN B O 1
ATOM 5980 N N . GLU B 1 188 ? 11.672 14.258 14.047 1 95.44 188 GLU B N 1
ATOM 5981 C CA . GLU B 1 188 ? 11.086 13.625 15.227 1 95.44 188 GLU B CA 1
ATOM 5982 C C . GLU B 1 188 ? 11.305 14.469 16.469 1 95.44 188 GLU B C 1
ATOM 5984 O O . GLU B 1 188 ? 10.43 14.562 17.328 1 95.44 188 GLU B O 1
ATOM 5989 N N . LEU B 1 189 ? 12.461 15.031 16.562 1 96 189 LEU B N 1
ATOM 5990 C CA . LEU B 1 189 ? 12.773 15.891 17.703 1 96 189 LEU B CA 1
ATOM 5991 C C . LEU B 1 189 ? 11.852 17.109 17.734 1 96 189 LEU B C 1
ATOM 5993 O O . LEU B 1 189 ? 11.438 17.562 18.797 1 96 189 LEU B O 1
ATOM 5997 N N . SER B 1 190 ? 11.555 17.625 16.578 1 92.88 190 SER B N 1
ATOM 5998 C CA . SER B 1 190 ? 10.703 18.812 16.469 1 92.88 190 SER B CA 1
ATOM 5999 C C . SER B 1 190 ? 9.312 18.531 17.031 1 92.88 190 SER B C 1
ATOM 6001 O O . SER B 1 190 ? 8.688 19.422 17.609 1 92.88 190 SER B O 1
ATOM 6003 N N . THR B 1 191 ? 8.82 17.344 16.828 1 88.38 191 THR B N 1
ATOM 6004 C CA . THR B 1 191 ? 7.477 17 17.281 1 88.38 191 THR B CA 1
ATOM 6005 C C . THR B 1 191 ? 7.441 16.891 18.812 1 88.38 191 THR B C 1
ATOM 6007 O O . THR B 1 191 ? 6.367 16.953 19.406 1 88.38 191 THR B O 1
ATOM 6010 N N . LEU B 1 192 ? 8.578 16.766 19.438 1 90.81 192 LEU B N 1
ATOM 6011 C CA . LEU B 1 192 ? 8.648 16.594 20.875 1 90.81 192 LEU B CA 1
ATOM 6012 C C . LEU B 1 192 ? 8.812 17.938 21.578 1 90.81 192 LEU B C 1
ATOM 6014 O O . LEU B 1 192 ? 8.625 18.031 22.797 1 90.81 192 LEU B O 1
ATOM 6018 N N . CYS B 1 193 ? 9.117 18.922 20.844 1 89.62 193 CYS B N 1
ATOM 6019 C CA . CYS B 1 193 ? 9.281 20.25 21.406 1 89.62 193 CYS B CA 1
ATOM 6020 C C . CYS B 1 193 ? 7.934 20.922 21.625 1 89.62 193 CYS B C 1
ATOM 6022 O O . CYS B 1 193 ? 7.223 21.234 20.672 1 89.62 193 CYS B O 1
ATOM 6024 N N . LYS B 1 194 ? 7.645 21.25 22.844 1 83.12 194 LYS B N 1
ATOM 6025 C CA . LYS B 1 194 ? 6.32 21.766 23.188 1 83.12 194 LYS B CA 1
ATOM 6026 C C . LYS B 1 194 ? 6.348 23.281 23.344 1 83.12 194 LYS B C 1
ATOM 6028 O O . LYS B 1 194 ? 5.32 23.953 23.188 1 83.12 194 LYS B O 1
ATOM 6033 N N . ASP B 1 195 ? 7.469 23.797 23.75 1 85.56 195 ASP B N 1
ATOM 6034 C CA . ASP B 1 195 ? 7.535 25.234 23.984 1 85.56 195 ASP B CA 1
ATOM 6035 C C . ASP B 1 195 ? 8.93 25.781 23.672 1 85.56 195 ASP B C 1
ATOM 6037 O O . ASP B 1 195 ? 9.828 25.016 23.312 1 85.56 195 ASP B O 1
ATOM 6041 N N . ARG B 1 196 ? 9.023 27.078 23.797 1 84.06 196 ARG B N 1
ATOM 6042 C CA . ARG B 1 196 ? 10.258 27.781 23.469 1 84.06 196 ARG B CA 1
ATOM 6043 C C . ARG B 1 196 ? 11.367 27.453 24.469 1 84.06 196 ARG B C 1
ATOM 6045 O O . ARG B 1 196 ? 12.547 27.422 24.094 1 84.06 196 ARG B O 1
ATOM 6052 N N . GLN B 1 197 ? 10.93 27.25 25.656 1 88.25 197 GLN B N 1
ATOM 6053 C CA . GLN B 1 197 ? 11.922 26.938 26.688 1 88.25 197 GLN B CA 1
ATOM 6054 C C . GLN B 1 197 ? 12.625 25.609 26.391 1 88.25 197 GLN B C 1
ATOM 6056 O O . GLN B 1 197 ? 13.852 25.516 26.516 1 88.25 197 GLN B O 1
ATOM 6061 N N . MET B 1 198 ? 11.883 24.672 25.969 1 89.19 198 MET B N 1
ATOM 6062 C CA . MET B 1 198 ? 12.445 23.375 25.625 1 89.19 198 MET B CA 1
ATOM 6063 C C . MET B 1 198 ? 13.414 23.5 24.453 1 89.19 198 MET B C 1
ATOM 6065 O O . MET B 1 198 ? 14.438 22.828 24.406 1 89.19 198 MET B O 1
ATOM 6069 N N . LEU B 1 199 ? 13.055 24.328 23.562 1 89.56 199 LEU B N 1
ATOM 6070 C CA . LEU B 1 199 ? 13.883 24.547 22.375 1 89.56 199 LEU B CA 1
ATOM 6071 C C . LEU B 1 199 ? 15.258 25.078 22.781 1 89.56 199 LEU B C 1
ATOM 6073 O O . LEU B 1 199 ? 16.281 24.672 22.203 1 89.56 199 LEU B O 1
ATOM 6077 N N . LYS B 1 200 ? 15.266 25.875 23.75 1 88.38 200 LYS B N 1
ATOM 6078 C CA . LYS B 1 200 ? 16.516 26.484 24.203 1 88.38 200 LYS B CA 1
ATOM 6079 C C . LYS B 1 200 ? 17.375 25.469 24.953 1 88.38 200 LYS B C 1
ATOM 6081 O O . LYS B 1 200 ? 18.609 25.578 24.969 1 88.38 200 LYS B O 1
ATOM 6086 N N . GLU B 1 201 ? 16.734 24.516 25.516 1 91.06 201 GLU B N 1
ATOM 6087 C CA . GLU B 1 201 ? 17.438 23.547 26.359 1 91.06 201 GLU B CA 1
ATOM 6088 C C . GLU B 1 201 ? 17.969 22.391 25.531 1 91.06 201 GLU B C 1
ATOM 6090 O O . GLU B 1 201 ? 18.797 21.609 26 1 91.06 201 GLU B O 1
ATOM 6095 N N . LEU B 1 202 ? 17.625 22.328 24.312 1 92.88 202 LEU B N 1
ATOM 6096 C CA . LEU B 1 202 ? 18.062 21.219 23.469 1 92.88 202 LEU B CA 1
ATOM 6097 C C . LEU B 1 202 ? 19.547 21.328 23.141 1 92.88 202 LEU B C 1
ATOM 6099 O O . LEU B 1 202 ? 20.047 22.422 22.906 1 92.88 202 LEU B O 1
ATOM 6103 N N . LYS B 1 203 ? 20.203 20.234 23.203 1 92.25 203 LYS B N 1
ATOM 6104 C CA . LYS B 1 203 ? 21.609 20.156 22.859 1 92.25 203 LYS B CA 1
ATOM 6105 C C . LYS B 1 203 ? 21.797 19.75 21.391 1 92.25 203 LYS B C 1
ATOM 6107 O O . LYS B 1 203 ? 21.969 18.578 21.094 1 92.25 203 LYS B O 1
ATOM 6112 N N . VAL B 1 204 ? 21.781 20.703 20.516 1 91.12 204 VAL B N 1
ATOM 6113 C CA . VAL B 1 204 ? 21.953 20.438 19.094 1 91.12 204 VAL B CA 1
ATOM 6114 C C . VAL B 1 204 ? 23.281 21 18.594 1 91.12 204 VAL B C 1
ATOM 6116 O O . VAL B 1 204 ? 23.766 22 19.125 1 91.12 204 VAL B O 1
ATOM 6119 N N . PRO B 1 205 ? 23.859 20.297 17.672 1 93.44 205 PRO B N 1
ATOM 6120 C CA . PRO B 1 205 ? 25.156 20.75 17.156 1 93.44 205 PRO B CA 1
ATOM 6121 C C . PRO B 1 205 ? 25.031 22.031 16.344 1 93.44 205 PRO B C 1
ATOM 6123 O O . PRO B 1 205 ? 23.953 22.344 15.812 1 93.44 205 PRO B O 1
ATOM 6126 N N . LYS B 1 206 ? 26.203 22.719 16.281 1 89.56 206 LYS B N 1
ATOM 6127 C CA . LYS B 1 206 ? 26.266 23.875 15.391 1 89.56 206 LYS B CA 1
ATOM 6128 C C . LYS B 1 206 ? 26.469 23.453 13.945 1 89.56 206 LYS B C 1
ATOM 6130 O O . LYS B 1 206 ? 27.609 23.234 13.516 1 89.56 206 LYS B O 1
ATOM 6135 N N . HIS B 1 207 ? 25.484 23.344 13.234 1 92.25 207 HIS B N 1
ATOM 6136 C CA . HIS B 1 207 ? 25.438 22.875 11.852 1 92.25 207 HIS B CA 1
ATOM 6137 C C . HIS B 1 207 ? 24.375 23.625 11.062 1 92.25 207 HIS B C 1
ATOM 6139 O O . HIS B 1 207 ? 23.422 24.156 11.633 1 92.25 207 HIS B O 1
ATOM 6145 N N . TRP B 1 208 ? 24.562 23.797 9.82 1 92 208 TRP B N 1
ATOM 6146 C CA . TRP B 1 208 ? 23.609 24.547 9.016 1 92 208 TRP B CA 1
ATOM 6147 C C . TRP B 1 208 ? 22.234 23.891 9.047 1 92 208 TRP B C 1
ATOM 6149 O O . TRP B 1 208 ? 21.203 24.562 8.906 1 92 208 TRP B O 1
ATOM 6159 N N . MET B 1 209 ? 22.172 22.625 9.297 1 93.75 209 MET B N 1
ATOM 6160 C CA . MET B 1 209 ? 20.906 21.891 9.391 1 93.75 209 MET B CA 1
ATOM 6161 C C . MET B 1 209 ? 20.094 22.359 10.594 1 93.75 209 MET B C 1
ATOM 6163 O O . MET B 1 209 ? 18.859 22.219 10.609 1 93.75 209 MET B O 1
ATOM 6167 N N . SER B 1 210 ? 20.719 22.844 11.586 1 94.12 210 SER B N 1
ATOM 6168 C CA . SER B 1 210 ? 20.016 23.328 12.781 1 94.12 210 SER B CA 1
ATOM 6169 C C . SER B 1 210 ? 19.062 24.469 12.445 1 94.12 210 SER B C 1
ATOM 6171 O O . SER B 1 210 ? 18.031 24.625 13.086 1 94.12 210 SER B O 1
ATOM 6173 N N . GLU B 1 211 ? 19.438 25.234 11.422 1 93 211 GLU B N 1
ATOM 6174 C CA . GLU B 1 211 ? 18.562 26.328 11.008 1 93 211 GLU B CA 1
ATOM 6175 C C . GLU B 1 211 ? 17.234 25.797 10.453 1 93 211 GLU B C 1
ATOM 6177 O O . GLU B 1 211 ? 16.172 26.375 10.703 1 93 211 GLU B O 1
ATOM 6182 N N . PHE B 1 212 ? 17.328 24.719 9.664 1 94.88 212 PHE B N 1
ATOM 6183 C CA . PHE B 1 212 ? 16.125 24.078 9.172 1 94.88 212 PHE B CA 1
ATOM 6184 C C . PHE B 1 212 ? 15.258 23.594 10.336 1 94.88 212 PHE B C 1
ATOM 6186 O O . PHE B 1 212 ? 14.031 23.719 10.297 1 94.88 212 PHE B O 1
ATOM 6193 N N . PHE B 1 213 ? 16.031 23.094 11.359 1 95.62 213 PHE B N 1
ATOM 6194 C CA . PHE B 1 213 ? 15.352 22.547 12.531 1 95.62 213 PHE B CA 1
ATOM 6195 C C . PHE B 1 213 ? 14.625 23.641 13.305 1 95.62 213 PHE B C 1
ATOM 6197 O O . PHE B 1 213 ? 13.438 23.516 13.609 1 95.62 213 PHE B O 1
ATOM 6204 N N . TYR B 1 214 ? 15.258 24.703 13.531 1 93.94 214 TYR B N 1
ATOM 6205 C CA . TYR B 1 214 ? 14.672 25.797 14.289 1 93.94 214 TYR B CA 1
ATOM 6206 C C . TYR B 1 214 ? 13.477 26.391 13.547 1 93.94 214 TYR B C 1
ATOM 6208 O O . TYR B 1 214 ? 12.453 26.703 14.164 1 93.94 214 TYR B O 1
ATOM 6216 N N . SER B 1 215 ? 13.625 26.547 12.281 1 94.69 215 SER B N 1
ATOM 6217 C CA . SER B 1 215 ? 12.523 27.062 11.484 1 94.69 215 SER B CA 1
ATOM 6218 C C . SER B 1 215 ? 11.305 26.156 11.562 1 94.69 215 SER B C 1
ATOM 6220 O O . SER B 1 215 ? 10.172 26.641 11.695 1 94.69 215 SER B O 1
ATOM 6222 N N . SER B 1 216 ? 11.539 24.875 11.516 1 93.94 216 SER B N 1
ATOM 6223 C CA . SER B 1 216 ? 10.453 23.922 11.57 1 93.94 216 SER B CA 1
ATOM 6224 C C . SER B 1 216 ? 9.758 23.938 12.93 1 93.94 216 SER B C 1
ATOM 6226 O O . SER B 1 216 ? 8.531 23.859 13.016 1 93.94 216 SER B O 1
ATOM 6228 N N . VAL B 1 217 ? 10.531 24 13.992 1 93.44 217 VAL B N 1
ATOM 6229 C CA . VAL B 1 217 ? 9.984 24.016 15.344 1 93.44 217 VAL B CA 1
ATOM 6230 C C . VAL B 1 217 ? 9.18 25.281 15.57 1 93.44 217 VAL B C 1
ATOM 6232 O O . VAL B 1 217 ? 8.109 25.25 16.188 1 93.44 217 VAL B O 1
ATOM 6235 N N . GLU B 1 218 ? 9.719 26.375 15.102 1 91.62 218 GLU B N 1
ATOM 6236 C CA . GLU B 1 218 ? 9.016 27.641 15.242 1 91.62 218 GLU B CA 1
ATOM 6237 C C . GLU B 1 218 ? 7.66 27.594 14.539 1 91.62 218 GLU B C 1
ATOM 6239 O O . GLU B 1 218 ? 6.68 28.156 15.039 1 91.62 218 GLU B O 1
ATOM 6244 N N . LEU B 1 219 ? 7.648 27.016 13.43 1 88.94 219 LEU B N 1
ATOM 6245 C CA . LEU B 1 219 ? 6.391 26.859 12.711 1 88.94 219 LEU B CA 1
ATOM 6246 C C . LEU B 1 219 ? 5.406 26 13.5 1 88.94 219 LEU B C 1
ATOM 6248 O O . LEU B 1 219 ? 4.219 26.312 13.57 1 88.94 219 LEU B O 1
ATOM 6252 N N . GLU B 1 220 ? 5.883 24.953 14.141 1 84.75 220 GLU B N 1
ATOM 6253 C CA . GLU B 1 220 ? 5.047 24.047 14.922 1 84.75 220 GLU B CA 1
ATOM 6254 C C . GLU B 1 220 ? 4.508 24.734 16.172 1 84.75 220 GLU B C 1
ATOM 6256 O O . GLU B 1 220 ? 3.4 24.438 16.625 1 84.75 220 GLU B O 1
ATOM 6261 N N . LEU B 1 221 ? 5.305 25.578 16.672 1 83.44 221 LEU B N 1
ATOM 6262 C CA . LEU B 1 221 ? 4.922 26.297 17.891 1 83.44 221 LEU B CA 1
ATOM 6263 C C . LEU B 1 221 ? 4.113 27.547 17.547 1 83.44 221 LEU B C 1
ATOM 6265 O O . LEU B 1 221 ? 3.932 28.422 18.391 1 83.44 221 LEU B O 1
ATOM 6269 N N . HIS B 1 222 ? 3.738 27.719 16.297 1 81.06 222 HIS B N 1
ATOM 6270 C CA . HIS B 1 222 ? 2.869 28.781 15.812 1 81.06 222 HIS B CA 1
ATOM 6271 C C . HIS B 1 222 ? 3.557 30.141 15.898 1 81.06 222 HIS B C 1
ATOM 6273 O O . HIS B 1 222 ? 2.912 31.141 16.203 1 81.06 222 HIS B O 1
ATOM 6279 N N . MET B 1 223 ? 4.84 30.078 15.836 1 87.06 223 MET B N 1
ATOM 6280 C CA . MET B 1 223 ? 5.637 31.281 15.68 1 87.06 223 MET B CA 1
ATOM 6281 C C . MET B 1 223 ? 5.934 31.562 14.211 1 87.06 223 MET B C 1
ATOM 6283 O O . MET B 1 223 ? 7.09 31.547 13.789 1 87.06 223 MET B O 1
ATOM 6287 N N . ALA B 1 224 ? 4.918 31.984 13.539 1 88.06 224 ALA B N 1
ATOM 6288 C CA . ALA B 1 224 ? 4.949 32 12.078 1 88.06 224 ALA B CA 1
ATOM 6289 C C . ALA B 1 224 ? 5.871 33.125 11.57 1 88.06 224 ALA B C 1
ATOM 6291 O O . ALA B 1 224 ? 6.559 32.938 10.562 1 88.06 224 ALA B O 1
ATOM 6292 N N . GLU B 1 225 ? 5.895 34.25 12.227 1 91.94 225 GLU B N 1
ATOM 6293 C CA . GLU B 1 225 ? 6.723 35.375 11.766 1 91.94 225 GLU B CA 1
ATOM 6294 C C . GLU B 1 225 ? 8.203 35.031 11.852 1 91.94 225 GLU B C 1
ATOM 6296 O O . GLU B 1 225 ? 8.961 35.281 10.914 1 91.94 225 GLU B O 1
ATOM 6301 N N . GLU B 1 226 ? 8.57 34.469 12.984 1 93.25 226 GLU B N 1
ATOM 6302 C CA . GLU B 1 226 ? 9.961 34.094 13.172 1 93.25 226 GLU B CA 1
ATOM 6303 C C . GLU B 1 226 ? 10.352 32.969 12.188 1 93.25 226 GLU B C 1
ATOM 6305 O O . GLU B 1 226 ? 11.43 33.031 11.594 1 93.25 226 GLU B O 1
ATOM 6310 N N . ALA B 1 227 ? 9.539 32.031 12.039 1 95 227 ALA B N 1
ATOM 6311 C CA . ALA B 1 227 ? 9.781 30.938 11.109 1 95 227 ALA B CA 1
ATOM 6312 C C . ALA B 1 227 ? 9.945 31.453 9.68 1 95 227 ALA B C 1
ATOM 6314 O O . ALA B 1 227 ? 10.836 31.031 8.953 1 95 227 ALA B O 1
ATOM 6315 N N . LEU B 1 228 ? 9.062 32.375 9.312 1 96.75 228 LEU B N 1
ATOM 6316 C CA . LEU B 1 228 ? 9.109 32.938 7.969 1 96.75 228 LEU B CA 1
ATOM 6317 C C . LEU B 1 228 ? 10.445 33.625 7.715 1 96.75 228 LEU B C 1
ATOM 6319 O O . LEU B 1 228 ? 11.062 33.438 6.668 1 96.75 228 LEU B O 1
ATOM 6323 N N . THR B 1 229 ? 10.836 34.406 8.656 1 96.62 229 THR B N 1
ATOM 6324 C CA . THR B 1 229 ? 12.102 35.125 8.516 1 96.62 229 THR B CA 1
ATOM 6325 C C . THR B 1 229 ? 13.266 34.156 8.359 1 96.62 229 THR B C 1
ATOM 6327 O O . THR B 1 229 ? 14.141 34.344 7.516 1 96.62 229 THR B O 1
ATOM 6330 N N . ARG B 1 230 ? 13.273 33.125 9.102 1 95.31 230 ARG B N 1
ATOM 6331 C CA . ARG B 1 230 ? 14.344 32.125 9.047 1 95.31 230 ARG B CA 1
ATOM 6332 C C . ARG B 1 230 ? 14.336 31.391 7.719 1 95.31 230 ARG B C 1
ATOM 6334 O O . ARG B 1 230 ? 15.398 31.141 7.133 1 95.31 230 ARG B O 1
ATOM 6341 N N . TYR B 1 231 ? 13.211 31 7.27 1 96.44 231 TYR B N 1
ATOM 6342 C CA . TYR B 1 231 ? 13.125 30.312 5.992 1 96.44 231 TYR B CA 1
ATOM 6343 C C . TYR B 1 231 ? 13.547 31.219 4.848 1 96.44 231 TYR B C 1
ATOM 6345 O O . TYR B 1 231 ? 14.133 30.75 3.863 1 96.44 231 TYR B O 1
ATOM 6353 N N . GLN B 1 232 ? 13.211 32.438 4.969 1 95.81 232 GLN B N 1
ATOM 6354 C CA . GLN B 1 232 ? 13.648 33.406 3.955 1 95.81 232 GLN B CA 1
ATOM 6355 C C . GLN B 1 232 ? 15.164 33.562 3.955 1 95.81 232 GLN B C 1
ATOM 6357 O O . GLN B 1 232 ? 15.781 33.688 2.896 1 95.81 232 GLN B O 1
ATOM 6362 N N . ASP B 1 233 ? 15.688 33.5 5.133 1 94.94 233 ASP B N 1
ATOM 6363 C CA . ASP B 1 233 ? 17.141 33.531 5.238 1 94.94 233 ASP B CA 1
ATOM 6364 C C . ASP B 1 233 ? 17.766 32.312 4.598 1 94.94 233 ASP B C 1
ATOM 6366 O O . ASP B 1 233 ? 18.797 32.406 3.924 1 94.94 233 ASP B O 1
ATOM 6370 N N . ILE B 1 234 ? 17.188 31.172 4.832 1 94.38 234 ILE B N 1
ATOM 6371 C CA . ILE B 1 234 ? 17.656 29.922 4.238 1 94.38 234 ILE B CA 1
ATOM 6372 C C . ILE B 1 234 ? 17.547 30 2.717 1 94.38 234 ILE B C 1
ATOM 6374 O O . ILE B 1 234 ? 18.469 29.609 1.999 1 94.38 234 ILE B O 1
ATOM 6378 N N . SER B 1 235 ? 16.469 30.531 2.264 1 94.06 235 SER B N 1
ATOM 6379 C CA . SER B 1 235 ? 16.25 30.719 0.831 1 94.06 235 SER B CA 1
ATOM 6380 C C . SER B 1 235 ? 17.328 31.609 0.224 1 94.06 235 SER B C 1
ATOM 6382 O O . SER B 1 235 ? 17.859 31.312 -0.846 1 94.06 235 SER B O 1
ATOM 6384 N N . ALA B 1 236 ? 17.672 32.625 0.925 1 91.94 236 ALA B N 1
ATOM 6385 C CA . ALA B 1 236 ? 18.641 33.594 0.451 1 91.94 236 ALA B CA 1
ATOM 6386 C C . ALA B 1 236 ? 20.062 33 0.481 1 91.94 236 ALA B C 1
ATOM 6388 O O . ALA B 1 236 ? 20.938 33.438 -0.273 1 91.94 236 ALA B O 1
ATOM 6389 N N . ALA B 1 237 ? 20.25 32.031 1.306 1 90.69 237 ALA B N 1
ATOM 6390 C CA . ALA B 1 237 ? 21.562 31.406 1.473 1 90.69 237 ALA B CA 1
ATOM 6391 C C . ALA B 1 237 ? 21.844 30.406 0.357 1 90.69 237 ALA B C 1
ATOM 6393 O O . ALA B 1 237 ? 22.891 29.75 0.352 1 90.69 237 ALA B O 1
ATOM 6394 N N . GLY B 1 238 ? 20.906 30.25 -0.554 1 89.25 238 GLY B N 1
ATOM 6395 C CA . GLY B 1 238 ? 21.172 29.375 -1.696 1 89.25 238 GLY B CA 1
ATOM 6396 C C . GLY B 1 238 ? 20.156 28.266 -1.837 1 89.25 238 GLY B C 1
ATOM 6397 O O . GLY B 1 238 ? 20.25 27.438 -2.758 1 89.25 238 GLY B O 1
ATOM 6398 N N . PHE B 1 239 ? 19.188 28.203 -1.02 1 93.31 239 PHE B N 1
ATOM 6399 C CA . PHE B 1 239 ? 18.234 27.109 -1.04 1 93.31 239 PHE B CA 1
ATOM 6400 C C . PHE B 1 239 ? 16.906 27.562 -1.637 1 93.31 239 PHE B C 1
ATOM 6402 O O . PHE B 1 239 ? 15.859 26.984 -1.327 1 93.31 239 PHE B O 1
ATOM 6409 N N . ASN B 1 240 ? 16.938 28.531 -2.42 1 91.81 240 ASN B N 1
ATOM 6410 C CA . ASN B 1 240 ? 15.727 29.078 -3.01 1 91.81 240 ASN B CA 1
ATOM 6411 C C . ASN B 1 240 ? 15.086 28.094 -3.992 1 91.81 240 ASN B C 1
ATOM 6413 O O . ASN B 1 240 ? 13.891 28.188 -4.277 1 91.81 240 ASN B O 1
ATOM 6417 N N . GLY B 1 241 ? 15.828 27.172 -4.469 1 91.25 241 GLY B N 1
ATOM 6418 C CA . GLY B 1 241 ? 15.305 26.203 -5.41 1 91.25 241 GLY B CA 1
ATOM 6419 C C . GLY B 1 241 ? 14.672 25 -4.73 1 91.25 241 GLY B C 1
ATOM 6420 O O . GLY B 1 241 ? 14.094 24.141 -5.398 1 91.25 241 GLY B O 1
ATOM 6421 N N . SER B 1 242 ? 14.711 24.984 -3.48 1 93.69 242 SER B N 1
ATOM 6422 C CA . SER B 1 242 ? 14.18 23.844 -2.729 1 93.69 242 SER B CA 1
ATOM 6423 C C . SER B 1 242 ? 12.664 23.922 -2.598 1 93.69 242 SER B C 1
ATOM 6425 O O . SER B 1 242 ? 12.133 24.922 -2.121 1 93.69 242 SER B O 1
ATOM 6427 N N . SER B 1 243 ? 12.023 22.875 -3.057 1 93.44 243 SER B N 1
ATOM 6428 C CA . SER B 1 243 ? 10.57 22.812 -2.93 1 93.44 243 SER B CA 1
ATOM 6429 C C . SER B 1 243 ? 10.141 22.781 -1.467 1 93.44 243 SER B C 1
ATOM 6431 O O . SER B 1 243 ? 9.078 23.281 -1.111 1 93.44 243 SER B O 1
ATOM 6433 N N . TYR B 1 244 ? 10.961 22.219 -0.633 1 94.31 244 TYR B N 1
ATOM 6434 C CA . TYR B 1 244 ? 10.656 22.156 0.792 1 94.31 244 TYR B CA 1
ATOM 6435 C C . TYR B 1 244 ? 10.633 23.547 1.404 1 94.31 244 TYR B C 1
ATOM 6437 O O . TYR B 1 244 ? 9.664 23.922 2.078 1 94.31 244 TYR B O 1
ATOM 6445 N N . VAL B 1 245 ? 11.664 24.281 1.169 1 96.12 245 VAL B N 1
ATOM 6446 C CA . VAL B 1 245 ? 11.789 25.625 1.748 1 96.12 245 VAL B CA 1
ATOM 6447 C C . VAL B 1 245 ? 10.641 26.5 1.26 1 96.12 245 VAL B C 1
ATOM 6449 O O . VAL B 1 245 ? 9.992 27.188 2.057 1 96.12 245 VAL B O 1
ATOM 6452 N N . ASN B 1 246 ? 10.398 26.469 0.004 1 96.56 246 ASN B N 1
ATOM 6453 C CA . ASN B 1 246 ? 9.344 27.297 -0.573 1 96.56 246 ASN B CA 1
ATOM 6454 C C . ASN B 1 246 ? 7.965 26.906 -0.05 1 96.56 246 ASN B C 1
ATOM 6456 O O . ASN B 1 246 ? 7.102 27.75 0.148 1 96.56 246 ASN B O 1
ATOM 6460 N N . SER B 1 247 ? 7.773 25.625 0.103 1 96.56 247 SER B N 1
ATOM 6461 C CA . SER B 1 247 ? 6.504 25.188 0.661 1 96.56 247 SER B CA 1
ATOM 6462 C C . SER B 1 247 ? 6.328 25.672 2.098 1 96.56 247 SER B C 1
ATOM 6464 O O . SER B 1 247 ? 5.234 26.078 2.492 1 96.56 247 SER B O 1
ATOM 6466 N N . GLN B 1 248 ? 7.406 25.609 2.859 1 96.69 248 GLN B N 1
ATOM 6467 C CA . GLN B 1 248 ? 7.332 26.047 4.246 1 96.69 248 GLN B CA 1
ATOM 6468 C C . GLN B 1 248 ? 7.074 27.547 4.328 1 96.69 248 GLN B C 1
ATOM 6470 O O . GLN B 1 248 ? 6.344 28.016 5.207 1 96.69 248 GLN B O 1
ATOM 6475 N N . ILE B 1 249 ? 7.672 28.266 3.43 1 97.44 249 ILE B N 1
ATOM 6476 C CA . ILE B 1 249 ? 7.418 29.703 3.367 1 97.44 249 ILE B CA 1
ATOM 6477 C C . ILE B 1 249 ? 5.938 29.953 3.09 1 97.44 249 ILE B C 1
ATOM 6479 O O . ILE B 1 249 ? 5.305 30.781 3.754 1 97.44 249 ILE B O 1
ATOM 6483 N N . ALA B 1 250 ? 5.402 29.219 2.15 1 97.44 250 ALA B N 1
ATOM 6484 C CA . ALA B 1 250 ? 3.984 29.359 1.819 1 97.44 250 ALA B CA 1
ATOM 6485 C C . ALA B 1 250 ? 3.107 29.047 3.029 1 97.44 250 ALA B C 1
ATOM 6487 O O . ALA B 1 250 ? 2.107 29.734 3.268 1 97.44 250 ALA B O 1
ATOM 6488 N N . ILE B 1 251 ? 3.461 28.062 3.779 1 96.56 251 ILE B N 1
ATOM 6489 C CA . ILE B 1 251 ? 2.699 27.656 4.953 1 96.56 251 ILE B CA 1
ATOM 6490 C C . ILE B 1 251 ? 2.791 28.734 6.027 1 96.56 251 ILE B C 1
ATOM 6492 O O . ILE B 1 251 ? 1.804 29.031 6.707 1 96.56 251 ILE B O 1
ATOM 6496 N N . CYS B 1 252 ? 3.961 29.297 6.18 1 96.31 252 CYS B N 1
ATOM 6497 C CA . CYS B 1 252 ? 4.125 30.391 7.125 1 96.31 252 CYS B CA 1
ATOM 6498 C C . CYS B 1 252 ? 3.207 31.562 6.77 1 96.31 252 CYS B C 1
ATOM 6500 O O . CYS B 1 252 ? 2.553 32.125 7.645 1 96.31 252 CYS B O 1
ATOM 6502 N N . LEU B 1 253 ? 3.162 31.875 5.535 1 96.5 253 LEU B N 1
ATOM 6503 C CA . LEU B 1 253 ? 2.312 32.969 5.062 1 96.5 253 LEU B CA 1
ATOM 6504 C C . LEU B 1 253 ? 0.84 32.656 5.305 1 96.5 253 LEU B C 1
ATOM 6506 O O . LEU B 1 253 ? 0.065 33.531 5.672 1 96.5 253 LEU B O 1
ATOM 6510 N N . TYR B 1 254 ? 0.492 31.438 5.121 1 94.31 254 TYR B N 1
ATOM 6511 C CA . TYR B 1 254 ? -0.861 30.969 5.41 1 94.31 254 TYR B CA 1
ATOM 6512 C C . TYR B 1 254 ? -1.203 31.172 6.883 1 94.31 254 TYR B C 1
ATOM 6514 O O . TYR B 1 254 ? -2.277 31.688 7.211 1 94.31 254 TYR B O 1
ATOM 6522 N N . ASN B 1 255 ? -0.279 30.781 7.719 1 89.31 255 ASN B N 1
ATOM 6523 C CA . ASN B 1 255 ? -0.498 30.906 9.156 1 89.31 255 ASN B CA 1
ATOM 6524 C C . ASN B 1 255 ? -0.574 32.375 9.586 1 89.31 255 ASN B C 1
ATOM 6526 O O . ASN B 1 255 ? -1.219 32.688 10.586 1 89.31 255 ASN B O 1
ATOM 6530 N N . LEU B 1 256 ? 0.059 33.25 8.812 1 89.81 256 LEU B N 1
ATOM 6531 C CA . LEU B 1 256 ? 0.03 34.688 9.086 1 89.81 256 LEU B CA 1
ATOM 6532 C C . LEU B 1 256 ? -1.174 35.344 8.414 1 89.81 256 LEU B C 1
ATOM 6534 O O . LEU B 1 256 ? -1.306 36.562 8.43 1 89.81 256 LEU B O 1
ATOM 6538 N N . ARG B 1 257 ? -1.982 34.531 7.727 1 87.75 257 ARG B N 1
ATOM 6539 C CA . ARG B 1 257 ? -3.221 34.938 7.074 1 87.75 257 ARG B CA 1
ATOM 6540 C C . ARG B 1 257 ? -2.936 35.812 5.863 1 87.75 257 ARG B C 1
ATOM 6542 O O . ARG B 1 257 ? -3.746 36.688 5.508 1 87.75 257 ARG B O 1
ATOM 6549 N N . ASP B 1 258 ? -1.764 35.719 5.43 1 94.12 258 ASP B N 1
ATOM 6550 C CA . ASP B 1 258 ? -1.438 36.312 4.137 1 94.12 258 ASP B CA 1
ATOM 6551 C C . ASP B 1 258 ? -1.726 35.344 2.996 1 94.12 258 ASP B C 1
ATOM 6553 O O . ASP B 1 258 ? -0.801 34.812 2.391 1 94.12 258 ASP B O 1
ATOM 6557 N N . PHE B 1 259 ? -2.943 35.219 2.66 1 95.19 259 PHE B N 1
ATOM 6558 C CA . PHE B 1 259 ? -3.42 34.156 1.753 1 95.19 259 PHE B CA 1
ATOM 6559 C C . PHE B 1 259 ? -2.955 34.438 0.327 1 95.19 259 PHE B C 1
ATOM 6561 O O . PHE B 1 259 ? -2.568 33.5 -0.392 1 95.19 259 PHE B O 1
ATOM 6568 N N . ASP B 1 260 ? -2.91 35.656 -0.03 1 96 260 ASP B N 1
ATOM 6569 C CA . ASP B 1 260 ? -2.561 36 -1.405 1 96 260 ASP B CA 1
ATOM 6570 C C . ASP B 1 260 ? -1.126 35.594 -1.727 1 96 260 ASP B C 1
ATOM 6572 O O . ASP B 1 260 ? -0.874 34.938 -2.744 1 96 260 ASP B O 1
ATOM 6576 N N . ASN B 1 261 ? -0.279 36 -0.803 1 96.75 261 ASN B N 1
ATOM 6577 C CA . ASN B 1 261 ? 1.115 35.625 -1.031 1 96.75 261 ASN B CA 1
ATOM 6578 C C . ASN B 1 261 ? 1.329 34.125 -0.908 1 96.75 261 ASN B C 1
ATOM 6580 O O . ASN B 1 261 ? 2.154 33.562 -1.621 1 96.75 261 ASN B O 1
ATOM 6584 N N . SER B 1 262 ? 0.687 33.531 -0.014 1 97.5 262 SER B N 1
ATOM 6585 C CA . SER B 1 262 ? 0.778 32.094 0.148 1 97.5 262 SER B CA 1
ATOM 6586 C C . SER B 1 262 ? 0.36 31.359 -1.126 1 97.5 262 SER B C 1
ATOM 6588 O O . SER B 1 262 ? 1.047 30.438 -1.576 1 97.5 262 SER B O 1
ATOM 6590 N N . VAL B 1 263 ? -0.738 31.828 -1.731 1 96.88 263 VAL B N 1
ATOM 6591 C CA . VAL B 1 263 ? -1.256 31.219 -2.951 1 96.88 263 VAL B CA 1
ATOM 6592 C C . VAL B 1 263 ? -0.234 31.359 -4.078 1 96.88 263 VAL B C 1
ATOM 6594 O O . VAL B 1 263 ? -0.046 30.438 -4.875 1 96.88 263 VAL B O 1
ATOM 6597 N N . GLU B 1 264 ? 0.367 32.469 -4.102 1 96.69 264 GLU B N 1
ATOM 6598 C CA . GLU B 1 264 ? 1.362 32.719 -5.141 1 96.69 264 GLU B CA 1
ATOM 6599 C C . GLU B 1 264 ? 2.531 31.734 -5.023 1 96.69 264 GLU B C 1
ATOM 6601 O O . GLU B 1 264 ? 3.004 31.203 -6.027 1 96.69 264 GLU B O 1
ATOM 6606 N N . TYR B 1 265 ? 3.014 31.516 -3.834 1 96.38 265 TYR B N 1
ATOM 6607 C CA . TYR B 1 265 ? 4.094 30.562 -3.607 1 96.38 265 TYR B CA 1
ATOM 6608 C C . TYR B 1 265 ? 3.668 29.156 -4 1 96.38 265 TYR B C 1
ATOM 6610 O O . TYR B 1 265 ? 4.426 28.438 -4.656 1 96.38 265 TYR B O 1
ATOM 6618 N N . PHE B 1 266 ? 2.508 28.75 -3.656 1 97.12 266 PHE B N 1
ATOM 6619 C CA . PHE B 1 266 ? 2.018 27.422 -3.984 1 97.12 266 PHE B CA 1
ATOM 6620 C C . PHE B 1 266 ? 1.834 27.266 -5.488 1 97.12 266 PHE B C 1
ATOM 6622 O O . PHE B 1 266 ? 2.16 26.219 -6.055 1 97.12 266 PHE B O 1
ATOM 6629 N N . ARG B 1 267 ? 1.316 28.312 -6.082 1 95.69 267 ARG B N 1
ATOM 6630 C CA . ARG B 1 267 ? 1.138 28.281 -7.531 1 95.69 267 ARG B CA 1
ATOM 6631 C C . ARG B 1 267 ? 2.473 28.078 -8.242 1 95.69 267 ARG B C 1
ATOM 6633 O O . ARG B 1 267 ? 2.578 27.281 -9.172 1 95.69 267 ARG B O 1
ATOM 6640 N N . GLU B 1 268 ? 3.43 28.812 -7.812 1 95.81 268 GLU B N 1
ATOM 6641 C CA . GLU B 1 268 ? 4.762 28.688 -8.398 1 95.81 268 GLU B CA 1
ATOM 6642 C C . GLU B 1 268 ? 5.328 27.297 -8.195 1 95.81 268 GLU B C 1
ATOM 6644 O O . GLU B 1 268 ? 5.957 26.734 -9.094 1 95.81 268 GLU B O 1
ATOM 6649 N N . LEU B 1 269 ? 5.125 26.781 -7.066 1 95.19 269 LEU B N 1
ATOM 6650 C CA . LEU B 1 269 ? 5.621 25.453 -6.723 1 95.19 269 LEU B CA 1
ATOM 6651 C C . LEU B 1 269 ? 4.988 24.391 -7.617 1 95.19 269 LEU B C 1
ATOM 6653 O O . LEU B 1 269 ? 5.688 23.531 -8.148 1 95.19 269 LEU B O 1
ATOM 6657 N N . TYR B 1 270 ? 3.697 24.422 -7.844 1 94.12 270 TYR B N 1
ATOM 6658 C CA . TYR B 1 270 ? 2.971 23.375 -8.562 1 94.12 270 TYR B CA 1
ATOM 6659 C C . TYR B 1 270 ? 3.086 23.578 -10.07 1 94.12 270 TYR B C 1
ATOM 6661 O O . TYR B 1 270 ? 2.912 22.641 -10.844 1 94.12 270 TYR B O 1
ATOM 6669 N N . ASP B 1 271 ? 3.379 24.766 -10.461 1 93.81 271 ASP B N 1
ATOM 6670 C CA . ASP B 1 271 ? 3.697 25 -11.867 1 93.81 271 ASP B CA 1
ATOM 6671 C C . ASP B 1 271 ? 5.039 24.375 -12.234 1 93.81 271 ASP B C 1
ATOM 6673 O O . ASP B 1 271 ? 5.203 23.844 -13.336 1 93.81 271 ASP B O 1
ATOM 6677 N N . ALA B 1 272 ? 5.973 24.484 -11.281 1 91.69 272 ALA B N 1
ATOM 6678 C CA . ALA B 1 272 ? 7.305 23.938 -11.5 1 91.69 272 ALA B CA 1
ATOM 6679 C C . ALA B 1 272 ? 7.273 22.406 -11.438 1 91.69 272 ALA B C 1
ATOM 6681 O O . ALA B 1 272 ? 8.016 21.734 -12.164 1 91.69 272 ALA B O 1
ATOM 6682 N N . ASP B 1 273 ? 6.473 21.891 -10.562 1 93.44 273 ASP B N 1
ATOM 6683 C CA . ASP B 1 273 ? 6.312 20.453 -10.398 1 93.44 273 ASP B CA 1
ATOM 6684 C C . ASP B 1 273 ? 4.836 20.078 -10.336 1 93.44 273 ASP B C 1
ATOM 6686 O O . ASP B 1 273 ? 4.293 19.844 -9.25 1 93.44 273 ASP B O 1
ATOM 6690 N N . PRO B 1 274 ? 4.273 19.844 -11.461 1 92.12 274 PRO B N 1
ATOM 6691 C CA . PRO B 1 274 ? 2.832 19.594 -11.516 1 92.12 274 PRO B CA 1
ATOM 6692 C C . PRO B 1 274 ? 2.434 18.266 -10.875 1 92.12 274 PRO B C 1
ATOM 6694 O O . PRO B 1 274 ? 1.271 18.078 -10.508 1 92.12 274 PRO B O 1
ATOM 6697 N N . GLU B 1 275 ? 3.344 17.391 -10.711 1 92.19 275 GLU B N 1
ATOM 6698 C CA . GLU B 1 275 ? 3.014 16.078 -10.172 1 92.19 275 GLU B CA 1
ATOM 6699 C C . GLU B 1 275 ? 3.211 16.031 -8.656 1 92.19 275 GLU B C 1
ATOM 6701 O O . GLU B 1 275 ? 2.936 15.023 -8.016 1 92.19 275 GLU B O 1
ATOM 6706 N N . MET B 1 276 ? 3.621 17.109 -8.148 1 93.69 276 MET B N 1
ATOM 6707 C CA . MET B 1 276 ? 3.83 17.188 -6.707 1 93.69 276 MET B CA 1
ATOM 6708 C C . MET B 1 276 ? 2.504 17.359 -5.973 1 93.69 276 MET B C 1
ATOM 6710 O O . MET B 1 276 ? 1.667 18.172 -6.379 1 93.69 276 MET B O 1
ATOM 6714 N N . LEU B 1 277 ? 2.303 16.594 -4.918 1 94.19 277 LEU B N 1
ATOM 6715 C CA . LEU B 1 277 ? 1.05 16.672 -4.172 1 94.19 277 LEU B CA 1
ATOM 6716 C C . LEU B 1 277 ? 1.308 17.031 -2.713 1 94.19 277 LEU B C 1
ATOM 6718 O O . LEU B 1 277 ? 0.368 17.156 -1.925 1 94.19 277 LEU B O 1
ATOM 6722 N N . GLU B 1 278 ? 2.529 17.297 -2.336 1 93.38 278 GLU B N 1
ATOM 6723 C CA . GLU B 1 278 ? 2.867 17.641 -0.959 1 93.38 278 GLU B CA 1
ATOM 6724 C C . GLU B 1 278 ? 2.285 19 -0.574 1 93.38 278 GLU B C 1
ATOM 6726 O O . GLU B 1 278 ? 2.424 19.969 -1.315 1 93.38 278 GLU B O 1
ATOM 6731 N N . HIS B 1 279 ? 1.628 19.109 0.503 1 94.19 279 HIS B N 1
ATOM 6732 C CA . HIS B 1 279 ? 1.054 20.312 1.115 1 94.19 279 HIS B CA 1
ATOM 6733 C C . HIS B 1 279 ? -0.035 20.906 0.233 1 94.19 279 HIS B C 1
ATOM 6735 O O . HIS B 1 279 ? -0.412 22.078 0.411 1 94.19 279 HIS B O 1
ATOM 6741 N N . ILE B 1 280 ? -0.509 20.156 -0.783 1 96.38 280 ILE B N 1
ATOM 6742 C CA . ILE B 1 280 ? -1.554 20.641 -1.673 1 96.38 280 ILE B CA 1
ATOM 6743 C C . ILE B 1 280 ? -2.855 20.828 -0.894 1 96.38 280 ILE B C 1
ATOM 6745 O O . ILE B 1 280 ? -3.738 21.578 -1.312 1 96.38 280 ILE B O 1
ATOM 6749 N N . ASP B 1 281 ? -2.971 20.141 0.195 1 95.5 281 ASP B N 1
ATOM 6750 C CA . ASP B 1 281 ? -4.117 20.281 1.085 1 95.5 281 ASP B CA 1
ATOM 6751 C C . ASP B 1 281 ? -4.18 21.688 1.674 1 95.5 281 ASP B C 1
ATOM 6753 O O . ASP B 1 281 ? -5.258 22.281 1.777 1 95.5 281 ASP B O 1
ATOM 6757 N N . VAL B 1 282 ? -3.047 22.234 2.057 1 96.06 282 VAL B N 1
ATOM 6758 C CA . VAL B 1 282 ? -2.99 23.578 2.592 1 96.06 282 VAL B CA 1
ATOM 6759 C C . VAL B 1 282 ? -3.418 24.578 1.519 1 96.06 282 VAL B C 1
ATOM 6761 O O . VAL B 1 282 ? -4.188 25.5 1.792 1 96.06 282 VAL B O 1
ATOM 6764 N N . TYR B 1 283 ? -2.891 24.375 0.359 1 97.19 283 TYR B N 1
ATOM 6765 C CA . TYR B 1 283 ? -3.285 25.203 -0.775 1 97.19 283 TYR B CA 1
ATOM 6766 C C . TYR B 1 283 ? -4.793 25.156 -0.981 1 97.19 283 TYR B C 1
ATOM 6768 O O . TYR B 1 283 ? -5.43 26.203 -1.17 1 97.19 283 TYR B O 1
ATOM 6776 N N . SER B 1 284 ? -5.332 23.984 -0.901 1 97.38 284 SER B N 1
ATOM 6777 C CA . SER B 1 284 ? -6.773 23.812 -1.057 1 97.38 284 SER B CA 1
ATOM 6778 C C . SER B 1 284 ? -7.539 24.516 0.051 1 97.38 284 SER B C 1
ATOM 6780 O O . SER B 1 284 ? -8.625 25.062 -0.185 1 97.38 284 SER B O 1
ATOM 6782 N N . ASN B 1 285 ? -7.039 24.516 1.251 1 95.56 285 ASN B N 1
ATOM 6783 C CA . ASN B 1 285 ? -7.668 25.219 2.365 1 95.56 285 ASN B CA 1
ATOM 6784 C C . ASN B 1 285 ? -7.75 26.719 2.111 1 95.56 285 ASN B C 1
ATOM 6786 O O . ASN B 1 285 ? -8.75 27.359 2.447 1 95.56 285 ASN B O 1
ATOM 6790 N N . ILE B 1 286 ? -6.727 27.234 1.557 1 96.94 286 ILE B N 1
ATOM 6791 C CA . ILE B 1 286 ? -6.703 28.672 1.26 1 96.94 286 ILE B CA 1
ATOM 6792 C C . ILE B 1 286 ? -7.754 29 0.205 1 96.94 286 ILE B C 1
ATOM 6794 O O . ILE B 1 286 ? -8.5 29.969 0.344 1 96.94 286 ILE B O 1
ATOM 6798 N N . LEU B 1 287 ? -7.773 28.188 -0.793 1 96.88 287 LEU B N 1
ATOM 6799 C CA . LEU B 1 287 ? -8.766 28.391 -1.847 1 96.88 287 LEU B CA 1
ATOM 6800 C C . LEU B 1 287 ? -10.18 28.281 -1.294 1 96.88 287 LEU B C 1
ATOM 6802 O O . LEU B 1 287 ? -11.086 29 -1.734 1 96.88 287 LEU B O 1
ATOM 6806 N N . TYR B 1 288 ? -10.383 27.438 -0.37 1 96 288 TYR B N 1
ATOM 6807 C CA . TYR B 1 288 ? -11.672 27.266 0.291 1 96 288 TYR B CA 1
ATOM 6808 C C . TYR B 1 288 ? -12.062 28.516 1.061 1 96 288 TYR B C 1
ATOM 6810 O O . TYR B 1 288 ? -13.203 28.984 0.958 1 96 288 TYR B O 1
ATOM 6818 N N . ILE B 1 289 ? -11.094 29.047 1.791 1 93.06 289 ILE B N 1
ATOM 6819 C CA . ILE B 1 289 ? -11.328 30.25 2.59 1 93.06 289 ILE B CA 1
ATOM 6820 C C . ILE B 1 289 ? -11.641 31.422 1.67 1 93.06 289 ILE B C 1
ATOM 6822 O O . ILE B 1 289 ? -12.523 32.25 1.968 1 93.06 289 ILE B O 1
ATOM 6826 N N . GLN B 1 290 ? -10.961 31.422 0.565 1 94.88 290 GLN B N 1
ATOM 6827 C CA . GLN B 1 290 ? -11.164 32.5 -0.396 1 94.88 290 GLN B CA 1
ATOM 6828 C C . GLN B 1 290 ? -12.391 32.25 -1.261 1 94.88 290 GLN B C 1
ATOM 6830 O O . GLN B 1 290 ? -12.773 33.094 -2.068 1 94.88 290 GLN B O 1
ATOM 6835 N N . GLU B 1 291 ? -12.953 31.125 -1.156 1 94.94 291 GLU B N 1
ATOM 6836 C CA . GLU B 1 291 ? -14.133 30.688 -1.902 1 94.94 291 GLU B CA 1
ATOM 6837 C C . GLU B 1 291 ? -13.883 30.734 -3.406 1 94.94 291 GLU B C 1
ATOM 6839 O O . GLU B 1 291 ? -14.703 31.234 -4.168 1 94.94 291 GLU B O 1
ATOM 6844 N N . ASP B 1 292 ? -12.758 30.406 -3.74 1 95.56 292 ASP B N 1
ATOM 6845 C CA . ASP B 1 292 ? -12.406 30.312 -5.152 1 95.56 292 ASP B CA 1
ATOM 6846 C C . ASP B 1 292 ? -12.867 28.984 -5.746 1 95.56 292 ASP B C 1
ATOM 6848 O O . ASP B 1 292 ? -12.062 28.062 -5.918 1 95.56 292 ASP B O 1
ATOM 6852 N N . ARG B 1 293 ? -14.047 28.875 -6.234 1 95.38 293 ARG B N 1
ATOM 6853 C CA . ARG B 1 293 ? -14.688 27.641 -6.664 1 95.38 293 ARG B CA 1
ATOM 6854 C C . ARG B 1 293 ? -14.023 27.094 -7.93 1 95.38 293 ARG B C 1
ATOM 6856 O O . ARG B 1 293 ? -13.68 25.906 -7.996 1 95.38 293 ARG B O 1
ATOM 6863 N N . PRO B 1 294 ? -13.773 27.906 -8.906 1 96.31 294 PRO B N 1
ATOM 6864 C CA . PRO B 1 294 ? -13.195 27.375 -10.141 1 96.31 294 PRO B CA 1
ATOM 6865 C C . PRO B 1 294 ? -11.812 26.766 -9.938 1 96.31 294 PRO B C 1
ATOM 6867 O O . PRO B 1 294 ? -11.531 25.672 -10.414 1 96.31 294 PRO B O 1
ATOM 6870 N N . GLU B 1 295 ? -11.008 27.5 -9.219 1 96.38 295 GLU B N 1
ATOM 6871 C CA . GLU B 1 295 ? -9.648 27.016 -9 1 96.38 295 GLU B CA 1
ATOM 6872 C C . GLU B 1 295 ? -9.648 25.75 -8.156 1 96.38 295 GLU B C 1
ATOM 6874 O O . GLU B 1 295 ? -8.836 24.844 -8.383 1 96.38 295 GLU B O 1
ATOM 6879 N N . LEU B 1 296 ? -10.461 25.688 -7.211 1 96.88 296 LEU B N 1
ATOM 6880 C CA . LEU B 1 296 ? -10.555 24.5 -6.371 1 96.88 296 LEU B CA 1
ATOM 6881 C C . LEU B 1 296 ? -11.062 23.297 -7.168 1 96.88 296 LEU B C 1
ATOM 6883 O O . LEU B 1 296 ? -10.633 22.172 -6.938 1 96.88 296 LEU B O 1
ATOM 6887 N N . SER B 1 297 ? -11.992 23.547 -8.062 1 96.94 297 SER B N 1
ATOM 6888 C CA . SER B 1 297 ? -12.484 22.5 -8.945 1 96.94 297 SER B CA 1
ATOM 6889 C C . SER B 1 297 ? -11.375 21.969 -9.852 1 96.94 297 SER B C 1
ATOM 6891 O O . SER B 1 297 ? -11.227 20.75 -10.008 1 96.94 297 SER B O 1
ATOM 6893 N N . HIS B 1 298 ? -10.695 22.891 -10.398 1 96.88 298 HIS B N 1
ATOM 6894 C CA . HIS B 1 298 ? -9.57 22.5 -11.234 1 96.88 298 HIS B CA 1
ATOM 6895 C C . HIS B 1 298 ? -8.555 21.672 -10.445 1 96.88 298 HIS B C 1
ATOM 6897 O O . HIS B 1 298 ? -8.047 20.672 -10.938 1 96.88 298 HIS B O 1
ATOM 6903 N N . LEU B 1 299 ? -8.258 22.125 -9.273 1 96.88 299 LEU B N 1
ATOM 6904 C CA . LEU B 1 299 ? -7.305 21.438 -8.406 1 96.88 299 LEU B CA 1
ATOM 6905 C C . LEU B 1 299 ? -7.789 20.031 -8.062 1 96.88 299 LEU B C 1
ATOM 6907 O O . LEU B 1 299 ? -7 19.094 -8.047 1 96.88 299 LEU B O 1
ATOM 6911 N N . ALA B 1 300 ? -9.062 19.891 -7.762 1 97.12 300 ALA B N 1
ATOM 6912 C CA . ALA B 1 300 ? -9.641 18.594 -7.414 1 97.12 300 ALA B CA 1
ATOM 6913 C C . ALA B 1 300 ? -9.516 17.609 -8.57 1 97.12 300 ALA B C 1
ATOM 6915 O O . ALA B 1 300 ? -9.18 16.438 -8.367 1 97.12 300 ALA B O 1
ATOM 6916 N N . HIS B 1 301 ? -9.758 18.078 -9.734 1 95.44 301 HIS B N 1
ATOM 6917 C CA . HIS B 1 301 ? -9.625 17.234 -10.914 1 95.44 301 HIS B CA 1
ATOM 6918 C C . HIS B 1 301 ? -8.172 16.828 -11.148 1 95.44 301 HIS B C 1
ATOM 6920 O O . HIS B 1 301 ? -7.883 15.688 -11.508 1 95.44 301 HIS B O 1
ATOM 6926 N N . HIS B 1 302 ? -7.352 17.75 -10.977 1 95.38 302 HIS B N 1
ATOM 6927 C CA . HIS B 1 302 ? -5.926 17.516 -11.18 1 95.38 302 HIS B CA 1
ATOM 6928 C C . HIS B 1 302 ? -5.391 16.453 -10.234 1 95.38 302 HIS B C 1
ATOM 6930 O O . HIS B 1 302 ? -4.68 15.539 -10.656 1 95.38 302 HIS B O 1
ATOM 6936 N N . VAL B 1 303 ? -5.719 16.578 -8.969 1 95.5 303 VAL B N 1
ATOM 6937 C CA . VAL B 1 303 ? -5.184 15.648 -7.98 1 95.5 303 VAL B CA 1
ATOM 6938 C C . VAL B 1 303 ? -5.75 14.25 -8.227 1 95.5 303 VAL B C 1
ATOM 6940 O O . VAL B 1 303 ? -5.078 13.242 -7.984 1 95.5 303 VAL B O 1
ATOM 6943 N N . CYS B 1 304 ? -6.961 14.141 -8.773 1 91.75 304 CYS B N 1
ATOM 6944 C CA . CYS B 1 304 ? -7.57 12.859 -9.094 1 91.75 304 CYS B CA 1
ATOM 6945 C C . CYS B 1 304 ? -6.824 12.172 -10.234 1 91.75 304 CYS B C 1
ATOM 6947 O O . CYS B 1 304 ? -6.711 10.945 -10.258 1 91.75 304 CYS B O 1
ATOM 6949 N N . LYS B 1 305 ? -6.34 12.961 -11.102 1 89.06 305 LYS B N 1
ATOM 6950 C CA . LYS B 1 305 ? -5.609 12.43 -12.25 1 89.06 305 LYS B CA 1
ATOM 6951 C C . LYS B 1 305 ? -4.227 11.938 -11.844 1 89.06 305 LYS B C 1
ATOM 6953 O O . LYS B 1 305 ? -3.736 10.938 -12.359 1 89.06 305 LYS B O 1
ATOM 6958 N N . VAL B 1 306 ? -3.629 12.656 -10.938 1 90.94 306 VAL B N 1
ATOM 6959 C CA . VAL B 1 306 ? -2.271 12.32 -10.523 1 90.94 306 VAL B CA 1
ATOM 6960 C C . VAL B 1 306 ? -2.303 11.133 -9.562 1 90.94 306 VAL B C 1
ATOM 6962 O O . VAL B 1 306 ? -1.645 10.117 -9.797 1 90.94 306 VAL B O 1
ATOM 6965 N N . ASP B 1 307 ? -3.014 11.266 -8.469 1 90.88 307 ASP B N 1
ATOM 6966 C CA . ASP B 1 307 ? -3.156 10.211 -7.469 1 90.88 307 ASP B CA 1
ATOM 6967 C C . ASP B 1 307 ? -4.41 10.422 -6.625 1 90.88 307 ASP B C 1
ATOM 6969 O O . ASP B 1 307 ? -4.395 11.203 -5.668 1 90.88 307 ASP B O 1
ATOM 6973 N N . LYS B 1 308 ? -5.324 9.664 -6.82 1 88.19 308 LYS B N 1
ATOM 6974 C CA . LYS B 1 308 ? -6.629 9.82 -6.184 1 88.19 308 LYS B CA 1
ATOM 6975 C C . LYS B 1 308 ? -6.609 9.297 -4.75 1 88.19 308 LYS B C 1
ATOM 6977 O O . LYS B 1 308 ? -7.336 9.797 -3.889 1 88.19 308 LYS B O 1
ATOM 6982 N N . TYR B 1 309 ? -5.797 8.336 -4.477 1 86.38 309 TYR B N 1
ATOM 6983 C CA . TYR B 1 309 ? -5.848 7.652 -3.189 1 86.38 309 TYR B CA 1
ATOM 6984 C C . TYR B 1 309 ? -4.668 8.062 -2.312 1 86.38 309 TYR B C 1
ATOM 6986 O O . TYR B 1 309 ? -3.871 7.215 -1.901 1 86.38 309 TYR B O 1
ATOM 6994 N N . ARG B 1 310 ? -4.523 9.328 -2.084 1 92.06 310 ARG B N 1
ATOM 6995 C CA . ARG B 1 310 ? -3.568 9.945 -1.167 1 92.06 310 ARG B CA 1
ATOM 6996 C C . ARG B 1 310 ? -4.277 10.844 -0.157 1 92.06 310 ARG B C 1
ATOM 6998 O O . ARG B 1 310 ? -5.348 11.383 -0.445 1 92.06 310 ARG B O 1
ATOM 7005 N N . THR B 1 311 ? -3.723 10.945 0.989 1 93.62 311 THR B N 1
ATOM 7006 C CA . THR B 1 311 ? -4.344 11.727 2.053 1 93.62 311 THR B CA 1
ATOM 7007 C C . THR B 1 311 ? -4.598 13.156 1.594 1 93.62 311 THR B C 1
ATOM 7009 O O . THR B 1 311 ? -5.699 13.688 1.771 1 93.62 311 THR B O 1
ATOM 7012 N N . GLU B 1 312 ? -3.652 13.781 0.963 1 96.19 312 GLU B N 1
ATOM 7013 C CA . GLU B 1 312 ? -3.754 15.164 0.51 1 96.19 312 GLU B CA 1
ATOM 7014 C C . GLU B 1 312 ? -4.816 15.312 -0.575 1 96.19 312 GLU B C 1
ATOM 7016 O O . GLU B 1 312 ? -5.586 16.281 -0.571 1 96.19 312 GLU B O 1
ATOM 7021 N N . SER B 1 313 ? -4.824 14.312 -1.482 1 96.25 313 SER B N 1
ATOM 7022 C CA . SER B 1 313 ? -5.809 14.344 -2.561 1 96.25 313 SER B CA 1
ATOM 7023 C C . SER B 1 313 ? -7.23 14.242 -2.018 1 96.25 313 SER B C 1
ATOM 7025 O O . SER B 1 313 ? -8.133 14.945 -2.475 1 96.25 313 SER B O 1
ATOM 7027 N N . CYS B 1 314 ? -7.398 13.383 -1.016 1 96.38 314 CYS B N 1
ATOM 7028 C CA . CYS B 1 314 ? -8.719 13.203 -0.417 1 96.38 314 CYS B CA 1
ATOM 7029 C C . CYS B 1 314 ? -9.188 14.484 0.261 1 96.38 314 CYS B C 1
ATOM 7031 O O . CYS B 1 314 ? -10.367 14.828 0.199 1 96.38 314 CYS B O 1
ATOM 7033 N N . VAL B 1 315 ? -8.297 15.172 0.891 1 97.5 315 VAL B N 1
ATOM 7034 C CA . VAL B 1 315 ? -8.641 16.422 1.565 1 97.5 315 VAL B CA 1
ATOM 7035 C C . VAL B 1 315 ? -9.047 17.469 0.534 1 97.5 315 VAL B C 1
ATOM 7037 O O . VAL B 1 315 ? -10.016 18.203 0.737 1 97.5 315 VAL B O 1
ATOM 7040 N N . VAL B 1 316 ? -8.336 17.531 -0.581 1 98.12 316 VAL B N 1
ATOM 7041 C CA . VAL B 1 316 ? -8.648 18.484 -1.637 1 98.12 316 VAL B CA 1
ATOM 7042 C C . VAL B 1 316 ? -10.039 18.203 -2.193 1 98.12 316 VAL B C 1
ATOM 7044 O O . VAL B 1 316 ? -10.852 19.125 -2.354 1 98.12 316 VAL B O 1
ATOM 7047 N N . ILE B 1 317 ? -10.336 17 -2.469 1 97.38 317 ILE B N 1
ATOM 7048 C CA . ILE B 1 317 ? -11.641 16.609 -3.01 1 97.38 317 ILE B CA 1
ATOM 7049 C C . ILE B 1 317 ? -12.727 16.875 -1.978 1 97.38 317 ILE B C 1
ATOM 7051 O O . ILE B 1 317 ? -13.828 17.312 -2.328 1 97.38 317 ILE B O 1
ATOM 7055 N N . GLY B 1 318 ? -12.43 16.594 -0.74 1 97.62 318 GLY B N 1
ATOM 7056 C CA . GLY B 1 318 ? -13.367 16.922 0.322 1 97.62 318 GLY B CA 1
ATOM 7057 C C . GLY B 1 318 ? -13.695 18.391 0.385 1 97.62 318 GLY B C 1
ATOM 7058 O O . GLY B 1 318 ? -14.867 18.766 0.508 1 97.62 318 GLY B O 1
ATOM 7059 N N . ASN B 1 319 ? -12.68 19.219 0.292 1 97.81 319 ASN B N 1
ATOM 7060 C CA . ASN B 1 319 ? -12.883 20.672 0.291 1 97.81 319 ASN B CA 1
ATOM 7061 C C . ASN B 1 319 ? -13.727 21.109 -0.901 1 97.81 319 ASN B C 1
ATOM 7063 O O . ASN B 1 319 ? -14.531 22.047 -0.785 1 97.81 319 ASN B O 1
ATOM 7067 N N . TYR B 1 320 ? -13.453 20.5 -2.016 1 97.62 320 TYR B N 1
ATOM 7068 C CA . TYR B 1 320 ? -14.219 20.797 -3.217 1 97.62 320 TYR B CA 1
ATOM 7069 C C . TYR B 1 320 ? -15.703 20.516 -2.998 1 97.62 320 TYR B C 1
ATOM 7071 O O . TYR B 1 320 ? -16.547 21.375 -3.281 1 97.62 320 TYR B O 1
ATOM 7079 N N . TYR B 1 321 ? -16.078 19.375 -2.465 1 97.25 321 TYR B N 1
ATOM 7080 C CA . TYR B 1 321 ? -17.469 19.016 -2.213 1 97.25 321 TYR B CA 1
ATOM 7081 C C . TYR B 1 321 ? -18.047 19.875 -1.096 1 97.25 321 TYR B C 1
ATOM 7083 O O . TYR B 1 321 ? -19.234 20.234 -1.136 1 97.25 321 TYR B O 1
ATOM 7091 N N . SER B 1 322 ? -17.266 20.203 -0.111 1 96.81 322 SER B N 1
ATOM 7092 C CA . SER B 1 322 ? -17.719 21.062 0.98 1 96.81 322 SER B CA 1
ATOM 7093 C C . SER B 1 322 ? -18.109 22.438 0.471 1 96.81 322 SER B C 1
ATOM 7095 O O . SER B 1 322 ? -19.156 22.969 0.838 1 96.81 322 SER B O 1
ATOM 7097 N N . LEU B 1 323 ? -17.25 22.969 -0.38 1 96.38 323 LEU B N 1
ATOM 7098 C CA . LEU B 1 323 ? -17.5 24.312 -0.917 1 96.38 323 LEU B CA 1
ATOM 7099 C C . LEU B 1 323 ? -18.75 24.312 -1.788 1 96.38 323 LEU B C 1
ATOM 7101 O O . LEU B 1 323 ? -19.438 25.328 -1.868 1 96.38 323 LEU B O 1
ATOM 7105 N N . ARG B 1 324 ? -19.094 23.188 -2.377 1 95.44 324 ARG B N 1
ATOM 7106 C CA . ARG B 1 324 ? -20.266 23.062 -3.238 1 95.44 324 ARG B CA 1
ATOM 7107 C C . ARG B 1 324 ? -21.516 22.734 -2.422 1 95.44 324 ARG B C 1
ATOM 7109 O O . ARG B 1 324 ? -22.625 22.734 -2.953 1 95.44 324 ARG B O 1
ATOM 7116 N N . GLY B 1 325 ? -21.375 22.5 -1.187 1 95.06 325 GLY B N 1
ATOM 7117 C CA . GLY B 1 325 ? -22.5 22.234 -0.3 1 95.06 325 GLY B CA 1
ATOM 7118 C C . GLY B 1 325 ? -22.859 20.766 -0.197 1 95.06 325 GLY B C 1
ATOM 7119 O O . GLY B 1 325 ? -23.844 20.391 0.447 1 95.06 325 GLY B O 1
ATOM 7120 N N . ASP B 1 326 ? -22.031 19.906 -0.86 1 96.62 326 ASP B N 1
ATOM 7121 C CA . ASP B 1 326 ? -22.234 18.469 -0.744 1 96.62 326 ASP B CA 1
ATOM 7122 C C . ASP B 1 326 ? -21.469 17.906 0.451 1 96.62 326 ASP B C 1
ATOM 7124 O O . ASP B 1 326 ? -20.453 17.219 0.279 1 96.62 326 ASP B O 1
ATOM 7128 N N . HIS B 1 327 ? -22.047 18.016 1.579 1 96.62 327 HIS B N 1
ATOM 7129 C CA . HIS B 1 327 ? -21.344 17.734 2.826 1 96.62 327 HIS B CA 1
ATOM 7130 C C . HIS B 1 327 ? -21.203 16.234 3.049 1 96.62 327 HIS B C 1
ATOM 7132 O O . HIS B 1 327 ? -20.234 15.773 3.646 1 96.62 327 HIS B O 1
ATOM 7138 N N . ASP B 1 328 ? -22.109 15.445 2.527 1 96.06 328 ASP B N 1
ATOM 7139 C CA . ASP B 1 328 ? -22.031 14 2.684 1 96.06 328 ASP B CA 1
ATOM 7140 C C . ASP B 1 328 ? -20.812 13.43 1.942 1 96.06 328 ASP B C 1
ATOM 7142 O O . ASP B 1 328 ? -20.094 12.594 2.479 1 96.06 328 ASP B O 1
ATOM 7146 N N . LYS B 1 329 ? -20.688 13.922 0.771 1 96.31 329 LYS B N 1
ATOM 7147 C CA . LYS B 1 329 ? -19.531 13.469 -0.012 1 96.31 329 LYS B CA 1
ATOM 7148 C C . LYS B 1 329 ? -18.219 13.969 0.595 1 96.31 329 LYS B C 1
ATOM 7150 O O . LYS B 1 329 ? -17.219 13.266 0.559 1 96.31 329 LYS B O 1
ATOM 7155 N N . ALA B 1 330 ? -18.266 15.141 1.113 1 97.19 330 ALA B N 1
ATOM 7156 C CA . ALA B 1 330 ? -17.078 15.68 1.773 1 97.19 330 ALA B CA 1
ATOM 7157 C C . ALA B 1 330 ? -16.656 14.805 2.953 1 97.19 330 ALA B C 1
ATOM 7159 O O . ALA B 1 330 ? -15.477 14.492 3.123 1 97.19 330 ALA B O 1
ATOM 7160 N N . VAL B 1 331 ? -17.688 14.383 3.717 1 96.19 331 VAL B N 1
ATOM 7161 C CA . VAL B 1 331 ? -17.453 13.531 4.875 1 96.19 331 VAL B CA 1
ATOM 7162 C C . VAL B 1 331 ? -16.812 12.219 4.426 1 96.19 331 VAL B C 1
ATOM 7164 O O . VAL B 1 331 ? -15.867 11.734 5.059 1 96.19 331 VAL B O 1
ATOM 7167 N N . MET B 1 332 ? -17.25 11.758 3.348 1 94.44 332 MET B N 1
ATOM 7168 C CA . MET B 1 332 ? -16.734 10.5 2.814 1 94.44 332 MET B CA 1
ATOM 7169 C C . MET B 1 332 ? -15.25 10.617 2.49 1 94.44 332 MET B C 1
ATOM 7171 O O . MET B 1 332 ? -14.461 9.742 2.842 1 94.44 332 MET B O 1
ATOM 7175 N N . TYR B 1 333 ? -14.859 11.656 1.88 1 95 333 TYR B N 1
ATOM 7176 C CA . TYR B 1 333 ? -13.477 11.836 1.462 1 95 333 TYR B CA 1
ATOM 7177 C C . TYR B 1 333 ? -12.586 12.18 2.652 1 95 333 TYR B C 1
ATOM 7179 O O . TYR B 1 333 ? -11.422 11.781 2.699 1 95 333 TYR B O 1
ATOM 7187 N N . PHE B 1 334 ? -13.125 12.922 3.623 1 95.56 334 PHE B N 1
ATOM 7188 C CA . PHE B 1 334 ? -12.336 13.188 4.82 1 95.56 334 PHE B CA 1
ATOM 7189 C C . PHE B 1 334 ? -12.117 11.906 5.617 1 95.56 334 PHE B C 1
ATOM 7191 O O . PHE B 1 334 ? -11.039 11.703 6.188 1 95.56 334 PHE B O 1
ATOM 7198 N N . LYS B 1 335 ? -13.125 11.07 5.664 1 92.62 335 LYS B N 1
ATOM 7199 C CA . LYS B 1 335 ? -12.977 9.773 6.316 1 92.62 335 LYS B CA 1
ATOM 7200 C C . LYS B 1 335 ? -11.938 8.914 5.602 1 92.62 335 LYS B C 1
ATOM 7202 O O . LYS B 1 335 ? -11.156 8.203 6.246 1 92.62 335 LYS B O 1
ATOM 7207 N N . GLN B 1 336 ? -11.984 9.023 4.301 1 91.75 336 GLN B N 1
ATOM 7208 C CA . GLN B 1 336 ? -11 8.289 3.516 1 91.75 336 GLN B CA 1
ATOM 7209 C C . GLN B 1 336 ? -9.586 8.789 3.805 1 91.75 336 GLN B C 1
ATOM 7211 O O . GLN B 1 336 ? -8.641 7.992 3.879 1 91.75 336 GLN B O 1
ATOM 7216 N N . ALA B 1 337 ? -9.398 10.062 3.914 1 93.5 337 ALA B N 1
ATOM 7217 C CA . ALA B 1 337 ? -8.102 10.633 4.262 1 93.5 337 ALA B CA 1
ATOM 7218 C C . ALA B 1 337 ? -7.613 10.102 5.605 1 93.5 337 ALA B C 1
ATOM 7220 O O . ALA B 1 337 ? -6.426 9.805 5.77 1 93.5 337 ALA B O 1
ATOM 7221 N N . LEU B 1 338 ? -8.523 9.93 6.531 1 90.69 338 LEU B N 1
ATOM 7222 C CA . LEU B 1 338 ? -8.18 9.477 7.879 1 90.69 338 LEU B CA 1
ATOM 7223 C C . LEU B 1 338 ? -7.887 7.98 7.895 1 90.69 338 LEU B C 1
ATOM 7225 O O . LEU B 1 338 ? -7.102 7.508 8.719 1 90.69 338 LEU B O 1
ATOM 7229 N N . ARG B 1 339 ? -8.469 7.242 6.98 1 87.38 339 ARG B N 1
ATOM 7230 C CA . ARG B 1 339 ? -8.156 5.824 6.855 1 87.38 339 ARG B CA 1
ATOM 7231 C C . ARG B 1 339 ? -6.719 5.617 6.379 1 87.38 339 ARG B C 1
ATOM 7233 O O . ARG B 1 339 ? -6.059 4.652 6.773 1 87.38 339 ARG B O 1
ATOM 7240 N N . LEU B 1 340 ? -6.371 6.527 5.566 1 87.19 340 LEU B N 1
ATOM 7241 C CA . LEU B 1 340 ? -5.008 6.465 5.051 1 87.19 340 LEU B CA 1
ATOM 7242 C C . LEU B 1 340 ? -4.008 6.957 6.094 1 87.19 340 LEU B C 1
ATOM 7244 O O . LEU B 1 340 ? -2.926 6.383 6.242 1 87.19 340 LEU B O 1
ATOM 7248 N N . ASN B 1 341 ? -4.371 8.016 6.77 1 88.69 341 ASN B N 1
ATOM 7249 C CA . ASN B 1 341 ? -3.551 8.586 7.832 1 88.69 341 ASN B CA 1
ATOM 7250 C C . ASN B 1 341 ? -4.398 9.039 9.016 1 88.69 341 ASN B C 1
ATOM 7252 O O . ASN B 1 341 ? -4.934 10.148 9.016 1 88.69 341 ASN B O 1
ATOM 7256 N N . SER B 1 342 ? -4.359 8.289 10 1 86.5 342 SER B N 1
ATOM 7257 C CA . SER B 1 342 ? -5.227 8.539 11.148 1 86.5 342 SER B CA 1
ATOM 7258 C C . SER B 1 342 ? -4.68 9.672 12.016 1 86.5 342 SER B C 1
ATOM 7260 O O . SER B 1 342 ? -5.402 10.234 12.836 1 86.5 342 SER B O 1
ATOM 7262 N N . ASN B 1 343 ? -3.457 10.07 11.805 1 85.94 343 ASN B N 1
ATOM 7263 C CA . ASN B 1 343 ? -2.842 11.094 12.633 1 85.94 343 ASN B CA 1
ATOM 7264 C C . ASN B 1 343 ? -2.865 12.461 11.953 1 85.94 343 ASN B C 1
ATOM 7266 O O . ASN B 1 343 ? -2.182 13.391 12.391 1 85.94 343 ASN B O 1
ATOM 7270 N N . TYR B 1 344 ? -3.695 12.555 10.984 1 90.19 344 TYR B N 1
ATOM 7271 C CA . TYR B 1 344 ? -3.783 13.82 10.266 1 90.19 344 TYR B CA 1
ATOM 7272 C C . TYR B 1 344 ? -4.766 14.773 10.938 1 90.19 344 TYR B C 1
ATOM 7274 O O . TYR B 1 344 ? -5.961 14.75 10.641 1 90.19 344 TYR B O 1
ATOM 7282 N N . VAL B 1 345 ? -4.336 15.695 11.695 1 90.25 345 VAL B N 1
ATOM 7283 C CA . VAL B 1 345 ? -5.125 16.547 12.57 1 90.25 345 VAL B CA 1
ATOM 7284 C C . VAL B 1 345 ? -6.062 17.422 11.742 1 90.25 345 VAL B C 1
ATOM 7286 O O . VAL B 1 345 ? -7.238 17.594 12.086 1 90.25 345 VAL B O 1
ATOM 7289 N N . ALA B 1 346 ? -5.582 17.953 10.68 1 92 346 ALA B N 1
ATOM 7290 C CA . ALA B 1 346 ? -6.383 18.859 9.852 1 92 346 ALA B CA 1
ATOM 7291 C C . ALA B 1 346 ? -7.625 18.141 9.312 1 92 346 ALA B C 1
ATOM 7293 O O . ALA B 1 346 ? -8.703 18.734 9.234 1 92 346 ALA B O 1
ATOM 7294 N N . ALA B 1 347 ? -7.445 16.906 8.977 1 93.88 347 ALA B N 1
ATOM 7295 C CA . ALA B 1 347 ? -8.57 16.141 8.438 1 93.88 347 ALA B CA 1
ATOM 7296 C C . ALA B 1 347 ? -9.625 15.891 9.508 1 93.88 347 ALA B C 1
ATOM 7298 O O . ALA B 1 347 ? -10.828 15.922 9.227 1 93.88 347 ALA B O 1
ATOM 7299 N N . TRP B 1 348 ? -9.266 15.664 10.75 1 94 348 TRP B N 1
ATOM 7300 C CA . TRP B 1 348 ? -10.203 15.508 11.859 1 94 348 TRP B CA 1
ATOM 7301 C C . TRP B 1 348 ? -11 16.781 12.086 1 94 348 TRP B C 1
ATOM 7303 O O . TRP B 1 348 ? -12.211 16.734 12.297 1 94 348 TRP B O 1
ATOM 7313 N N . THR B 1 349 ? -10.32 17.859 12.047 1 95.25 349 THR B N 1
ATOM 7314 C CA . THR B 1 349 ? -10.961 19.141 12.25 1 95.25 349 THR B CA 1
ATOM 7315 C C . THR B 1 349 ? -11.969 19.438 11.141 1 95.25 349 THR B C 1
ATOM 7317 O O . THR B 1 349 ? -13.086 19.875 11.406 1 95.25 349 THR B O 1
ATOM 7320 N N . LEU B 1 350 ? -11.578 19.188 9.93 1 95.88 350 LEU B N 1
ATOM 7321 C CA . LEU B 1 350 ? -12.469 19.406 8.789 1 95.88 350 LEU B CA 1
ATOM 7322 C C . LEU B 1 350 ? -13.68 18.484 8.859 1 95.88 350 LEU B C 1
ATOM 7324 O O . LEU B 1 350 ? -14.797 18.891 8.531 1 95.88 350 LEU B O 1
ATOM 7328 N N . LEU B 1 351 ? -13.445 17.281 9.281 1 96.12 351 LEU B N 1
ATOM 7329 C CA . LEU B 1 351 ? -14.539 16.328 9.469 1 96.12 351 LEU B CA 1
ATOM 7330 C C . LEU B 1 351 ? -15.531 16.828 10.516 1 96.12 351 LEU B C 1
ATOM 7332 O O . LEU B 1 351 ? -16.734 16.719 10.336 1 96.12 351 LEU B O 1
ATOM 7336 N N . GLY B 1 352 ? -15.078 17.391 11.586 1 95.88 352 GLY B N 1
ATOM 7337 C CA . GLY B 1 352 ? -15.938 17.984 12.594 1 95.88 352 GLY B CA 1
ATOM 7338 C C . GLY B 1 352 ? -16.797 19.109 12.062 1 95.88 352 GLY B C 1
ATOM 7339 O O . GLY B 1 352 ? -18 19.172 12.352 1 95.88 352 GLY B O 1
ATOM 7340 N N . HIS B 1 353 ? -16.156 19.953 11.273 1 95.62 353 HIS B N 1
ATOM 7341 C CA . HIS B 1 353 ? -16.891 21.062 10.672 1 95.62 353 HIS B CA 1
ATOM 7342 C C . HIS B 1 353 ? -18.031 20.547 9.797 1 95.62 353 HIS B C 1
ATOM 7344 O O . HIS B 1 353 ? -19.125 21.109 9.805 1 95.62 353 HIS B O 1
ATOM 7350 N N . GLU B 1 354 ? -17.781 19.5 9.055 1 96.25 354 GLU B N 1
ATOM 7351 C CA . GLU B 1 354 ? -18.797 18.938 8.172 1 96.25 354 GLU B CA 1
ATOM 7352 C C . GLU B 1 354 ? -19.938 18.312 8.961 1 96.25 354 GLU B C 1
ATOM 7354 O O . GLU B 1 354 ? -21.109 18.438 8.578 1 96.25 354 GLU B O 1
ATOM 7359 N N . TYR B 1 355 ? -19.625 17.734 10.047 1 95.75 355 TYR B N 1
ATOM 7360 C CA . TYR B 1 355 ? -20.672 17.141 10.883 1 95.75 355 TYR B CA 1
ATOM 7361 C C . TYR B 1 355 ? -21.531 18.219 11.531 1 95.75 355 TYR B C 1
ATOM 7363 O O . TYR B 1 355 ? -22.734 18.031 11.727 1 95.75 355 TYR B O 1
ATOM 7371 N N . VAL B 1 356 ? -20.891 19.328 11.852 1 94.69 356 VAL B N 1
ATOM 7372 C CA . VAL B 1 356 ? -21.641 20.453 12.398 1 94.69 356 VAL B CA 1
ATOM 7373 C C . VAL B 1 356 ? -22.625 20.969 11.352 1 94.69 356 VAL B C 1
ATOM 7375 O O . VAL B 1 356 ? -23.781 21.266 11.672 1 94.69 356 VAL B O 1
ATOM 7378 N N . GLU B 1 357 ? -22.141 21.031 10.125 1 93.56 357 GLU B N 1
ATOM 7379 C CA . GLU B 1 357 ? -22.984 21.484 9.023 1 93.56 357 GLU B CA 1
ATOM 7380 C C . GLU B 1 357 ? -24.141 20.5 8.797 1 93.56 357 GLU B C 1
ATOM 7382 O O . GLU B 1 357 ? -25.234 20.906 8.398 1 93.56 357 GLU B O 1
ATOM 7387 N N . LEU B 1 358 ? -23.875 19.281 9.047 1 95.12 358 LEU B N 1
ATOM 7388 C CA . LEU B 1 358 ? -24.875 18.234 8.883 1 95.12 358 LEU B CA 1
ATOM 7389 C C . LEU B 1 358 ? -25.734 18.094 10.141 1 95.12 358 LEU B C 1
ATOM 7391 O O . LEU B 1 358 ? -26.578 17.219 10.227 1 95.12 358 LEU B O 1
ATOM 7395 N N . LYS B 1 359 ? -25.484 18.906 11.172 1 93.69 359 LYS B N 1
ATOM 7396 C CA . LYS B 1 359 ? -26.219 18.953 12.438 1 93.69 359 LYS B CA 1
ATOM 7397 C C . LYS B 1 359 ? -26.047 17.656 13.219 1 93.69 359 LYS B C 1
ATOM 7399 O O . LYS B 1 359 ? -26.969 17.188 13.875 1 93.69 359 LYS B O 1
ATOM 7404 N N . ASN B 1 360 ? -24.984 17.047 12.945 1 94.31 360 ASN B N 1
ATOM 7405 C CA . ASN B 1 360 ? -24.578 15.891 13.742 1 94.31 360 ASN B CA 1
ATOM 7406 C C . ASN B 1 360 ? -23.547 16.266 14.797 1 94.31 360 ASN B C 1
ATOM 7408 O O . ASN B 1 360 ? -22.359 15.984 14.633 1 94.31 360 ASN B O 1
ATOM 7412 N N . THR B 1 361 ? -23.984 16.75 15.922 1 93.38 361 THR B N 1
ATOM 7413 C CA . THR B 1 361 ? -23.125 17.328 16.938 1 93.38 361 THR B CA 1
ATOM 7414 C C . THR B 1 361 ? -22.312 16.234 17.656 1 93.38 361 THR B C 1
ATOM 7416 O O . THR B 1 361 ? -21.188 16.469 18.062 1 93.38 361 THR B O 1
ATOM 7419 N N . SER B 1 362 ? -22.859 15.086 17.812 1 93.19 362 SER B N 1
ATOM 7420 C CA . SER B 1 362 ? -22.156 14 18.484 1 93.19 362 SER B CA 1
ATOM 7421 C C . SER B 1 362 ? -20.906 13.586 17.719 1 93.19 362 SER B C 1
ATOM 7423 O O . SER B 1 362 ? -19.828 13.453 18.297 1 93.19 362 SER B O 1
ATOM 7425 N N . ALA B 1 363 ? -21.141 13.414 16.422 1 93.56 363 ALA B N 1
ATOM 7426 C CA . ALA B 1 363 ? -20.016 13.023 15.578 1 93.56 363 ALA B CA 1
ATOM 7427 C C . ALA B 1 363 ? -18.984 14.141 15.5 1 93.56 363 ALA B C 1
ATOM 7429 O O . ALA B 1 363 ? -17.781 13.883 15.414 1 93.56 363 ALA B O 1
ATOM 7430 N N . ALA B 1 364 ? -19.438 15.352 15.539 1 95.69 364 ALA B N 1
ATOM 7431 C CA . ALA B 1 364 ? -18.531 16.5 15.508 1 95.69 364 ALA B CA 1
ATOM 7432 C C . ALA B 1 364 ? -17.641 16.531 16.75 1 95.69 364 ALA B C 1
ATOM 7434 O O . ALA B 1 364 ? -16.438 16.734 16.656 1 95.69 364 ALA B O 1
ATOM 7435 N N . ILE B 1 365 ? -18.266 16.297 17.875 1 94.75 365 ILE B N 1
ATOM 7436 C CA . ILE B 1 365 ? -17.547 16.312 19.141 1 94.75 365 ILE B CA 1
ATOM 7437 C C . ILE B 1 365 ? -16.484 15.211 19.141 1 94.75 365 ILE B C 1
ATOM 7439 O O . ILE B 1 365 ? -15.352 15.43 19.547 1 94.75 365 ILE B O 1
ATOM 7443 N N . LEU B 1 366 ? -16.906 14.094 18.641 1 92.69 366 LEU B N 1
ATOM 7444 C CA . LEU B 1 366 ? -15.969 12.969 18.578 1 92.69 366 LEU B CA 1
ATOM 7445 C C . LEU B 1 366 ? -14.789 13.297 17.672 1 92.69 366 LEU B C 1
ATOM 7447 O O . LEU B 1 366 ? -13.641 12.961 17.984 1 92.69 366 LEU B O 1
ATOM 7451 N N . SER B 1 367 ? -15.047 13.922 16.594 1 94.38 367 SER B N 1
ATOM 7452 C CA . SER B 1 367 ? -14 14.281 15.641 1 94.38 367 SER B CA 1
ATOM 7453 C C . SER B 1 367 ? -13.031 15.289 16.25 1 94.38 367 SER B C 1
ATOM 7455 O O . SER B 1 367 ? -11.812 15.141 16.125 1 94.38 367 SER B O 1
ATOM 7457 N N . TYR B 1 368 ? -13.586 16.297 16.891 1 94.62 368 TYR B N 1
ATOM 7458 C CA . TYR B 1 368 ? -12.734 17.312 17.5 1 94.62 368 TYR B CA 1
ATOM 7459 C C . TYR B 1 368 ? -11.93 16.734 18.656 1 94.62 368 TYR B C 1
ATOM 7461 O O . TYR B 1 368 ? -10.773 17.109 18.875 1 94.62 368 TYR B O 1
ATOM 7469 N N . ARG B 1 369 ? -12.508 15.852 19.375 1 93.5 369 ARG B N 1
ATOM 7470 C CA . ARG B 1 369 ? -11.797 15.203 20.469 1 93.5 369 ARG B CA 1
ATOM 7471 C C . ARG B 1 369 ? -10.617 14.391 19.953 1 93.5 369 ARG B C 1
ATOM 7473 O O . ARG B 1 369 ? -9.547 14.375 20.578 1 93.5 369 ARG B O 1
ATOM 7480 N N . LYS B 1 370 ? -10.836 13.742 18.891 1 91.38 370 LYS B N 1
ATOM 7481 C CA . LYS B 1 370 ? -9.75 12.977 18.281 1 91.38 370 LYS B CA 1
ATOM 7482 C C . LYS B 1 370 ? -8.648 13.906 17.781 1 91.38 370 LYS B C 1
ATOM 7484 O O . LYS B 1 370 ? -7.465 13.562 17.844 1 91.38 370 LYS B O 1
ATOM 7489 N N . ALA B 1 371 ? -9.047 15.016 17.25 1 92.62 371 ALA B N 1
ATOM 7490 C CA . ALA B 1 371 ? -8.07 15.992 16.797 1 92.62 371 ALA B CA 1
ATOM 7491 C C . ALA B 1 371 ? -7.195 16.484 17.938 1 92.62 371 ALA B C 1
ATOM 7493 O O . ALA B 1 371 ? -5.973 16.578 17.797 1 92.62 371 ALA B O 1
ATOM 7494 N N . THR B 1 372 ? -7.84 16.812 19.047 1 91.56 372 THR B N 1
ATOM 7495 C CA . THR B 1 372 ? -7.109 17.281 20.219 1 91.56 372 THR B CA 1
ATOM 7496 C C . THR B 1 372 ? -6.258 16.172 20.828 1 91.56 372 THR B C 1
ATOM 7498 O O . THR B 1 372 ? -5.219 16.438 21.422 1 91.56 372 THR B O 1
ATOM 7501 N N . GLY B 1 373 ? -6.68 14.938 20.656 1 87.31 373 GLY B N 1
ATOM 7502 C CA . GLY B 1 373 ? -5.906 13.797 21.125 1 87.31 373 GLY B CA 1
ATOM 7503 C C . GLY B 1 373 ? -4.637 13.57 20.328 1 87.31 373 GLY B C 1
ATOM 7504 O O . GLY B 1 373 ? -3.602 13.203 20.891 1 87.31 373 GLY B O 1
ATOM 7505 N N . VAL B 1 374 ? -4.691 13.742 19.078 1 85.56 374 VAL B N 1
ATOM 7506 C CA . VAL B 1 374 ? -3.545 13.547 18.188 1 85.56 374 VAL B CA 1
ATOM 7507 C C . VAL B 1 374 ? -2.521 14.656 18.422 1 85.56 374 VAL B C 1
ATOM 7509 O O . VAL B 1 374 ? -1.322 14.391 18.531 1 85.56 374 VAL B O 1
ATOM 7512 N N . ASN B 1 375 ? -3.061 15.891 18.438 1 86.31 375 ASN B N 1
ATOM 7513 C CA . ASN B 1 375 ? -2.197 17.031 18.703 1 86.31 375 ASN B CA 1
ATOM 7514 C C . ASN B 1 375 ? -2.848 18.016 19.672 1 86.31 375 ASN B C 1
ATOM 7516 O O . ASN B 1 375 ? -3.564 18.922 19.25 1 86.31 375 ASN B O 1
ATOM 7520 N N . PRO B 1 376 ? -2.473 17.938 20.828 1 84.69 376 PRO B N 1
ATOM 7521 C CA . PRO B 1 376 ? -3.078 18.828 21.828 1 84.69 376 PRO B CA 1
ATOM 7522 C C . PRO B 1 376 ? -2.633 20.281 21.672 1 84.69 376 PRO B C 1
ATOM 7524 O O . PRO B 1 376 ? -3.248 21.172 22.25 1 84.69 376 PRO B O 1
ATOM 7527 N N . HIS B 1 377 ? -1.677 20.531 20.859 1 81.56 377 HIS B N 1
ATOM 7528 C CA . HIS B 1 377 ? -1.146 21.891 20.734 1 81.56 377 HIS B CA 1
ATOM 7529 C C . HIS B 1 377 ? -1.778 22.625 19.562 1 81.56 377 HIS B C 1
ATOM 7531 O O . HIS B 1 377 ? -1.469 23.781 19.312 1 81.56 377 HIS B O 1
ATOM 7537 N N . ASP B 1 378 ? -2.631 21.969 18.969 1 86.75 378 ASP B N 1
ATOM 7538 C CA . ASP B 1 378 ? -3.377 22.609 17.891 1 86.75 378 ASP B CA 1
ATOM 7539 C C . ASP B 1 378 ? -4.672 23.234 18.422 1 86.75 378 ASP B C 1
ATOM 7541 O O . ASP B 1 378 ? -5.516 22.531 18.969 1 86.75 378 ASP B O 1
ATOM 7545 N N . PHE B 1 379 ? -4.867 24.5 18.172 1 88.75 379 PHE B N 1
ATOM 7546 C CA . PHE B 1 379 ? -5.984 25.234 18.766 1 88.75 379 PHE B CA 1
ATOM 7547 C C . PHE B 1 379 ? -7.285 24.906 18.031 1 88.75 379 PHE B C 1
ATOM 7549 O O . PHE B 1 379 ? -8.375 25.125 18.578 1 88.75 379 PHE B O 1
ATOM 7556 N N . ARG B 1 380 ? -7.281 24.469 16.875 1 89.31 380 ARG B N 1
ATOM 7557 C CA . ARG B 1 380 ? -8.453 24.312 16.031 1 89.31 380 ARG B CA 1
ATOM 7558 C C . ARG B 1 380 ? -9.43 23.297 16.609 1 89.31 380 ARG B C 1
ATOM 7560 O O . ARG B 1 380 ? -10.648 23.453 16.484 1 89.31 380 ARG B O 1
ATOM 7567 N N . GLY B 1 381 ? -8.805 22.219 17.078 1 93.25 381 GLY B N 1
ATOM 7568 C CA . GLY B 1 381 ? -9.656 21.234 17.719 1 93.25 381 GLY B CA 1
ATOM 7569 C C . GLY B 1 381 ? -10.375 21.75 18.938 1 93.25 381 GLY B C 1
ATOM 7570 O O . GLY B 1 381 ? -11.57 21.516 19.109 1 93.25 381 GLY B O 1
ATOM 7571 N N . TRP B 1 382 ? -9.719 22.453 19.766 1 94.44 382 TRP B N 1
ATOM 7572 C CA . TRP B 1 382 ? -10.281 23.031 20.969 1 94.44 382 TRP B CA 1
ATOM 7573 C C . TRP B 1 382 ? -11.344 24.062 20.641 1 94.44 382 TRP B C 1
ATOM 7575 O O . TRP B 1 382 ? -12.414 24.094 21.25 1 94.44 382 TRP B O 1
ATOM 7585 N N . TYR B 1 383 ? -11.039 24.859 19.688 1 94.94 383 TYR B N 1
ATOM 7586 C CA . TYR B 1 383 ? -11.984 25.875 19.25 1 94.94 383 TYR B CA 1
ATOM 7587 C C . TYR B 1 383 ? -13.242 25.234 18.672 1 94.94 383 TYR B C 1
ATOM 7589 O O . TYR B 1 383 ? -14.359 25.688 18.938 1 94.94 383 TYR B O 1
ATOM 7597 N N . GLY B 1 384 ? -13.055 24.172 17.922 1 95.25 384 GLY B N 1
ATOM 7598 C CA . GLY B 1 384 ? -14.195 23.438 17.375 1 95.25 384 GLY B CA 1
ATOM 7599 C C . GLY B 1 384 ? -15.094 22.844 18.453 1 95.25 384 GLY B C 1
ATOM 7600 O O . GLY B 1 384 ? -16.312 22.891 18.328 1 95.25 384 GLY B O 1
ATOM 7601 N N . LEU B 1 385 ? -14.531 22.312 19.5 1 95.69 385 LEU B N 1
ATOM 7602 C CA . LEU B 1 385 ? -15.297 21.797 20.641 1 95.69 385 LEU B CA 1
ATOM 7603 C C . LEU B 1 385 ? -16.094 22.906 21.312 1 95.69 385 LEU B C 1
ATOM 7605 O O . LEU B 1 385 ? -17.266 22.734 21.641 1 95.69 385 LEU B O 1
ATOM 7609 N N . GLY B 1 386 ? -15.453 24 21.5 1 95.88 386 GLY B N 1
ATOM 7610 C CA . GLY B 1 386 ? -16.141 25.141 22.078 1 95.88 386 GLY B CA 1
ATOM 7611 C C . GLY B 1 386 ? -17.344 25.594 21.266 1 95.88 386 GLY B C 1
ATOM 7612 O O . GLY B 1 386 ? -18.422 25.812 21.812 1 95.88 386 GLY B O 1
ATOM 7613 N N . GLN B 1 387 ? -17.172 25.688 20 1 94.69 387 GLN B N 1
ATOM 7614 C CA . GLN B 1 387 ? -18.25 26.109 19.109 1 94.69 387 GLN B CA 1
ATOM 7615 C C . GLN B 1 387 ? -19.391 25.094 19.141 1 94.69 387 GLN B C 1
ATOM 7617 O O . GLN B 1 387 ? -20.562 25.484 19.094 1 94.69 387 GLN B O 1
ATOM 7622 N N . THR B 1 388 ? -19.047 23.844 19.125 1 95.38 388 THR B N 1
ATOM 7623 C CA . THR B 1 388 ? -20.062 22.812 19.109 1 95.38 388 THR B CA 1
ATOM 7624 C C . THR B 1 388 ? -20.875 22.812 20.391 1 95.38 388 THR B C 1
ATOM 7626 O O . THR B 1 388 ? -22.109 22.688 20.359 1 95.38 388 THR B O 1
ATOM 7629 N N . TYR B 1 389 ? -20.25 23 21.516 1 94.44 389 TYR B N 1
ATOM 7630 C CA . TYR B 1 389 ? -20.953 23.031 22.781 1 94.44 389 TYR B CA 1
ATOM 7631 C C . TYR B 1 389 ? -21.781 24.312 22.922 1 94.44 389 TYR B C 1
ATOM 7633 O O . TYR B 1 389 ? -22.797 24.328 23.625 1 94.44 389 TYR B O 1
ATOM 7641 N N . GLU B 1 390 ? -21.297 25.312 22.297 1 93.56 390 GLU B N 1
ATOM 7642 C CA . GLU B 1 390 ? -22.109 26.516 22.219 1 93.56 390 GLU B CA 1
ATOM 7643 C C . GLU B 1 390 ? -23.422 26.266 21.484 1 93.56 390 GLU B C 1
ATOM 7645 O O . GLU B 1 390 ? -24.484 26.734 21.906 1 93.56 390 GLU B O 1
ATOM 7650 N N . LEU B 1 391 ? -23.281 25.547 20.438 1 92.75 391 LEU B N 1
ATOM 7651 C CA . LEU B 1 391 ? -24.453 25.203 19.656 1 92.75 391 LEU B CA 1
ATOM 7652 C C . LEU B 1 391 ? -25.406 24.328 20.469 1 92.75 391 LEU B C 1
ATOM 7654 O O . LEU B 1 391 ? -26.625 24.375 20.266 1 92.75 391 LEU B O 1
ATOM 7658 N N . LEU B 1 392 ? -24.844 23.594 21.375 1 93.44 392 LEU B N 1
ATOM 7659 C CA . LEU B 1 392 ? -25.641 22.719 22.234 1 93.44 392 LEU B CA 1
ATOM 7660 C C . LEU B 1 392 ? -26.141 23.484 23.453 1 93.44 392 LEU B C 1
ATOM 7662 O O . LEU B 1 392 ? -26.797 22.906 24.328 1 93.44 392 LEU B O 1
ATOM 7666 N N . ASN B 1 393 ? -25.859 24.781 23.547 1 93.25 393 ASN B N 1
ATOM 7667 C CA . ASN B 1 393 ? -26.266 25.656 24.641 1 93.25 393 ASN B CA 1
ATOM 7668 C C . ASN B 1 393 ? -25.703 25.188 25.969 1 93.25 393 ASN B C 1
ATOM 7670 O O . ASN B 1 393 ? -26.422 25.109 26.969 1 93.25 393 ASN B O 1
ATOM 7674 N N . MET B 1 394 ? -24.516 24.75 25.844 1 94.06 394 MET B N 1
ATOM 7675 C CA . MET B 1 394 ? -23.75 24.375 27.031 1 94.06 394 MET B CA 1
ATOM 7676 C C . MET B 1 394 ? -22.578 25.344 27.25 1 94.06 394 MET B C 1
ATOM 7678 O O . MET B 1 394 ? -21.438 24.984 26.984 1 94.06 394 MET B O 1
ATOM 7682 N N . PRO B 1 395 ? -22.812 26.484 27.734 1 93.44 395 PRO B N 1
ATOM 7683 C CA . PRO B 1 395 ? -21.828 27.562 27.75 1 93.44 395 PRO B CA 1
ATOM 7684 C C . PRO B 1 395 ? -20.641 27.266 28.672 1 93.44 395 PRO B C 1
ATOM 7686 O O . PRO B 1 395 ? -19.531 27.703 28.406 1 93.44 395 PRO B O 1
ATOM 7689 N N . PHE B 1 396 ? -20.859 26.5 29.719 1 93.12 396 PHE B N 1
ATOM 7690 C CA . PHE B 1 396 ? -19.766 26.219 30.641 1 93.12 396 PHE B CA 1
ATOM 7691 C C . PHE B 1 396 ? -18.734 25.297 30 1 93.12 396 PHE B C 1
ATOM 7693 O O . PHE B 1 396 ? -17.531 25.484 30.172 1 93.12 396 PHE B O 1
ATOM 7700 N N . TYR B 1 397 ? -19.312 24.375 29.297 1 92 397 TYR B N 1
ATOM 7701 C CA . TYR B 1 397 ? -18.391 23.531 28.547 1 92 397 TYR B CA 1
ATOM 7702 C C . TYR B 1 397 ? -17.703 24.312 27.453 1 92 397 TYR B C 1
ATOM 7704 O O . TYR B 1 397 ? -16.484 24.156 27.25 1 92 397 TYR B O 1
ATOM 7712 N N . SER B 1 398 ? -18.391 25.109 26.812 1 95.06 398 SER B N 1
ATOM 7713 C CA . SER B 1 398 ? -17.828 25.938 25.75 1 95.06 398 SER B CA 1
ATOM 7714 C C . SER B 1 398 ? -16.719 26.828 26.281 1 95.06 398 SER B C 1
ATOM 7716 O O . SER B 1 398 ? -15.68 26.984 25.641 1 95.06 398 SER B O 1
ATOM 7718 N N . LEU B 1 399 ? -16.969 27.359 27.422 1 95.12 399 LEU B N 1
ATOM 7719 C CA . LEU B 1 399 ? -16.016 28.266 28.047 1 95.12 399 LEU B CA 1
ATOM 7720 C C . LEU B 1 399 ? -14.688 27.547 28.312 1 95.12 399 LEU B C 1
ATOM 7722 O O . LEU B 1 399 ? -13.617 28.109 28.031 1 95.12 399 LEU B O 1
ATOM 7726 N N . CYS B 1 400 ? -14.773 26.359 28.781 1 94.88 400 CYS B N 1
ATOM 7727 C CA . CYS B 1 400 ? -13.578 25.594 29.109 1 94.88 400 CYS B CA 1
ATOM 7728 C C . CYS B 1 400 ? -12.742 25.344 27.859 1 94.88 400 CYS B C 1
ATOM 7730 O O . CYS B 1 400 ? -11.516 25.484 27.875 1 94.88 400 CYS B O 1
ATOM 7732 N N . TYR B 1 401 ? -13.367 25.016 26.828 1 95.75 401 TYR B N 1
ATOM 7733 C CA . TYR B 1 401 ? -12.648 24.672 25.609 1 95.75 401 TYR B CA 1
ATOM 7734 C C . TYR B 1 401 ? -12.125 25.938 24.922 1 95.75 401 TYR B C 1
ATOM 7736 O O . TYR B 1 401 ? -11.031 25.922 24.359 1 95.75 401 TYR B O 1
ATOM 7744 N N . PHE B 1 402 ? -12.867 27.016 24.938 1 95.62 402 PHE B N 1
ATOM 7745 C CA . PHE B 1 402 ? -12.375 28.281 24.391 1 95.62 402 PHE B CA 1
ATOM 7746 C C . PHE B 1 402 ? -11.172 28.781 25.172 1 95.62 402 PHE B C 1
ATOM 7748 O O . PHE B 1 402 ? -10.266 29.391 24.594 1 95.62 402 PHE B O 1
ATOM 7755 N N . LYS B 1 403 ? -11.195 28.516 26.422 1 95.19 403 LYS B N 1
ATOM 7756 C CA . LYS B 1 403 ? -10.062 28.906 27.25 1 95.19 403 LYS B CA 1
ATOM 7757 C C . LYS B 1 403 ? -8.797 28.156 26.844 1 95.19 403 LYS B C 1
ATOM 7759 O O . LYS B 1 403 ? -7.707 28.734 26.797 1 95.19 403 LYS B O 1
ATOM 7764 N N . GLU B 1 404 ? -8.992 26.891 26.609 1 93.94 404 GLU B N 1
ATOM 7765 C CA . GLU B 1 404 ? -7.859 26.094 26.156 1 93.94 404 GLU B CA 1
ATOM 7766 C C . GLU B 1 404 ? -7.336 26.609 24.812 1 93.94 404 GLU B C 1
ATOM 7768 O O . GLU B 1 404 ? -6.121 26.656 24.594 1 93.94 404 GLU B O 1
ATOM 7773 N N . ALA B 1 405 ? -8.211 26.938 23.922 1 93.56 405 ALA B N 1
ATOM 7774 C CA . ALA B 1 405 ? -7.824 27.453 22.609 1 93.56 405 ALA B CA 1
ATOM 7775 C C . ALA B 1 405 ? -7.086 28.781 22.75 1 93.56 405 ALA B C 1
ATOM 7777 O O . ALA B 1 405 ? -6.105 29.047 22.047 1 93.56 405 ALA B O 1
ATOM 7778 N N . GLN B 1 406 ? -7.551 29.625 23.625 1 92.31 406 GLN B N 1
ATOM 7779 C CA . GLN B 1 406 ? -6.945 30.938 23.859 1 92.31 406 GLN B CA 1
ATOM 7780 C C . GLN B 1 406 ? -5.543 30.797 24.453 1 92.31 406 GLN B C 1
ATOM 7782 O O . GLN B 1 406 ? -4.652 31.578 24.125 1 92.31 406 GLN B O 1
ATOM 7787 N N . LYS B 1 407 ? -5.367 29.797 25.281 1 89.56 407 LYS B N 1
ATOM 7788 C CA . LYS B 1 407 ? -4.055 29.531 25.859 1 89.56 407 LYS B CA 1
ATOM 7789 C C . LYS B 1 407 ? -3.031 29.188 24.781 1 89.56 407 LYS B C 1
ATOM 7791 O O . LYS B 1 407 ? -1.858 29.562 24.891 1 89.56 407 LYS B O 1
ATOM 7796 N N . LEU B 1 408 ? -3.49 28.547 23.812 1 85.06 408 LEU B N 1
ATOM 7797 C CA . LEU B 1 408 ? -2.609 28.109 22.734 1 85.06 408 LEU B CA 1
ATOM 7798 C C . LEU B 1 408 ? -2.309 29.25 21.766 1 85.06 408 LEU B C 1
ATOM 7800 O O . LEU B 1 408 ? -1.227 29.312 21.188 1 85.06 408 LEU B O 1
ATOM 7804 N N . ARG B 1 409 ? -3.336 30.109 21.625 1 86.19 409 ARG B N 1
ATOM 7805 C CA . ARG B 1 409 ? -3.166 31.297 20.797 1 86.19 409 ARG B CA 1
ATOM 7806 C C . ARG B 1 409 ? -3.605 32.562 21.547 1 86.19 409 ARG B C 1
ATOM 7808 O O . ARG B 1 409 ? -4.66 33.125 21.25 1 86.19 409 ARG B O 1
ATOM 7815 N N . PRO B 1 410 ? -2.695 33 22.234 1 84.25 410 PRO B N 1
ATOM 7816 C CA . PRO B 1 410 ? -3.084 34.094 23.109 1 84.25 410 PRO B CA 1
ATOM 7817 C C . PRO B 1 410 ? -3.283 35.406 22.344 1 84.25 410 PRO B C 1
ATOM 7819 O O . PRO B 1 410 ? -4.062 36.25 22.766 1 84.25 410 PRO B O 1
ATOM 7822 N N . ASN B 1 411 ? -2.691 35.562 21.234 1 82.19 411 ASN B N 1
ATOM 7823 C CA . ASN B 1 411 ? -2.75 36.812 20.516 1 82.19 411 ASN B CA 1
ATOM 7824 C C . ASN B 1 411 ? -3.721 36.781 19.344 1 82.19 411 ASN B C 1
ATOM 7826 O O . ASN B 1 411 ? -3.658 37.594 18.438 1 82.19 411 ASN B O 1
ATOM 7830 N N . ASP B 1 412 ? -4.578 35.844 19.359 1 84.5 412 ASP B N 1
ATOM 7831 C CA . ASP B 1 412 ? -5.602 35.75 18.328 1 84.5 412 ASP B CA 1
ATOM 7832 C C . ASP B 1 412 ? -6.93 36.344 18.812 1 84.5 412 ASP B C 1
ATOM 7834 O O . ASP B 1 412 ? -7.539 35.812 19.75 1 84.5 412 ASP B O 1
ATOM 7838 N N . PRO B 1 413 ? -7.34 37.344 18.156 1 88.31 413 PRO B N 1
ATOM 7839 C CA . PRO B 1 413 ? -8.562 38 18.625 1 88.31 413 PRO B CA 1
ATOM 7840 C C . PRO B 1 413 ? -9.797 37.125 18.484 1 88.31 413 PRO B C 1
ATOM 7842 O O . PRO B 1 413 ? -10.781 37.312 19.219 1 88.31 413 PRO B O 1
ATOM 7845 N N . ARG B 1 414 ? -9.844 36.156 17.672 1 85.69 414 ARG B N 1
ATOM 7846 C CA . ARG B 1 414 ? -11.008 35.281 17.469 1 85.69 414 ARG B CA 1
ATOM 7847 C C . ARG B 1 414 ? -11.328 34.469 18.719 1 85.69 414 ARG B C 1
ATOM 7849 O O . ARG B 1 414 ? -12.492 34.188 18.984 1 85.69 414 ARG B O 1
ATOM 7856 N N . MET B 1 415 ? -10.32 34.125 19.297 1 90.94 415 MET B N 1
ATOM 7857 C CA . MET B 1 415 ? -10.5 33.344 20.5 1 90.94 415 MET B CA 1
ATOM 7858 C C . MET B 1 415 ? -11.062 34.188 21.641 1 90.94 415 MET B C 1
ATOM 7860 O O . MET B 1 415 ? -11.922 33.75 22.391 1 90.94 415 MET B O 1
ATOM 7864 N N . LEU B 1 416 ? -10.609 35.344 21.656 1 92.25 416 LEU B N 1
ATOM 7865 C CA . LEU B 1 416 ? -11.047 36.25 22.688 1 92.25 416 LEU B CA 1
ATOM 7866 C C . LEU B 1 416 ? -12.5 36.688 22.469 1 92.25 416 LEU B C 1
ATOM 7868 O O . LEU B 1 416 ? -13.258 36.844 23.438 1 92.25 416 LEU B O 1
ATOM 7872 N N . ILE B 1 417 ? -12.82 36.875 21.266 1 93.06 417 ILE B N 1
ATOM 7873 C CA . ILE B 1 417 ? -14.195 37.219 20.938 1 93.06 417 ILE B CA 1
ATOM 7874 C C . ILE B 1 417 ? -15.133 36.094 21.344 1 93.06 417 ILE B C 1
ATOM 7876 O O . ILE B 1 417 ? -16.203 36.312 21.922 1 93.06 417 ILE B O 1
ATOM 7880 N N . ALA B 1 418 ? -14.719 34.875 21.047 1 93.44 418 ALA B N 1
ATOM 7881 C CA . ALA B 1 418 ? -15.523 33.719 21.406 1 93.44 418 ALA B CA 1
ATOM 7882 C C . ALA B 1 418 ? -15.68 33.625 22.922 1 93.44 418 ALA B C 1
ATOM 7884 O O . ALA B 1 418 ? -16.766 33.312 23.422 1 93.44 418 ALA B O 1
ATOM 7885 N N . LEU B 1 419 ? -14.688 33.875 23.641 1 94.88 419 LEU B N 1
ATOM 7886 C CA . LEU B 1 419 ? -14.719 33.875 25.094 1 94.88 419 LEU B CA 1
ATOM 7887 C C . LEU B 1 419 ? -15.633 34.969 25.625 1 94.88 419 LEU B C 1
ATOM 7889 O O . LEU B 1 419 ? -16.406 34.75 26.562 1 94.88 419 LEU B O 1
ATOM 7893 N N . GLY B 1 420 ? -15.477 36.125 25.031 1 94.94 420 GLY B N 1
ATOM 7894 C CA . GLY B 1 420 ? -16.328 37.25 25.422 1 94.94 420 GLY B CA 1
ATOM 7895 C C . GLY B 1 420 ? -17.812 36.938 25.25 1 94.94 420 GLY B C 1
ATOM 7896 O O . GLY B 1 420 ? -18.625 37.281 26.109 1 94.94 420 GLY B O 1
ATOM 7897 N N . ASP B 1 421 ? -18.125 36.344 24.141 1 94.81 421 ASP B N 1
ATOM 7898 C CA . ASP B 1 421 ? -19.516 36 23.859 1 94.81 421 ASP B CA 1
ATOM 7899 C C . ASP B 1 421 ? -20.031 35 24.891 1 94.81 421 ASP B C 1
ATOM 7901 O O . ASP B 1 421 ? -21.188 35.094 25.328 1 94.81 421 ASP B O 1
ATOM 7905 N N . THR B 1 422 ? -19.25 34.031 25.219 1 95.56 422 THR B N 1
ATOM 7906 C CA . THR B 1 422 ? -19.656 33 26.172 1 95.56 422 THR B CA 1
ATOM 7907 C C . THR B 1 422 ? -19.828 33.625 27.562 1 95.56 422 THR B C 1
ATOM 7909 O O . THR B 1 422 ? -20.797 33.281 28.266 1 95.56 422 THR B O 1
ATOM 7912 N N . TYR B 1 423 ? -18.938 34.469 27.953 1 95.69 423 TYR B N 1
ATOM 7913 C CA . TYR B 1 423 ? -19.062 35.156 29.234 1 95.69 423 TYR B CA 1
ATOM 7914 C C . TYR B 1 423 ? -20.312 36 29.281 1 95.69 423 TYR B C 1
ATOM 7916 O O . TYR B 1 423 ? -20.969 36.094 30.312 1 95.69 423 TYR B O 1
ATOM 7924 N N . ASN B 1 424 ? -20.578 36.594 28.156 1 94.19 424 ASN B N 1
ATOM 7925 C CA . ASN B 1 424 ? -21.812 37.375 28.078 1 94.19 424 ASN B CA 1
ATOM 7926 C C . ASN B 1 424 ? -23.047 36.5 28.25 1 94.19 424 ASN B C 1
ATOM 7928 O O . ASN B 1 424 ? -24 36.906 28.906 1 94.19 424 ASN B O 1
ATOM 7932 N N . THR B 1 425 ? -23 35.344 27.672 1 94 425 THR B N 1
ATOM 7933 C CA . THR B 1 425 ? -24.125 34.406 27.734 1 94 425 THR B CA 1
ATOM 7934 C C . THR B 1 425 ? -24.344 33.938 29.172 1 94 425 THR B C 1
ATOM 7936 O O . THR B 1 425 ? -25.469 33.75 29.594 1 94 425 THR B O 1
ATOM 7939 N N . ILE B 1 426 ? -23.266 33.75 29.906 1 94.12 426 ILE B N 1
ATOM 7940 C CA . ILE B 1 426 ? -23.391 33.281 31.281 1 94.12 426 ILE B CA 1
ATOM 7941 C C . ILE B 1 426 ? -23.531 34.469 32.219 1 94.12 426 ILE B C 1
ATOM 7943 O O . ILE B 1 426 ? -23.438 34.344 33.438 1 94.12 426 ILE B O 1
ATOM 7947 N N . GLU B 1 427 ? -23.609 35.719 31.719 1 92.31 427 GLU B N 1
ATOM 7948 C CA . GLU B 1 427 ? -23.891 36.969 32.406 1 92.31 427 GLU B CA 1
ATOM 7949 C C . GLU B 1 427 ? -22.719 37.375 33.281 1 92.31 427 GLU B C 1
ATOM 7951 O O . GLU B 1 427 ? -22.906 37.906 34.406 1 92.31 427 GLU B O 1
ATOM 7956 N N . ASN B 1 428 ? -21.672 36.906 32.969 1 94.56 428 ASN B N 1
ATOM 7957 C CA . ASN B 1 428 ? -20.438 37.469 33.531 1 94.56 428 ASN B CA 1
ATOM 7958 C C . ASN B 1 428 ? -19.922 38.625 32.719 1 94.56 428 ASN B C 1
ATOM 7960 O O . ASN B 1 428 ? -18.953 38.5 31.969 1 94.56 428 ASN B O 1
ATOM 7964 N N . LEU B 1 429 ? -20.422 39.75 32.875 1 93.81 429 LEU B N 1
ATOM 7965 C CA . LEU B 1 429 ? -20.25 40.906 32 1 93.81 429 LEU B CA 1
ATOM 7966 C C . LEU B 1 429 ? -18.859 41.5 32.156 1 93.81 429 LEU B C 1
ATOM 7968 O O . LEU B 1 429 ? -18.281 42 31.188 1 93.81 429 LEU B O 1
ATOM 7972 N N . ASN B 1 430 ? -18.344 41.438 33.312 1 94.06 430 ASN B N 1
ATOM 7973 C CA . ASN B 1 430 ? -17.016 42 33.531 1 94.06 430 ASN B CA 1
ATOM 7974 C C . ASN B 1 430 ? -15.953 41.281 32.75 1 94.06 430 ASN B C 1
ATOM 7976 O O . ASN B 1 430 ? -15.109 41.906 32.094 1 94.06 430 ASN B O 1
ATOM 7980 N N . GLU B 1 431 ? -16.031 40 32.875 1 95.38 431 GLU B N 1
ATOM 7981 C CA . GLU B 1 431 ? -15.07 39.219 32.125 1 95.38 431 GLU B CA 1
ATOM 7982 C C . GLU B 1 431 ? -15.273 39.375 30.625 1 95.38 431 GLU B C 1
ATOM 7984 O O . GLU B 1 431 ? -14.312 39.344 29.859 1 95.38 431 GLU B O 1
ATOM 7989 N N . ALA B 1 432 ? -16.438 39.438 30.172 1 96.12 432 ALA B N 1
ATOM 7990 C CA . ALA B 1 432 ? -16.75 39.625 28.766 1 96.12 432 ALA B CA 1
ATOM 7991 C C . ALA B 1 432 ? -16.141 40.938 28.25 1 96.12 432 ALA B C 1
ATOM 7993 O O . ALA B 1 432 ? -15.555 40.969 27.156 1 96.12 432 ALA B O 1
ATOM 7994 N N . LYS B 1 433 ? -16.297 41.969 29.062 1 94.5 433 LYS B N 1
ATOM 7995 C CA . LYS B 1 433 ? -15.766 43.281 28.703 1 94.5 433 LYS B CA 1
ATOM 7996 C C . LYS B 1 433 ? -14.242 43.219 28.547 1 94.5 433 LYS B C 1
ATOM 7998 O O . LYS B 1 433 ? -13.688 43.812 27.609 1 94.5 433 LYS B O 1
ATOM 8003 N N . LYS B 1 434 ? -13.672 42.594 29.469 1 95.12 434 LYS B N 1
ATOM 8004 C CA . LYS B 1 434 ? -12.219 42.469 29.422 1 95.12 434 LYS B CA 1
ATOM 8005 C C . LYS B 1 434 ? -11.766 41.75 28.156 1 95.12 434 LYS B C 1
ATOM 8007 O O . LYS B 1 434 ? -10.766 42.125 27.547 1 95.12 434 LYS B O 1
ATOM 8012 N N . CYS B 1 435 ? -12.469 40.719 27.828 1 95.25 435 CYS B N 1
ATOM 8013 C CA . CYS B 1 435 ? -12.133 39.938 26.641 1 95.25 435 CYS B CA 1
ATOM 8014 C C . CYS B 1 435 ? -12.281 40.75 25.375 1 95.25 435 CYS B C 1
ATOM 8016 O O . CYS B 1 435 ? -11.398 40.781 24.516 1 95.25 435 CYS B O 1
ATOM 8018 N N . PHE B 1 436 ? -13.344 41.469 25.25 1 94.44 436 PHE B N 1
ATOM 8019 C CA . PHE B 1 436 ? -13.586 42.312 24.062 1 94.44 436 PHE B CA 1
ATOM 8020 C C . PHE B 1 436 ? -12.57 43.438 23.969 1 94.44 436 PHE B C 1
ATOM 8022 O O . PHE B 1 436 ? -12.086 43.75 22.891 1 94.44 436 PHE B O 1
ATOM 8029 N N . LEU B 1 437 ? -12.25 44 25.094 1 93.25 437 LEU B N 1
ATOM 8030 C CA . LEU B 1 437 ? -11.266 45.062 25.125 1 93.25 437 LEU B CA 1
ATOM 8031 C C . LEU B 1 437 ? -9.906 44.594 24.641 1 93.25 437 LEU B C 1
ATOM 8033 O O . LEU B 1 437 ? -9.234 45.25 23.875 1 93.25 437 LEU B O 1
ATOM 8037 N N . ARG B 1 438 ? -9.57 43.469 25.109 1 93.44 438 ARG B N 1
ATOM 8038 C CA . ARG B 1 438 ? -8.305 42.906 24.688 1 93.44 438 ARG B CA 1
ATOM 8039 C C . ARG B 1 438 ? -8.312 42.562 23.203 1 93.44 438 ARG B C 1
ATOM 8041 O O . ARG B 1 438 ? -7.305 42.719 22.516 1 93.44 438 ARG B O 1
ATOM 8048 N N . ALA B 1 439 ? -9.383 42.031 22.734 1 92.88 439 ALA B N 1
ATOM 8049 C CA . ALA B 1 439 ? -9.516 41.688 21.328 1 92.88 439 ALA B CA 1
ATOM 8050 C C . ALA B 1 439 ? -9.375 42.906 20.438 1 92.88 439 ALA B C 1
ATOM 8052 O O . ALA B 1 439 ? -8.781 42.844 19.359 1 92.88 439 ALA B O 1
ATOM 8053 N N . VAL B 1 440 ? -9.906 44 20.875 1 90 440 VAL B N 1
ATOM 8054 C CA . VAL B 1 440 ? -9.828 45.25 20.141 1 90 440 VAL B CA 1
ATOM 8055 C C . VAL B 1 440 ? -8.383 45.75 20.078 1 90 440 VAL B C 1
ATOM 8057 O O . VAL B 1 440 ? -7.926 46.25 19.047 1 90 440 VAL B O 1
ATOM 8060 N N . ARG B 1 441 ? -7.688 45.562 21.109 1 89.38 441 ARG B N 1
ATOM 8061 C CA . ARG B 1 441 ? -6.297 46 21.203 1 89.38 441 ARG B CA 1
ATOM 8062 C C . ARG B 1 441 ? -5.406 45.188 20.281 1 89.38 441 ARG B C 1
ATOM 8064 O O . ARG B 1 441 ? -4.43 45.688 19.734 1 89.38 441 ARG B O 1
ATOM 8071 N N . LEU B 1 442 ? -5.715 43.906 20.172 1 86.44 442 LEU B N 1
ATOM 8072 C CA . LEU B 1 442 ? -4.914 43.031 19.344 1 86.44 442 LEU B CA 1
ATOM 8073 C C . LEU B 1 442 ? -5.188 43.25 17.859 1 86.44 442 LEU B C 1
ATOM 8075 O O . LEU B 1 442 ? -4.391 42.875 17 1 86.44 442 LEU B O 1
ATOM 8079 N N . GLY B 1 443 ? -6.184 44.031 17.547 1 77 443 GLY B N 1
ATOM 8080 C CA . GLY B 1 443 ? -6.465 44.375 16.156 1 77 443 GLY B CA 1
ATOM 8081 C C . GLY B 1 443 ? -7.449 43.406 15.5 1 77 443 GLY B C 1
ATOM 8082 O O . GLY B 1 443 ? -7.059 42.344 15.023 1 77 443 GLY B O 1
ATOM 8083 N N . ASP B 1 444 ? -8.648 43.625 15.625 1 72.25 444 ASP B N 1
ATOM 8084 C CA . ASP B 1 444 ? -9.68 42.844 14.945 1 72.25 444 ASP B CA 1
ATOM 8085 C C . ASP B 1 444 ? -10 43.438 13.578 1 72.25 444 ASP B C 1
ATOM 8087 O O . ASP B 1 444 ? -10.57 44.531 13.477 1 72.25 444 ASP B O 1
ATOM 8091 N N . SER B 1 445 ? -9.492 42.812 12.594 1 66 445 SER B N 1
ATOM 8092 C CA . SER B 1 445 ? -9.609 43.312 11.242 1 66 445 SER B CA 1
ATOM 8093 C C . SER B 1 445 ? -11.07 43.531 10.844 1 66 445 SER B C 1
ATOM 8095 O O . SER B 1 445 ? -11.414 44.469 10.148 1 66 445 SER B O 1
ATOM 8097 N N . GLU B 1 446 ? -11.938 42.75 11.375 1 71.81 446 GLU B N 1
ATOM 8098 C CA . GLU B 1 446 ? -13.328 42.781 10.938 1 71.81 446 GLU B CA 1
ATOM 8099 C C . GLU B 1 446 ? -14.18 43.625 11.867 1 71.81 446 GLU B C 1
ATOM 8101 O O . GLU B 1 446 ? -15.32 43.969 11.539 1 71.81 446 GLU B O 1
ATOM 8106 N N . GLY B 1 447 ? -13.633 44.125 1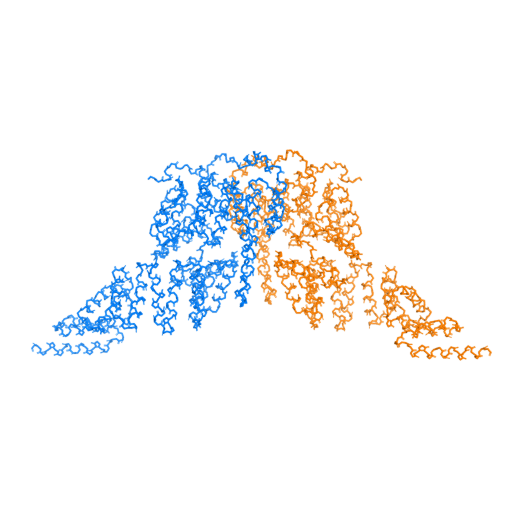2.938 1 79.88 447 GLY B N 1
ATOM 8107 C CA . GLY B 1 447 ? -14.32 45.031 13.844 1 79.88 447 GLY B CA 1
ATOM 8108 C C . GLY B 1 447 ? -15.391 44.344 14.672 1 79.88 447 GLY B C 1
ATOM 8109 O O . GLY B 1 447 ? -16.25 45 15.258 1 79.88 447 GLY B O 1
ATOM 8110 N N . GLN B 1 448 ? -15.359 43.062 14.672 1 85.62 448 GLN B N 1
ATOM 8111 C CA . GLN B 1 448 ? -16.359 42.281 15.422 1 85.62 448 GLN B CA 1
ATOM 8112 C C . GLN B 1 448 ? -16.219 42.531 16.922 1 85.62 448 GLN B C 1
ATOM 8114 O O . GLN B 1 448 ? -17.219 42.656 17.641 1 85.62 448 GLN B O 1
ATOM 8119 N N . ALA B 1 449 ? -15.031 42.719 17.359 1 90.38 449 ALA B N 1
ATOM 8120 C CA . ALA B 1 449 ? -14.781 42.906 18.781 1 90.38 449 ALA B CA 1
ATOM 8121 C C . ALA B 1 449 ? -15.289 44.281 19.234 1 90.38 449 ALA B C 1
ATOM 8123 O O . ALA B 1 449 ? -15.852 44.406 20.328 1 90.38 449 ALA B O 1
ATOM 8124 N N . ILE B 1 450 ? -15.195 45.219 18.375 1 90.25 450 ILE B N 1
ATOM 8125 C CA . ILE B 1 450 ? -15.562 46.594 18.719 1 90.25 450 ILE B CA 1
ATOM 8126 C C . ILE B 1 450 ? -17.078 46.719 18.859 1 90.25 450 ILE B C 1
ATOM 812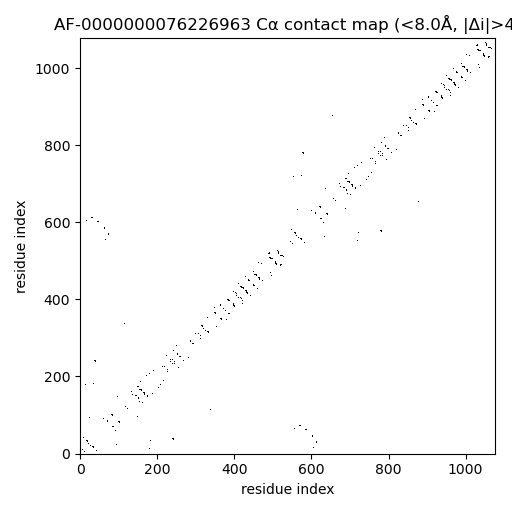8 O O . ILE B 1 450 ? -17.594 47.312 19.797 1 90.25 450 ILE B O 1
ATOM 8132 N N . VAL B 1 451 ? -17.75 46.156 17.953 1 90.38 451 VAL B N 1
ATOM 8133 C CA . VAL B 1 451 ? -19.203 46.219 17.953 1 90.38 451 VAL B CA 1
ATOM 8134 C C . VAL B 1 451 ? -19.766 45.469 19.141 1 90.38 451 VAL B C 1
ATOM 8136 O O . VAL B 1 451 ? -20.703 45.906 19.812 1 90.38 451 VAL B O 1
ATOM 8139 N N . LYS B 1 452 ? -19.188 44.375 19.406 1 92.88 452 LYS B N 1
ATOM 8140 C CA . LYS B 1 452 ? -19.656 43.562 20.531 1 92.88 452 LYS B CA 1
ATOM 8141 C C . LYS B 1 452 ? -19.359 44.25 21.859 1 92.88 452 LYS B C 1
ATOM 8143 O O . LYS B 1 452 ? -20.156 44.156 22.797 1 92.88 452 LYS B O 1
ATOM 8148 N N . LEU B 1 453 ? -18.234 44.906 21.922 1 93.25 453 LEU B N 1
ATOM 8149 C CA . LEU B 1 453 ? -17.906 45.719 23.109 1 93.25 453 LEU B CA 1
ATOM 8150 C C . LEU B 1 453 ? -18.922 46.844 23.297 1 93.25 453 LEU B C 1
ATOM 8152 O O . LEU B 1 453 ? -19.375 47.062 24.422 1 93.25 453 LEU B O 1
ATOM 8156 N N . GLY B 1 454 ? -19.266 47.469 22.188 1 93.56 454 GLY B N 1
ATOM 8157 C CA . GLY B 1 454 ? -20.266 48.531 22.25 1 93.56 454 GLY B CA 1
ATOM 8158 C C . GLY B 1 454 ? -21.609 48.031 22.75 1 93.56 454 GLY B C 1
ATOM 8159 O O . GLY B 1 454 ? -22.234 48.688 23.578 1 93.56 454 GLY B O 1
ATOM 8160 N N . ARG B 1 455 ? -22.016 46.969 22.234 1 93.88 455 ARG B N 1
ATOM 8161 C CA . ARG B 1 455 ? -23.297 46.406 22.641 1 93.88 455 ARG B CA 1
ATOM 8162 C C . ARG B 1 455 ? -23.281 46.031 24.125 1 93.88 455 ARG B C 1
ATOM 8164 O O . ARG B 1 455 ? -24.297 46.156 24.812 1 93.88 455 ARG B O 1
ATOM 8171 N N . LEU B 1 456 ? -22.234 45.5 24.562 1 94.75 456 LEU B N 1
ATOM 8172 C CA . LEU B 1 456 ? -22.094 45.125 25.969 1 94.75 456 LEU B CA 1
ATOM 8173 C C . LEU B 1 456 ? -22.109 46.344 26.875 1 94.75 456 LEU B C 1
ATOM 8175 O O . LEU B 1 456 ? -22.719 46.344 27.938 1 94.75 456 LEU B O 1
ATOM 8179 N N . GLN B 1 457 ? -21.469 47.375 26.469 1 94.88 457 GLN B N 1
ATOM 8180 C CA . GLN B 1 457 ? -21.438 48.625 27.219 1 94.88 457 GLN B CA 1
ATOM 8181 C C . GLN B 1 457 ? -22.828 49.25 27.281 1 94.88 457 GLN B C 1
ATOM 8183 O O . GLN B 1 457 ? -23.203 49.844 28.281 1 94.88 457 GLN B O 1
ATOM 8188 N N . GLU B 1 458 ? -23.531 49.062 26.188 1 92.88 458 GLU B N 1
ATOM 8189 C CA . GLU B 1 458 ? -24.922 49.531 26.172 1 92.88 458 GLU B CA 1
ATOM 8190 C C . GLU B 1 458 ? -25.75 48.75 27.188 1 92.88 458 GLU B C 1
ATOM 8192 O O . GLU B 1 458 ? -26.578 49.344 27.891 1 92.88 458 GLU B O 1
ATOM 8197 N N . GLN B 1 459 ? -25.5 47.5 27.234 1 92.81 459 GLN B N 1
ATOM 8198 C CA . GLN B 1 459 ? -26.219 46.625 28.156 1 92.81 459 GLN B CA 1
ATOM 8199 C C . GLN B 1 459 ? -25.891 46.969 29.609 1 92.81 459 GLN B C 1
ATOM 8201 O O . GLN B 1 459 ? -26.75 46.844 30.484 1 92.81 459 GLN B O 1
ATOM 8206 N N . CYS B 1 460 ? -24.703 47.406 29.859 1 93.19 460 CYS B N 1
ATOM 8207 C CA . CYS B 1 460 ? -24.25 47.781 31.203 1 93.19 460 CYS B CA 1
ATOM 8208 C C . CYS B 1 460 ? -24.562 49.219 31.516 1 93.19 460 CYS B C 1
ATOM 8210 O O . CYS B 1 460 ? -24.156 49.75 32.562 1 93.19 460 CYS B O 1
ATOM 8212 N N . ASN B 1 461 ? -25.203 49.969 30.609 1 91.81 461 ASN B N 1
ATOM 8213 C CA . ASN B 1 461 ? -25.625 51.344 30.75 1 91.81 461 ASN B CA 1
ATOM 8214 C C . ASN B 1 461 ? -24.438 52.281 30.812 1 91.81 461 ASN B C 1
ATOM 8216 O O . ASN B 1 461 ? -24.453 53.281 31.531 1 91.81 461 ASN B O 1
ATOM 8220 N N . GLU B 1 462 ? -23.453 51.812 30.234 1 93.94 462 GLU B N 1
ATOM 8221 C CA . GLU B 1 462 ? -22.297 52.656 30.047 1 93.94 462 GLU B CA 1
ATOM 8222 C C . GLU B 1 462 ? -22.359 53.375 28.703 1 93.94 462 GLU B C 1
ATOM 8224 O O . GLU B 1 462 ? -21.609 53.062 27.781 1 93.94 462 GLU B O 1
ATOM 8229 N N . MET B 1 463 ? -23.109 54.375 28.609 1 92.44 463 MET B N 1
ATOM 8230 C CA . MET B 1 463 ? -23.516 55 27.344 1 92.44 463 MET B CA 1
ATOM 8231 C C . MET B 1 463 ? -22.375 55.781 26.719 1 92.44 463 MET B C 1
ATOM 8233 O O . MET B 1 463 ? -22.203 55.781 25.5 1 92.44 463 MET B O 1
ATOM 8237 N N . GLU B 1 464 ? -21.594 56.375 27.547 1 93.25 464 GLU B N 1
ATOM 8238 C CA . GLU B 1 464 ? -20.484 57.156 27.016 1 93.25 464 GLU B CA 1
ATOM 8239 C C . GLU B 1 464 ? -19.438 56.219 26.375 1 93.25 464 GLU B C 1
ATOM 8241 O O . GLU B 1 464 ? -18.938 56.531 25.281 1 93.25 464 GLU B O 1
ATOM 8246 N N . GLU B 1 465 ? -19.156 55.219 27.094 1 94.25 465 GLU B N 1
ATOM 8247 C CA . GLU B 1 465 ? -18.188 54.25 26.562 1 94.25 465 GLU B CA 1
ATOM 8248 C C . GLU B 1 465 ? -18.719 53.594 25.312 1 94.25 465 GLU B C 1
ATOM 8250 O O . GLU B 1 465 ? -17.953 53.312 24.375 1 94.25 465 GLU B O 1
ATOM 8255 N N . ALA B 1 466 ? -19.891 53.188 25.266 1 94.81 466 ALA B N 1
ATOM 8256 C CA . ALA B 1 466 ? -20.531 52.594 24.109 1 94.81 466 ALA B CA 1
ATOM 8257 C C . ALA B 1 466 ? -20.438 53.5 22.891 1 94.81 466 ALA B C 1
ATOM 8259 O O . ALA B 1 466 ? -20.188 53.031 21.766 1 94.81 466 ALA B O 1
ATOM 8260 N N . ALA B 1 467 ? -20.703 54.781 23.141 1 93.88 467 ALA B N 1
ATOM 8261 C CA . ALA B 1 467 ? -20.641 55.75 22.062 1 93.88 467 ALA B CA 1
ATOM 8262 C C . ALA B 1 467 ? -19.234 55.812 21.453 1 93.88 467 ALA B C 1
ATOM 8264 O O . ALA B 1 467 ? -19.094 55.906 20.234 1 93.88 467 ALA B O 1
ATOM 8265 N N . LEU B 1 468 ? -18.281 55.812 22.297 1 93.62 468 LEU B N 1
ATOM 8266 C CA . LEU B 1 468 ? -16.906 55.812 21.828 1 93.62 468 LEU B CA 1
ATOM 8267 C C . LEU B 1 468 ? -16.609 54.594 20.984 1 93.62 468 LEU B C 1
ATOM 8269 O O . LEU B 1 468 ? -15.961 54.688 19.938 1 93.62 468 LEU B O 1
ATOM 8273 N N . SER B 1 469 ? -17 53.438 21.469 1 93.44 469 SER B N 1
ATOM 8274 C CA . SER B 1 469 ? -16.781 52.188 20.75 1 93.44 469 SER B CA 1
ATOM 8275 C C . SER B 1 469 ? -17.484 52.188 19.391 1 93.44 469 SER B C 1
ATOM 8277 O O . SER B 1 469 ? -16.891 51.781 18.391 1 93.44 469 SER B O 1
ATOM 8279 N N . TYR B 1 470 ? -18.688 52.594 19.344 1 91.44 470 TYR B N 1
ATOM 8280 C CA . TYR B 1 470 ? -19.438 52.656 18.094 1 91.44 470 TYR B CA 1
ATOM 8281 C C . TYR B 1 470 ? -18.828 53.656 17.109 1 91.44 470 TYR B C 1
ATOM 8283 O O . TYR B 1 470 ? -18.828 53.406 15.898 1 91.44 470 TYR B O 1
ATOM 8291 N N . THR B 1 471 ? -18.344 54.75 17.656 1 91 471 THR B N 1
ATOM 8292 C CA . THR B 1 471 ? -17.672 55.719 16.797 1 91 471 THR B CA 1
ATOM 8293 C C . THR B 1 471 ? -16.438 55.094 16.156 1 91 471 THR B C 1
ATOM 8295 O O . THR B 1 471 ? -16.188 55.281 14.969 1 91 471 THR B O 1
ATOM 8298 N N . LYS B 1 472 ? -15.68 54.406 16.953 1 89 472 LYS B N 1
ATOM 8299 C CA . LYS B 1 472 ? -14.492 53.719 16.438 1 89 472 LYS B CA 1
ATOM 8300 C C . LYS B 1 472 ? -14.867 52.688 15.398 1 89 472 LYS B C 1
ATOM 8302 O O . LYS B 1 472 ? -14.148 52.5 14.422 1 89 472 LYS B O 1
ATOM 8307 N N . TYR B 1 473 ? -15.93 51.969 15.664 1 89.06 473 TYR B N 1
ATOM 8308 C CA . TYR B 1 473 ? -16.422 50.938 14.742 1 89.06 473 TYR B CA 1
ATOM 8309 C C . TYR B 1 473 ? -16.766 51.531 13.383 1 89.06 473 TYR B C 1
ATOM 8311 O O . TYR B 1 473 ? -16.359 51 12.344 1 89.06 473 TYR B O 1
ATOM 8319 N N . ILE B 1 474 ? -17.453 52.625 13.383 1 86.06 474 ILE B N 1
ATOM 8320 C CA . ILE B 1 474 ? -17.891 53.281 12.156 1 86.06 474 ILE B CA 1
ATOM 8321 C C . ILE B 1 474 ? -16.688 53.844 11.406 1 86.06 474 ILE B C 1
ATOM 8323 O O . ILE B 1 474 ? -16.625 53.781 10.18 1 86.06 474 ILE B O 1
ATOM 8327 N N . LYS B 1 475 ? -15.789 54.344 12.078 1 83.81 475 LYS B N 1
ATOM 8328 C CA . LYS B 1 475 ? -14.586 54.875 11.469 1 83.81 475 LYS B CA 1
ATOM 8329 C C . LYS B 1 475 ? -13.766 53.781 10.789 1 83.81 475 LYS B C 1
ATOM 8331 O O . LYS B 1 475 ? -13.148 54.031 9.742 1 83.81 475 LYS B O 1
ATOM 8336 N N . ARG B 1 476 ? -13.781 52.688 11.43 1 81 476 ARG B N 1
ATOM 8337 C CA . ARG B 1 476 ? -13.008 51.562 10.914 1 81 476 ARG B CA 1
ATOM 8338 C C . ARG B 1 476 ? -13.648 51 9.648 1 81 476 ARG B C 1
ATOM 8340 O O . ARG B 1 476 ? -12.945 50.531 8.734 1 81 476 ARG B O 1
ATOM 8347 N N . LEU B 1 477 ? -15 50.875 9.586 1 74.5 477 LEU B N 1
ATOM 8348 C CA . LEU B 1 477 ? -15.695 50.25 8.477 1 74.5 477 LEU B CA 1
ATOM 8349 C C . LEU B 1 477 ? -15.961 51.25 7.352 1 74.5 477 LEU B C 1
ATOM 8351 O O . LEU B 1 477 ? -16.391 50.844 6.262 1 74.5 477 LEU B O 1
ATOM 8355 N N . GLU B 1 478 ? -16 52.438 7.68 1 65.12 478 GLU B N 1
ATOM 8356 C CA . GLU B 1 478 ? -16.234 53.438 6.625 1 65.12 478 GLU B CA 1
ATOM 8357 C C . GLU B 1 478 ? -15.516 53.031 5.336 1 65.12 478 GLU B C 1
ATOM 8359 O O . GLU B 1 478 ? -16.016 53.281 4.238 1 65.12 478 GLU B O 1
ATOM 8364 N N . ASN B 1 479 ? -14.469 52.344 5.488 1 57.41 479 ASN B N 1
ATOM 8365 C CA . ASN B 1 479 ? -13.766 51.969 4.262 1 57.41 479 ASN B CA 1
ATOM 8366 C C . ASN B 1 479 ? -14.172 50.594 3.777 1 57.41 479 ASN B C 1
ATOM 8368 O O . ASN B 1 479 ? -13.719 50.125 2.729 1 57.41 479 ASN B O 1
ATOM 8372 N N . SER B 1 480 ? -14.961 49.906 4.613 1 58.28 480 SER B N 1
ATOM 8373 C CA . SER B 1 480 ? -15.305 48.562 4.207 1 58.28 480 SER B CA 1
ATOM 8374 C C . SER B 1 480 ? -16.797 48.438 3.863 1 58.28 480 SER B C 1
ATOM 8376 O O . SER B 1 480 ? -17.625 49.156 4.426 1 58.28 480 SER B O 1
ATOM 8378 N N . VAL B 1 481 ? -17.172 48.312 2.709 1 51.84 481 VAL B N 1
ATOM 8379 C CA . VAL B 1 481 ? -18.5 48.219 2.088 1 51.84 481 VAL B CA 1
ATOM 8380 C C . VAL B 1 481 ? -19.391 47.281 2.875 1 51.84 481 VAL B C 1
ATOM 8382 O O . VAL B 1 481 ? -20.531 47 2.48 1 51.84 481 VAL B O 1
ATOM 8385 N N . HIS B 1 482 ? -18.953 46.719 3.914 1 54.69 482 HIS B N 1
ATOM 8386 C CA . HIS B 1 482 ? -19.797 45.656 4.422 1 54.69 482 HIS B CA 1
ATOM 8387 C C . HIS B 1 482 ? -20.984 46.219 5.211 1 54.69 482 HIS B C 1
ATOM 8389 O O . HIS B 1 482 ? -20.797 47.031 6.102 1 54.69 482 HIS B O 1
ATOM 8395 N N . ILE B 1 483 ? -22.188 46.281 4.57 1 53.69 483 ILE B N 1
ATOM 8396 C CA . ILE B 1 483 ? -23.5 46.625 5.094 1 53.69 483 ILE B CA 1
ATOM 8397 C C . ILE B 1 483 ? -23.891 45.688 6.219 1 53.69 483 ILE B C 1
ATOM 8399 O O . ILE B 1 483 ? -23.984 44.469 6.004 1 53.69 483 ILE B O 1
ATOM 8403 N N . SER B 1 484 ? -23.484 45.938 7.504 1 69.31 484 SER B N 1
ATOM 8404 C CA . SER B 1 484 ? -23.844 45 8.562 1 69.31 484 SER B CA 1
ATOM 8405 C C . SER B 1 484 ? -24.938 45.594 9.461 1 69.31 484 SER B C 1
ATOM 8407 O O . SER B 1 484 ? -25.094 46.812 9.531 1 69.31 484 SER B O 1
ATOM 8409 N N . GLU B 1 485 ? -25.984 44.906 9.742 1 78.06 485 GLU B N 1
ATOM 8410 C CA . GLU B 1 485 ? -26.969 45.219 10.766 1 78.06 485 GLU B CA 1
ATOM 8411 C C . GLU B 1 485 ? -26.328 45.906 11.969 1 78.06 485 GLU B C 1
ATOM 8413 O O . GLU B 1 485 ? -26.953 46.75 12.594 1 78.06 485 GLU B O 1
ATOM 8418 N N . ASP B 1 486 ? -25.125 45.781 12.07 1 85.75 486 ASP B N 1
ATOM 8419 C CA . ASP B 1 486 ? -24.406 46.312 13.227 1 85.75 486 ASP B CA 1
ATOM 8420 C C . ASP B 1 486 ? -24.078 47.812 13.031 1 85.75 486 ASP B C 1
ATOM 8422 O O . ASP B 1 486 ? -24.109 48.562 13.992 1 85.75 486 ASP B O 1
ATOM 8426 N N . ILE B 1 487 ? -23.906 48.156 11.781 1 84.38 487 ILE B N 1
ATOM 8427 C CA . ILE B 1 487 ? -23.594 49.531 11.492 1 84.38 487 ILE B CA 1
ATOM 8428 C C . ILE B 1 487 ? -24.844 50.406 11.703 1 84.38 487 ILE B C 1
ATOM 8430 O O . ILE B 1 487 ? -24.766 51.5 12.242 1 84.38 487 ILE B O 1
ATOM 8434 N N . ALA B 1 488 ? -25.922 49.781 11.25 1 87.06 488 ALA B N 1
ATOM 8435 C CA . ALA B 1 488 ? -27.188 50.469 11.414 1 87.06 488 ALA B CA 1
ATOM 8436 C C . ALA B 1 488 ? -27.484 50.719 12.891 1 87.06 488 ALA B C 1
ATOM 8438 O O . ALA B 1 488 ? -27.906 51.812 13.266 1 87.06 488 ALA B O 1
ATOM 8439 N N . HIS B 1 489 ? -27.25 49.719 13.633 1 89.75 489 HIS B N 1
ATOM 8440 C CA . HIS B 1 489 ? -27.5 49.844 15.07 1 89.75 489 HIS B CA 1
ATOM 8441 C C . HIS B 1 489 ? -26.562 50.844 15.703 1 89.75 489 HIS B C 1
ATOM 8443 O O . HIS B 1 489 ? -26.984 51.625 16.562 1 89.75 489 HIS B O 1
ATOM 8449 N N . ALA B 1 490 ? -25.359 50.844 15.312 1 90.75 490 ALA B N 1
ATOM 8450 C CA . ALA B 1 490 ? -24.375 51.75 15.852 1 90.75 490 ALA B CA 1
ATOM 8451 C C . ALA B 1 490 ? -24.734 53.219 15.516 1 90.75 490 ALA B C 1
ATOM 8453 O O . ALA B 1 490 ? -24.609 54.094 16.359 1 90.75 490 ALA B O 1
ATOM 8454 N N . CYS B 1 491 ? -25.234 53.406 14.328 1 90.56 491 CYS B N 1
ATOM 8455 C CA . CYS B 1 491 ? -25.625 54.75 13.906 1 90.56 491 CYS B CA 1
ATOM 8456 C C . CYS B 1 491 ? -26.844 55.25 14.68 1 90.56 491 CYS B C 1
ATOM 8458 O O . CYS B 1 491 ? -26.891 56.406 15.102 1 90.56 491 CYS B O 1
ATOM 8460 N N . LEU B 1 492 ? -27.734 54.344 14.836 1 92.44 492 LEU B N 1
ATOM 8461 C CA . LEU B 1 492 ? -28.938 54.688 15.586 1 92.44 492 LEU B CA 1
ATOM 8462 C C . LEU B 1 492 ? -28.594 55.031 17.031 1 92.44 492 LEU B C 1
ATOM 8464 O O . LEU B 1 492 ? -29.125 56 17.578 1 92.44 492 LEU B O 1
ATOM 8468 N N . PHE B 1 493 ? -27.766 54.25 17.562 1 93.38 493 PHE B N 1
ATOM 8469 C CA . PHE B 1 493 ? -27.344 54.5 18.938 1 93.38 493 PHE B CA 1
ATOM 8470 C C . PHE B 1 493 ? -26.641 55.844 19.078 1 93.38 493 PHE B C 1
ATOM 8472 O O . PHE B 1 493 ? -26.906 56.594 20 1 93.38 493 PHE B O 1
ATOM 8479 N N . LEU B 1 494 ? -25.75 56.156 18.188 1 93.69 494 LEU B N 1
ATOM 8480 C CA . LEU B 1 494 ? -24.984 57.375 18.25 1 93.69 494 LEU B CA 1
ATOM 8481 C C . LEU B 1 494 ? -25.891 58.594 18 1 93.69 494 LEU B C 1
ATOM 8483 O O . LEU B 1 494 ? -25.688 59.656 18.609 1 93.69 494 LEU B O 1
ATOM 8487 N N . ALA B 1 495 ? -26.844 58.344 17.156 1 93.19 495 ALA B N 1
ATOM 8488 C CA . ALA B 1 495 ? -27.797 59.406 16.906 1 93.19 495 ALA B CA 1
ATOM 8489 C C . ALA B 1 495 ? -28.594 59.75 18.172 1 93.19 495 ALA B C 1
ATOM 8491 O O . ALA B 1 495 ? -28.766 60.906 18.516 1 93.19 495 ALA B O 1
ATOM 8492 N N . ARG B 1 496 ? -29.047 58.781 18.812 1 93 496 ARG B N 1
ATOM 8493 C CA . ARG B 1 496 ? -29.797 58.938 20.047 1 93 496 ARG B CA 1
ATOM 8494 C C . ARG B 1 496 ? -28.938 59.531 21.156 1 93 496 ARG B C 1
ATOM 8496 O O . ARG B 1 496 ? -29.391 60.344 21.938 1 93 496 ARG B O 1
ATOM 8503 N N . HIS B 1 497 ? -27.781 59.094 21.219 1 93.75 497 HIS B N 1
ATOM 8504 C CA . HIS B 1 497 ? -26.844 59.531 22.25 1 93.75 497 HIS B CA 1
ATOM 8505 C C . HIS B 1 497 ? -26.516 61.031 22.078 1 93.75 497 HIS B C 1
ATOM 8507 O O . HIS B 1 497 ? -26.547 61.781 23.062 1 93.75 497 HIS B O 1
ATOM 8513 N N . HIS B 1 498 ? -26.281 61.406 20.922 1 93.38 498 HIS B N 1
ATOM 8514 C CA . HIS B 1 498 ? -25.969 62.812 20.672 1 93.38 498 HIS B CA 1
ATOM 8515 C C . HIS B 1 498 ? -27.203 63.688 20.828 1 93.38 498 HIS B C 1
ATOM 8517 O O . HIS B 1 498 ? -27.094 64.875 21.219 1 93.38 498 HIS B O 1
ATOM 8523 N N . LEU B 1 499 ? -28.328 63.062 20.578 1 91.94 499 LEU B N 1
ATOM 8524 C CA . LEU B 1 499 ? -29.578 63.812 20.812 1 91.94 499 LEU B CA 1
ATOM 8525 C C . LEU B 1 499 ? -29.781 64.062 22.297 1 91.94 499 LEU B C 1
ATOM 8527 O O . LEU B 1 499 ? -30.203 65.188 22.672 1 91.94 499 LEU B O 1
ATOM 8531 N N . ASP B 1 500 ? -29.438 63.094 23.062 1 92.38 500 ASP B N 1
ATOM 8532 C CA . ASP B 1 500 ? -29.594 63.219 24.5 1 92.38 500 ASP B CA 1
ATOM 8533 C C . ASP B 1 500 ? -28.609 64.25 25.078 1 92.38 500 ASP B C 1
ATOM 8535 O O . ASP B 1 500 ? -28.891 64.875 26.094 1 92.38 500 ASP B O 1
ATOM 8539 N N . LEU B 1 501 ? -27.547 64.438 24.422 1 92.5 501 LEU B N 1
ATOM 8540 C CA . LEU B 1 501 ? -26.547 65.375 24.859 1 92.5 501 LEU B CA 1
ATOM 8541 C C . LEU B 1 501 ? -26.766 66.75 24.219 1 92.5 501 LEU B C 1
ATOM 8543 O O . LEU B 1 501 ? -25.969 67.688 24.422 1 92.5 501 LEU B O 1
ATOM 8547 N N . LYS B 1 502 ? -27.719 66.875 23.344 1 89.62 502 LYS B N 1
ATOM 8548 C CA . LYS B 1 502 ? -28.141 68.125 22.688 1 89.62 502 LYS B CA 1
ATOM 8549 C C . LYS B 1 502 ? -27.109 68.562 21.656 1 89.62 502 LYS B C 1
ATOM 8551 O O . LYS B 1 502 ? -26.859 69.75 21.5 1 89.62 502 LYS B O 1
ATOM 8556 N N . GLN B 1 503 ? -26.453 67.625 21.203 1 92.06 503 GLN B N 1
ATOM 8557 C CA . GLN B 1 503 ? -25.578 67.812 20.062 1 92.06 503 GLN B CA 1
ATOM 8558 C C . GLN B 1 503 ? -26.312 67.562 18.75 1 92.06 503 GLN B C 1
ATOM 8560 O O . GLN B 1 503 ? -26.141 66.5 18.172 1 92.06 503 GLN B O 1
ATOM 8565 N N . TYR B 1 504 ? -26.984 68.438 18.266 1 90.31 504 TYR B N 1
ATOM 8566 C CA . TYR B 1 504 ? -27.969 68.25 17.203 1 90.31 504 TYR B CA 1
ATOM 8567 C C . TYR B 1 504 ? -27.297 68 15.867 1 90.31 504 TYR B C 1
ATOM 8569 O O . TYR B 1 504 ? -27.797 67.188 15.047 1 90.31 504 TYR B O 1
ATOM 8577 N N . ASP B 1 505 ? -26.141 68.625 15.648 1 92.06 505 ASP B N 1
ATOM 8578 C CA . ASP B 1 505 ? -25.438 68.438 14.375 1 92.06 505 ASP B CA 1
ATOM 8579 C C . ASP B 1 505 ? -24.969 67 14.203 1 92.06 505 ASP B C 1
ATOM 8581 O O . ASP B 1 505 ? -25.172 66.438 13.156 1 92.06 505 ASP B O 1
ATOM 8585 N N . GLU B 1 506 ? -24.328 66.562 15.195 1 92.25 506 GLU B N 1
ATOM 8586 C CA . GLU B 1 506 ? -23.828 65.188 15.156 1 92.25 506 GLU B CA 1
ATOM 8587 C C . GLU B 1 506 ? -24.984 64.188 15.109 1 92.25 506 GLU B C 1
ATOM 8589 O O . GLU B 1 506 ? -24.891 63.188 14.406 1 92.25 506 GLU B O 1
ATOM 8594 N N . ALA B 1 507 ? -25.953 64.375 15.859 1 93.19 507 ALA B N 1
ATOM 8595 C CA . ALA B 1 507 ? -27.125 63.5 15.867 1 93.19 507 ALA B CA 1
ATOM 8596 C C . ALA B 1 507 ? -27.75 63.375 14.477 1 93.19 507 ALA B C 1
ATOM 8598 O O . ALA B 1 507 ? -28.156 62.312 14.055 1 93.19 507 ALA B O 1
ATOM 8599 N N . THR B 1 508 ? -27.812 64.562 13.82 1 91.94 508 THR B N 1
ATOM 8600 C CA . THR B 1 508 ? -28.359 64.625 12.477 1 91.94 508 THR B CA 1
ATOM 8601 C C . THR B 1 508 ? -27.516 63.812 11.508 1 91.94 508 THR B C 1
ATOM 8603 O O . THR B 1 508 ? -28.031 63.094 10.648 1 91.94 508 THR B O 1
ATOM 8606 N N . THR B 1 509 ? -26.25 63.969 11.695 1 92.75 509 THR B N 1
ATOM 8607 C CA . THR B 1 509 ? -25.312 63.25 10.82 1 92.75 509 THR B CA 1
ATOM 8608 C C . THR B 1 509 ? -25.516 61.75 10.938 1 92.75 509 THR B C 1
ATOM 8610 O O . THR B 1 509 ? -25.609 61.062 9.922 1 92.75 509 THR B O 1
ATOM 8613 N N . TYR B 1 510 ? -25.547 61.219 12.07 1 93.12 510 TYR B N 1
ATOM 8614 C CA . TYR B 1 510 ? -25.672 59.781 12.289 1 93.12 510 TYR B CA 1
ATOM 8615 C C . TYR B 1 510 ? -27.078 59.312 11.953 1 93.12 510 TYR B C 1
ATOM 8617 O O . TYR B 1 510 ? -27.266 58.188 11.492 1 93.12 510 TYR B O 1
ATOM 8625 N N . ALA B 1 511 ? -28.062 60.062 12.242 1 92.31 511 ALA B N 1
ATOM 8626 C CA . ALA B 1 511 ? -29.422 59.688 11.859 1 92.31 511 ALA B CA 1
ATOM 8627 C C . ALA B 1 511 ? -29.562 59.562 10.344 1 92.31 511 ALA B C 1
ATOM 8629 O O . ALA B 1 511 ? -30.25 58.688 9.852 1 92.31 511 ALA B O 1
ATOM 8630 N N . ARG B 1 512 ? -28.906 60.469 9.719 1 91.38 512 ARG B N 1
ATOM 8631 C CA . ARG B 1 512 ? -28.891 60.406 8.258 1 91.38 512 ARG B CA 1
ATOM 8632 C C . ARG B 1 512 ? -28.219 59.125 7.773 1 91.38 512 ARG B C 1
ATOM 8634 O O . ARG B 1 512 ? -28.672 58.5 6.82 1 91.38 512 ARG B O 1
ATOM 8641 N N . LYS B 1 513 ? -27.172 58.906 8.383 1 89.38 513 LYS B N 1
ATOM 8642 C CA . LYS B 1 513 ? -26.438 57.688 8.023 1 89.38 513 LYS B CA 1
ATOM 8643 C C . LYS B 1 513 ? -27.281 56.438 8.297 1 89.38 513 LYS B C 1
ATOM 8645 O O . LYS B 1 513 ? -27.234 55.469 7.547 1 89.38 513 LYS B O 1
ATOM 8650 N N . ALA B 1 514 ? -27.906 56.375 9.352 1 89.25 514 ALA B N 1
ATOM 8651 C CA . ALA B 1 514 ? -28.766 55.25 9.703 1 89.25 514 ALA B CA 1
ATOM 8652 C C . ALA B 1 514 ? -29.875 55.062 8.664 1 89.25 514 ALA B C 1
ATOM 8654 O O . ALA B 1 514 ? -30.312 53.938 8.422 1 89.25 514 ALA B O 1
ATOM 8655 N N . MET B 1 515 ? -30.312 56.125 8.102 1 89 515 MET B N 1
ATOM 8656 C CA . MET B 1 515 ? -31.391 56.094 7.117 1 89 515 MET B CA 1
ATOM 8657 C C . MET B 1 515 ? -30.922 55.406 5.832 1 89 515 MET B C 1
ATOM 8659 O O . MET B 1 515 ? -31.75 54.969 5.023 1 89 515 MET B O 1
ATOM 8663 N N . GLU B 1 516 ? -29.734 55.344 5.648 1 85.75 516 GLU B N 1
ATOM 8664 C CA . GLU B 1 516 ? -29.156 54.719 4.453 1 85.75 516 GLU B CA 1
ATOM 8665 C C . GLU B 1 516 ? -29.312 53.188 4.504 1 85.75 516 GLU B C 1
ATOM 8667 O O . GLU B 1 516 ? -29.219 52.531 3.473 1 85.75 516 GLU B O 1
ATOM 8672 N N . TYR B 1 517 ? -29.578 52.75 5.668 1 86 517 TYR B N 1
ATOM 8673 C CA . TYR B 1 517 ? -29.719 51.281 5.832 1 86 517 TYR B CA 1
ATOM 8674 C C . TYR B 1 517 ? -31.172 50.906 5.965 1 86 517 TYR B C 1
ATOM 8676 O O . TYR B 1 517 ? -31.953 51.594 6.609 1 86 517 TYR B O 1
ATOM 8684 N N . THR B 1 518 ? -31.531 49.812 5.332 1 83.81 518 THR B N 1
ATOM 8685 C CA . THR B 1 518 ? -32.938 49.375 5.254 1 83.81 518 THR B CA 1
ATOM 8686 C C . THR B 1 518 ? -33.469 49.031 6.637 1 83.81 518 THR B C 1
ATOM 8688 O O . THR B 1 518 ? -34.625 49.312 6.949 1 83.81 518 THR B O 1
ATOM 8691 N N . GLU B 1 519 ? -32.656 48.469 7.508 1 83.12 519 GLU B N 1
ATOM 8692 C CA . GLU B 1 519 ? -33.094 47.969 8.812 1 83.12 519 GLU B CA 1
ATOM 8693 C C . GLU B 1 519 ? -33.406 49.125 9.773 1 83.12 519 GLU B C 1
ATOM 8695 O O . GLU B 1 519 ? -34.25 49 10.656 1 83.12 519 GLU B O 1
ATOM 8700 N N . SER B 1 520 ? -32.688 50.219 9.641 1 84.94 520 SER B N 1
ATOM 8701 C CA . SER B 1 520 ? -32.812 51.312 10.602 1 84.94 520 SER B CA 1
ATOM 8702 C C . SER B 1 520 ? -33.438 52.531 9.969 1 84.94 520 SER B C 1
ATOM 8704 O O . SER B 1 520 ? -33.438 53.625 10.57 1 84.94 520 SER B O 1
ATOM 8706 N N . ARG B 1 521 ? -33.969 52.406 8.805 1 87.81 521 ARG B N 1
ATOM 8707 C CA . ARG B 1 521 ? -34.469 53.531 8.047 1 87.81 521 ARG B CA 1
ATOM 8708 C C . ARG B 1 521 ? -35.625 54.219 8.773 1 87.81 521 ARG B C 1
ATOM 8710 O O . ARG B 1 521 ? -35.656 55.438 8.898 1 87.81 521 ARG B O 1
ATOM 8717 N N . ASP B 1 522 ? -36.562 53.406 9.266 1 90.75 522 ASP B N 1
ATOM 8718 C CA . ASP B 1 522 ? -37.75 53.938 9.914 1 90.75 522 ASP B CA 1
ATOM 8719 C C . ASP B 1 522 ? -37.375 54.656 11.211 1 90.75 522 ASP B C 1
ATOM 8721 O O . ASP B 1 522 ? -37.875 55.75 11.492 1 90.75 522 ASP B O 1
ATOM 8725 N N . GLU B 1 523 ? -36.562 54 11.852 1 91.25 523 GLU B N 1
ATOM 8726 C CA . GLU B 1 523 ? -36.156 54.594 13.117 1 91.25 523 GLU B CA 1
ATOM 8727 C C . GLU B 1 523 ? -35.312 55.844 12.891 1 91.25 523 GLU B C 1
ATOM 8729 O O . GLU B 1 523 ? -35.375 56.781 13.664 1 91.25 523 GLU B O 1
ATOM 8734 N N . GLY B 1 524 ? -34.562 55.812 11.906 1 89.69 524 GLY B N 1
ATOM 8735 C CA . GLY B 1 524 ? -33.781 56.969 11.539 1 89.69 524 GLY B CA 1
ATOM 8736 C C . GLY B 1 524 ? -34.594 58.188 11.203 1 89.69 524 GLY B C 1
ATOM 8737 O O . GLY B 1 524 ? -34.281 59.312 11.602 1 89.69 524 GLY B O 1
ATOM 8738 N N . LYS B 1 525 ? -35.656 57.844 10.578 1 91.5 525 LYS B N 1
ATOM 8739 C CA . LYS B 1 525 ? -36.594 58.938 10.211 1 91.5 525 LYS B CA 1
ATOM 8740 C C . LYS B 1 525 ? -37.219 59.531 11.445 1 91.5 525 LYS B C 1
ATOM 8742 O O . LYS B 1 525 ? -37.375 60.75 11.539 1 91.5 525 LYS B O 1
ATOM 8747 N N . THR B 1 526 ? -37.562 58.625 12.234 1 92.38 526 THR B N 1
ATOM 8748 C CA . THR B 1 526 ? -38.188 59.094 13.469 1 92.38 526 THR B CA 1
ATOM 8749 C C . THR B 1 526 ? -37.219 59.969 14.266 1 92.38 526 THR B C 1
ATOM 8751 O O . THR B 1 526 ? -37.625 61 14.812 1 92.38 526 THR B O 1
ATOM 8754 N N . LEU B 1 527 ? -36.062 59.625 14.234 1 91.81 527 LEU B N 1
ATOM 8755 C CA . LEU B 1 527 ? -35.062 60.375 14.977 1 91.81 527 LEU B CA 1
ATOM 8756 C C . LEU B 1 527 ? -34.781 61.719 14.312 1 91.81 527 LEU B C 1
ATOM 8758 O O . LEU B 1 527 ? -34.562 62.719 15 1 91.81 527 LEU B O 1
ATOM 8762 N N . MET B 1 528 ? -34.875 61.719 13.047 1 91 528 MET B N 1
ATOM 8763 C CA . MET B 1 528 ? -34.656 62.938 12.312 1 91 528 MET B CA 1
ATOM 8764 C C . MET B 1 528 ? -35.781 63.938 12.602 1 91 528 MET B C 1
ATOM 8766 O O . MET B 1 528 ? -35.531 65.125 12.719 1 91 528 MET B O 1
ATOM 8770 N N . PHE B 1 529 ? -36.906 63.375 12.719 1 90.56 529 PHE B N 1
ATOM 8771 C CA . PHE B 1 529 ? -38.062 64.188 13.047 1 90.56 529 PHE B CA 1
ATOM 8772 C C . PHE B 1 529 ? -37.938 64.75 14.461 1 90.56 529 PHE B C 1
ATOM 8774 O O . PHE B 1 529 ? -38.219 65.938 14.703 1 90.56 529 PHE B O 1
ATOM 8781 N N . GLU B 1 530 ? -37.562 63.938 15.242 1 91.5 530 GLU B N 1
ATOM 8782 C CA . GLU B 1 530 ? -37.406 64.375 16.641 1 91.5 530 GLU B CA 1
ATOM 8783 C C . GLU B 1 530 ? -36.312 65.438 16.766 1 91.5 530 GLU B C 1
ATOM 8785 O O . GLU B 1 530 ? -36.438 66.375 17.562 1 91.5 530 GLU B O 1
ATOM 8790 N N . ILE B 1 531 ? -35.312 65.312 16.109 1 89.19 531 ILE B N 1
ATOM 8791 C CA . ILE B 1 531 ? -34.219 66.25 16.141 1 89.19 531 ILE B CA 1
ATOM 8792 C C . ILE B 1 531 ? -34.656 67.625 15.602 1 89.19 531 ILE B C 1
ATOM 8794 O O . ILE B 1 531 ? -34.312 68.688 16.156 1 89.19 531 ILE B O 1
ATOM 8798 N N . SER B 1 532 ? -35.5 67.562 14.586 1 88.44 532 SER B N 1
ATOM 8799 C CA . SER B 1 532 ? -36 68.812 13.984 1 88.44 532 SER B CA 1
ATOM 8800 C C . SER B 1 532 ? -36.938 69.5 14.938 1 88.44 532 SER B C 1
ATOM 8802 O O . SER B 1 532 ? -36.938 70.75 14.992 1 88.44 532 SER B O 1
ATOM 8804 N N . GLN B 1 533 ? -37.656 68.812 15.656 1 87 533 GLN B N 1
ATOM 8805 C CA . GLN B 1 533 ? -38.594 69.375 16.609 1 87 533 GLN B CA 1
ATOM 8806 C C . GLN B 1 533 ? -37.844 70 17.781 1 87 533 GLN B C 1
ATOM 8808 O O . GLN B 1 533 ? -38.219 71.062 18.25 1 87 533 GLN B O 1
ATOM 8813 N N . MET B 1 534 ? -36.875 69.375 18.094 1 87.44 534 MET B N 1
ATOM 8814 C CA . MET B 1 534 ? -36.156 69.875 19.281 1 87.44 534 MET B CA 1
ATOM 8815 C C . MET B 1 534 ? -35.219 71.062 18.922 1 87.44 534 MET B C 1
ATOM 8817 O O . MET B 1 534 ? -35 71.938 19.734 1 87.44 534 MET B O 1
ATOM 8821 N N . SER B 1 535 ? -34.781 70.938 17.797 1 81.31 535 SER B N 1
ATOM 8822 C CA . SER B 1 535 ? -33.906 72.062 17.328 1 81.31 535 SER B CA 1
ATOM 8823 C C . SER B 1 535 ? -34.688 73.312 17.094 1 81.31 535 SER B C 1
ATOM 8825 O O . SER B 1 535 ? -34.188 74.438 17.281 1 81.31 535 SER B O 1
ATOM 8827 N N . SER B 1 536 ? -36 73.188 16.609 1 73.94 536 SER B N 1
ATOM 8828 C CA . SER B 1 536 ? -36.875 74.375 16.391 1 73.94 536 SER B CA 1
ATOM 8829 C C . SER B 1 536 ? -37.344 74.938 17.719 1 73.94 536 SER B C 1
ATOM 8831 O O . SER B 1 536 ? -37.594 76.125 17.797 1 73.94 536 SER B O 1
ATOM 8833 N N . SER B 1 537 ? -37.531 74.125 18.672 1 64.31 537 SER B N 1
ATOM 8834 C CA . SER B 1 537 ? -38 74.688 19.953 1 64.31 537 SER B CA 1
ATOM 8835 C C . SER B 1 537 ? -36.875 75.438 20.656 1 64.31 537 SER B C 1
ATOM 8837 O O . SER B 1 537 ? -37.156 76.188 21.625 1 64.31 537 SER B O 1
ATOM 8839 N N . VAL B 1 538 ? -35.812 75.25 20.453 1 64.75 538 VAL B N 1
ATOM 8840 C CA . VAL B 1 538 ? -34.75 76 21.094 1 64.75 538 VAL B CA 1
ATOM 8841 C C . VAL B 1 538 ? -34.438 77.25 20.266 1 64.75 538 VAL B C 1
ATOM 8843 O O . VAL B 1 538 ? -33.719 78.188 20.734 1 64.75 538 VAL B O 1
ATOM 8846 N N . LYS B 1 539 ? -35 77.375 19.016 1 49.59 539 LYS B N 1
ATOM 8847 C CA . LYS B 1 539 ? -34.906 78.688 18.406 1 49.59 539 LYS B CA 1
ATOM 8848 C C . LYS B 1 539 ? -36.094 79.625 18.812 1 49.59 539 LYS B C 1
ATOM 8850 O O . LYS B 1 539 ? -37.219 79.125 18.859 1 49.59 539 LYS B O 1
#

Organism: NCBI:txid252671

Secondary structure (DSSP, 8-state):
--TTTT--HHHHHHHHHHHHHHHHHTT-HHHHHHHHHHHHTS---SS----THHHHHH-HHHHHTHHHHHHHHHHHHTT-HHHHHHHHTT--SHHHHHHHHHHHHHHHHHHHHHHHHHHHHSS------THHHHHHHHHHHHTGGG--HHHHHHHHHHHHHTT-HHHHHHHHHHHHHH-TT-HHHHHHHHHH--SHHHHHH----SSHHHHHHHHHHHHHTT-HHHHHHHHHHHIIIIITT-HHHHHHHHHHHHHTT-HHHHHHHHHHHHHH-TT--TTHHHHHHHHHHTT-HHHHHHHHHHHHHHHSSSHHHHHHHHHHHHHHT-HHHHHHHHHHHHHH-TT-HHHHHHHHHHHHHTT-HHHHHHHHHHHHHH-TT-HHHHHHHHHHHHHTT-HHHHHHHHHHHHHH-TT-HHHHHHHHHHHHHTT-HHHHHHHHHHHHHH--TT-HHHHHHHHHHHHTT-HHHHHHHHHHHHHHHTTS----HHHHHHHHHHHHHHHHTT-HHHHHHHHHHHHTSTTTHHHHHHHHHHHHHHHHHT-/--TTTT--HHHHHHHHHHHHHHHHHTT-HHHHHHHHHHHHTS---SS----THHHHHH-HHHHHTHHHHHHHHHHHHTT-HHHHHHHHTT--SHHHHHHHHHHHHHHHHHHHHHHHHHHHHSS------THHHHHHHHHHHHTGGG--HHHHHHHHHHHHHTT-HHHHHHHHHHHHHH-TT-HHHHHHHHHH--SHHHHHH----SSHHHHHHHHHHHHHTT-HHHHHHHHHHHIIIIITT-HHHHHHHHHHHHHTT-HHHHHHHHHHHHHH-TT--TTHHHHHHHHHHTT-HHHHHHHHHHHHHHHSSSHHHHHHHHHHHHHHT-HHHHHHHHHHHHHH-TT-HHHHHHHHHHHHHTT-HHHHHHHHHHHHHH-TT-HHHHHHHHHHHHHTT-HHHHHHHHHHHHHH-TT-HHHHHHHHHHHHHTT-HHHHHHHHHHHHHH--TT-HHHHHHHHHHHHTT-HHHHHHHHHHHHHHHTTS----HHHHHHHHHHHHHHHHTT-HHHHHHHHHHHHTSTTTHHHHHHHHHHHHHHHHHT-

Foldseek 3Di:
DQLLPPDDLQVLLLVLQLVLVVCVLLVVNVLNVQSNLQSVLFDDDPDDSPHNVVVCVVDPLCVVCVVLSVVLVVCVVVVNLVVSLVSLVPRDDQSSVSSNLVSLVSVLVVVVLVVVLVVLVPVDPDDRPCVSLVVSLVVLVVCVVSHALSSLLSNLVSCVVVVNLVSSLVSLQVSCVRPVSRVSSLVVNLLSDADPVVVVVRDHDSHSSVLVSVLSSCVVLLVLVVSLVSLVSVCVSRSVSRLVSLLSNLVSCVSVVVLVVSLVSVVVSCVVPVLDQPCVLVNLVSCLVVLVLVVLVVSLVSLCVNPCQELSSLSSVLSNCVSVVNLVSSLVSLSSSCSVPVLPLVSLLVNLVSCVVVVNLVSSLVSLVSSCVSPVLDLSSLQSNLVSVVVVVNLVRSLVSLVSSCVSPVLALVSLQSNLVSCVVVPVLVSSLVSLVSSVVSPDLQLSSLLVNLVSCVVVVVLVVSLVSLVVSCVSCVVPPDQDPSVLVSLLSNLVVCVVVVVLVRSLVSLVVSCVHPVCVVVSVVSNVVSVVVVVVVD/DQLLPPDDLQVLLLVLQLVLVLCVLLVVNVLNVQSNLQSVLFDHDPDDSPHNVVVCVPDPLCVVCVVLSVVLVVCVVVVNLVVSLVSLVPRDDQSSVSSNLVSLVSVLVVVVLVVVLVVLVPVDPDDRPCVSLVVSLVVLVVCVVSHALSSLLSNLVSCVVVVNLVSSLVSLQVSCVRPVSRVSSLVSNLLSDADPVVVVVRDHDSHSSVLVSVLSSCVVLLVLVVSLVSLVSVCVSRSVSRLVSLLSNLVSCVSVVVLVVSLVSVVVSCVVPVLDQPCVLVNLVSCLVVLVLVVLVVSLVSLCVNPCQELSSLSSVLSNCVSVVNLVSSLVSLSSSCSVPVLPLVSLLVNLVSCVVVVNLVSSLVSLVSSCVSPVLDLSSLQSNLVSVVVVVNLVRSLVSLVSSCVSPVLALVSLQSNLVSCVVVPVLVSSLVSLVSSVVSPDLQLSSLLVNLVSCVVVVVLVVSLVSLVVSCVSCVVPPDQDPSVLVSLLSNLVSCVVVVVLVRSLVSLVVSCVHPVCVVVSVVSNVVSVVVVVVVD

Solvent-accessible surface area (backbone atoms only — not comparable to full-atom values): 54770 Å² total; per-residue (Å²): 128,64,72,50,79,82,55,55,59,53,59,51,28,53,52,26,47,44,51,17,51,54,25,51,76,59,67,37,49,68,51,12,27,52,28,14,46,50,26,59,30,32,74,84,59,96,61,84,62,79,71,70,47,61,64,58,70,65,35,62,62,42,48,73,41,40,60,47,40,42,34,23,52,22,28,41,75,69,69,35,18,65,46,13,23,66,66,20,64,84,48,78,30,65,67,39,36,41,40,20,55,49,19,50,51,51,40,52,52,52,56,51,53,58,54,45,55,46,30,83,73,41,94,61,81,75,78,77,75,57,58,62,56,51,51,50,48,52,54,46,60,75,42,52,89,69,48,52,37,68,40,25,30,52,50,13,53,51,30,44,76,69,69,36,56,69,63,14,50,54,30,23,35,49,12,35,63,71,34,62,82,49,57,59,36,48,55,58,48,40,75,69,51,82,49,72,67,54,60,69,68,54,75,70,64,97,49,60,55,45,56,59,43,52,27,51,35,29,44,74,68,67,34,30,69,63,18,36,54,47,43,49,50,47,30,72,66,57,41,62,60,17,67,64,51,48,49,51,42,21,50,23,28,44,74,68,66,37,51,69,63,16,49,50,43,50,50,53,51,39,68,75,36,69,69,62,57,82,69,44,32,59,55,40,49,50,34,57,77,68,62,38,61,68,62,39,49,52,49,33,55,49,34,49,70,74,46,53,92,37,47,41,34,18,42,28,42,14,49,43,29,43,76,72,67,39,43,68,62,14,44,51,26,27,50,51,18,35,65,73,37,77,77,43,44,68,47,28,39,52,41,16,55,43,24,49,75,68,68,34,56,69,62,15,47,53,26,15,51,49,17,31,68,71,38,71,78,45,39,64,19,31,39,48,42,13,54,52,28,44,73,67,70,34,50,69,62,14,44,55,27,29,49,54,19,25,69,67,38,73,82,40,36,68,40,28,40,52,42,16,53,41,27,45,73,72,66,36,56,66,62,14,49,54,26,18,53,50,14,44,73,64,59,43,89,82,41,60,30,33,49,52,42,16,53,50,25,49,72,70,67,35,56,68,62,17,45,53,31,32,50,52,39,49,64,66,37,72,80,45,86,74,86,43,78,60,55,28,50,37,22,46,51,45,14,51,51,26,48,75,69,68,35,58,69,62,14,49,54,27,19,54,56,8,41,73,30,84,90,27,25,67,59,16,48,52,50,49,51,51,48,52,53,54,58,53,67,74,99,128,64,71,51,78,81,56,55,59,52,59,50,28,54,52,26,46,45,50,17,51,54,24,50,77,58,67,38,50,69,49,11,28,52,29,16,46,50,28,60,30,32,72,83,61,95,60,84,62,80,70,71,46,62,63,59,71,66,36,62,61,42,49,73,40,40,56,46,40,44,33,22,51,22,29,41,76,70,69,34,18,66,47,14,23,64,67,20,62,85,48,79,29,64,66,39,35,41,40,19,55,50,20,50,51,50,39,52,52,52,56,52,52,58,53,46,53,46,29,82,73,41,92,62,81,75,77,79,75,57,59,63,57,52,51,50,49,51,52,47,59,73,42,50,90,69,47,53,38,67,39,26,29,51,50,13,52,52,30,43,76,69,70,36,56,69,63,13,51,53,30,23,35,50,13,35,62,70,34,64,82,49,57,60,36,52,55,56,50,40,74,68,51,82,49,70,68,54,59,69,67,54,74,70,64,96,48,62,55,44,55,59,44,51,26,50,35,29,44,74,67,67,34,30,68,63,18,33,53,46,44,50,50,46,30,70,66,57,41,63,60,18,67,65,52,49,49,50,42,21,49,24,28,44,74,68,66,36,51,68,63,16,49,52,42,49,50,54,50,40,68,76,36,71,68,62,55,81,67,45,34,58,54,42,50,49,33,57,74,67,62,39,61,68,63,37,49,53,48,34,53,50,34,49,71,73,45,52,91,38,47,41,33,18,42,29,42,13,50,43,29,43,76,71,65,40,41,69,60,14,43,52,26,27,52,51,19,35,65,73,37,76,78,46,45,68,46,27,39,53,41,15,54,41,24,49,74,67,69,34,58,68,61,14,46,53,26,15,51,49,16,31,66,70,39,70,80,45,40,64,20,30,38,48,42,12,53,52,28,43,75,68,69,34,50,70,61,12,44,55,27,28,49,55,19,25,69,66,37,73,80,38,36,68,39,30,40,53,43,16,52,40,27,45,72,74,66,37,52,67,63,13,50,52,27,18,52,50,15,44,71,64,58,43,90,81,40,61,30,32,49,53,41,16,54,50,26,50,73,69,68,34,56,70,62,16,44,54,30,32,51,52,39,49,64,65,37,71,78,44,84,72,85,44,78,60,54,29,50,38,22,46,49,44,14,51,50,26,48,74,69,66,36,58,69,62,14,49,53,27,17,53,55,8,42,76,31,85,89,27,24,68,61,16,48,52,48,48,52,52,50,53,53,54,56,52,69,74,98

Sequence (1078 aa):
MSLFSSLSLQHVKNEMLEISTQCSLRGLVQSMKWSAELAAALPSSDENLEIMSNELNKDKLFLKEYDKYCLGKGYFDCKEFSRASLYLKDCKSKLCQFLYFYSRYMEYEKKKKYQFVDVLDEKAAEKQDWQELIDLRDDLKKNEDNLDSYGFYLYGIVLKNLDLTKEAIENLECSIQMEPLFWAAWQELSTLCKDRQMLKELKVPKHWMSEFFYSSVELELHMAEEALTRYQDISAAGFNGSSYVNSQIAICLYNLRDFDNSVEYFRELYDADPEMLEHIDVYSNILYIQEDRPELSHLAHHVCKVDKYRTESCVVIGNYYSLRGDHDKAVMYFKQALRLNSNYVAAWTLLGHEYVELKNTSAAILSYRKATGVNPHDFRGWYGLGQTYELLNMPFYSLCYFKEAQKLRPNDPRMLIALGDTYNTIENLNEAKKCFLRAVRLGDSEGQAIVKLGRLQEQCNEMEEAALSYTKYIKRLENSVHISEDIAHACLFLARHHLDLKQYDEATTYARKAMEYTESRDEGKTLMFEISQMSSSVKMSLFSSLSLQHVKNEMLEISTQCSLRGLVQSMKWSAELAAALPSSDENLEIMSNELNKDKLFLKEYDKYCLGKGYFDCKEFSRASLYLKDCKSKLCQFLYFYSRYMEYEKKKKYQFVDVLDEKAAEKQDWQELIDLRDDLKKNEDNLDSYGFYLYGIVLKNLDLTKEAIENLECSIQMEPLFWAAWQELSTLCKDRQMLKELKVPKHWMSEFFYSSVELELHMAEEALTRYQDISAAGFNGSSYVNSQIAICLYNLRDFDNSVEYFRELYDADPEMLEHIDVYSNILYIQEDRPELSHLAHHVCKVDKYRTESCVVIGNYYSLRGDHDKAVMYFKQALRLNSNYVAAWTLLGHEYVELKNTSAAILSYRKATGVNPHDFRGWYGLGQTYELLNMPFYSLCYFKEAQKLRPNDPRMLIALGDTYNTIENLNEAKKCFLRAVRLGDSEGQAIVKLGRLQEQCNEMEEAALSYTKYIKRLENSVHISEDIAHACLFLARHHLDLKQYDEATTYARKAMEYTESRDEGKTLMFEISQMSSSVK